Protein AF-A0A7J4TYN1-F1 (afdb_monomer_lite)

Radius of gyration: 40.75 Å; chains: 1; bounding box: 128×82×117 Å

Foldseek 3Di:
DQAELADCQAAPPRHDKDKDAAQDQFKDFQVQKWKAWPVGFTGHDDCQQKDPQVVDPDHRIDTNGWMTMGGNNNVPGPNHDQQKTKMFIAGNVRDTPAIETEHHHDYNWDWDFPPDPPRHTYTDTQPDDDHGDPRDDDDPPPPPALQKEWFKWQQQEWVLLGWTKTKMWGQDPAKDWQAQKKKWKDFPDDDDVGDTDIKGFHGDIAGHGAMEMETCCQPSADCVVHVHYDNNVVGIVHRDNRDLAAMKMFIAGNVGDTNAIAFAHNHDQVDPLADDGHADWFPPGRYQKMFGFDLSPPDRDGSNYNVRRQHAIFGRLDDQDAFDPWDWFAQLKFKFKDKPDACNLQQLLQQLLPFQAEKEWQFAAAQALSVLVSLLNCLVNVHAYEYEYEQDRPDDPVRSLNRLVSQVVSVVSPYFYKYQACQPRGGRRFPTSLFGKMAGPLFKIKFKQDGNDCQRHNAHPAAHATMIMMMIGGNVVSNVVVVVSVSQCDPVRRRMDTDDPVSHHDPPDDRDDHPPGNHHHPSVDHHLFDRGWIKGKDKPQHCHVVVLLVQLQPFDAEKEWQAQDAAQAARTGRDRGQSNVVSNLVSQVNVYQEEAEYKQVPDDPRQLVVLCCFPVVCCQVVVTNYGYFHFDADRRHPIHSYGWMAGPLFKIKGWNAHNHNSRRRRHTIIIMIIGGNSNSVVVVVVSVVRVPDFDCDGQGNPLQHGPVLCVVLVHDSRFQDDRPDPHGQQQDQQCPLQHGVVVCVVLVARSNDQQRQPLPRGLNRQCVLCVVLVHDSSQLRNDQCSNPPPHGSSVVVPDDPPDPDDDDDDDDDDDDDDDDDDDDDDDDDDDDPDQCPDPVSVVVVVVVVVVVVVVVVVVVVVVDDDDDDDDDFDADPVGDTPDDDDDDDPDPDPDPDPVDDDPVPDPDDDDPDDDDDDDPPVLPQPPADPVRVVVVVVVVDDSVNVVCCSPPPDD

Secondary structure (DSSP, 8-state):
--S-SS-TTPSTTTS-EEEEE--SSS-EE-TT-EEE-TT--EEE--TTTBTTGGG-SSTTEE-TT-EEEEE-TT-S-----TT--EEEEE-TTS-EEEEEEE----TT--EEE-S--SSSEEEEE-SS--TTSPPPSS-----SS--EEEEEEE-B-BTTB-S-EEEEEE-SSS-EE-TT-EEEEEES--TT--SPEEEEB-S-EE-TT-EEEEES-GGGS-TTS-S-EEEHHHHBSS-----SSSEEEEEE-TTS-EEEEEEETT--TTSTT-BSSPB--BSS-SBTEEEESTTSSS----SSBGGGTSSEEEETT---PPP-PPEEPPTT-EEEEEEESSSHHHHHHHHHHT-SSEEEEEES-B--HHHHHHHHHHHHHT-EEEEEEESS-SS-HHHHHHHHHHHHHHHHHT-EEEEE---TTS--S-S-B--EEEEETTTEEEEESS-BSTTTSPPTTS-EEEEEEEEEE-HHHHHHHHHHHHHHH-TTSTTEEE--TTSPPPTT--PPPP-------GGGS--SSPTT-EEEEEEETTTHHHHHHHHHHH-SSEEEEEES-B-SS-SSBS-SS-HHHHHHHHHHHTT-EEEEEEEGGG--HHHHHHHHIIIIIIIIIT--SEEEEEE---SSEEEE--EEEEETTTEEEEES--BSHHHHHTSBEEEEEEE-HHHHHHHHHHHHHHHT---SS--SS-SSS-HHHHHHHT--TT--B-TTSS-BGGG--SS-SS--HHHHHHHT--TT-SSSS-SSS-GGGHHHHHHHHT--HHHHTT-S-SS-SSS-HHHHHT----------------------------------S-TTSSHHHHHHHHHHHHHHHHHHHHHHHHTS----------B-TT--BS-S--S--S-----S-TTS--GGG---PPP-SS-------TT--SSS-HHHHHHHHHTT--HHHHHHHHHHT--

Sequence (955 aa):
MANPSGSEQGEYPDGEWVEIVNVGGGPVSLEGWYLEDQGGWIHYINESTWVGFSVLQESWVINSGEHIVVAENNVGTLRLNNGGEVLFLKDSGGTTVHRVTTENSESGVSKVNNGEHTGDDLFVDSEISTPGEDNAADPVNYSGGSELLFTRIMPVGVSGHEADWIEIQNVGDSAIDMSGWSISRNRSFTPPWTSPWVSTFRDISISSGERIILTSEPSSLPNWLSDRIVDGEVAMDTMPRLIDSGTALQLISPNGTIIDTLVYDGGNAEISEWNGPSVSVRGEGSAGLVLMRGDGCTDLPDTDSAADWEIRTFRVGASLFCAEGPITAETADGVWASIGPEGALGDLIGWIDGAETSLHIHIYEFLSPDVTHAILRAIQRGVDVTILLEEGILDSNSVGESQKGHANVLHDAGADVLWMVDPNGMSSPYTYIHSKIAIRDNSGAWISSGNMKDSSLPPAGDSGNREWSLFIESPTIAAKLSEWMSWDENTDQRYTKPHGSWALPPDGWILPSPTGTASGDPSLTDSDASLGFRALPIVCPDNCLAEIIGAINESEETLYISAQYLDVDWYWGFSDTNPLLDSIKSAAERGVSVRLLLNAFYADEETWDLVELVNAEWNESGGLDATARLMSTSDSITKLHNKGMIIDDETVLVGSINWGSSAMLRNREHGIMIMDSDFASIYASSFENDWNRVDERTDTDGDTLPDLWESINGLNRHRASVAGTALSEQSLDPDEDGLDNRKEFLLGGDPMDEDTDGDCIKDGDEWEFAASVLRPESAAIISEDVDQDGIPDGEEFGCTVEAIIQDDEEDEDDTVDPTPVEDDDDGFVNLREDPLSAPGAKILLGLTIIAGVFLALAGASMLRKPKTKAKTMLIDDEGYRFGDDPEGAILAGTRFDESVEDARERTTGRNDGKHGEIVLDGFGFEKMGRDEVQWRLDAGATIEELRNEAEEGGP

pLDDT: mean 82.89, std 19.23, range [26.22, 98.94]

Structure (mmCIF, N/CA/C/O backbone):
data_AF-A0A7J4TYN1-F1
#
_entry.id   AF-A0A7J4TYN1-F1
#
loop_
_atom_site.group_PDB
_atom_site.id
_atom_site.type_symbol
_atom_site.label_atom_id
_atom_site.label_alt_id
_atom_site.label_comp_id
_atom_site.label_asym_id
_atom_site.label_entity_id
_atom_site.label_seq_id
_atom_site.pdbx_PDB_ins_code
_atom_site.Cartn_x
_atom_site.Cartn_y
_atom_site.Cartn_z
_atom_site.occupancy
_atom_site.B_iso_or_equiv
_atom_site.auth_seq_id
_atom_site.auth_comp_id
_atom_site.auth_asym_id
_atom_site.auth_atom_id
_atom_site.pdbx_PDB_model_num
ATOM 1 N N . MET A 1 1 ? -34.346 -0.800 48.727 1.00 88.44 1 MET A N 1
ATOM 2 C CA . MET A 1 1 ? -34.236 0.439 47.935 1.00 88.44 1 MET A CA 1
ATOM 3 C C . MET A 1 1 ? -35.436 1.328 48.224 1.00 88.44 1 MET A C 1
ATOM 5 O O . MET A 1 1 ? -36.535 0.957 47.834 1.00 88.44 1 MET A O 1
ATOM 9 N N . ALA A 1 2 ? -35.243 2.440 48.942 1.00 88.00 2 ALA A N 1
ATOM 10 C CA . ALA A 1 2 ? -36.331 3.379 49.255 1.00 88.00 2 ALA A CA 1
ATOM 11 C C . ALA A 1 2 ? -36.452 4.523 48.237 1.00 88.00 2 ALA A C 1
ATOM 13 O O . ALA A 1 2 ? -37.551 4.976 47.979 1.00 88.00 2 ALA A O 1
ATOM 14 N N . ASN A 1 3 ? -35.339 4.943 47.627 1.00 85.88 3 ASN A N 1
ATOM 15 C CA . ASN A 1 3 ? -35.306 6.018 46.639 1.00 85.88 3 ASN A CA 1
ATOM 16 C C . ASN A 1 3 ? -34.715 5.475 45.324 1.00 85.88 3 ASN A C 1
ATOM 18 O O . ASN A 1 3 ? -33.519 5.641 45.094 1.00 85.88 3 ASN A O 1
ATOM 22 N N . PRO A 1 4 ? -35.470 4.716 44.510 1.00 81.19 4 PRO A N 1
ATOM 23 C CA . PRO A 1 4 ? -34.952 4.195 43.245 1.00 81.19 4 PRO A CA 1
ATOM 24 C C . PRO A 1 4 ? -34.672 5.340 42.257 1.00 81.19 4 PRO A C 1
ATOM 26 O O . PRO A 1 4 ? -35.312 6.386 42.321 1.00 81.19 4 PRO A O 1
ATOM 29 N N . SER A 1 5 ? -33.757 5.141 41.303 1.00 71.12 5 SER A N 1
ATOM 30 C CA . SER A 1 5 ? -33.504 6.131 40.236 1.00 71.12 5 SER A CA 1
ATOM 31 C C . SER A 1 5 ? -34.701 6.318 39.291 1.00 71.12 5 SER A C 1
ATOM 33 O O . SER A 1 5 ? -34.794 7.331 38.596 1.00 71.12 5 SER A O 1
ATOM 35 N N . GLY A 1 6 ? -35.612 5.341 39.256 1.00 72.31 6 GLY A N 1
ATOM 36 C CA . GLY A 1 6 ? -36.861 5.383 38.506 1.00 72.31 6 GLY A CA 1
ATOM 37 C C . GLY A 1 6 ? -38.024 6.008 39.284 1.00 72.31 6 GLY A C 1
ATOM 38 O O . GLY A 1 6 ? -37.873 6.934 40.078 1.00 72.31 6 GLY A O 1
ATOM 39 N N . SER A 1 7 ? -39.243 5.541 39.014 1.00 78.94 7 SER A N 1
ATOM 40 C CA . SER A 1 7 ? -40.430 6.007 39.739 1.00 78.94 7 SER A CA 1
ATOM 41 C C . SER A 1 7 ? -40.559 5.269 41.066 1.00 78.94 7 SER A C 1
ATOM 43 O O . SER A 1 7 ? -40.516 4.052 41.059 1.00 78.94 7 SER A O 1
ATOM 45 N N . GLU A 1 8 ? -40.874 5.953 42.172 1.00 78.44 8 GLU A N 1
ATOM 46 C CA . GLU A 1 8 ? -41.183 5.290 43.460 1.00 78.44 8 GLU A CA 1
ATOM 47 C C . GLU A 1 8 ? -42.239 4.168 43.315 1.00 78.44 8 GLU A C 1
ATOM 49 O O . GLU A 1 8 ? -42.157 3.143 43.983 1.00 78.44 8 GLU A O 1
ATOM 54 N N . GLN A 1 9 ? -43.186 4.309 42.374 1.00 84.38 9 GLN A N 1
ATOM 55 C CA . GLN A 1 9 ? -44.218 3.305 42.071 1.00 84.38 9 GLN A CA 1
ATOM 56 C C . GLN A 1 9 ? -43.900 2.404 40.864 1.00 84.38 9 GLN A C 1
ATOM 58 O O . GLN A 1 9 ? -44.795 1.717 40.390 1.00 84.38 9 GLN A O 1
ATOM 63 N N . GLY A 1 10 ? -42.674 2.404 40.340 1.00 81.81 10 GLY A N 1
ATOM 64 C CA . GLY A 1 10 ? -42.288 1.686 39.120 1.00 81.81 10 GLY A CA 1
ATOM 65 C C . GLY A 1 10 ? -42.306 0.155 39.225 1.00 81.81 10 GLY A C 1
ATOM 66 O O . GLY A 1 10 ? -42.519 -0.421 40.295 1.00 81.81 10 GLY A O 1
ATOM 67 N N . GLU A 1 11 ? -42.080 -0.518 38.091 1.00 85.12 11 GLU A N 1
ATOM 68 C CA . GLU A 1 11 ? -41.732 -1.947 38.097 1.00 85.12 11 GLU A CA 1
ATOM 69 C C . GLU A 1 11 ? -40.284 -2.129 38.532 1.00 85.12 11 GLU A C 1
ATOM 71 O O . GLU A 1 11 ? -39.450 -1.266 38.290 1.00 85.12 11 GLU A O 1
ATOM 76 N N . TYR A 1 12 ? -39.981 -3.240 39.194 1.00 83.38 12 TYR A N 1
ATOM 77 C CA . TYR A 1 12 ? -38.604 -3.598 39.508 1.00 83.38 12 TYR A CA 1
ATOM 78 C C . TYR A 1 12 ? -37.750 -3.698 38.222 1.00 83.38 12 TYR A C 1
ATOM 80 O O . TYR A 1 12 ? -38.211 -4.328 37.265 1.00 83.38 12 TYR A O 1
ATOM 88 N N . PRO A 1 13 ? -36.516 -3.148 38.194 1.00 76.00 13 PRO A N 1
ATOM 89 C CA . PRO A 1 13 ? -35.779 -2.537 39.312 1.00 76.00 13 PRO A CA 1
ATOM 90 C C . PRO A 1 13 ? -36.023 -1.031 39.523 1.00 76.00 13 PRO A C 1
ATOM 92 O O . PRO A 1 13 ? -35.531 -0.473 40.501 1.00 76.00 13 PRO A O 1
ATOM 95 N N . ASP A 1 14 ? -36.799 -0.384 38.652 1.00 77.12 14 ASP A N 1
ATOM 96 C CA . ASP A 1 14 ? -37.042 1.066 38.639 1.00 77.12 14 ASP A CA 1
ATOM 97 C C . ASP A 1 14 ? -37.923 1.570 39.798 1.00 77.12 14 ASP A C 1
ATOM 99 O O . ASP A 1 14 ? -37.966 2.774 40.055 1.00 77.12 14 ASP A O 1
ATOM 103 N N . GLY A 1 15 ? -38.657 0.666 40.457 1.00 85.19 15 GLY A N 1
ATOM 104 C CA . GLY A 1 15 ? -39.524 0.919 41.613 1.00 85.19 15 GLY A CA 1
ATOM 105 C C . GLY A 1 15 ? -38.877 0.683 42.978 1.00 85.19 15 GLY A C 1
ATOM 106 O O . GLY A 1 15 ? -37.788 0.125 43.091 1.00 85.19 15 GLY A O 1
ATOM 107 N N . GLU A 1 16 ? -39.569 1.076 44.051 1.00 92.62 16 GLU A N 1
ATOM 108 C CA . GLU A 1 16 ? -39.159 0.718 45.413 1.00 92.62 16 GLU A CA 1
ATOM 109 C C . GLU A 1 16 ? -39.175 -0.802 45.612 1.00 92.62 16 GLU A C 1
ATOM 111 O O . GLU A 1 16 ? -40.049 -1.510 45.104 1.00 92.62 16 GLU A O 1
ATOM 116 N N . TRP A 1 17 ? -38.226 -1.320 46.389 1.00 93.62 17 TRP A N 1
ATOM 117 C CA . TRP A 1 17 ? -38.172 -2.748 46.699 1.00 93.62 17 TRP A CA 1
ATOM 118 C C . TRP A 1 17 ? -37.465 -3.040 48.019 1.00 93.62 17 TRP A C 1
ATOM 120 O O . TRP A 1 17 ? -36.644 -2.261 48.511 1.00 93.62 17 TRP A O 1
ATOM 130 N N . VAL A 1 18 ? -37.775 -4.198 48.594 1.00 93.88 18 VAL A N 1
ATOM 131 C CA . VAL A 1 18 ? -37.180 -4.732 49.821 1.00 93.88 18 VAL A CA 1
ATOM 132 C C . VAL A 1 18 ? -36.774 -6.178 49.580 1.00 93.88 18 VAL A C 1
ATOM 134 O O . VAL A 1 18 ? -37.504 -6.936 48.945 1.00 93.88 18 VAL A O 1
ATOM 137 N N . GLU A 1 19 ? -35.623 -6.567 50.113 1.00 92.00 19 GLU A N 1
ATOM 138 C CA . GLU A 1 19 ? -35.174 -7.954 50.101 1.00 92.00 19 GLU A CA 1
ATOM 139 C C . GLU A 1 19 ? -35.489 -8.653 51.428 1.00 92.00 19 GLU A C 1
ATOM 141 O O . GLU A 1 19 ? -35.397 -8.055 52.504 1.00 92.00 19 GLU A O 1
ATOM 146 N N . ILE A 1 20 ? -35.857 -9.932 51.353 1.00 92.06 20 ILE A N 1
ATOM 147 C CA . ILE A 1 20 ? -36.070 -10.798 52.512 1.00 92.06 20 ILE A CA 1
ATOM 148 C C . ILE A 1 20 ? -35.220 -12.057 52.357 1.00 92.06 20 ILE A C 1
ATOM 150 O O . ILE A 1 20 ? -35.335 -12.767 51.362 1.00 92.06 20 ILE A O 1
ATOM 154 N N . VAL A 1 21 ? -34.446 -12.376 53.395 1.00 89.88 21 VAL A N 1
ATOM 155 C CA . VAL A 1 21 ? -33.657 -13.609 53.497 1.00 89.88 21 VAL A CA 1
ATOM 156 C C . VAL A 1 21 ? -34.183 -14.508 54.616 1.00 89.88 21 VAL A C 1
ATOM 158 O O . VAL A 1 21 ? -34.491 -14.054 55.725 1.00 89.88 21 VAL A O 1
ATOM 161 N N . ASN A 1 22 ? -34.270 -15.814 54.360 1.00 91.81 22 ASN A N 1
ATOM 162 C CA . ASN A 1 22 ? -34.617 -16.786 55.395 1.00 91.81 22 ASN A CA 1
ATOM 163 C C . ASN A 1 22 ? -33.375 -17.256 56.168 1.00 91.81 22 ASN A C 1
ATOM 165 O O . ASN A 1 22 ? -32.735 -18.248 55.826 1.00 91.81 22 ASN A O 1
ATOM 169 N N . VAL A 1 23 ? -33.097 -16.598 57.293 1.00 86.25 23 VAL A N 1
ATOM 170 C CA . VAL A 1 23 ? -31.992 -16.956 58.207 1.00 86.25 23 VAL A CA 1
ATOM 171 C C . VAL A 1 23 ? -32.294 -18.151 59.133 1.00 86.25 23 VAL A C 1
ATOM 173 O O . VAL A 1 23 ? -31.473 -18.530 59.971 1.00 86.25 23 VAL A O 1
ATOM 176 N N . GLY A 1 24 ? -33.490 -18.742 59.044 1.00 84.75 24 GLY A N 1
ATOM 177 C CA . GLY A 1 24 ? -33.895 -19.903 59.837 1.00 84.75 24 GLY A CA 1
ATOM 178 C C . GLY A 1 24 ? -33.331 -21.217 59.288 1.00 84.75 24 GLY A C 1
ATOM 179 O O . GLY A 1 24 ? -33.007 -21.327 58.116 1.00 84.75 24 GLY A O 1
ATOM 180 N N . GLY A 1 25 ? -33.252 -22.263 60.118 1.00 87.75 25 GLY A N 1
ATOM 181 C CA . GLY A 1 25 ? -32.679 -23.568 59.731 1.00 87.75 25 GLY A CA 1
ATOM 182 C C . GLY A 1 25 ? -33.575 -24.479 58.871 1.00 87.75 25 GLY A C 1
ATOM 183 O O . GLY A 1 25 ? -33.328 -25.683 58.818 1.00 87.75 25 GLY A O 1
ATOM 184 N N . GLY A 1 26 ? -34.646 -23.960 58.268 1.00 92.12 26 GLY A N 1
ATOM 185 C CA . GLY A 1 26 ? -35.590 -24.728 57.451 1.00 92.12 26 GLY A CA 1
ATOM 186 C C . GLY A 1 26 ? -36.512 -23.830 56.617 1.00 92.12 26 GLY A C 1
ATOM 187 O O . GLY A 1 26 ? -36.512 -22.616 56.827 1.00 92.12 26 GLY A O 1
ATOM 188 N N . PRO A 1 27 ? -37.286 -24.404 55.679 1.00 92.00 27 PRO A N 1
ATOM 189 C CA . PRO A 1 27 ? -38.148 -23.635 54.786 1.00 92.00 27 PRO A CA 1
ATOM 190 C C . PRO A 1 27 ? -39.273 -22.914 55.538 1.00 92.00 27 PRO A C 1
ATOM 192 O O . PRO A 1 27 ? -39.849 -23.456 56.487 1.00 92.00 27 PRO A O 1
ATOM 195 N N . VAL A 1 28 ? -39.598 -21.702 55.087 1.00 93.69 28 VAL A N 1
ATOM 196 C CA . VAL A 1 28 ? -40.662 -20.845 55.628 1.00 93.69 28 VAL A CA 1
ATOM 197 C C . VAL A 1 28 ? -41.645 -20.516 54.510 1.00 93.69 28 VAL A C 1
ATOM 199 O O . VAL A 1 28 ? -41.235 -20.198 53.402 1.00 93.69 28 VAL A O 1
ATOM 202 N N . SER A 1 29 ? -42.948 -20.593 54.793 1.00 93.50 29 SER A N 1
ATOM 203 C CA . SER A 1 29 ? -43.971 -20.073 53.880 1.00 93.50 29 SER A CA 1
ATOM 204 C C . SER A 1 29 ? -44.306 -18.631 54.247 1.00 93.50 29 SER A C 1
ATOM 206 O O . SER A 1 29 ? -44.674 -18.348 55.392 1.00 93.50 29 SER A O 1
ATOM 208 N N . LEU A 1 30 ? -44.201 -17.745 53.260 1.00 94.88 30 LEU A N 1
ATOM 209 C CA . LEU A 1 30 ? -44.562 -16.331 53.337 1.00 94.88 30 LEU A CA 1
ATOM 210 C C . LEU A 1 30 ? -46.020 -16.080 52.919 1.00 94.88 30 LEU A C 1
ATOM 212 O O . LEU A 1 30 ? -46.427 -14.937 52.721 1.00 94.88 30 LEU A O 1
ATOM 216 N N . GLU A 1 31 ? -46.840 -17.130 52.796 1.00 93.94 31 GLU A N 1
ATOM 217 C CA . GLU A 1 31 ? -48.250 -16.987 52.433 1.00 93.94 31 GLU A CA 1
ATOM 218 C C . GLU A 1 31 ? -48.988 -16.118 53.468 1.00 93.94 31 GLU A C 1
ATOM 220 O O . GLU A 1 31 ? -49.072 -16.443 54.658 1.00 93.94 31 GLU A O 1
ATOM 225 N N . GLY A 1 32 ? -49.521 -14.984 53.006 1.00 92.75 32 GLY A N 1
ATOM 226 C CA . GLY A 1 32 ? -50.222 -14.009 53.842 1.00 92.75 32 GLY A CA 1
ATOM 227 C C . GLY A 1 32 ? -49.319 -13.086 54.667 1.00 92.75 32 GLY A C 1
ATOM 228 O O . GLY A 1 32 ? -49.844 -12.346 55.497 1.00 92.75 32 GLY A O 1
ATOM 229 N N . TRP A 1 33 ? -47.999 -13.117 54.461 1.00 97.75 33 TRP A N 1
ATOM 230 C CA . TRP A 1 33 ? -47.069 -12.160 55.063 1.00 97.75 33 TRP A CA 1
ATOM 231 C C . TRP A 1 33 ? -47.119 -10.816 54.336 1.00 97.75 33 TRP A C 1
ATOM 233 O O . TRP A 1 33 ? -47.531 -10.717 53.175 1.00 97.75 33 TRP A O 1
ATOM 243 N N . TYR A 1 34 ? -46.714 -9.760 55.033 1.00 97.56 34 TYR A N 1
ATOM 244 C CA . TYR A 1 34 ? -46.748 -8.408 54.493 1.00 97.56 34 TYR A CA 1
ATOM 245 C C . TYR A 1 34 ? -45.728 -7.490 55.166 1.00 97.56 34 TYR A C 1
ATOM 247 O O . TYR A 1 34 ? -45.297 -7.725 56.299 1.00 97.56 34 TYR A O 1
ATOM 255 N N . LEU A 1 35 ? -45.377 -6.427 54.452 1.00 97.06 35 LEU A N 1
ATOM 256 C CA . LEU A 1 35 ? -44.612 -5.297 54.955 1.00 97.06 35 LEU A CA 1
ATOM 257 C C . LEU A 1 35 ? -45.583 -4.216 55.440 1.00 97.06 35 LEU A C 1
ATOM 259 O O . LEU A 1 35 ? -46.608 -3.964 54.804 1.00 97.06 35 LEU A O 1
ATOM 263 N N . GLU A 1 36 ? -45.281 -3.599 56.576 1.00 96.19 36 GLU A N 1
ATOM 264 C CA . GLU A 1 36 ? -46.028 -2.464 57.117 1.00 96.19 36 GLU A CA 1
ATOM 265 C C . GLU A 1 36 ? -45.065 -1.318 57.416 1.00 96.19 36 GLU A C 1
ATOM 267 O O . GLU A 1 36 ? -44.073 -1.526 58.116 1.00 96.19 36 GLU A O 1
ATOM 272 N N . ASP A 1 37 ? -45.343 -0.127 56.890 1.00 91.94 37 ASP A N 1
ATOM 273 C CA . ASP A 1 37 ? -44.546 1.074 57.162 1.00 91.94 37 ASP A CA 1
ATOM 274 C C . ASP A 1 37 ? -44.940 1.727 58.506 1.00 91.94 37 ASP A C 1
ATOM 276 O O . ASP A 1 37 ? -45.912 1.345 59.172 1.00 91.94 37 ASP A O 1
ATOM 280 N N . GLN A 1 38 ? -44.209 2.763 58.925 1.00 86.88 38 GLN A N 1
ATOM 281 C CA . GLN A 1 38 ? -44.538 3.508 60.148 1.00 86.88 38 GLN A CA 1
ATOM 282 C C . GLN A 1 38 ? -45.876 4.277 60.046 1.00 86.88 38 GLN A C 1
ATOM 284 O O . GLN A 1 38 ? -46.490 4.607 61.068 1.00 86.88 38 GLN A O 1
ATOM 289 N N . GLY A 1 39 ? -46.331 4.573 58.826 1.00 85.94 39 GLY A N 1
ATOM 290 C CA . GLY A 1 39 ? -47.611 5.212 58.520 1.00 85.94 39 GLY A CA 1
ATOM 291 C C . GLY A 1 39 ? -48.824 4.273 58.591 1.00 85.94 39 GLY A C 1
ATOM 292 O O . GLY A 1 39 ? -49.960 4.759 58.595 1.00 85.94 39 GLY A O 1
ATOM 293 N N . GLY A 1 40 ? -48.602 2.959 58.698 1.00 89.12 40 GLY A N 1
ATOM 294 C CA . GLY A 1 40 ? -49.624 1.914 58.689 1.00 89.12 40 GLY A CA 1
ATOM 295 C C . GLY A 1 40 ? -50.075 1.471 57.291 1.00 89.12 40 GLY A C 1
ATOM 296 O O . GLY A 1 40 ? -51.132 0.842 57.179 1.00 89.12 40 GLY A O 1
ATOM 297 N N . TRP A 1 41 ? -49.336 1.807 56.231 1.00 92.62 41 TRP A N 1
ATOM 298 C CA . TRP A 1 41 ? -49.535 1.237 54.898 1.00 92.62 41 TRP A CA 1
ATOM 299 C C . TRP A 1 41 ? -49.062 -0.208 54.871 1.00 92.62 41 TRP A C 1
ATOM 301 O O . TRP A 1 41 ? -48.058 -0.548 55.483 1.00 92.62 41 TRP A O 1
ATOM 311 N N . ILE A 1 42 ? -49.820 -1.059 54.180 1.00 95.88 42 ILE A N 1
ATOM 312 C CA . ILE A 1 42 ? -49.591 -2.502 54.136 1.00 95.88 42 ILE A CA 1
ATOM 313 C C . ILE A 1 42 ? -49.323 -2.915 52.692 1.00 95.88 42 ILE A C 1
ATOM 315 O O . ILE A 1 42 ? -50.201 -2.758 51.840 1.00 95.88 42 ILE A O 1
ATOM 319 N N . HIS A 1 43 ? -48.155 -3.507 52.458 1.00 96.88 43 HIS A N 1
ATOM 320 C CA . HIS A 1 43 ? -47.744 -4.087 51.187 1.00 96.88 43 HIS A CA 1
ATOM 321 C C . HIS A 1 43 ? -47.653 -5.613 51.320 1.00 96.88 43 HIS A C 1
ATOM 323 O O . HIS A 1 43 ? -46.784 -6.151 52.007 1.00 96.88 43 HIS A O 1
ATOM 329 N N . TYR A 1 44 ? -48.603 -6.330 50.716 1.00 96.50 44 TYR A N 1
ATOM 330 C CA . TYR A 1 44 ? -48.675 -7.790 50.821 1.00 96.50 44 TYR A CA 1
ATOM 331 C C . TYR A 1 44 ? -47.641 -8.468 49.931 1.00 96.50 44 TYR A C 1
ATOM 333 O O . TYR A 1 44 ? -47.528 -8.121 48.757 1.00 96.50 44 TYR A O 1
ATOM 341 N N . ILE A 1 45 ? -46.998 -9.513 50.451 1.00 96.06 45 ILE A N 1
ATOM 342 C CA . ILE A 1 45 ? -46.175 -10.421 49.650 1.00 96.06 45 ILE A CA 1
ATOM 343 C C . ILE A 1 45 ? -47.137 -11.343 48.891 1.00 96.06 45 ILE A C 1
ATOM 345 O O . ILE A 1 45 ? -47.791 -12.203 49.482 1.00 96.06 45 ILE A O 1
ATOM 349 N N . ASN A 1 46 ? -47.302 -11.098 47.591 1.00 93.44 46 ASN A N 1
ATOM 350 C CA . ASN A 1 46 ? -48.224 -11.817 46.714 1.00 93.44 46 ASN A CA 1
ATOM 351 C C . ASN A 1 46 ? -47.593 -12.065 45.322 1.00 93.44 46 ASN A C 1
ATOM 353 O O . ASN A 1 46 ? -46.458 -11.666 45.076 1.00 93.44 46 ASN A O 1
ATOM 357 N N . GLU A 1 47 ? -48.324 -12.701 44.399 1.00 93.12 47 GLU A N 1
ATOM 358 C CA . GLU A 1 47 ? -47.803 -13.085 43.073 1.00 93.12 47 GLU A CA 1
ATOM 359 C C . GLU A 1 47 ? -47.372 -11.887 42.207 1.00 93.12 47 GLU A C 1
ATOM 361 O O . GLU A 1 47 ? -46.594 -12.060 41.276 1.00 93.12 47 GLU A O 1
ATOM 366 N N . SER A 1 48 ? -47.892 -10.685 42.490 1.00 91.44 48 SER A N 1
ATOM 367 C CA . SER A 1 48 ? -47.584 -9.452 41.748 1.00 91.44 48 SER A CA 1
ATOM 368 C C . SER A 1 48 ? -46.457 -8.615 42.360 1.00 91.44 48 SER A C 1
ATOM 370 O O . SER A 1 48 ? -45.834 -7.828 41.654 1.00 91.44 48 SER A O 1
ATOM 372 N N . THR A 1 49 ? -46.170 -8.793 43.650 1.00 94.06 49 THR A N 1
ATOM 373 C CA . THR A 1 49 ? -45.137 -8.029 44.372 1.00 94.06 49 THR A CA 1
ATOM 374 C C . THR A 1 49 ? -43.847 -8.823 44.554 1.00 94.06 49 THR A C 1
ATOM 376 O O . THR A 1 49 ? -42.779 -8.241 44.695 1.00 94.06 49 THR A O 1
ATOM 379 N N . TRP A 1 50 ? -43.912 -10.155 44.513 1.00 94.62 50 TRP A N 1
ATOM 380 C CA . TRP A 1 50 ? -42.735 -11.020 44.553 1.00 94.62 50 TRP A CA 1
ATOM 381 C C . TRP A 1 50 ? -42.101 -11.125 43.158 1.00 94.62 50 TRP A C 1
ATOM 383 O O . TRP A 1 50 ? -42.646 -11.757 42.247 1.00 94.62 50 TRP A O 1
ATOM 393 N N . VAL A 1 51 ? -40.904 -10.557 43.001 1.00 90.69 51 VAL A N 1
ATOM 394 C CA . VAL A 1 51 ? -40.122 -10.620 41.757 1.00 90.69 51 VAL A CA 1
ATOM 395 C C . VAL A 1 51 ? -39.690 -12.064 41.477 1.00 90.69 51 VAL A C 1
ATOM 397 O O . VAL A 1 51 ? -39.020 -12.697 42.288 1.00 90.69 51 VAL A O 1
ATOM 400 N N . GLY A 1 52 ? -40.100 -12.613 40.331 1.00 88.31 52 GLY A N 1
ATOM 401 C CA . GLY A 1 52 ? -39.803 -14.005 39.971 1.00 88.31 52 GLY A CA 1
ATOM 402 C C . GLY A 1 52 ? -40.756 -15.048 40.572 1.00 88.31 52 GLY A C 1
ATOM 403 O O . GLY A 1 52 ? -40.448 -16.238 40.559 1.00 88.31 52 GLY A O 1
ATOM 404 N N . PHE A 1 53 ? -41.944 -14.659 41.052 1.00 89.56 53 PHE A N 1
ATOM 405 C CA . PHE A 1 53 ? -42.907 -15.608 41.632 1.00 89.56 53 PHE A CA 1
ATOM 406 C C . PHE A 1 53 ? -43.272 -16.788 40.706 1.00 89.56 53 PHE A C 1
ATOM 408 O O . PHE A 1 53 ? -43.475 -17.914 41.161 1.00 89.56 53 PHE A O 1
ATOM 415 N N . SER A 1 54 ? -43.343 -16.555 39.391 1.00 86.88 54 SER A N 1
ATOM 416 C CA . SER A 1 54 ? -43.768 -17.551 38.394 1.00 86.88 54 SER A CA 1
ATOM 417 C C . SER A 1 54 ? -42.810 -18.736 38.224 1.00 86.88 54 SER A C 1
ATOM 419 O O . SER A 1 54 ? -43.214 -19.754 37.657 1.00 86.88 54 SER A O 1
ATOM 421 N N . VAL A 1 55 ? -41.568 -18.625 38.707 1.00 83.62 55 VAL A N 1
ATOM 422 C CA . VAL A 1 55 ? -40.528 -19.660 38.573 1.00 83.62 55 VAL A CA 1
ATOM 423 C C . VAL A 1 55 ? -40.254 -20.426 39.874 1.00 83.62 55 VAL A C 1
ATOM 425 O O . VAL A 1 55 ? -39.389 -21.301 39.896 1.00 83.62 55 VAL A O 1
ATOM 428 N N . LEU A 1 56 ? -41.006 -20.154 40.947 1.00 81.88 56 LEU A N 1
ATOM 429 C CA . LEU A 1 56 ? -40.864 -20.856 42.226 1.00 81.88 56 LEU A CA 1
ATOM 430 C C . LEU A 1 56 ? -41.251 -22.340 42.110 1.00 81.88 56 LEU A C 1
ATOM 432 O O . LEU A 1 56 ? -42.286 -22.691 41.540 1.00 81.88 56 LEU A O 1
ATOM 436 N N . GLN A 1 57 ? -40.444 -23.222 42.711 1.00 81.25 57 GLN A N 1
ATOM 437 C CA . GLN A 1 57 ? -40.736 -24.663 42.763 1.00 81.25 57 GLN A CA 1
ATOM 438 C C . GLN A 1 57 ? -41.931 -24.985 43.673 1.00 81.25 57 GLN A C 1
ATOM 440 O O . GLN A 1 57 ? -42.725 -25.876 43.366 1.00 81.25 57 GLN A O 1
ATOM 445 N N . GLU A 1 58 ? -42.068 -24.247 44.775 1.00 87.81 58 GLU A N 1
ATOM 446 C CA . GLU A 1 58 ? -43.207 -24.293 45.686 1.00 87.81 58 GLU A CA 1
ATOM 447 C C . GLU A 1 58 ? -43.687 -22.861 45.943 1.00 87.81 58 GLU A C 1
ATOM 449 O O . GLU A 1 58 ? -42.914 -22.002 46.364 1.00 87.81 58 GLU A O 1
ATOM 454 N N . SER A 1 59 ? -44.966 -22.584 45.675 1.00 89.25 59 SER A N 1
ATOM 455 C CA . SER A 1 59 ? -45.529 -21.246 45.873 1.00 89.25 59 SER A CA 1
ATOM 456 C C . SER A 1 59 ? -45.364 -20.793 47.323 1.00 89.25 59 SER A C 1
ATOM 458 O O . SER A 1 59 ? -45.688 -21.544 48.244 1.00 89.25 59 SER A O 1
ATOM 460 N N . TRP A 1 60 ? -44.930 -19.543 47.507 1.00 91.62 60 TRP A N 1
ATOM 461 C CA . TRP A 1 60 ? -44.770 -18.876 48.807 1.00 91.62 60 TRP A CA 1
ATOM 462 C C . TRP A 1 60 ? -43.642 -19.395 49.701 1.00 91.62 60 TRP A C 1
ATOM 464 O O . TRP A 1 60 ? -43.465 -18.852 50.790 1.00 91.62 60 TRP A O 1
ATOM 474 N N . VAL A 1 61 ? -42.910 -20.437 49.305 1.00 92.88 61 VAL A N 1
ATOM 475 C CA . VAL A 1 61 ? -41.889 -21.061 50.155 1.00 92.88 61 VAL A CA 1
ATOM 476 C C . VAL A 1 61 ? -40.511 -20.486 49.846 1.00 92.88 61 VAL A C 1
ATOM 478 O O . VAL A 1 61 ? -40.117 -20.423 48.688 1.00 92.88 61 VAL A O 1
ATOM 481 N N . ILE A 1 62 ? -39.782 -20.114 50.900 1.00 92.12 62 ILE A N 1
ATOM 482 C CA . ILE A 1 62 ? -38.372 -19.708 50.866 1.00 92.12 62 ILE A CA 1
ATOM 483 C C . ILE A 1 62 ? -37.544 -20.688 51.714 1.00 92.12 62 ILE A C 1
ATOM 485 O O . ILE A 1 62 ? -37.833 -20.903 52.900 1.00 92.12 62 ILE A O 1
ATOM 489 N N . ASN A 1 63 ? -36.542 -21.344 51.126 1.00 92.12 63 ASN A N 1
ATOM 490 C CA . ASN A 1 63 ? -35.659 -22.274 51.838 1.00 92.12 63 ASN A CA 1
ATOM 491 C C . ASN A 1 63 ? -34.659 -21.531 52.733 1.00 92.12 63 ASN A C 1
ATOM 493 O O . ASN A 1 63 ? -34.506 -20.319 52.661 1.00 92.12 63 ASN A O 1
ATOM 497 N N . SER A 1 64 ? -33.993 -22.267 53.625 1.00 91.50 64 SER A N 1
ATOM 498 C CA . SER A 1 64 ? -32.938 -21.714 54.486 1.00 91.50 64 SER A CA 1
ATOM 499 C C . SER A 1 64 ? -31.807 -21.124 53.636 1.00 91.50 64 SER A C 1
ATOM 501 O O . SER A 1 64 ? -31.249 -21.843 52.809 1.00 91.50 64 SER A O 1
ATOM 503 N N . GLY A 1 65 ? -31.481 -19.849 53.855 1.00 85.19 65 GLY A N 1
ATOM 504 C CA . GLY A 1 65 ? -30.453 -19.108 53.120 1.00 85.19 65 GLY A CA 1
ATOM 505 C C . GLY A 1 65 ? -30.885 -18.549 51.761 1.00 85.19 65 GLY A C 1
ATOM 506 O O . GLY A 1 65 ? -30.062 -17.946 51.094 1.00 85.19 65 GLY A O 1
ATOM 507 N N . GLU A 1 66 ? -32.135 -18.738 51.328 1.00 89.06 66 GLU A N 1
ATOM 508 C CA . GLU A 1 66 ? -32.623 -18.109 50.092 1.00 89.06 66 GLU A CA 1
ATOM 509 C C . GLU A 1 66 ? -33.026 -16.647 50.330 1.00 89.06 66 GLU A C 1
ATOM 511 O O . GLU A 1 66 ? -33.502 -16.296 51.418 1.00 89.06 66 GLU A O 1
ATOM 516 N N . HIS A 1 67 ? -32.863 -15.834 49.282 1.00 89.94 67 HIS A N 1
ATOM 517 C CA . HIS A 1 67 ? -33.220 -14.418 49.208 1.00 89.94 67 HIS A CA 1
ATOM 518 C C . HIS A 1 67 ? -34.390 -14.230 48.245 1.00 89.94 67 HIS A C 1
ATOM 520 O O . HIS A 1 67 ? -34.523 -14.947 47.250 1.00 89.94 67 HIS A O 1
ATOM 526 N N . ILE A 1 68 ? -35.257 -13.264 48.538 1.00 92.31 68 ILE A N 1
ATOM 527 C CA . ILE A 1 68 ? -36.349 -12.866 47.651 1.00 92.31 68 ILE A CA 1
ATOM 528 C C . ILE A 1 68 ? -36.447 -11.351 47.584 1.00 92.31 68 ILE A C 1
ATOM 530 O O . ILE A 1 68 ? -36.233 -10.666 48.583 1.00 92.31 68 ILE A O 1
ATOM 534 N N . VAL A 1 69 ? -36.867 -10.838 46.431 1.00 93.69 69 VAL A N 1
ATOM 535 C CA . VAL A 1 69 ? -37.148 -9.414 46.244 1.00 93.69 69 VAL A CA 1
ATOM 536 C C . VAL A 1 69 ? -38.659 -9.192 46.209 1.00 93.69 69 VAL A C 1
ATOM 538 O O . VAL A 1 69 ? -39.384 -9.807 45.420 1.00 93.69 69 VAL A O 1
ATOM 541 N N . VAL A 1 70 ? -39.133 -8.299 47.077 1.00 95.56 70 VAL A N 1
ATOM 542 C CA . VAL A 1 70 ? -40.515 -7.815 47.133 1.00 95.56 70 VAL A CA 1
ATOM 543 C C . VAL A 1 70 ? -40.518 -6.361 46.673 1.00 95.56 70 VAL A C 1
ATOM 545 O O . VAL A 1 70 ? -39.951 -5.499 47.342 1.00 95.56 70 VAL A O 1
ATOM 548 N N . ALA A 1 71 ? -41.130 -6.095 45.525 1.00 94.12 71 ALA A N 1
ATOM 549 C CA . ALA A 1 71 ? -41.099 -4.804 44.853 1.00 94.12 71 ALA A CA 1
ATOM 550 C C . ALA A 1 71 ? -42.483 -4.161 44.747 1.00 94.12 71 ALA A C 1
ATOM 552 O O . ALA A 1 71 ? -43.512 -4.842 44.754 1.00 94.12 71 ALA A O 1
ATOM 553 N N . GLU A 1 72 ? -42.491 -2.838 44.595 1.00 93.25 72 GLU A N 1
ATOM 554 C CA . GLU A 1 72 ? -43.708 -2.043 44.498 1.00 93.25 72 GLU A CA 1
ATOM 555 C C . GLU A 1 72 ? -44.522 -2.370 43.241 1.00 93.25 72 GLU A C 1
ATOM 557 O O . GLU A 1 72 ? -45.745 -2.450 43.326 1.00 93.25 72 GLU A O 1
ATOM 562 N N . ASN A 1 73 ? -43.870 -2.614 42.096 1.00 90.88 73 ASN A N 1
ATOM 563 C CA . ASN A 1 73 ? -44.482 -3.121 40.858 1.00 90.88 73 ASN A CA 1
ATOM 564 C C . ASN A 1 73 ? -45.820 -2.453 40.487 1.00 90.88 73 ASN A C 1
ATOM 566 O O . ASN A 1 73 ? -46.799 -3.123 40.149 1.00 90.88 73 ASN A O 1
ATOM 570 N N . ASN A 1 74 ? -45.887 -1.121 40.570 1.00 89.75 74 ASN A N 1
ATOM 571 C CA . ASN A 1 74 ? -47.099 -0.328 40.323 1.00 89.75 74 ASN A CA 1
ATOM 572 C C . ASN A 1 74 ? -48.324 -0.685 41.196 1.00 89.75 74 ASN A C 1
ATOM 574 O O . ASN A 1 74 ? -49.458 -0.342 40.843 1.00 89.75 74 ASN A O 1
ATOM 578 N N . VAL A 1 75 ? -48.146 -1.351 42.341 1.00 90.44 75 VAL A N 1
ATOM 579 C CA . VAL A 1 75 ? -49.251 -1.729 43.240 1.00 90.44 75 VAL A CA 1
ATOM 580 C C . VAL A 1 75 ? -49.755 -0.530 44.059 1.00 90.44 75 VAL A C 1
ATOM 582 O O . VAL A 1 75 ? -50.942 -0.466 44.398 1.00 90.44 75 VAL A O 1
ATOM 585 N N . GLY A 1 76 ? -48.904 0.456 44.343 1.00 88.56 76 GLY A N 1
ATOM 586 C CA . GLY A 1 76 ? -49.252 1.706 45.033 1.00 88.56 76 GLY A CA 1
ATOM 587 C C . GLY A 1 76 ? -49.264 1.611 46.568 1.00 88.56 76 GLY A C 1
ATOM 588 O O . GLY A 1 76 ? -49.933 2.431 47.219 1.00 88.56 76 GLY A O 1
ATOM 589 N N . THR A 1 77 ? -48.620 0.591 47.150 1.00 92.19 77 THR A N 1
ATOM 590 C CA . THR A 1 77 ? -48.772 0.205 48.568 1.00 92.19 77 THR A CA 1
ATOM 591 C C . THR A 1 77 ? -47.471 0.061 49.354 1.00 92.19 77 THR A C 1
ATOM 593 O O . THR A 1 77 ? -47.530 0.208 50.575 1.00 92.19 77 THR A O 1
ATOM 596 N N . LEU A 1 78 ? -46.335 -0.187 48.703 1.00 92.31 78 LEU A N 1
ATOM 597 C CA . LEU A 1 78 ? -45.004 -0.005 49.276 1.00 92.31 78 LEU A CA 1
ATOM 598 C C . LEU A 1 78 ? -44.694 1.492 49.194 1.00 92.31 78 LEU A C 1
ATOM 600 O O . LEU A 1 78 ? -44.831 2.096 48.136 1.00 92.31 78 LEU A O 1
ATOM 604 N N . ARG A 1 79 ? -44.458 2.119 50.347 1.00 87.75 79 ARG A N 1
ATOM 605 C CA . ARG A 1 79 ? -44.310 3.576 50.458 1.00 87.75 79 ARG A CA 1
ATOM 606 C C . ARG A 1 79 ? -43.139 3.905 51.345 1.00 87.75 79 ARG A C 1
ATOM 608 O O . ARG A 1 79 ? -43.320 4.393 52.463 1.00 87.75 79 ARG A O 1
ATOM 615 N N . LEU A 1 80 ? -41.962 3.566 50.856 1.00 91.38 80 LEU A N 1
ATOM 616 C CA . LEU A 1 80 ? -40.757 3.784 51.606 1.00 91.38 80 LEU A CA 1
ATOM 617 C C . LEU A 1 80 ? -40.444 5.283 51.676 1.00 91.38 80 LEU A C 1
ATOM 619 O O . LEU A 1 80 ? -40.682 6.049 50.748 1.00 91.38 80 LEU A O 1
ATOM 623 N N . ASN A 1 81 ? -39.966 5.751 52.824 1.00 88.19 81 ASN A N 1
ATOM 624 C CA . ASN A 1 81 ? -39.694 7.171 53.026 1.00 88.19 81 ASN A CA 1
ATOM 625 C C . ASN A 1 81 ? -38.218 7.493 52.777 1.00 88.19 81 ASN A C 1
ATOM 627 O O . ASN A 1 81 ? -37.341 7.077 53.537 1.00 88.19 81 ASN A O 1
ATOM 631 N N . ASN A 1 82 ? -37.956 8.361 51.798 1.00 89.06 82 ASN A N 1
ATOM 632 C CA . ASN A 1 82 ? -36.607 8.839 51.475 1.00 89.06 82 ASN A CA 1
ATOM 633 C C . ASN A 1 82 ? -35.921 9.586 52.634 1.00 89.06 82 ASN A C 1
ATOM 635 O O . ASN A 1 82 ? -34.700 9.682 52.659 1.00 89.06 82 ASN A O 1
ATOM 639 N N . GLY A 1 83 ? -36.674 10.108 53.609 1.00 85.00 83 GLY A N 1
ATOM 640 C CA . GLY A 1 83 ? -36.142 10.736 54.827 1.00 85.00 83 GLY A CA 1
ATOM 641 C C . GLY A 1 83 ? -35.819 9.766 55.976 1.00 85.00 83 GLY A C 1
ATOM 642 O O .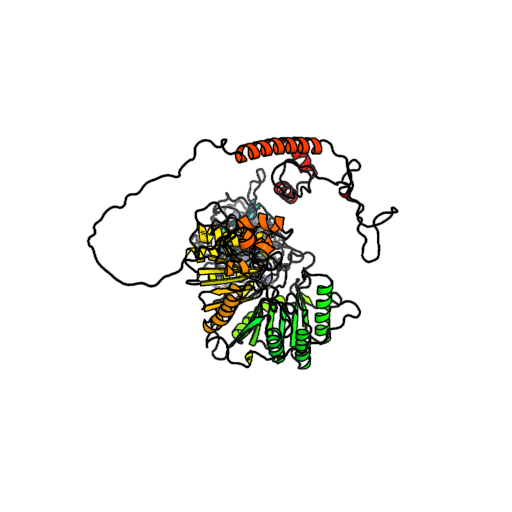 GLY A 1 83 ? -35.546 10.221 57.088 1.00 85.00 83 GLY A O 1
ATOM 643 N N . GLY A 1 84 ? -35.908 8.456 55.733 1.00 87.25 84 GLY A N 1
ATOM 644 C CA . GLY A 1 84 ? -35.775 7.405 56.740 1.00 87.25 84 GLY A CA 1
ATOM 645 C C . GLY A 1 84 ? -37.091 7.070 57.447 1.00 87.25 84 GLY A C 1
ATOM 646 O O . GLY A 1 84 ? -37.978 7.915 57.615 1.00 87.25 84 GLY A O 1
ATOM 647 N N . GLU A 1 85 ? -37.229 5.815 57.870 1.00 89.38 85 GLU A N 1
ATOM 648 C CA . GLU A 1 85 ? -38.432 5.301 58.530 1.00 89.38 85 GLU A CA 1
ATOM 649 C C . GLU A 1 85 ? -38.186 4.012 59.326 1.00 89.38 85 GLU A C 1
ATOM 651 O O . GLU A 1 85 ? -37.059 3.547 59.488 1.00 89.38 85 GLU A O 1
ATOM 656 N N . VAL A 1 86 ? -39.279 3.416 59.813 1.00 91.62 86 VAL A N 1
ATOM 657 C CA . VAL A 1 86 ? -39.296 2.065 60.370 1.00 91.62 86 VAL A CA 1
ATOM 658 C C . VAL A 1 86 ? -40.212 1.183 59.528 1.00 91.62 86 VAL A C 1
ATOM 660 O O . VAL A 1 86 ? -41.402 1.479 59.409 1.00 91.62 86 VAL A O 1
ATOM 663 N N . LEU A 1 87 ? -39.672 0.071 59.035 1.00 94.31 87 LEU A N 1
ATOM 664 C CA . LEU A 1 87 ? -40.392 -0.946 58.278 1.00 94.31 87 LEU A CA 1
ATOM 665 C C . LEU A 1 87 ? -40.550 -2.223 59.114 1.00 94.31 87 LEU A C 1
ATOM 667 O O . LEU A 1 87 ? -39.614 -2.684 59.775 1.00 94.31 87 LEU A O 1
ATOM 671 N N . PHE A 1 88 ? -41.744 -2.809 59.089 1.00 94.75 88 PHE A N 1
ATOM 672 C CA . PHE A 1 88 ? -42.078 -4.030 59.815 1.00 94.75 88 PHE A CA 1
ATOM 673 C C . PHE A 1 88 ? -42.396 -5.165 58.844 1.00 94.75 88 PHE A C 1
ATOM 675 O O . PHE A 1 88 ? -43.302 -5.038 58.027 1.00 94.75 88 PHE A O 1
ATOM 682 N N . LEU A 1 89 ? -41.741 -6.315 59.006 1.00 95.06 89 LEU A N 1
ATOM 683 C CA . LEU A 1 89 ? -42.158 -7.568 58.378 1.00 95.06 89 LEU A CA 1
ATOM 684 C C . LEU A 1 89 ? -43.106 -8.308 59.326 1.00 95.06 89 LEU A C 1
ATOM 686 O O . LEU A 1 89 ? -42.736 -8.602 60.470 1.00 95.06 89 LEU A O 1
ATOM 690 N N . LYS A 1 90 ? -44.326 -8.608 58.875 1.00 96.00 90 LYS A N 1
ATOM 691 C CA . LYS A 1 90 ? -45.357 -9.280 59.677 1.00 96.00 90 LYS A CA 1
ATOM 692 C C . LYS A 1 90 ? -45.795 -10.603 59.057 1.00 96.00 90 LYS A C 1
ATOM 694 O O . LYS A 1 90 ? -45.943 -10.716 57.842 1.00 96.00 90 LYS A O 1
ATOM 699 N N . ASP A 1 91 ? -46.022 -11.591 59.922 1.00 94.69 91 ASP A N 1
ATOM 700 C CA . ASP A 1 91 ? -46.584 -12.883 59.529 1.00 94.69 91 ASP A CA 1
ATOM 701 C C . ASP A 1 91 ? -48.093 -12.801 59.236 1.00 94.69 91 ASP A C 1
ATOM 703 O O . ASP A 1 91 ? -48.752 -11.786 59.478 1.00 94.69 91 ASP A O 1
ATOM 707 N N . SER A 1 92 ? -48.677 -13.907 58.767 1.00 92.94 92 SER A N 1
ATOM 708 C CA . SER A 1 92 ? -50.114 -14.001 58.461 1.00 92.94 92 SER A CA 1
ATOM 709 C C . SER A 1 92 ? -51.046 -13.841 59.673 1.00 92.94 92 SER A C 1
ATOM 711 O O . SER A 1 92 ? -52.252 -13.641 59.508 1.00 92.94 92 SER A O 1
ATOM 713 N N . GLY A 1 93 ? -50.515 -13.909 60.898 1.00 91.69 93 GLY A N 1
ATOM 714 C CA . GLY A 1 93 ? -51.232 -13.609 62.138 1.00 91.69 93 GLY A CA 1
ATOM 715 C C . GLY A 1 93 ? -51.138 -12.141 62.572 1.00 91.69 93 GLY A C 1
ATOM 716 O O . GLY A 1 93 ? -51.778 -11.768 63.559 1.00 91.69 93 GLY A O 1
ATOM 717 N N . GLY A 1 94 ? -50.362 -11.317 61.858 1.00 91.19 94 GLY A N 1
ATOM 718 C CA . GLY A 1 94 ? -50.075 -9.919 62.183 1.00 91.19 94 GLY A CA 1
ATOM 719 C C . GLY A 1 94 ? -48.979 -9.732 63.239 1.00 91.19 94 GLY A C 1
ATOM 720 O O . GLY A 1 94 ? -48.850 -8.638 63.799 1.00 91.19 94 GLY A O 1
ATOM 721 N N . THR A 1 95 ? -48.205 -10.776 63.549 1.00 94.38 95 THR A N 1
ATOM 722 C CA . THR A 1 95 ? -47.065 -10.699 64.475 1.00 94.38 95 THR A CA 1
ATOM 723 C C . THR A 1 95 ? -45.849 -10.146 63.740 1.00 94.38 95 THR A C 1
ATOM 725 O O . THR A 1 95 ? -45.494 -10.647 62.679 1.00 94.38 95 THR A O 1
ATOM 728 N N . THR A 1 96 ? -45.180 -9.136 64.302 1.00 93.50 96 THR A N 1
ATOM 729 C CA . THR A 1 96 ? -43.906 -8.637 63.760 1.00 93.50 96 THR A CA 1
ATOM 730 C C . THR A 1 96 ? -42.812 -9.686 63.920 1.00 93.50 96 THR A C 1
ATOM 732 O O . THR A 1 96 ? -42.490 -10.081 65.041 1.00 93.50 96 THR A O 1
ATOM 735 N N . VAL A 1 97 ? -42.245 -10.109 62.792 1.00 91.25 97 VAL A N 1
ATOM 736 C CA . VAL A 1 97 ? -41.155 -11.087 62.699 1.00 91.25 97 VAL A CA 1
ATOM 737 C C . VAL A 1 97 ? -39.803 -10.384 62.651 1.00 91.25 97 VAL A C 1
ATOM 739 O O . VAL A 1 97 ? -38.860 -10.827 63.301 1.00 91.25 97 VAL A O 1
ATOM 742 N N . HIS A 1 98 ? -39.722 -9.262 61.935 1.00 90.50 98 HIS A N 1
ATOM 743 C CA . HIS A 1 98 ? -38.522 -8.434 61.855 1.00 90.50 98 HIS A CA 1
ATOM 744 C C . HIS A 1 98 ? -38.896 -6.960 61.743 1.00 90.50 98 HIS A C 1
ATOM 746 O O . HIS A 1 98 ? -40.001 -6.606 61.319 1.00 90.50 98 HIS A O 1
ATOM 752 N N . ARG A 1 99 ? -37.982 -6.107 62.190 1.00 90.56 99 ARG A N 1
ATOM 753 C CA . ARG A 1 99 ? -38.122 -4.660 62.191 1.00 90.56 99 ARG A CA 1
ATOM 754 C C . ARG A 1 99 ? -36.799 -4.061 61.739 1.00 90.56 99 ARG A C 1
ATOM 756 O O . ARG A 1 99 ? -35.759 -4.398 62.303 1.00 90.56 99 ARG A O 1
ATOM 763 N N . VAL A 1 100 ? -36.887 -3.163 60.767 1.00 90.06 100 VAL A N 1
ATOM 764 C CA . VAL A 1 100 ? -35.755 -2.427 60.208 1.00 90.06 100 VAL A CA 1
ATOM 765 C C . VAL A 1 100 ? -36.002 -0.937 60.378 1.00 90.06 100 VAL A C 1
ATOM 767 O O . VAL A 1 100 ? -37.125 -0.467 60.194 1.00 90.06 100 VAL A O 1
ATOM 770 N N . THR A 1 101 ? -34.954 -0.200 60.731 1.00 89.56 101 THR A N 1
ATOM 771 C CA . THR A 1 101 ? -34.950 1.264 60.727 1.00 89.56 101 THR A CA 1
ATOM 772 C C . THR A 1 101 ? -33.972 1.746 59.655 1.00 89.56 101 THR A C 1
ATOM 774 O O . THR A 1 101 ? -32.830 1.294 59.629 1.00 89.56 101 THR A O 1
ATOM 777 N N . THR A 1 102 ? -34.406 2.651 58.776 1.00 88.62 102 THR A N 1
ATOM 778 C CA . THR A 1 102 ? -33.578 3.275 57.731 1.00 88.62 102 THR A CA 1
ATOM 779 C C . THR A 1 102 ? -33.354 4.756 58.031 1.00 88.62 102 THR A C 1
ATOM 781 O O . THR A 1 102 ? -34.192 5.419 58.646 1.00 88.62 102 THR A O 1
ATOM 784 N N . GLU A 1 103 ? -32.217 5.290 57.588 1.00 86.75 103 GLU A N 1
ATOM 785 C CA . GLU A 1 103 ? -31.952 6.735 57.568 1.00 86.75 103 GLU A CA 1
ATOM 786 C C . GLU A 1 103 ? -32.294 7.345 56.192 1.00 86.75 103 GLU A C 1
ATOM 788 O O . GLU A 1 103 ? -32.932 6.697 55.359 1.00 86.75 103 GLU A O 1
ATOM 793 N N . ASN A 1 104 ? -31.883 8.596 55.947 1.00 87.62 104 ASN A N 1
ATOM 794 C CA . ASN A 1 104 ? -32.063 9.264 54.653 1.00 87.62 104 ASN A CA 1
ATOM 795 C C . ASN A 1 104 ? -31.534 8.394 53.504 1.00 87.62 104 ASN A C 1
ATOM 797 O O . ASN A 1 104 ? -30.478 7.783 53.639 1.00 87.62 104 ASN A O 1
ATOM 801 N N . SER A 1 105 ? -32.260 8.344 52.390 1.00 83.56 105 SER A N 1
ATOM 802 C CA . SER A 1 105 ? -31.946 7.513 51.225 1.00 83.56 105 SER A CA 1
ATOM 803 C C . SER A 1 105 ? -31.564 8.375 50.026 1.00 83.56 105 SER A C 1
ATOM 805 O O . SER A 1 105 ? -32.315 9.273 49.632 1.00 83.56 105 SER A O 1
ATOM 807 N N . GLU A 1 106 ? -30.409 8.087 49.436 1.00 79.88 106 GLU A N 1
ATOM 808 C CA . GLU A 1 106 ? -29.962 8.691 48.180 1.00 79.88 106 GLU A CA 1
ATOM 809 C C . GLU A 1 106 ? -30.560 7.948 46.978 1.00 79.88 106 GLU A C 1
ATOM 811 O O . GLU A 1 106 ? -30.919 6.775 47.076 1.00 79.88 106 GLU A O 1
ATOM 816 N N . SER A 1 107 ? -30.726 8.656 45.857 1.00 80.38 107 SER A N 1
ATOM 817 C CA . SER A 1 107 ? -31.320 8.086 44.642 1.00 80.38 107 SER A CA 1
ATOM 818 C C . SER A 1 107 ? -30.443 6.955 44.106 1.00 80.38 107 SER A C 1
ATOM 820 O O . SER A 1 107 ? -29.254 7.163 43.897 1.00 80.38 107 SER A O 1
ATOM 822 N N . GLY A 1 108 ? -31.026 5.781 43.871 1.00 71.00 108 GLY A N 1
ATOM 823 C CA . GLY A 1 108 ? -30.332 4.602 43.345 1.00 71.00 108 GLY A CA 1
ATOM 824 C C . GLY A 1 108 ? -29.485 3.833 44.365 1.00 71.00 108 GLY A C 1
ATOM 825 O O . GLY A 1 108 ? -28.909 2.807 44.012 1.00 71.00 108 GLY A O 1
ATOM 826 N N . VAL A 1 109 ? -29.430 4.270 45.629 1.00 77.00 109 VAL A N 1
ATOM 827 C CA . VAL A 1 109 ? -28.608 3.636 46.672 1.00 77.00 109 VAL A CA 1
ATOM 828 C C . VAL A 1 109 ? -29.465 2.716 47.545 1.00 77.00 109 VAL A C 1
ATOM 830 O O . VAL A 1 109 ? -30.399 3.143 48.235 1.00 77.00 109 VAL A O 1
ATOM 833 N N . SER A 1 110 ? -29.162 1.414 47.512 1.00 85.00 110 SER A N 1
ATOM 834 C CA . SER A 1 110 ? -29.814 0.429 48.381 1.00 85.00 110 SER A CA 1
ATOM 835 C C . SER A 1 110 ? -29.270 0.509 49.810 1.00 85.00 110 SER A C 1
ATOM 837 O O . SER A 1 110 ? -28.264 1.159 50.076 1.00 85.00 110 SER A O 1
ATOM 839 N N . LYS A 1 111 ? -29.959 -0.125 50.765 1.00 87.12 111 LYS A N 1
ATOM 840 C CA . LYS A 1 111 ? -29.561 -0.118 52.177 1.00 87.12 111 LYS A CA 1
ATOM 841 C C . LYS A 1 111 ? -29.425 -1.534 52.713 1.00 87.12 111 LYS A C 1
ATOM 843 O O . LYS A 1 111 ? -30.280 -2.370 52.423 1.00 87.12 111 LYS A O 1
ATOM 848 N N . VAL A 1 112 ? -28.410 -1.763 53.541 1.00 86.38 112 VAL A N 1
ATOM 849 C CA . VAL A 1 112 ? -28.051 -3.071 54.110 1.00 86.38 112 VAL A CA 1
ATOM 850 C C . VAL A 1 112 ? -27.874 -2.997 55.624 1.00 86.38 112 VAL A C 1
ATOM 852 O O . VAL A 1 112 ? -27.679 -1.926 56.198 1.00 86.38 112 VAL A O 1
ATOM 855 N N . ASN A 1 113 ? -27.964 -4.146 56.296 1.00 80.69 113 ASN A N 1
ATOM 856 C CA . ASN A 1 113 ? -27.795 -4.244 57.746 1.00 80.69 113 ASN A CA 1
ATOM 857 C C . ASN A 1 113 ? -26.364 -3.852 58.160 1.00 80.69 113 ASN A C 1
ATOM 859 O O . ASN A 1 113 ? -25.398 -4.390 57.629 1.00 80.69 113 ASN A O 1
ATOM 863 N N . ASN A 1 114 ? -26.222 -2.977 59.158 1.00 70.44 114 ASN A N 1
ATOM 864 C CA . ASN A 1 114 ? -24.925 -2.514 59.665 1.00 70.44 114 ASN A CA 1
ATOM 865 C C . ASN A 1 114 ? -24.129 -3.546 60.506 1.00 70.44 114 ASN A C 1
ATOM 867 O O . ASN A 1 114 ? -23.126 -3.191 61.129 1.00 70.44 114 ASN A O 1
ATOM 871 N N . GLY A 1 115 ? -24.579 -4.802 60.572 1.00 61.62 115 GLY A N 1
ATOM 872 C CA . GLY A 1 115 ? -23.929 -5.898 61.295 1.00 61.62 115 GLY A CA 1
ATOM 873 C C . GLY A 1 115 ? -24.431 -6.119 62.728 1.00 61.62 115 GLY A C 1
ATOM 874 O O . GLY A 1 115 ? -23.948 -7.031 63.407 1.00 61.62 115 GLY A O 1
ATOM 875 N N . GLU A 1 116 ? -25.408 -5.341 63.208 1.00 58.75 116 GLU A N 1
ATOM 876 C CA . GLU A 1 116 ? -26.038 -5.540 64.518 1.00 58.75 116 GLU A CA 1
ATOM 877 C C . GLU A 1 116 ? -27.417 -6.217 64.395 1.00 58.75 116 GLU A C 1
ATOM 879 O O . GLU A 1 116 ? -28.436 -5.563 64.207 1.00 58.75 116 GLU A O 1
ATOM 884 N N . HIS A 1 117 ? -27.478 -7.542 64.584 1.00 59.22 117 HIS A N 1
ATOM 885 C CA . HIS A 1 117 ? -28.744 -8.291 64.642 1.00 59.22 117 HIS A CA 1
ATOM 886 C C . HIS A 1 117 ? -29.374 -8.225 66.041 1.00 59.22 117 HIS A C 1
ATOM 888 O O . HIS A 1 117 ? -29.182 -9.124 66.870 1.00 59.22 117 HIS A O 1
ATOM 894 N N . THR A 1 118 ? -30.112 -7.154 66.338 1.00 55.00 118 THR A N 1
ATOM 895 C CA . THR A 1 118 ? -30.684 -6.919 67.682 1.00 55.00 118 THR A CA 1
ATOM 896 C C . THR A 1 118 ? -32.215 -6.941 67.728 1.00 55.00 118 THR A C 1
ATOM 898 O O . THR A 1 118 ? -32.801 -6.792 68.805 1.00 55.00 118 THR A O 1
ATOM 901 N N . GLY A 1 119 ? -32.876 -7.225 66.599 1.00 58.22 119 GLY A N 1
ATOM 902 C CA . GLY A 1 119 ? -34.341 -7.260 66.484 1.00 58.22 119 GLY A CA 1
ATOM 903 C C . GLY A 1 119 ? -34.970 -5.891 66.186 1.00 58.22 119 GLY A C 1
ATOM 904 O O . GLY A 1 119 ? -36.189 -5.797 66.045 1.00 58.22 119 GLY A O 1
ATOM 905 N N . ASP A 1 120 ? -34.139 -4.855 66.085 1.00 69.50 120 ASP A N 1
ATOM 906 C CA . ASP A 1 120 ? -34.396 -3.548 65.480 1.00 69.50 120 ASP A CA 1
ATOM 907 C C . ASP A 1 120 ? -33.111 -3.167 64.748 1.00 69.50 120 ASP A C 1
ATOM 909 O O . ASP A 1 120 ? -32.221 -2.539 65.322 1.00 69.50 120 ASP A O 1
ATOM 913 N N . ASP A 1 121 ? -32.971 -3.677 63.531 1.00 81.12 121 ASP A N 1
ATOM 914 C CA . ASP A 1 121 ? -31.709 -3.587 62.811 1.00 81.12 121 ASP A CA 1
ATOM 915 C C . ASP A 1 121 ? -31.646 -2.237 62.083 1.00 81.12 121 ASP A C 1
ATOM 917 O O . ASP A 1 121 ? -32.596 -1.831 61.404 1.00 81.12 121 ASP A O 1
ATOM 921 N N . LEU A 1 122 ? -30.531 -1.525 62.251 1.00 82.25 122 LEU A N 1
ATOM 922 C CA . LEU A 1 122 ? -30.276 -0.273 61.546 1.00 82.25 122 LEU A CA 1
ATOM 923 C C . LEU A 1 122 ? -29.698 -0.594 60.169 1.00 82.25 122 LEU A C 1
ATOM 925 O O . LEU A 1 122 ? -28.660 -1.251 60.060 1.00 82.25 122 LEU A O 1
ATOM 929 N N . PHE A 1 123 ? -30.373 -0.115 59.131 1.00 88.25 123 PHE A N 1
ATOM 930 C CA . PHE A 1 123 ? -29.926 -0.255 57.755 1.00 88.25 123 PHE A CA 1
ATOM 931 C C . PHE A 1 123 ? -29.240 1.036 57.300 1.00 88.25 123 PHE A C 1
ATOM 933 O O . PHE A 1 123 ? -29.818 2.124 57.380 1.00 88.25 123 PHE A O 1
ATOM 940 N N . VAL A 1 124 ? -28.003 0.895 56.833 1.00 82.25 124 VAL A N 1
ATOM 941 C CA . VAL A 1 124 ? -27.143 1.972 56.320 1.00 82.25 124 VAL A CA 1
ATOM 942 C C . VAL A 1 124 ? -27.014 1.852 54.805 1.00 82.25 124 VAL A C 1
ATOM 944 O O . VAL A 1 124 ? -27.429 0.839 54.244 1.00 82.25 124 VAL A O 1
ATOM 947 N N . ASP A 1 125 ? -26.495 2.883 54.141 1.00 80.25 125 ASP A N 1
ATOM 948 C CA . ASP A 1 125 ? -26.259 2.833 52.695 1.00 80.25 125 ASP A CA 1
ATOM 949 C C . ASP A 1 125 ? -25.345 1.662 52.336 1.00 80.25 125 ASP A C 1
ATOM 951 O O . ASP A 1 125 ? -24.346 1.403 53.011 1.00 80.25 125 ASP A O 1
ATOM 955 N N . SER A 1 126 ? -25.741 0.929 51.301 1.00 73.06 126 SER A N 1
ATOM 956 C CA . SER A 1 126 ? -24.912 -0.102 50.702 1.00 73.06 126 SER A CA 1
ATOM 957 C C . SER A 1 126 ? -23.912 0.542 49.761 1.00 73.06 126 SER A C 1
ATOM 959 O O . SER A 1 126 ? -24.270 1.446 49.008 1.00 73.06 126 SER A O 1
ATOM 961 N N . GLU A 1 127 ? -22.686 0.033 49.745 1.00 64.31 127 GLU A N 1
ATOM 962 C CA . GLU A 1 127 ? -21.713 0.410 48.717 1.00 64.31 127 GLU A CA 1
ATOM 963 C C . GLU A 1 127 ? -22.042 -0.251 47.365 1.00 64.31 127 GLU A C 1
ATOM 965 O O . GLU A 1 127 ? -21.690 0.290 46.323 1.00 64.31 127 GLU A O 1
ATOM 970 N N . ILE A 1 128 ? -22.754 -1.391 47.373 1.00 63.03 128 ILE A N 1
ATOM 971 C CA . ILE A 1 128 ? -23.172 -2.144 46.176 1.00 63.03 128 ILE A CA 1
ATOM 972 C C . ILE A 1 128 ? -24.603 -2.670 46.363 1.00 63.03 128 ILE A C 1
ATOM 974 O O . ILE A 1 128 ? -24.931 -3.260 47.396 1.00 63.03 128 ILE A O 1
ATOM 978 N N . SER A 1 129 ? -25.469 -2.504 45.363 1.00 73.81 129 SER A N 1
ATOM 979 C CA . SER A 1 129 ? -26.805 -3.118 45.366 1.00 73.81 129 SER A CA 1
ATOM 980 C C . SER A 1 129 ? -26.720 -4.578 44.918 1.00 73.81 129 SER A C 1
ATOM 982 O O . SER A 1 129 ? -26.296 -4.853 43.808 1.00 73.81 129 SER A O 1
ATOM 984 N N . THR A 1 130 ? -27.142 -5.519 45.766 1.00 77.25 130 THR A N 1
ATOM 985 C CA . THR A 1 130 ? -27.057 -6.975 45.503 1.00 77.25 130 THR A CA 1
ATOM 986 C C . THR A 1 130 ? -28.430 -7.664 45.593 1.00 77.25 130 THR A C 1
ATOM 988 O O . THR A 1 130 ? -28.602 -8.608 46.356 1.00 77.25 130 THR A O 1
ATOM 991 N N . PRO A 1 131 ? -29.460 -7.190 44.862 1.00 82.12 131 PRO A N 1
ATOM 992 C CA . PRO A 1 131 ? -30.809 -7.728 45.000 1.00 82.12 131 PRO A CA 1
ATOM 993 C C . PRO A 1 131 ? -30.890 -9.206 44.588 1.00 82.12 131 PRO A C 1
ATOM 995 O O . PRO A 1 131 ? -30.573 -9.570 43.459 1.00 82.12 131 PRO A O 1
ATOM 998 N N . GLY A 1 132 ? -31.407 -10.040 45.485 1.00 76.25 132 GLY A N 1
ATOM 999 C CA . GLY A 1 132 ? -31.569 -11.479 45.295 1.00 76.25 132 GLY A CA 1
ATOM 1000 C C . GLY A 1 132 ? -30.347 -12.318 45.678 1.00 76.25 132 GLY A C 1
ATOM 1001 O O . GLY A 1 132 ? -30.422 -13.537 45.545 1.00 76.25 132 GLY A O 1
ATOM 1002 N N . GLU A 1 133 ? -29.271 -11.706 46.174 1.00 76.25 133 GLU A N 1
ATOM 1003 C CA . GLU A 1 133 ? -28.003 -12.365 46.516 1.00 76.25 133 GLU A CA 1
ATOM 1004 C C . GLU A 1 133 ? -27.520 -11.951 47.923 1.00 76.25 133 GLU A C 1
ATOM 1006 O O . GLU A 1 133 ? -28.076 -11.058 48.562 1.00 76.25 133 GLU A O 1
ATOM 1011 N N . ASP A 1 134 ? -26.475 -12.607 48.436 1.00 76.69 134 ASP A N 1
ATOM 1012 C CA . ASP A 1 134 ? -25.827 -12.184 49.683 1.00 76.69 134 ASP A CA 1
ATOM 1013 C C . ASP A 1 134 ? -25.205 -10.782 49.525 1.00 76.69 134 ASP A C 1
ATOM 1015 O O . ASP A 1 134 ? -24.498 -10.507 48.553 1.00 76.69 134 ASP A O 1
ATOM 1019 N N . ASN A 1 135 ? -25.392 -9.915 50.529 1.00 71.44 135 ASN A N 1
ATOM 1020 C CA . ASN A 1 135 ? -24.758 -8.594 50.550 1.00 71.44 135 ASN A CA 1
ATOM 1021 C C . ASN A 1 135 ? -23.231 -8.727 50.423 1.00 71.44 135 ASN A C 1
ATOM 1023 O O . ASN A 1 135 ? -22.597 -9.426 51.222 1.00 71.44 135 ASN A O 1
ATOM 1027 N N . ALA A 1 136 ? -22.640 -8.036 49.446 1.00 56.50 136 ALA A N 1
ATOM 1028 C CA . ALA A 1 136 ? -21.201 -8.072 49.209 1.00 56.50 136 ALA A CA 1
ATOM 1029 C C . ALA A 1 136 ? -20.417 -7.600 50.452 1.00 56.50 136 ALA A C 1
ATOM 1031 O O . ALA A 1 136 ? -20.716 -6.562 51.043 1.00 56.50 136 ALA A O 1
ATOM 1032 N N . ALA A 1 137 ? -19.405 -8.372 50.859 1.00 45.25 137 ALA A N 1
ATOM 1033 C CA . ALA A 1 137 ? -18.471 -7.986 51.912 1.00 45.25 137 ALA A CA 1
ATOM 1034 C C . ALA A 1 137 ? -17.302 -7.220 51.295 1.00 45.25 137 ALA A C 1
ATOM 1036 O O . ALA A 1 137 ? -16.523 -7.862 50.601 1.00 45.25 137 ALA A O 1
ATOM 1037 N N . ASP A 1 138 ? -17.195 -5.920 51.607 1.00 41.25 138 ASP A N 1
ATOM 1038 C CA . ASP A 1 138 ? -16.233 -4.930 51.087 1.00 41.25 138 ASP A CA 1
ATOM 1039 C C . ASP A 1 138 ? -16.101 -4.945 49.543 1.00 41.25 138 ASP A C 1
ATOM 1041 O O . ASP A 1 138 ? -15.799 -5.984 48.952 1.00 41.25 138 ASP A O 1
ATOM 1045 N N . PRO A 1 139 ? -16.258 -3.810 48.835 1.00 40.19 139 PRO A N 1
ATOM 1046 C CA . PRO A 1 139 ? -15.886 -3.763 47.430 1.00 40.19 139 PRO A CA 1
ATOM 1047 C C . PRO A 1 139 ? -14.451 -4.268 47.310 1.00 40.19 139 PRO A C 1
ATOM 1049 O O . PRO A 1 139 ? -13.580 -3.935 48.124 1.00 40.19 139 PRO A O 1
ATOM 1052 N N . VAL A 1 140 ? -14.219 -5.115 46.306 1.00 39.00 140 VAL A N 1
ATOM 1053 C CA . VAL A 1 140 ? -12.872 -5.447 45.850 1.00 39.00 140 VAL A CA 1
ATOM 1054 C C . VAL A 1 140 ? -12.102 -4.134 45.845 1.00 39.00 140 VAL A C 1
ATOM 1056 O O . VAL A 1 140 ? -12.519 -3.194 45.175 1.00 39.00 140 VAL A O 1
ATOM 1059 N N . ASN A 1 141 ? -11.069 -4.041 46.694 1.00 36.34 141 ASN A N 1
ATOM 1060 C CA . ASN A 1 141 ? -10.222 -2.860 46.803 1.00 36.34 141 ASN A CA 1
ATOM 1061 C C . ASN A 1 141 ? -9.816 -2.469 45.386 1.00 36.34 141 ASN A C 1
ATOM 1063 O O . ASN A 1 141 ? -8.952 -3.126 44.808 1.00 36.34 141 ASN A O 1
ATOM 1067 N N . TYR A 1 142 ? -10.449 -1.430 44.844 1.00 40.47 142 TYR A N 1
ATOM 1068 C CA . TYR A 1 142 ? -10.070 -0.878 43.561 1.00 40.47 142 TYR A CA 1
ATOM 1069 C C . TYR A 1 142 ? -8.650 -0.362 43.744 1.00 40.47 142 TYR A C 1
ATOM 1071 O O . TYR A 1 142 ? -8.415 0.629 44.442 1.00 40.47 142 TYR A O 1
ATOM 1079 N N . SER A 1 143 ? -7.676 -1.081 43.194 1.00 36.47 143 SER A N 1
ATOM 1080 C CA . SER A 1 143 ? -6.260 -0.766 43.330 1.00 36.47 143 SER A CA 1
ATOM 1081 C C . SER A 1 143 ? -5.846 0.386 42.420 1.00 36.47 143 SER A C 1
ATOM 1083 O O . SER A 1 143 ? -4.749 0.351 41.895 1.00 36.47 143 SER A O 1
ATOM 1085 N N . GLY A 1 144 ? -6.693 1.405 42.236 1.00 40.19 144 GLY A N 1
ATOM 1086 C CA . GLY A 1 144 ? -6.336 2.693 41.628 1.00 40.19 144 GLY A CA 1
ATOM 1087 C C . GLY A 1 144 ? -5.540 2.630 40.318 1.00 40.19 144 GLY A C 1
ATOM 1088 O O . GLY A 1 144 ? -4.751 3.538 40.078 1.00 40.19 144 GLY A O 1
ATOM 1089 N N . GLY A 1 145 ? -5.690 1.564 39.526 1.00 50.03 145 GLY A N 1
ATOM 1090 C CA . GLY A 1 145 ? -5.052 1.389 38.220 1.00 50.03 145 GLY A CA 1
ATOM 1091 C C . GLY A 1 145 ? -6.058 1.566 37.081 1.00 50.03 145 GLY A C 1
ATOM 1092 O O . GLY A 1 145 ? -7.261 1.394 37.297 1.00 50.03 145 GLY A O 1
ATOM 1093 N N . SER A 1 146 ? -5.564 1.912 35.890 1.00 61.19 146 SER A N 1
ATOM 1094 C CA . SER A 1 146 ? -6.310 2.062 34.630 1.00 61.19 146 SER A CA 1
ATOM 1095 C C . SER A 1 146 ? -6.693 0.702 34.031 1.00 61.19 146 SER A C 1
ATOM 1097 O O . SER A 1 146 ? -6.221 0.282 32.982 1.00 61.19 146 SER A O 1
ATOM 1099 N N . GLU A 1 147 ? -7.532 -0.055 34.740 1.00 82.81 147 GLU A N 1
ATOM 1100 C CA . GLU A 1 147 ? -7.972 -1.381 34.279 1.00 82.81 147 GLU A CA 1
ATOM 1101 C C . GLU A 1 147 ? -9.088 -1.308 33.222 1.00 82.81 147 GLU A C 1
ATOM 1103 O O . GLU A 1 147 ? -9.415 -2.323 32.612 1.00 82.81 147 GLU A O 1
ATOM 1108 N N . LEU A 1 148 ? -9.660 -0.123 32.980 1.00 90.69 148 LEU A N 1
ATOM 1109 C CA . LEU A 1 148 ? -10.680 0.125 31.961 1.00 90.69 148 LEU A CA 1
ATOM 1110 C C . LEU A 1 148 ? -10.266 1.280 31.064 1.00 90.69 148 LEU A C 1
ATOM 1112 O O . LEU A 1 148 ? -9.966 2.356 31.570 1.00 90.69 148 LEU A O 1
ATOM 1116 N N . LEU A 1 149 ? -10.339 1.063 29.754 1.00 93.44 149 LEU A N 1
ATOM 1117 C CA . LEU A 1 149 ? -9.995 2.057 28.742 1.00 93.44 149 LEU A CA 1
ATOM 1118 C C . LEU A 1 149 ? -11.136 2.218 27.739 1.00 93.44 149 LEU A C 1
ATOM 1120 O O . LEU A 1 149 ? -11.761 1.237 27.331 1.00 93.44 149 LEU A O 1
ATOM 1124 N N . PHE A 1 150 ? -11.370 3.445 27.290 1.00 94.69 150 PHE A N 1
ATOM 1125 C CA . PHE A 1 150 ? -11.976 3.715 25.998 1.00 94.69 150 PHE A CA 1
ATOM 1126 C C . PHE A 1 150 ? -11.013 3.248 24.911 1.00 94.69 150 PHE A C 1
ATOM 1128 O O . PHE A 1 150 ? -9.865 3.687 24.856 1.00 94.69 150 PHE A O 1
ATOM 1135 N N . THR A 1 151 ? -11.481 2.370 24.030 1.00 94.00 151 THR A N 1
ATOM 1136 C CA . THR A 1 151 ? -10.629 1.781 22.984 1.00 94.00 151 THR A CA 1
ATOM 1137 C C . THR A 1 151 ? -11.061 2.156 21.581 1.00 94.00 151 THR A C 1
ATOM 1139 O O . THR A 1 151 ? -10.220 2.239 20.691 1.00 94.00 151 THR A O 1
ATOM 1142 N N . ARG A 1 152 ? -12.355 2.406 21.354 1.00 94.25 152 ARG A N 1
ATOM 1143 C CA . ARG A 1 152 ? -12.881 2.835 20.052 1.00 94.25 152 ARG A CA 1
ATOM 1144 C C . ARG A 1 152 ? -14.083 3.753 20.204 1.00 94.25 152 ARG A C 1
ATOM 1146 O O . ARG A 1 152 ? -14.857 3.619 21.149 1.00 94.25 152 ARG A O 1
ATOM 1153 N N . ILE A 1 153 ? -14.276 4.652 19.247 1.00 93.56 153 ILE A N 1
ATOM 1154 C CA . ILE A 1 153 ? -15.450 5.527 19.203 1.00 93.56 153 ILE A CA 1
ATOM 1155 C C . ILE A 1 153 ? -15.855 5.832 17.761 1.00 93.56 153 ILE A C 1
ATOM 1157 O O . ILE A 1 153 ? -15.008 6.115 16.916 1.00 93.56 153 ILE A O 1
ATOM 1161 N N . MET A 1 154 ? -17.161 5.815 17.496 1.00 92.94 154 MET A N 1
ATOM 1162 C CA . MET A 1 154 ? -17.755 6.302 16.251 1.00 92.94 154 MET A CA 1
ATOM 1163 C C . MET A 1 154 ? -18.790 7.380 16.593 1.00 92.94 154 MET A C 1
ATOM 1165 O O . MET A 1 154 ? -19.922 7.048 16.955 1.00 92.94 154 MET A O 1
ATOM 1169 N N . PRO A 1 155 ? -18.421 8.670 16.522 1.00 90.06 155 PRO A N 1
ATOM 1170 C CA . PRO A 1 155 ? -19.306 9.754 16.938 1.00 90.06 155 PRO A CA 1
ATOM 1171 C C . PRO A 1 155 ? -20.413 10.053 15.922 1.00 90.06 155 PRO A C 1
ATOM 1173 O O . PRO A 1 155 ? -21.462 10.561 16.307 1.00 90.06 155 PRO A O 1
ATOM 1176 N N . VAL A 1 156 ? -20.203 9.731 14.640 1.00 88.38 156 VAL A N 1
ATOM 1177 C CA . VAL A 1 156 ? -21.163 10.010 13.564 1.00 88.38 156 VAL A CA 1
ATOM 1178 C C . VAL A 1 156 ? -21.456 8.736 12.787 1.00 88.38 156 VAL A C 1
ATOM 1180 O O . VAL A 1 156 ? -20.573 8.175 12.139 1.00 88.38 156 VAL A O 1
ATOM 1183 N N . GLY A 1 157 ? -22.710 8.289 12.831 1.00 85.31 157 GLY A N 1
ATOM 1184 C CA . GLY A 1 157 ? -23.166 7.140 12.060 1.00 85.31 157 GLY A CA 1
ATOM 1185 C C . GLY A 1 157 ? -23.315 7.410 10.563 1.00 85.31 157 GLY A C 1
ATOM 1186 O O . GLY A 1 157 ? -23.311 8.546 10.089 1.00 85.31 157 GLY A O 1
ATOM 1187 N N . VAL A 1 158 ? -23.475 6.332 9.801 1.00 84.44 158 VAL A N 1
ATOM 1188 C CA . VAL A 1 158 ? -23.722 6.341 8.348 1.00 84.44 158 VAL A CA 1
ATOM 1189 C C . VAL A 1 158 ? -24.925 5.470 8.021 1.00 84.44 158 VAL A C 1
ATOM 1191 O O . VAL A 1 158 ? -25.370 4.699 8.866 1.00 84.44 158 VAL A O 1
ATOM 1194 N N . SER A 1 159 ? -25.483 5.570 6.809 1.00 81.00 159 SER A N 1
ATOM 1195 C CA . SER A 1 159 ? -26.699 4.818 6.477 1.00 81.00 159 SER A CA 1
ATOM 1196 C C . SER A 1 159 ? -26.548 3.328 6.790 1.00 81.00 159 SER A C 1
ATOM 1198 O O . SER A 1 159 ? -25.662 2.648 6.289 1.00 81.00 159 SER A O 1
ATOM 1200 N N . GLY A 1 160 ? -27.436 2.812 7.638 1.00 77.38 160 GLY A N 1
ATOM 1201 C CA . GLY A 1 160 ? -27.441 1.442 8.148 1.00 77.38 160 GLY A CA 1
ATOM 1202 C C . GLY A 1 160 ? -26.326 1.020 9.112 1.00 77.38 160 GLY A C 1
ATOM 1203 O O . GLY A 1 160 ? -26.327 -0.143 9.504 1.00 77.38 160 GLY A O 1
ATOM 1204 N N . HIS A 1 161 ? -25.478 1.955 9.531 1.00 82.00 161 HIS A N 1
ATOM 1205 C CA . HIS A 1 161 ? -24.739 1.954 10.797 1.00 82.00 161 HIS A CA 1
ATOM 1206 C C . HIS A 1 161 ? -24.984 3.313 11.474 1.00 82.00 161 HIS A C 1
ATOM 1208 O O . HIS A 1 161 ? -24.070 4.117 11.638 1.00 82.00 161 HIS A O 1
ATOM 1214 N N . GLU A 1 162 ? -26.261 3.622 11.727 1.00 82.94 162 GLU A N 1
ATOM 1215 C CA . GLU A 1 162 ? -26.719 4.995 11.997 1.00 82.94 162 GLU A CA 1
ATOM 1216 C C . GLU A 1 162 ? -26.443 5.453 13.429 1.00 82.94 162 GLU A C 1
ATOM 1218 O O . GLU A 1 162 ? -26.281 6.651 13.658 1.00 82.94 162 GLU A O 1
ATOM 1223 N N . ALA A 1 163 ? -26.380 4.517 14.377 1.00 86.44 163 ALA A N 1
ATOM 1224 C CA . ALA A 1 163 ? -26.136 4.837 15.771 1.00 86.44 163 ALA A CA 1
ATOM 1225 C C . ALA A 1 163 ? -24.661 5.144 16.034 1.00 86.44 163 ALA A C 1
ATOM 1227 O O . ALA A 1 163 ? -23.761 4.451 15.552 1.00 86.44 163 ALA A O 1
ATOM 1228 N N . ASP A 1 164 ? -24.441 6.170 16.847 1.00 91.19 164 ASP A N 1
ATOM 1229 C CA . ASP A 1 164 ? -23.161 6.452 17.466 1.00 91.19 164 ASP A CA 1
ATOM 1230 C C . ASP A 1 164 ? -22.858 5.399 18.545 1.00 91.19 164 ASP A C 1
ATOM 1232 O O . ASP A 1 164 ? -23.752 4.747 19.107 1.00 91.19 164 ASP A O 1
ATOM 1236 N N . TRP A 1 165 ? -21.574 5.159 18.794 1.00 94.19 165 TRP A N 1
ATOM 1237 C CA . TRP A 1 165 ? -21.168 4.160 19.775 1.00 94.19 165 TRP A CA 1
ATOM 1238 C C . TRP A 1 165 ? -19.773 4.408 20.332 1.00 94.19 165 TRP A C 1
ATOM 1240 O O . TRP A 1 165 ? -18.927 5.046 19.702 1.00 94.19 165 TRP A O 1
ATOM 1250 N N . ILE A 1 166 ? -19.543 3.873 21.529 1.00 95.12 166 ILE A N 1
ATOM 1251 C CA . ILE A 1 166 ? -18.247 3.877 22.207 1.00 95.12 166 ILE A CA 1
ATOM 1252 C C . ILE A 1 166 ? -17.918 2.478 22.710 1.00 95.12 166 ILE A C 1
ATOM 1254 O O . ILE A 1 166 ? -18.805 1.751 23.155 1.00 95.12 166 ILE A O 1
ATOM 1258 N N . GLU A 1 167 ? -16.650 2.100 22.633 1.00 95.06 167 GLU A N 1
ATOM 1259 C CA . GLU A 1 167 ? -16.141 0.856 23.186 1.00 95.06 167 GLU A CA 1
ATOM 1260 C C . GLU A 1 167 ? -15.349 1.093 24.469 1.00 95.06 167 GLU A C 1
ATOM 1262 O O . GLU A 1 167 ? -14.517 2.000 24.535 1.00 95.06 167 GLU A O 1
ATOM 1267 N N . ILE A 1 168 ? -15.597 0.235 25.460 1.00 94.38 168 ILE A N 1
ATOM 1268 C CA . ILE A 1 168 ? -14.828 0.147 26.701 1.00 94.38 168 ILE A CA 1
ATOM 1269 C C . ILE A 1 168 ? -14.241 -1.259 26.809 1.00 94.38 168 ILE A C 1
ATOM 1271 O O . ILE A 1 168 ? -14.968 -2.245 26.657 1.00 94.38 168 ILE A O 1
ATOM 1275 N N . GLN A 1 169 ? -12.950 -1.356 27.113 1.00 93.31 169 GLN A N 1
ATOM 1276 C CA . GLN A 1 169 ? -12.251 -2.618 27.331 1.00 93.31 169 GLN A CA 1
ATOM 1277 C C . GLN A 1 169 ? -11.703 -2.713 28.749 1.00 93.31 169 GLN A C 1
ATOM 1279 O O . GLN A 1 169 ? -11.095 -1.770 29.250 1.00 93.31 169 GLN A O 1
ATOM 1284 N N . ASN A 1 170 ? -11.879 -3.881 29.368 1.00 92.50 170 ASN A N 1
ATOM 1285 C CA . ASN A 1 170 ? -11.198 -4.240 30.605 1.00 92.50 170 ASN A CA 1
ATOM 1286 C C . ASN A 1 170 ? -9.833 -4.865 30.283 1.00 92.50 170 ASN A C 1
ATOM 1288 O O . ASN A 1 170 ? -9.759 -5.998 29.804 1.00 92.50 170 ASN A O 1
ATOM 1292 N N . VAL A 1 171 ? -8.761 -4.123 30.549 1.00 90.38 171 VAL A N 1
ATOM 1293 C CA . VAL A 1 171 ? -7.363 -4.554 30.370 1.00 90.38 171 VAL A CA 1
ATOM 1294 C C . VAL A 1 171 ? -6.760 -5.154 31.646 1.00 90.38 171 VAL A C 1
ATOM 1296 O O . VAL A 1 171 ? -5.615 -5.601 31.638 1.00 90.38 171 VAL A O 1
ATOM 1299 N N . GLY A 1 172 ? -7.521 -5.181 32.743 1.00 87.25 172 GLY A N 1
ATOM 1300 C CA . GLY A 1 172 ? -7.131 -5.806 34.002 1.00 87.25 172 GLY A CA 1
ATOM 1301 C C . GLY A 1 172 ? -7.294 -7.329 34.015 1.00 87.25 172 GLY A C 1
ATOM 1302 O O . GLY A 1 172 ? -7.935 -7.938 33.157 1.00 87.25 172 GLY A O 1
ATOM 1303 N N . ASP A 1 173 ? -6.752 -7.960 35.059 1.00 87.56 173 ASP A N 1
ATOM 1304 C CA . ASP A 1 173 ? -6.742 -9.423 35.243 1.00 87.56 173 ASP A CA 1
ATOM 1305 C C . ASP A 1 173 ? -8.015 -9.973 35.922 1.00 87.56 173 ASP A C 1
ATOM 1307 O O . ASP A 1 173 ? -8.114 -11.167 36.230 1.00 87.56 173 ASP A O 1
ATOM 1311 N N . SER A 1 174 ? -8.994 -9.114 36.222 1.00 84.75 174 SER A N 1
ATOM 1312 C CA . SER A 1 174 ? -10.214 -9.499 36.936 1.00 84.75 174 SER A CA 1
ATOM 1313 C C . SER A 1 174 ? -11.461 -8.841 36.357 1.00 84.75 174 SER A C 1
ATOM 1315 O O . SER A 1 174 ? -11.375 -7.819 35.687 1.00 84.75 174 SER A O 1
ATOM 1317 N N . ALA A 1 175 ? -12.626 -9.457 36.568 1.00 84.00 175 ALA A N 1
ATOM 1318 C CA . ALA A 1 175 ? -13.891 -8.872 36.137 1.00 84.00 175 ALA A CA 1
ATOM 1319 C C . ALA A 1 175 ? -14.217 -7.622 36.967 1.00 84.00 175 ALA A C 1
ATOM 1321 O O . ALA A 1 175 ? -1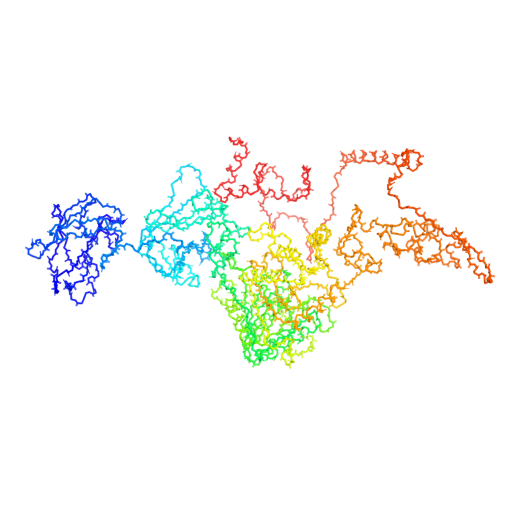4.082 -7.649 38.192 1.00 84.00 175 ALA A O 1
ATOM 1322 N N . ILE A 1 176 ? -14.687 -6.569 36.301 1.00 86.75 176 ILE A N 1
ATOM 1323 C CA . ILE A 1 176 ? -15.049 -5.295 36.922 1.00 86.75 176 ILE A CA 1
ATOM 1324 C C . ILE A 1 176 ? -16.561 -5.120 36.853 1.00 86.75 176 ILE A C 1
ATOM 1326 O O . ILE A 1 176 ? -17.160 -5.248 35.786 1.00 86.75 176 ILE A O 1
ATOM 1330 N N . ASP A 1 177 ? -17.169 -4.837 38.001 1.00 85.62 177 ASP A N 1
ATOM 1331 C CA . ASP A 1 177 ? -18.550 -4.376 38.099 1.00 85.62 177 ASP A CA 1
ATOM 1332 C C . ASP A 1 177 ? -18.581 -2.853 37.920 1.00 85.62 177 ASP A C 1
ATOM 1334 O O . ASP A 1 177 ? -17.929 -2.110 38.659 1.00 85.62 177 ASP A O 1
ATOM 1338 N N . MET A 1 178 ? -19.319 -2.405 36.909 1.00 85.75 178 MET A N 1
ATOM 1339 C CA . MET A 1 178 ? -19.460 -0.998 36.551 1.00 85.75 178 MET A CA 1
ATOM 1340 C C . MET A 1 178 ? -20.565 -0.304 37.350 1.00 85.75 178 MET A C 1
ATOM 1342 O O . MET A 1 178 ? -20.775 0.890 37.161 1.00 85.75 178 MET A O 1
ATOM 1346 N N . SER A 1 179 ? -21.273 -0.994 38.243 1.00 81.56 179 SER A N 1
ATOM 1347 C CA . SER A 1 179 ? -22.349 -0.394 39.038 1.00 81.56 179 SER A CA 1
ATOM 1348 C C . SER A 1 179 ? -21.873 0.855 39.787 1.00 81.56 179 SER A C 1
ATOM 1350 O O . SER A 1 179 ? -20.914 0.817 40.558 1.00 81.56 179 SER A O 1
ATOM 1352 N N . GLY A 1 180 ? -22.528 1.993 39.536 1.00 80.31 180 GLY A N 1
ATOM 1353 C CA . GLY A 1 180 ? -22.176 3.282 40.145 1.00 80.31 180 GLY A CA 1
ATOM 1354 C C . GLY A 1 180 ? -21.015 4.034 39.479 1.00 80.31 180 GLY A C 1
ATOM 1355 O O . GLY A 1 180 ? -20.716 5.160 39.878 1.00 80.31 180 GLY A O 1
ATOM 1356 N N . TRP A 1 181 ? -20.359 3.459 38.468 1.00 91.69 181 TRP A N 1
ATOM 1357 C CA . TRP A 1 181 ? -19.427 4.193 37.609 1.00 91.69 181 TRP A CA 1
ATOM 1358 C C . TRP A 1 181 ? -20.194 5.166 36.722 1.00 91.69 181 TRP A C 1
ATOM 1360 O O . TRP A 1 181 ? -21.383 4.987 36.489 1.00 91.69 181 TRP A O 1
ATOM 1370 N N . SER A 1 182 ? -19.538 6.179 36.167 1.00 92.56 182 SER A N 1
ATOM 1371 C CA . SER A 1 182 ? -20.198 7.145 35.290 1.00 92.56 182 SER A CA 1
ATOM 1372 C C . SER A 1 182 ? -19.343 7.562 34.103 1.00 92.56 182 SER A C 1
ATOM 1374 O O . SER A 1 182 ? -18.117 7.557 34.172 1.00 92.56 182 SER A O 1
ATOM 1376 N N . ILE A 1 183 ? -20.004 7.947 33.010 1.00 94.19 183 ILE A N 1
ATOM 1377 C CA . ILE A 1 183 ? -19.375 8.670 31.903 1.00 94.19 183 ILE A CA 1
ATOM 1378 C C . ILE A 1 183 ? -19.759 10.138 32.025 1.00 94.19 183 ILE A C 1
ATOM 1380 O O . ILE A 1 183 ? -20.943 10.485 32.043 1.00 94.19 183 ILE A O 1
ATOM 1384 N N . SER A 1 184 ? -18.749 11.001 32.068 1.00 91.50 184 SER A N 1
ATOM 1385 C CA . SER A 1 184 ? -18.895 12.446 31.945 1.00 91.50 184 SER A CA 1
ATOM 1386 C C . SER A 1 184 ? -18.576 12.873 30.519 1.00 91.50 184 SER A C 1
ATOM 1388 O O . SER A 1 184 ? -17.573 12.459 29.945 1.00 91.50 184 SER A O 1
ATOM 1390 N N . ARG A 1 185 ? -19.416 13.734 29.949 1.00 89.50 185 ARG A N 1
ATOM 1391 C CA . ARG A 1 185 ? -19.199 14.362 28.650 1.00 89.50 185 ARG A CA 1
ATOM 1392 C C . ARG A 1 185 ? -19.150 15.874 28.805 1.00 89.50 185 ARG A C 1
ATOM 1394 O O . ARG A 1 185 ? -20.144 16.509 29.180 1.00 89.50 185 ARG A O 1
ATOM 1401 N N . ASN A 1 186 ? -18.013 16.447 28.434 1.00 83.50 186 ASN A N 1
ATOM 1402 C CA . ASN A 1 186 ? -17.748 17.876 28.447 1.00 83.50 186 ASN A CA 1
ATOM 1403 C C . ASN A 1 186 ? -17.654 18.418 27.012 1.00 83.50 186 ASN A C 1
ATOM 1405 O O . ASN A 1 186 ? -17.156 17.745 26.112 1.00 83.50 186 ASN A O 1
ATOM 1409 N N . ARG A 1 187 ? -18.165 19.631 26.792 1.00 73.56 187 ARG A N 1
ATOM 1410 C CA . ARG A 1 187 ? -18.194 20.281 25.477 1.00 73.56 187 ARG A CA 1
ATOM 1411 C C . ARG A 1 187 ? -17.362 21.553 25.497 1.00 73.56 187 ARG A C 1
ATOM 1413 O O . ARG A 1 187 ? -17.386 22.296 26.477 1.00 73.56 187 ARG A O 1
ATOM 1420 N N . SER A 1 188 ? -16.721 21.848 24.374 1.00 62.00 188 SER A N 1
ATOM 1421 C CA . SER A 1 188 ? -15.964 23.083 24.166 1.00 62.00 188 SER A CA 1
ATOM 1422 C C . SER A 1 188 ? -16.904 24.282 23.900 1.00 62.00 188 SER A C 1
ATOM 1424 O O . SER A 1 188 ? -16.980 24.791 22.790 1.00 62.00 188 SER A O 1
ATOM 1426 N N . PHE A 1 189 ? -17.701 24.724 24.887 1.00 54.75 189 PHE A N 1
ATOM 1427 C CA . PHE A 1 189 ? -18.512 25.951 24.760 1.00 54.75 189 PHE A CA 1
ATOM 1428 C C . PHE A 1 189 ? -18.450 26.844 26.005 1.00 54.75 189 PHE A C 1
ATOM 1430 O O . PHE A 1 189 ? -18.565 26.393 27.145 1.00 54.75 189 PHE A O 1
ATOM 1437 N N . THR A 1 190 ? -18.323 28.152 25.771 1.00 49.22 190 THR A N 1
ATOM 1438 C CA . THR A 1 190 ? -18.398 29.212 26.785 1.00 49.22 190 THR A CA 1
ATOM 1439 C C . THR A 1 190 ? -19.775 29.225 27.487 1.00 49.22 190 THR A C 1
ATOM 1441 O O . THR A 1 190 ? -20.775 28.796 26.906 1.00 49.22 190 THR A O 1
ATOM 1444 N N . PRO A 1 191 ? -19.872 29.720 28.742 1.00 40.97 191 PRO A N 1
ATOM 1445 C CA . PRO A 1 191 ? -21.092 29.660 29.558 1.00 40.97 191 PRO A CA 1
ATOM 1446 C C . PRO A 1 191 ? -22.345 30.196 28.842 1.00 40.97 191 PRO A C 1
ATOM 1448 O O . PRO A 1 191 ? -22.237 31.192 28.126 1.00 40.97 191 PRO A O 1
ATOM 1451 N N . PRO A 1 192 ? -23.544 29.604 29.058 1.00 42.78 192 PRO A N 1
ATOM 1452 C CA . PRO A 1 192 ? -24.022 29.064 30.340 1.00 42.78 192 PRO A CA 1
ATOM 1453 C C . PRO A 1 192 ? -24.148 27.531 30.430 1.00 42.78 192 PRO A C 1
ATOM 1455 O O . PRO A 1 192 ? -24.658 27.028 31.428 1.00 42.78 192 PRO A O 1
ATOM 1458 N N . TRP A 1 193 ? -23.688 26.778 29.430 1.00 50.06 193 TRP A N 1
ATOM 1459 C CA . TRP A 1 193 ? -23.796 25.310 29.388 1.00 50.06 193 TRP A CA 1
ATOM 1460 C C . TRP A 1 193 ? -22.614 24.596 30.076 1.00 50.06 193 TRP A C 1
ATOM 1462 O O . TRP A 1 193 ? -22.153 23.562 29.614 1.00 50.06 193 TRP A O 1
ATOM 1472 N N . THR A 1 194 ? -22.112 25.156 31.182 1.00 54.75 194 THR A N 1
ATOM 1473 C CA . THR A 1 194 ? -20.854 24.767 31.860 1.00 54.75 194 THR A CA 1
ATOM 1474 C C . THR A 1 194 ? -20.922 23.510 32.730 1.00 54.75 194 THR A C 1
ATOM 1476 O O . THR A 1 194 ? -19.942 23.193 33.398 1.00 54.75 194 THR A O 1
ATOM 1479 N N . SER A 1 195 ? -22.068 22.835 32.818 1.00 63.25 195 SER A N 1
ATOM 1480 C CA . SER A 1 195 ? -22.170 21.613 33.620 1.00 63.25 195 SER A CA 1
ATOM 1481 C C . SER A 1 195 ? -21.949 20.398 32.724 1.00 63.25 195 SER A C 1
ATOM 1483 O O . SER A 1 195 ? -22.679 20.266 31.738 1.00 63.25 195 SER A O 1
ATOM 1485 N N . PRO A 1 196 ? -20.972 19.526 33.044 1.00 75.69 196 PRO A N 1
ATOM 1486 C CA . PRO A 1 196 ? -20.767 18.301 32.288 1.00 75.69 196 PRO A CA 1
ATOM 1487 C C . PRO A 1 196 ? -22.046 17.468 32.328 1.00 75.69 196 PRO A C 1
ATOM 1489 O O . PRO A 1 196 ? -22.748 17.421 33.341 1.00 75.69 196 PRO A O 1
ATOM 1492 N N . TRP A 1 197 ? -22.367 16.839 31.204 1.00 86.50 197 TRP A N 1
ATOM 1493 C CA . TRP A 1 197 ? -23.393 15.807 31.191 1.00 86.50 197 TRP A CA 1
ATOM 1494 C C . TRP A 1 197 ? -22.790 14.559 31.835 1.00 86.50 197 TRP A C 1
ATOM 1496 O O . TRP A 1 197 ? -21.661 14.217 31.505 1.00 86.50 197 TRP A O 1
ATOM 1506 N N . VAL A 1 198 ? -23.506 13.905 32.746 1.00 88.69 198 VAL A N 1
ATOM 1507 C CA . VAL A 1 198 ? -23.029 12.705 33.445 1.00 88.69 198 VAL A CA 1
ATOM 1508 C C . VAL A 1 198 ? -24.137 11.663 33.420 1.00 88.69 198 VAL A C 1
ATOM 1510 O O . VAL A 1 198 ? -25.295 12.006 33.664 1.00 88.69 198 VAL A O 1
ATOM 1513 N N . SER A 1 199 ? -23.785 10.413 33.139 1.00 90.88 199 SER A N 1
ATOM 1514 C CA . SER A 1 199 ? -24.687 9.270 33.276 1.00 90.88 199 SER A CA 1
ATOM 1515 C C . SER A 1 199 ? -23.992 8.120 33.981 1.00 90.88 199 SER A C 1
ATOM 1517 O O . SER A 1 199 ? -22.817 7.858 33.720 1.00 90.88 199 SER A O 1
ATOM 1519 N N . THR A 1 200 ? -24.725 7.459 34.874 1.00 90.38 200 THR A N 1
ATOM 1520 C CA . THR A 1 200 ? -24.219 6.389 35.730 1.00 90.38 200 THR A CA 1
ATOM 1521 C C . THR A 1 200 ? -24.583 5.032 35.145 1.00 90.38 200 THR A C 1
ATOM 1523 O O . THR A 1 200 ? -25.686 4.840 34.633 1.00 90.38 200 THR A O 1
ATOM 1526 N N . PHE A 1 201 ? -23.660 4.086 35.228 1.00 86.81 201 PHE A N 1
ATOM 1527 C CA . PHE A 1 201 ? -23.886 2.683 34.934 1.00 86.81 201 PHE A CA 1
ATOM 1528 C C . PHE A 1 201 ? -24.742 2.034 36.028 1.00 86.81 201 PHE A C 1
ATOM 1530 O O . PHE A 1 201 ? -24.568 2.291 37.224 1.00 86.81 201 PHE A O 1
ATOM 1537 N N . ARG A 1 202 ? -25.667 1.181 35.586 1.00 83.12 202 ARG A N 1
ATOM 1538 C CA . ARG A 1 202 ? -26.474 0.289 36.426 1.00 83.12 202 ARG A CA 1
ATOM 1539 C C . ARG A 1 202 ? -25.725 -1.043 36.575 1.00 83.12 202 ARG A C 1
ATOM 1541 O O . ARG A 1 202 ? -24.511 -1.045 36.720 1.00 83.12 202 ARG A O 1
ATOM 1548 N N . ASP A 1 203 ? -26.421 -2.167 36.458 1.00 78.56 203 ASP A N 1
ATOM 1549 C CA . ASP A 1 203 ? -25.844 -3.495 36.653 1.00 78.56 203 ASP A CA 1
ATOM 1550 C C . ASP A 1 203 ? -25.187 -4.016 35.362 1.00 78.56 203 ASP A C 1
ATOM 1552 O O . ASP A 1 203 ? -25.826 -4.668 34.529 1.00 78.56 203 ASP A O 1
ATOM 1556 N N . ILE A 1 204 ? -23.896 -3.735 35.174 1.00 83.12 204 ILE A N 1
ATOM 1557 C CA . ILE A 1 204 ? -23.103 -4.331 34.092 1.00 83.12 204 ILE A CA 1
ATOM 1558 C C . ILE A 1 204 ? -21.701 -4.692 34.566 1.00 83.12 204 ILE A C 1
ATOM 1560 O O . ILE A 1 204 ? -21.011 -3.888 35.180 1.00 83.12 204 ILE A O 1
ATOM 1564 N N . SER A 1 205 ? -21.254 -5.902 34.232 1.00 86.75 205 SER A N 1
ATOM 1565 C CA . SER A 1 205 ? -19.896 -6.361 34.515 1.00 86.75 205 SER A CA 1
ATOM 1566 C C . SER A 1 205 ? -19.118 -6.625 33.233 1.00 86.75 205 SER A C 1
ATOM 1568 O O . SER A 1 205 ? -19.669 -7.120 32.247 1.00 86.75 205 SER A O 1
ATOM 1570 N N . ILE A 1 206 ? -17.837 -6.274 33.229 1.00 89.00 206 ILE A N 1
ATOM 1571 C CA . ILE A 1 206 ? -16.917 -6.490 32.111 1.00 89.00 206 ILE A CA 1
ATOM 1572 C C . ILE A 1 206 ? -15.834 -7.449 32.594 1.00 89.00 206 ILE A C 1
ATOM 1574 O O . ILE A 1 206 ? -15.082 -7.147 33.522 1.00 89.00 206 ILE A O 1
ATOM 1578 N N . SER A 1 207 ? -15.778 -8.632 31.997 1.00 89.62 207 SER A N 1
ATOM 1579 C CA . SER A 1 207 ? -14.789 -9.661 32.316 1.00 89.62 207 SER A CA 1
ATOM 1580 C C . SER A 1 207 ? -13.380 -9.186 31.960 1.00 89.62 207 SER A C 1
ATOM 1582 O O . SER A 1 207 ? -13.209 -8.322 31.108 1.00 89.62 207 SER A O 1
ATOM 1584 N N . SER A 1 208 ? -12.356 -9.769 32.582 1.00 89.31 208 SER A N 1
ATOM 1585 C CA . SER A 1 208 ? -10.961 -9.522 32.190 1.00 89.31 208 SER A CA 1
ATOM 1586 C C . SER A 1 208 ? -10.756 -9.797 30.695 1.00 89.31 208 SER A C 1
ATOM 1588 O O . SER A 1 208 ? -11.178 -10.847 30.200 1.00 89.31 208 SER A O 1
ATOM 1590 N N . GLY A 1 209 ? -10.151 -8.845 29.981 1.00 87.00 209 GLY A N 1
ATOM 1591 C CA . GLY A 1 209 ? -9.925 -8.899 28.535 1.00 87.00 209 GLY A CA 1
ATOM 1592 C C . GLY A 1 209 ? -11.176 -8.679 27.675 1.00 87.00 209 GLY A C 1
ATOM 1593 O O . GLY A 1 209 ? -11.074 -8.679 26.450 1.00 87.00 209 GLY A O 1
ATOM 1594 N N . GLU A 1 210 ? -12.357 -8.511 28.277 1.00 90.12 210 GLU A N 1
ATOM 1595 C CA . GLU A 1 210 ? -13.600 -8.277 27.544 1.00 90.12 210 GLU A CA 1
ATOM 1596 C C . GLU A 1 210 ? -13.694 -6.818 27.085 1.00 90.12 210 GLU A C 1
ATOM 1598 O O . GLU A 1 210 ? -13.368 -5.883 27.820 1.00 90.12 210 GLU A O 1
ATOM 1603 N N . ARG A 1 211 ? -14.193 -6.639 25.861 1.00 90.94 211 ARG A N 1
ATOM 1604 C CA . ARG A 1 211 ? -14.540 -5.349 25.260 1.00 90.94 211 ARG A CA 1
ATOM 1605 C C . ARG A 1 211 ? -16.040 -5.280 25.033 1.00 90.94 211 ARG A C 1
ATOM 1607 O O . ARG A 1 211 ? -16.652 -6.270 24.630 1.00 90.94 211 ARG A O 1
ATOM 1614 N N . ILE A 1 212 ? -16.632 -4.122 25.293 1.00 93.06 212 ILE A N 1
ATOM 1615 C CA . ILE A 1 212 ? -18.071 -3.910 25.147 1.00 93.06 212 ILE A CA 1
ATOM 1616 C C . ILE A 1 212 ? -18.321 -2.666 24.316 1.00 93.06 212 ILE A C 1
ATOM 1618 O O . ILE A 1 212 ? -17.748 -1.616 24.590 1.00 93.06 212 ILE A O 1
ATOM 1622 N N . ILE A 1 213 ? -19.205 -2.768 23.329 1.00 95.12 213 ILE A N 1
ATOM 1623 C CA . ILE A 1 213 ? -19.698 -1.595 22.606 1.00 95.12 213 ILE A CA 1
ATOM 1624 C C . ILE A 1 213 ? -20.997 -1.138 23.259 1.00 95.12 213 ILE A C 1
ATOM 1626 O O . ILE A 1 213 ? -21.943 -1.915 23.373 1.00 95.12 213 ILE A O 1
ATOM 1630 N N . LEU A 1 214 ? -21.048 0.127 23.663 1.00 94.88 214 LEU A N 1
ATOM 1631 C CA . LEU A 1 214 ? -22.241 0.804 24.154 1.00 94.88 214 LEU A CA 1
ATOM 1632 C C . LEU A 1 214 ? -22.843 1.635 23.022 1.00 94.88 214 LEU A C 1
ATOM 1634 O O . LEU A 1 214 ? -22.156 2.452 22.406 1.00 94.88 214 LEU A O 1
ATOM 1638 N N . THR A 1 215 ? -24.131 1.437 22.759 1.00 94.44 215 THR A N 1
ATOM 1639 C CA . THR A 1 215 ? -24.890 2.202 21.763 1.00 94.44 215 THR A CA 1
ATOM 1640 C C . THR A 1 215 ? -26.368 2.258 22.140 1.00 94.44 215 THR A C 1
ATOM 1642 O O . THR A 1 215 ? -26.856 1.394 22.867 1.00 94.44 215 THR A O 1
ATOM 1645 N N . SER A 1 216 ? -27.095 3.256 21.641 1.00 92.06 216 SER A N 1
ATOM 1646 C CA . SER A 1 216 ? -28.551 3.349 21.819 1.00 92.06 216 SER A CA 1
ATOM 1647 C C . SER A 1 216 ? -29.329 2.369 20.928 1.00 92.06 216 SER A C 1
ATOM 1649 O O . SER A 1 216 ? -30.492 2.081 21.201 1.00 92.06 216 SER A O 1
ATOM 1651 N N . GLU A 1 217 ? -28.700 1.817 19.882 1.00 90.50 217 GLU A N 1
ATOM 1652 C CA . GLU A 1 217 ? -29.341 0.866 18.967 1.00 90.50 217 GLU A CA 1
ATOM 1653 C C . GLU A 1 217 ? -28.432 -0.338 18.652 1.00 90.50 217 GLU A C 1
ATOM 1655 O O . GLU A 1 217 ? -27.882 -0.440 17.556 1.00 90.50 217 GLU A O 1
ATOM 1660 N N . PRO A 1 218 ? -28.294 -1.329 19.555 1.00 90.12 218 PRO A N 1
ATOM 1661 C CA . PRO A 1 218 ? -27.394 -2.471 19.342 1.00 90.12 218 PRO A CA 1
ATOM 1662 C C . PRO A 1 218 ? -27.622 -3.226 18.031 1.00 90.12 218 PRO A C 1
ATOM 1664 O O . PRO A 1 218 ? -26.685 -3.737 17.427 1.00 90.12 218 PRO A O 1
ATOM 1667 N N . SER A 1 219 ? -28.869 -3.270 17.555 1.00 86.88 219 SER A N 1
ATOM 1668 C CA . SER A 1 219 ? -29.227 -3.938 16.303 1.00 86.88 219 SER A CA 1
ATOM 1669 C C . SER A 1 219 ? -28.743 -3.229 15.033 1.00 86.88 219 SER A C 1
ATOM 1671 O O . SER A 1 219 ? -28.828 -3.830 13.963 1.00 86.88 219 SER A O 1
ATOM 1673 N N . SER A 1 220 ? -28.289 -1.970 15.106 1.00 83.19 220 SER A N 1
ATOM 1674 C CA . SER A 1 220 ? -27.746 -1.249 13.943 1.00 83.19 220 SER A CA 1
ATOM 1675 C C . SER A 1 220 ? -26.274 -1.573 13.673 1.00 83.19 220 SER A C 1
ATOM 1677 O O . SER A 1 220 ? -25.743 -1.213 12.619 1.00 83.19 220 SER A O 1
ATOM 1679 N N . LEU A 1 221 ? -25.596 -2.218 14.624 1.00 84.38 221 LEU A N 1
ATOM 1680 C CA . LEU A 1 221 ? -24.178 -2.533 14.535 1.00 84.38 221 LEU A CA 1
ATOM 1681 C C . LEU A 1 221 ? -23.967 -4.006 14.170 1.00 84.38 221 LEU A C 1
ATOM 1683 O O . LEU A 1 221 ? -24.684 -4.882 14.657 1.00 84.38 221 LEU A O 1
ATOM 1687 N N . PRO A 1 222 ? -23.000 -4.311 13.294 1.00 79.50 222 PRO A N 1
ATOM 1688 C CA . PRO A 1 222 ? -22.704 -5.682 12.936 1.00 79.50 222 PRO A CA 1
ATOM 1689 C C . PRO A 1 222 ? -21.976 -6.406 14.075 1.00 79.50 222 PRO A C 1
ATOM 1691 O O . PRO A 1 222 ? -21.065 -5.867 14.698 1.00 79.50 222 PRO A O 1
ATOM 1694 N N . ASN A 1 223 ? -22.328 -7.676 14.285 1.00 78.88 223 ASN A N 1
ATOM 1695 C CA . ASN A 1 223 ? -21.783 -8.505 15.368 1.00 78.88 223 ASN A CA 1
ATOM 1696 C C . ASN A 1 223 ? -20.265 -8.743 15.286 1.00 78.88 223 ASN A C 1
ATOM 1698 O O . ASN A 1 223 ? -19.675 -9.179 16.263 1.00 78.88 223 ASN A O 1
ATOM 1702 N N . TRP A 1 224 ? -19.624 -8.504 14.136 1.00 80.81 224 TRP A N 1
ATOM 1703 C CA . TRP A 1 224 ? -18.169 -8.636 14.014 1.00 80.81 224 TRP A CA 1
ATOM 1704 C C . TRP A 1 224 ? -17.413 -7.472 14.670 1.00 80.81 224 TRP A C 1
ATOM 1706 O O . TRP A 1 224 ? -16.225 -7.612 14.942 1.00 80.81 224 TRP A O 1
ATOM 1716 N N . LEU A 1 225 ? -18.072 -6.332 14.935 1.00 81.19 225 LEU A N 1
ATOM 1717 C CA . LEU A 1 225 ? -17.415 -5.189 15.575 1.00 81.19 225 LEU A CA 1
ATOM 1718 C C . LEU A 1 225 ? -16.980 -5.518 17.000 1.00 81.19 225 LEU A C 1
ATOM 1720 O O . LEU A 1 225 ? -15.904 -5.093 17.409 1.00 81.19 225 LEU A O 1
ATOM 1724 N N . SER A 1 226 ? -17.801 -6.249 17.754 1.00 83.06 226 SER A N 1
ATOM 1725 C CA . SER A 1 226 ? -17.499 -6.672 19.118 1.00 83.06 226 SER A CA 1
ATOM 1726 C C . SER A 1 226 ? -18.350 -7.874 19.508 1.00 83.06 226 SER A C 1
ATOM 1728 O O . SER A 1 226 ? -19.510 -7.981 19.108 1.00 83.06 226 SER A O 1
ATOM 1730 N N . ASP A 1 227 ? -17.784 -8.742 20.345 1.00 79.25 227 ASP A N 1
ATOM 1731 C CA . ASP A 1 227 ? -18.460 -9.928 20.871 1.00 79.25 227 ASP A CA 1
ATOM 1732 C C . ASP A 1 227 ? -19.655 -9.570 21.770 1.00 79.25 227 ASP A C 1
ATOM 1734 O O . ASP A 1 227 ? -20.585 -10.370 21.917 1.00 79.25 227 ASP A O 1
ATOM 1738 N N . ARG A 1 228 ? -19.656 -8.362 22.361 1.00 91.25 228 ARG A N 1
ATOM 1739 C CA . ARG A 1 228 ? -20.742 -7.876 23.217 1.00 91.25 228 ARG A CA 1
ATOM 1740 C C . ARG A 1 228 ? -21.123 -6.433 22.892 1.00 91.25 228 ARG A C 1
ATOM 1742 O O . ARG A 1 228 ? -20.433 -5.484 23.256 1.00 91.25 228 ARG A O 1
ATOM 1749 N N . ILE A 1 229 ? -22.287 -6.279 22.265 1.00 93.25 229 ILE A N 1
ATOM 1750 C CA . ILE A 1 229 ? -22.921 -4.984 22.001 1.00 93.25 229 ILE A CA 1
ATOM 1751 C C . ILE A 1 229 ? -24.073 -4.806 22.989 1.00 93.25 229 ILE A C 1
ATOM 1753 O O . ILE A 1 229 ? -24.953 -5.661 23.104 1.00 93.25 229 ILE A O 1
ATOM 1757 N N . VAL A 1 230 ? -24.038 -3.709 23.731 1.00 92.69 230 VAL A N 1
ATOM 1758 C CA . VAL A 1 230 ? -24.895 -3.437 24.881 1.00 92.69 230 VAL A CA 1
ATOM 1759 C C . VAL A 1 230 ? -25.772 -2.228 24.582 1.00 92.69 230 VAL A C 1
ATOM 1761 O O . VAL A 1 230 ? -25.291 -1.202 24.103 1.00 92.69 230 VAL A O 1
ATOM 1764 N N . ASP A 1 231 ? -27.060 -2.353 24.905 1.00 93.19 231 ASP A N 1
ATOM 1765 C CA . ASP A 1 231 ? -28.000 -1.234 24.874 1.00 93.19 231 ASP A CA 1
ATOM 1766 C C . ASP A 1 231 ? -27.670 -0.256 26.008 1.00 93.19 231 ASP A C 1
ATOM 1768 O O . ASP A 1 231 ? -27.895 -0.542 27.190 1.00 93.19 231 ASP A O 1
ATOM 1772 N N . GLY A 1 232 ? -27.109 0.895 25.648 1.00 89.50 232 GLY A N 1
ATOM 1773 C CA . GLY A 1 232 ? -26.717 1.934 26.590 1.00 89.50 232 GLY A CA 1
ATOM 1774 C C . GLY A 1 232 ? -27.897 2.545 27.347 1.00 89.50 232 GLY A C 1
ATOM 1775 O O . GLY A 1 232 ? -27.718 2.975 28.484 1.00 89.50 232 GLY A O 1
ATOM 1776 N N . GLU A 1 233 ? -29.110 2.521 26.783 1.00 88.00 233 GLU A N 1
ATOM 1777 C CA . GLU A 1 233 ? -30.319 3.008 27.468 1.00 88.00 233 GLU A CA 1
ATOM 1778 C C . GLU A 1 233 ? -30.776 2.049 28.584 1.00 88.00 233 GLU A C 1
ATOM 1780 O O . GLU A 1 233 ? -31.491 2.430 29.520 1.00 88.00 233 GLU A O 1
ATOM 1785 N N . VAL A 1 234 ? -30.333 0.791 28.513 1.00 87.62 234 VAL A N 1
ATOM 1786 C CA . VAL A 1 234 ? -30.557 -0.219 29.552 1.00 87.62 234 VAL A CA 1
ATOM 1787 C C . VAL A 1 234 ? -29.411 -0.223 30.563 1.00 87.62 234 VAL A C 1
ATOM 1789 O O . VAL A 1 234 ? -29.668 -0.233 31.768 1.00 87.62 234 VAL A O 1
ATOM 1792 N N . ALA A 1 235 ? -28.163 -0.200 30.090 1.00 87.06 235 ALA A N 1
ATOM 1793 C CA . ALA A 1 235 ? -26.974 -0.332 30.933 1.00 87.06 235 ALA A CA 1
ATOM 1794 C C . ALA A 1 235 ? -26.634 0.928 31.747 1.00 87.06 235 ALA A C 1
ATOM 1796 O O . ALA A 1 235 ? -25.906 0.832 32.736 1.00 87.06 235 ALA A O 1
ATOM 1797 N N . MET A 1 236 ? -27.145 2.097 31.355 1.00 90.06 236 MET A N 1
ATOM 1798 C CA . MET A 1 236 ? -26.869 3.382 32.003 1.00 90.06 236 MET A CA 1
ATOM 1799 C C . MET A 1 236 ? -28.158 4.157 32.298 1.00 90.06 236 MET A C 1
ATOM 1801 O O . MET A 1 236 ? -29.233 3.803 31.815 1.00 90.06 236 MET A O 1
ATOM 1805 N N . ASP A 1 237 ? -28.065 5.248 33.067 1.00 89.19 237 ASP A N 1
ATOM 1806 C CA . ASP A 1 237 ? -29.193 6.171 33.265 1.00 89.19 237 ASP A CA 1
ATOM 1807 C C . ASP A 1 237 ? -29.723 6.714 31.928 1.00 89.19 237 ASP A C 1
ATOM 1809 O O . ASP A 1 237 ? -30.930 6.901 31.765 1.00 89.19 237 ASP A O 1
ATOM 1813 N N . THR A 1 238 ? -28.820 7.005 30.987 1.00 86.44 238 THR A N 1
ATOM 1814 C CA . THR A 1 238 ? -29.100 7.441 29.611 1.00 86.44 238 THR A CA 1
ATOM 1815 C C . THR A 1 238 ? -27.825 7.273 28.783 1.00 86.44 238 THR A C 1
ATOM 1817 O O . THR A 1 238 ? -26.753 7.659 29.248 1.00 86.44 238 THR A O 1
ATOM 1820 N N . MET A 1 239 ? -27.910 6.777 27.548 1.00 88.44 239 MET A N 1
ATOM 1821 C CA . MET A 1 239 ? -26.727 6.668 26.681 1.00 88.44 239 MET A CA 1
ATOM 1822 C C . MET A 1 239 ? -26.148 8.067 26.358 1.00 88.44 239 MET A C 1
ATOM 1824 O O . MET A 1 239 ? -26.905 8.980 25.997 1.00 88.44 239 MET A O 1
ATOM 1828 N N . PRO A 1 240 ? -24.819 8.295 26.454 1.00 84.50 240 PRO A N 1
ATOM 1829 C CA . PRO A 1 240 ? -24.225 9.535 25.972 1.00 84.50 240 PRO A CA 1
ATOM 1830 C C . PRO A 1 240 ? -24.450 9.685 24.472 1.00 84.50 240 PRO A C 1
ATOM 1832 O O . PRO A 1 240 ? -23.886 8.940 23.681 1.00 84.50 240 PRO A O 1
ATOM 1835 N N . ARG A 1 241 ? -25.187 10.726 24.074 1.00 82.00 241 ARG A N 1
ATOM 1836 C CA . ARG A 1 241 ? -25.159 11.187 22.683 1.00 82.00 241 ARG A CA 1
ATOM 1837 C C . ARG A 1 241 ? -23.775 11.753 22.376 1.00 82.00 241 ARG A C 1
ATOM 1839 O O . ARG A 1 241 ? -23.425 12.821 22.917 1.00 82.00 241 ARG A O 1
ATOM 1846 N N . LEU A 1 242 ? -23.033 11.072 21.516 1.00 86.31 242 LEU A N 1
ATOM 1847 C CA . LEU A 1 242 ? -21.758 11.524 20.986 1.00 86.31 242 LEU A CA 1
ATOM 1848 C C . LEU A 1 242 ? -22.011 12.722 20.066 1.00 86.31 242 LEU A C 1
ATOM 1850 O O . LEU A 1 242 ? -23.089 12.878 19.490 1.00 86.31 242 LEU A O 1
ATOM 1854 N N . ILE A 1 243 ? -21.083 13.673 20.070 1.00 80.19 243 ILE A N 1
ATOM 1855 C CA . ILE A 1 243 ? -21.202 14.870 19.235 1.00 80.19 243 ILE A CA 1
ATOM 1856 C C . ILE A 1 243 ? -20.123 14.778 18.193 1.00 80.19 243 ILE A C 1
ATOM 1858 O O . ILE A 1 243 ? -18.988 14.450 18.517 1.00 80.19 243 ILE A O 1
ATOM 1862 N N . ASP A 1 244 ? -20.520 15.117 16.978 1.00 77.44 244 ASP A N 1
ATOM 1863 C CA . ASP A 1 244 ? -19.731 15.015 15.766 1.00 77.44 244 ASP A CA 1
ATOM 1864 C C . ASP A 1 244 ? -18.347 15.661 15.920 1.00 77.44 244 ASP A C 1
ATOM 1866 O O . ASP A 1 244 ? -17.394 15.121 15.378 1.00 77.44 244 ASP A O 1
ATOM 1870 N N . SER A 1 245 ? -18.249 16.747 16.704 1.00 76.25 245 SER A N 1
ATOM 1871 C CA . SER A 1 245 ? -17.004 17.440 17.045 1.00 76.25 245 SER A CA 1
ATOM 1872 C C . SER A 1 245 ? -17.018 18.069 18.450 1.00 76.25 245 SER A C 1
ATOM 1874 O O . SER A 1 245 ? -18.071 18.297 19.061 1.00 76.25 245 SER A O 1
ATOM 1876 N N . GLY A 1 246 ? -15.838 18.378 18.990 1.00 75.69 246 GLY A N 1
ATOM 1877 C CA . GLY A 1 246 ? -15.675 19.260 20.149 1.00 75.69 246 GLY A CA 1
ATOM 1878 C C . GLY A 1 246 ? -15.942 18.620 21.513 1.00 75.69 246 GLY A C 1
ATOM 1879 O O . GLY A 1 246 ? -16.394 19.316 22.436 1.00 75.69 246 GLY A O 1
ATOM 1880 N N . THR A 1 247 ? -15.679 17.317 21.664 1.00 85.88 247 THR A N 1
ATOM 1881 C CA . THR A 1 247 ? -16.070 16.539 22.851 1.00 85.88 247 THR A CA 1
ATOM 1882 C C . THR A 1 247 ? -14.876 16.020 23.652 1.00 85.88 247 THR A C 1
ATOM 1884 O O . THR A 1 247 ? -13.893 15.540 23.097 1.00 85.88 247 THR A O 1
ATOM 1887 N N . ALA A 1 248 ? -15.003 16.080 24.980 1.00 90.00 248 ALA A N 1
ATOM 1888 C CA . ALA A 1 248 ? -14.186 15.324 25.924 1.00 90.00 248 ALA A CA 1
ATOM 1889 C C . ALA A 1 248 ? -15.073 14.334 26.700 1.00 90.00 248 ALA A C 1
ATOM 1891 O O . ALA A 1 248 ? -16.137 14.719 27.200 1.00 90.00 248 ALA A O 1
ATOM 1892 N N . LEU A 1 249 ? -14.644 13.079 26.797 1.00 93.06 249 LEU A N 1
ATOM 1893 C CA . LEU A 1 249 ? -15.281 12.003 27.552 1.00 93.06 249 LEU A CA 1
ATOM 1894 C C . LEU A 1 249 ? -14.365 11.566 28.689 1.00 93.06 249 LEU A C 1
ATOM 1896 O O . LEU A 1 249 ? -13.165 11.442 28.488 1.00 93.06 249 LEU A O 1
ATOM 1900 N N . GLN A 1 250 ? -14.935 11.325 29.865 1.00 93.12 250 GLN A N 1
ATOM 1901 C CA . GLN A 1 250 ? -14.210 10.796 31.019 1.00 93.12 250 GLN A CA 1
ATOM 1902 C C . GLN A 1 250 ? -14.975 9.626 31.617 1.00 93.12 250 GLN A C 1
ATOM 1904 O O . GLN A 1 250 ? -16.174 9.752 31.889 1.00 93.12 250 GLN A O 1
ATOM 1909 N N . LEU A 1 251 ? -14.277 8.521 31.856 1.00 93.81 251 LEU A N 1
ATOM 1910 C CA . LEU A 1 251 ? -14.774 7.403 32.643 1.00 93.81 251 LEU A CA 1
ATOM 1911 C C . LEU A 1 251 ? -14.437 7.652 34.113 1.00 93.81 251 LEU A C 1
ATOM 1913 O O . LEU A 1 251 ? -13.285 7.901 34.453 1.00 93.81 251 LEU A O 1
ATOM 1917 N N . ILE A 1 252 ? -15.434 7.618 34.991 1.00 91.56 252 ILE A N 1
ATOM 1918 C CA . ILE A 1 252 ? -15.291 8.010 36.395 1.00 91.56 252 ILE A CA 1
ATOM 1919 C C . ILE A 1 252 ? -15.805 6.881 37.283 1.00 91.56 252 ILE A C 1
ATOM 1921 O O . ILE A 1 252 ? -16.954 6.457 37.177 1.00 91.56 252 ILE A O 1
ATOM 1925 N N . SER A 1 253 ? -14.957 6.416 38.190 1.00 87.12 253 SER A N 1
ATOM 1926 C CA . SER A 1 253 ? -15.306 5.401 39.188 1.00 87.12 253 SER A CA 1
ATOM 1927 C C . SER A 1 253 ? -16.244 5.948 40.287 1.00 87.12 253 SER A C 1
ATOM 1929 O O . SER A 1 253 ? -16.323 7.167 40.477 1.00 87.12 253 SER A O 1
ATOM 1931 N N . PRO A 1 254 ? -16.914 5.089 41.085 1.00 82.00 254 PRO A N 1
ATOM 1932 C CA . PRO A 1 254 ? -17.894 5.520 42.093 1.00 82.00 254 PRO A CA 1
ATOM 1933 C C . PRO A 1 254 ? -17.326 6.452 43.177 1.00 82.00 254 PRO A C 1
ATOM 1935 O O . PRO A 1 254 ? -18.050 7.243 43.777 1.00 82.00 254 PRO A O 1
ATOM 1938 N N . ASN A 1 255 ? -16.014 6.391 43.431 1.00 80.56 255 ASN A N 1
ATOM 1939 C CA . ASN A 1 255 ? -15.334 7.261 44.395 1.00 80.56 255 ASN A CA 1
ATOM 1940 C C . ASN A 1 255 ? -14.922 8.633 43.809 1.00 80.56 255 ASN A C 1
ATOM 1942 O O . ASN A 1 255 ? -14.330 9.447 44.521 1.00 80.56 255 ASN A O 1
ATOM 1946 N N . GLY A 1 256 ? -15.227 8.885 42.531 1.00 81.62 256 GLY A N 1
ATOM 1947 C CA . GLY A 1 256 ? -14.921 10.123 41.817 1.00 81.62 256 GLY A CA 1
ATOM 1948 C C . GLY A 1 256 ? -13.549 10.162 41.134 1.00 81.62 256 GLY A C 1
ATOM 1949 O O . GLY A 1 256 ? -13.176 11.219 40.626 1.00 81.62 256 GLY A O 1
ATOM 1950 N N . THR A 1 257 ? -12.790 9.060 41.116 1.00 85.44 257 THR A N 1
ATOM 1951 C CA . THR A 1 257 ? -11.506 8.983 40.392 1.00 85.44 257 THR A CA 1
ATOM 1952 C C . THR A 1 257 ? -11.774 8.850 38.894 1.00 85.44 257 THR A C 1
ATOM 1954 O O . THR A 1 257 ? -12.546 7.972 38.501 1.00 85.44 257 THR A O 1
ATOM 1957 N N . ILE A 1 258 ? -11.149 9.711 38.085 1.00 89.88 258 ILE A N 1
ATOM 1958 C CA . ILE A 1 258 ? -11.135 9.605 36.620 1.00 89.88 258 ILE A CA 1
ATOM 1959 C C . ILE A 1 258 ? -10.209 8.447 36.253 1.00 89.88 258 ILE A C 1
ATOM 1961 O O . ILE A 1 258 ? -9.090 8.378 36.756 1.00 89.88 258 ILE A O 1
ATOM 1965 N N . ILE A 1 259 ? -10.720 7.521 35.453 1.00 91.38 259 ILE A N 1
ATOM 1966 C CA . ILE A 1 259 ? -10.048 6.274 35.088 1.00 91.38 259 ILE A CA 1
ATOM 1967 C C . ILE A 1 259 ? -9.460 6.346 33.686 1.00 91.38 259 ILE A C 1
ATOM 1969 O O . ILE A 1 259 ? -8.377 5.819 33.487 1.00 91.38 259 ILE A O 1
ATOM 1973 N N . ASP A 1 260 ? -10.162 6.996 32.758 1.00 93.38 260 ASP A N 1
ATOM 1974 C CA . ASP A 1 260 ? -9.683 7.229 31.398 1.00 93.38 260 ASP A CA 1
ATOM 1975 C C . ASP A 1 260 ? -10.338 8.492 30.825 1.00 93.38 260 ASP A C 1
ATOM 1977 O O . ASP A 1 260 ? -11.496 8.805 31.152 1.00 93.38 260 ASP A O 1
ATOM 1981 N N . THR A 1 261 ? -9.613 9.200 29.963 1.00 92.75 261 THR A N 1
ATOM 1982 C CA . THR A 1 261 ? -10.086 10.398 29.273 1.00 92.75 261 THR A CA 1
ATOM 1983 C C . THR A 1 261 ? -9.824 10.306 27.775 1.00 92.75 261 THR A C 1
ATOM 1985 O O . THR A 1 261 ? -8.741 9.963 27.324 1.00 92.75 261 THR A O 1
ATOM 1988 N N . LEU A 1 262 ? -10.814 10.709 26.979 1.00 93.75 262 LEU A N 1
ATOM 1989 C CA . LEU A 1 262 ? -10.680 10.872 25.535 1.00 93.75 262 LEU A CA 1
ATOM 1990 C C . LEU A 1 262 ? -11.151 12.265 25.124 1.00 93.75 262 LEU A C 1
ATOM 1992 O O . LEU A 1 262 ? -12.307 12.626 25.351 1.00 93.75 262 LEU A O 1
ATOM 1996 N N . VAL A 1 263 ? -10.288 13.026 24.453 1.00 92.75 263 VAL A N 1
ATOM 1997 C CA . VAL A 1 263 ? -10.642 14.314 23.845 1.00 92.75 263 VAL A CA 1
ATOM 1998 C C . VAL A 1 263 ? -10.464 14.232 22.335 1.00 92.75 263 VAL A C 1
ATOM 2000 O O . VAL A 1 263 ? -9.355 14.010 21.862 1.00 92.75 263 VAL A O 1
ATOM 2003 N N . TYR A 1 264 ? -11.532 14.456 21.567 1.00 90.50 264 TYR A N 1
ATOM 2004 C CA . TYR A 1 264 ? -11.494 14.364 20.104 1.00 90.50 264 TYR A CA 1
ATOM 2005 C C . TYR A 1 264 ? -12.105 15.583 19.408 1.00 90.50 264 TYR A C 1
ATOM 2007 O O . TYR A 1 264 ? -12.974 16.276 19.949 1.00 90.50 264 TYR A O 1
ATOM 2015 N N . ASP A 1 265 ? -11.606 15.824 18.197 1.00 83.50 265 ASP A N 1
ATOM 2016 C CA . ASP A 1 265 ? -12.117 16.755 17.192 1.00 83.50 265 ASP A CA 1
ATOM 2017 C C . ASP A 1 265 ? -12.369 18.178 17.727 1.00 83.50 265 ASP A C 1
ATOM 2019 O O . ASP A 1 265 ? -13.468 18.726 17.652 1.00 83.50 265 ASP A O 1
ATOM 2023 N N . GLY A 1 266 ? -11.354 18.774 18.367 1.00 80.88 266 GLY A N 1
ATOM 2024 C CA . GLY A 1 266 ? -11.424 20.130 18.929 1.00 80.88 266 GLY A CA 1
ATOM 2025 C C . GLY A 1 266 ? -12.087 20.220 20.309 1.00 80.88 266 GLY A C 1
ATOM 2026 O O . GLY A 1 266 ? -12.497 21.304 20.744 1.00 80.88 266 GLY A O 1
ATOM 2027 N N . GLY A 1 267 ? -12.236 19.087 21.004 1.00 83.81 267 GLY A N 1
ATOM 2028 C CA . GLY A 1 267 ? -12.716 19.031 22.384 1.00 83.81 267 GLY A CA 1
ATOM 2029 C C . GLY A 1 267 ? -11.861 19.837 23.366 1.00 83.81 267 GLY A C 1
ATOM 2030 O O . GLY A 1 267 ? -10.738 20.243 23.070 1.00 83.81 267 GLY A O 1
ATOM 2031 N N . ASN A 1 268 ? -12.406 20.095 24.559 1.00 84.19 268 ASN A N 1
ATOM 2032 C CA . ASN A 1 268 ? -11.687 20.844 25.590 1.00 84.19 268 ASN A CA 1
ATOM 2033 C C . ASN A 1 268 ? -10.490 20.038 26.124 1.00 84.19 268 ASN A C 1
ATOM 2035 O O . ASN A 1 268 ? -10.637 19.245 27.051 1.00 84.19 268 ASN A O 1
ATOM 2039 N N . ALA A 1 269 ? -9.317 20.301 25.557 1.00 84.56 269 ALA A N 1
ATOM 2040 C CA . ALA A 1 269 ? -8.045 19.695 25.928 1.00 84.56 269 ALA A CA 1
ATOM 2041 C C . ALA A 1 269 ? -7.489 20.172 27.287 1.00 84.56 269 ALA A C 1
ATOM 2043 O O . ALA A 1 269 ? -6.527 19.598 27.783 1.00 84.56 269 ALA A O 1
ATOM 2044 N N . GLU A 1 270 ? -8.081 21.195 27.922 1.00 83.75 270 GLU A N 1
ATOM 2045 C CA . GLU A 1 270 ? -7.698 21.640 29.276 1.00 83.75 270 GLU A CA 1
ATOM 2046 C C . GLU A 1 270 ? -8.385 20.824 30.394 1.00 83.75 270 GLU A C 1
ATOM 2048 O O . GLU A 1 270 ? -8.360 21.212 31.568 1.00 83.75 270 GLU A O 1
ATOM 2053 N N . ILE A 1 271 ? -9.061 19.724 30.047 1.00 85.56 271 ILE A N 1
ATOM 2054 C CA . ILE A 1 271 ? -9.720 18.842 31.012 1.00 85.56 271 ILE A CA 1
ATOM 2055 C C . ILE A 1 271 ? -8.691 18.051 31.840 1.00 85.56 271 ILE A C 1
ATOM 2057 O O . ILE A 1 271 ? -7.563 17.825 31.417 1.00 85.56 271 ILE A O 1
ATOM 2061 N N . SER A 1 272 ? -9.061 17.670 33.066 1.00 85.44 272 SER A N 1
ATOM 2062 C CA . SER A 1 272 ? -8.196 16.859 33.935 1.00 85.44 272 SER A CA 1
ATOM 2063 C C . SER A 1 272 ? -7.939 15.473 33.340 1.00 85.44 272 SER A C 1
ATOM 2065 O O . SER A 1 272 ? -8.837 14.928 32.707 1.00 85.44 272 SER A O 1
ATOM 2067 N N . GLU A 1 273 ? -6.755 14.914 33.603 1.00 87.19 273 GLU A N 1
ATOM 2068 C CA . GLU A 1 273 ? -6.307 13.617 33.065 1.00 87.19 273 GLU A CA 1
ATOM 2069 C C . GLU A 1 273 ? -6.322 13.559 31.524 1.00 87.19 273 GLU A C 1
ATOM 2071 O O . GLU A 1 273 ? -6.673 12.543 30.955 1.00 87.19 273 GLU A O 1
ATOM 2076 N N . TRP A 1 274 ? -5.977 14.660 30.840 1.00 91.69 274 TRP A N 1
ATOM 2077 C CA . TRP A 1 274 ? -5.640 14.672 29.410 1.00 91.69 274 TRP A CA 1
ATOM 2078 C C . TRP A 1 274 ? -4.396 15.530 29.168 1.00 91.69 274 TRP A C 1
ATOM 2080 O O . TRP A 1 274 ? -4.245 16.614 29.741 1.00 91.69 274 TRP A O 1
ATOM 2090 N N . ASN A 1 275 ? -3.499 15.054 28.310 1.00 91.88 275 ASN A N 1
ATOM 2091 C CA . ASN A 1 275 ? -2.203 15.645 28.024 1.00 91.88 275 ASN A CA 1
ATOM 2092 C C . ASN A 1 275 ? -2.093 16.001 26.537 1.00 91.88 275 ASN A C 1
ATOM 2094 O O . ASN A 1 275 ? -1.960 15.136 25.678 1.00 91.88 275 ASN A O 1
ATOM 2098 N N . GLY A 1 276 ? -2.049 17.298 26.231 1.00 90.12 276 GLY A N 1
ATOM 2099 C CA . GLY A 1 276 ? -1.821 17.782 24.867 1.00 90.12 276 GLY A CA 1
ATOM 2100 C C . GLY A 1 276 ? -3.112 18.062 24.090 1.00 90.12 276 GLY A C 1
ATOM 2101 O O . GLY A 1 276 ? -4.154 18.279 24.707 1.00 90.12 276 GLY A O 1
ATOM 2102 N N . PRO A 1 277 ? -3.047 18.174 22.752 1.00 90.44 277 PRO A N 1
ATOM 2103 C CA . PRO A 1 277 ? -4.201 18.523 21.925 1.00 90.44 277 PRO A CA 1
ATOM 2104 C C . PRO A 1 277 ? -5.261 17.412 21.911 1.00 90.44 277 PRO A C 1
ATOM 2106 O O . PRO A 1 277 ? -5.026 16.303 22.379 1.00 90.44 277 PRO A O 1
ATOM 2109 N N . SER A 1 278 ? -6.450 17.716 21.387 1.00 90.62 278 SER A N 1
ATOM 2110 C CA . SER A 1 278 ? -7.458 16.696 21.075 1.00 90.62 278 SER A CA 1
ATOM 2111 C C . SER A 1 278 ? -7.027 15.853 19.876 1.00 90.62 278 SER A C 1
ATOM 2113 O O . SER A 1 278 ? -6.422 16.408 18.960 1.00 90.62 278 SER A O 1
ATOM 2115 N N . VAL A 1 279 ? -7.460 14.592 19.819 1.00 90.81 279 VAL A N 1
ATOM 2116 C CA . VAL A 1 279 ? -7.318 13.726 18.637 1.00 90.81 279 VAL A CA 1
ATOM 2117 C C . VAL A 1 279 ? -7.900 14.418 17.406 1.00 90.81 279 VAL A C 1
ATOM 2119 O O . VAL A 1 279 ? -9.040 14.895 17.453 1.00 90.81 279 VAL A O 1
ATOM 2122 N N . SER A 1 280 ? -7.142 14.459 16.310 1.00 83.69 280 SER A N 1
ATOM 2123 C CA . SER A 1 280 ? -7.567 15.076 15.051 1.00 83.69 280 SER A CA 1
ATOM 2124 C C . SER A 1 280 ? -7.172 14.211 13.858 1.00 83.69 280 SER A C 1
ATOM 2126 O O . SER A 1 280 ? -6.013 13.848 13.708 1.00 83.69 280 SER A O 1
ATOM 2128 N N . VAL A 1 281 ? -8.129 13.917 12.972 1.00 80.19 281 VAL A N 1
ATOM 2129 C CA . VAL A 1 281 ? -7.887 13.126 11.754 1.00 80.19 281 VAL A CA 1
ATOM 2130 C C . VAL A 1 281 ? -8.082 14.008 10.531 1.00 80.19 281 VAL A C 1
ATOM 2132 O O . VAL A 1 281 ? -9.192 14.468 10.248 1.00 80.19 281 VAL A O 1
ATOM 2135 N N . ARG A 1 282 ? -6.999 14.269 9.798 1.00 75.81 282 ARG A N 1
ATOM 2136 C CA . ARG A 1 282 ? -7.019 15.189 8.660 1.00 75.81 282 ARG A CA 1
ATOM 2137 C C . ARG A 1 282 ? -7.718 14.560 7.453 1.00 75.81 282 ARG A C 1
ATOM 2139 O O . ARG A 1 282 ? -7.476 13.410 7.105 1.00 75.81 282 ARG A O 1
ATOM 2146 N N . GLY A 1 283 ? -8.581 15.334 6.790 1.00 68.75 283 GLY A N 1
ATOM 2147 C CA . GLY A 1 283 ? -9.112 15.009 5.457 1.00 68.75 283 GLY A CA 1
ATOM 2148 C C . GLY A 1 283 ? -10.130 13.861 5.377 1.00 68.75 283 GLY A C 1
ATOM 2149 O O . GLY A 1 283 ? -10.696 13.644 4.307 1.00 68.75 283 GLY A O 1
ATOM 2150 N N . GLU A 1 284 ? -10.396 13.147 6.473 1.00 67.19 284 GLU A N 1
ATOM 2151 C CA . GLU A 1 284 ? -11.328 12.012 6.495 1.00 67.19 284 GLU A CA 1
ATOM 2152 C C . GLU A 1 284 ? -12.797 12.461 6.599 1.00 67.19 284 GLU A C 1
ATOM 2154 O O . GLU A 1 284 ? -13.683 11.891 5.967 1.00 67.19 284 GLU A O 1
ATOM 2159 N N . GLY A 1 285 ? -13.105 13.513 7.355 1.00 72.44 285 GLY A N 1
ATOM 2160 C CA . GLY A 1 285 ? -14.497 13.825 7.697 1.00 72.44 285 GLY A CA 1
ATOM 2161 C C . GLY A 1 285 ? -15.115 12.777 8.638 1.00 72.44 285 GLY A C 1
ATOM 2162 O O . GLY A 1 285 ? -14.696 11.622 8.699 1.00 72.44 285 GLY A O 1
ATOM 2163 N N . SER A 1 286 ? -16.118 13.183 9.413 1.00 76.50 286 SER A N 1
ATOM 2164 C CA . SER A 1 286 ? -16.547 12.439 10.608 1.00 76.50 286 SER A CA 1
ATOM 2165 C C . SER A 1 286 ? -17.465 11.239 10.339 1.00 76.50 286 SER A C 1
ATOM 2167 O O . SER A 1 286 ? -17.502 10.303 11.134 1.00 76.50 286 SER A O 1
ATOM 2169 N N . ALA A 1 287 ? -18.206 11.229 9.228 1.00 84.38 287 ALA A N 1
ATOM 2170 C CA . ALA A 1 287 ? -19.248 10.233 8.976 1.00 84.38 287 ALA A CA 1
ATOM 2171 C C . ALA A 1 287 ? -18.688 8.805 8.831 1.00 84.38 287 ALA A C 1
ATOM 2173 O O . ALA A 1 287 ? -18.030 8.481 7.842 1.00 84.38 287 ALA A O 1
ATOM 2174 N N . GLY A 1 288 ? -18.995 7.934 9.796 1.00 86.50 288 GLY A N 1
ATOM 2175 C CA . GLY A 1 288 ? -18.585 6.528 9.818 1.00 86.50 288 GLY A CA 1
ATOM 2176 C C . GLY A 1 288 ? -17.109 6.311 10.148 1.00 86.50 288 GLY A C 1
ATOM 2177 O O . GLY A 1 288 ? -16.652 5.170 10.079 1.00 86.50 288 GLY A O 1
ATOM 2178 N N . LEU A 1 289 ? -16.374 7.377 10.483 1.00 89.50 289 LEU A N 1
ATOM 2179 C CA . LEU A 1 289 ? -14.993 7.301 10.940 1.00 89.50 289 LEU A CA 1
ATOM 2180 C C . LEU A 1 289 ? -14.966 6.763 12.372 1.00 89.50 289 LEU A C 1
ATOM 2182 O O . LEU A 1 289 ? -15.668 7.264 13.254 1.00 89.50 289 LEU A O 1
ATOM 2186 N N . VAL A 1 290 ? -14.144 5.745 12.592 1.00 91.50 290 VAL A N 1
ATOM 2187 C CA . VAL A 1 290 ? -13.901 5.144 13.896 1.00 91.50 290 VAL A CA 1
ATOM 2188 C C . VAL A 1 290 ? -12.503 5.538 14.350 1.00 91.50 290 VAL A C 1
ATOM 2190 O O . VAL A 1 290 ? -11.510 5.188 13.705 1.00 91.50 290 VAL A O 1
ATOM 2193 N N . LEU A 1 291 ? -12.436 6.261 15.467 1.00 92.50 291 LEU A N 1
ATOM 2194 C CA . LEU A 1 291 ? -11.179 6.503 16.170 1.00 92.50 291 LEU A CA 1
ATOM 2195 C C . LEU A 1 291 ? -10.868 5.278 17.024 1.00 92.50 291 LEU A C 1
ATOM 2197 O O . LEU A 1 291 ? -11.774 4.699 17.633 1.00 92.50 291 LEU A O 1
ATOM 2201 N N . MET A 1 292 ? -9.602 4.891 17.070 1.00 92.12 292 MET A N 1
ATOM 2202 C CA . MET A 1 292 ? -9.147 3.688 17.749 1.00 92.12 292 MET A CA 1
ATOM 2203 C C . MET A 1 292 ? -7.895 4.002 18.553 1.00 92.12 292 MET A C 1
ATOM 2205 O O . MET A 1 292 ? -6.974 4.631 18.044 1.00 92.12 292 MET A O 1
ATOM 2209 N N . ARG A 1 293 ? -7.884 3.556 19.808 1.00 92.44 293 ARG A N 1
ATOM 2210 C CA . ARG A 1 293 ? -6.698 3.560 20.651 1.00 92.44 293 ARG A CA 1
ATOM 2211 C C . ARG A 1 293 ? -5.766 2.451 20.183 1.00 92.44 293 ARG A C 1
ATOM 2213 O O . ARG A 1 293 ? -6.196 1.306 20.027 1.00 92.44 293 ARG A O 1
ATOM 2220 N N . GLY A 1 294 ? -4.499 2.788 20.011 1.00 89.75 294 GLY A N 1
ATOM 2221 C CA . GLY A 1 294 ? -3.472 1.846 19.626 1.00 89.75 294 GLY A CA 1
ATOM 2222 C C . GLY A 1 294 ? -3.648 1.304 18.210 1.00 89.75 294 GLY A C 1
ATOM 2223 O O . GLY A 1 294 ? -4.248 1.929 17.335 1.00 89.75 294 GLY A O 1
ATOM 2224 N N . ASP A 1 295 ? -3.142 0.095 18.001 1.00 83.94 295 ASP A N 1
ATOM 2225 C CA . ASP A 1 295 ? -3.265 -0.638 16.738 1.00 83.94 295 ASP A CA 1
ATOM 2226 C C . ASP A 1 295 ? -4.604 -1.393 16.595 1.00 83.94 295 ASP A C 1
ATOM 2228 O O . ASP A 1 295 ? -4.887 -1.973 15.542 1.00 83.94 295 ASP A O 1
ATOM 2232 N N . GLY A 1 296 ? -5.434 -1.384 17.648 1.00 79.81 296 GLY A N 1
ATOM 2233 C CA . GLY A 1 296 ? -6.683 -2.146 17.739 1.00 79.81 296 GLY A CA 1
ATOM 2234 C C . GLY A 1 296 ? -6.504 -3.630 18.050 1.00 79.81 296 GLY A C 1
ATOM 2235 O O . GLY A 1 296 ? -7.480 -4.384 17.981 1.00 79.81 296 GLY A O 1
ATOM 2236 N N . CYS A 1 297 ? -5.279 -4.046 18.371 1.00 80.06 297 CYS A N 1
ATOM 2237 C CA . CYS A 1 297 ? -4.869 -5.431 18.523 1.00 80.06 297 CYS A CA 1
ATOM 2238 C C . CYS A 1 297 ? -4.318 -5.685 19.927 1.00 80.06 297 CYS A C 1
ATOM 2240 O O . CYS A 1 297 ? -5.076 -6.060 20.824 1.00 80.06 297 CYS A O 1
ATOM 2242 N N . THR A 1 298 ? -3.010 -5.520 20.125 1.00 75.75 298 THR A N 1
ATOM 2243 C CA . THR A 1 298 ? -2.355 -5.778 21.419 1.00 75.75 298 THR A CA 1
ATOM 2244 C C . THR A 1 298 ? -1.810 -4.524 22.070 1.00 75.75 298 THR A C 1
ATOM 2246 O O . THR A 1 298 ? -1.596 -4.537 23.282 1.00 75.75 298 THR A O 1
ATOM 2249 N N . ASP A 1 299 ? -1.572 -3.471 21.290 1.00 81.88 299 ASP A N 1
ATOM 2250 C CA . ASP A 1 299 ? -1.059 -2.222 21.820 1.00 81.88 299 ASP A CA 1
ATOM 2251 C C . ASP A 1 299 ? -2.229 -1.310 22.188 1.00 81.88 299 ASP A C 1
ATOM 2253 O O . ASP A 1 299 ? -3.063 -0.974 21.352 1.00 81.88 299 ASP A O 1
ATOM 2257 N N . LEU A 1 300 ? -2.312 -0.945 23.464 1.00 87.62 300 LEU A N 1
ATOM 2258 C CA . LEU A 1 300 ? -3.319 -0.039 24.014 1.00 87.62 300 LEU A CA 1
ATOM 2259 C C . LEU A 1 300 ? -2.594 0.966 24.912 1.00 87.62 300 LEU A C 1
ATOM 2261 O O . LEU A 1 300 ? -2.667 0.856 26.141 1.00 87.62 300 LEU A O 1
ATOM 2265 N N . PRO A 1 301 ? -1.828 1.896 24.319 1.00 89.31 301 PRO A N 1
ATOM 2266 C CA . PRO A 1 301 ? -1.112 2.899 25.085 1.00 89.31 301 PRO A CA 1
ATOM 2267 C C . PRO A 1 301 ? -2.102 3.784 25.845 1.00 89.31 301 PRO A C 1
ATOM 2269 O O . PRO A 1 301 ? -3.208 4.076 25.383 1.00 89.31 301 PRO A O 1
ATOM 2272 N N . ASP A 1 302 ? -1.701 4.178 27.048 1.00 89.94 302 ASP A N 1
ATOM 2273 C CA . ASP A 1 302 ? -2.512 4.985 27.951 1.00 89.94 302 ASP A CA 1
ATOM 2274 C C . ASP A 1 302 ? -1.660 6.088 28.570 1.00 89.94 302 ASP A C 1
ATOM 2276 O O . ASP A 1 302 ? -1.182 6.013 29.703 1.00 89.94 302 ASP A O 1
ATOM 2280 N N . THR A 1 303 ? -1.360 7.080 27.738 1.00 90.31 303 THR A N 1
ATOM 2281 C CA . THR A 1 303 ? -0.661 8.308 28.122 1.00 90.31 303 THR A CA 1
ATOM 2282 C C . THR A 1 303 ? -1.629 9.473 28.343 1.00 90.31 303 THR A C 1
ATOM 2284 O O . THR A 1 303 ? -1.187 10.599 28.616 1.00 90.31 303 THR A O 1
ATOM 2287 N N . ASP A 1 304 ? -2.934 9.194 28.237 1.00 90.00 304 ASP A N 1
ATOM 2288 C CA . ASP A 1 304 ? -4.028 10.156 28.213 1.00 90.00 304 ASP A CA 1
ATOM 2289 C C . ASP A 1 304 ? -3.755 11.271 27.195 1.00 90.00 304 ASP A C 1
ATOM 2291 O O . ASP A 1 304 ? -3.848 12.460 27.508 1.00 90.00 304 ASP A O 1
ATOM 2295 N N . SER A 1 305 ? -3.318 10.913 25.987 1.00 92.75 305 SER A N 1
ATOM 2296 C CA . SER A 1 305 ? -2.975 11.893 24.955 1.00 92.75 305 SER A CA 1
ATOM 2297 C C . SER A 1 305 ? -3.493 11.500 23.579 1.00 92.75 305 SER A C 1
ATOM 2299 O O . SER A 1 305 ? -3.857 10.351 23.327 1.00 92.75 305 SER A O 1
ATOM 2301 N N . ALA A 1 306 ? -3.504 12.464 22.653 1.00 91.56 306 ALA A N 1
ATOM 2302 C CA . ALA A 1 306 ? -3.911 12.200 21.277 1.00 91.56 306 ALA A CA 1
ATOM 2303 C C . ALA A 1 306 ? -3.057 11.104 20.615 1.00 91.56 306 ALA A C 1
ATOM 2305 O O . ALA A 1 306 ? -3.591 10.305 19.853 1.00 91.56 306 ALA A O 1
ATOM 2306 N N . ALA A 1 307 ? -1.777 10.991 20.990 1.00 90.25 307 ALA A N 1
ATOM 2307 C CA . ALA A 1 307 ? -0.861 9.987 20.453 1.00 90.25 307 ALA A CA 1
ATOM 2308 C C . ALA A 1 307 ? -1.344 8.545 20.680 1.00 90.25 307 ALA A C 1
ATOM 2310 O O . ALA A 1 307 ? -1.054 7.676 19.863 1.00 90.25 307 ALA A O 1
ATOM 2311 N N . ASP A 1 308 ? -2.124 8.296 21.739 1.00 91.56 308 ASP A N 1
ATOM 2312 C CA . ASP A 1 308 ? -2.680 6.968 22.001 1.00 91.56 308 ASP A CA 1
ATOM 2313 C C . ASP A 1 308 ? -3.706 6.551 20.936 1.00 91.56 308 ASP A C 1
ATOM 2315 O O . ASP A 1 308 ? -3.978 5.367 20.781 1.00 91.56 308 ASP A O 1
ATOM 2319 N N . TRP A 1 309 ? -4.280 7.510 20.206 1.00 92.25 309 TRP A N 1
ATOM 2320 C CA . TRP A 1 309 ? -5.348 7.323 19.217 1.00 92.25 309 TRP A CA 1
ATOM 2321 C C . TRP A 1 309 ? -4.906 7.636 17.781 1.00 92.25 309 TRP A C 1
ATOM 2323 O O . TRP A 1 309 ? -5.623 7.346 16.823 1.00 92.25 309 TRP A O 1
ATOM 2333 N N . GLU A 1 310 ? -3.726 8.230 17.620 1.00 89.25 310 GLU A N 1
ATOM 2334 C CA . GLU A 1 310 ? -3.150 8.663 16.343 1.00 89.25 310 GLU A CA 1
ATOM 2335 C C . GLU A 1 310 ? -2.238 7.586 15.726 1.00 89.25 310 GLU A C 1
ATOM 2337 O O . GLU A 1 310 ? -1.205 7.878 15.127 1.00 89.25 310 GLU A O 1
ATOM 2342 N N . ILE A 1 311 ? -2.635 6.315 15.873 1.00 85.06 311 ILE A N 1
ATOM 2343 C CA . ILE A 1 311 ? -1.930 5.151 15.311 1.00 85.06 311 ILE A CA 1
ATOM 2344 C C . ILE A 1 311 ? -2.698 4.595 14.114 1.00 85.06 311 ILE A C 1
ATOM 2346 O O . ILE A 1 311 ? -2.146 4.445 13.023 1.00 85.06 311 ILE A O 1
ATOM 2350 N N . ARG A 1 312 ? -3.995 4.319 14.292 1.00 86.56 312 ARG A N 1
ATOM 2351 C CA . ARG A 1 312 ? -4.856 3.757 13.249 1.00 86.56 312 ARG A CA 1
ATOM 2352 C C . ARG A 1 312 ? -6.270 4.313 13.366 1.00 86.56 312 ARG A C 1
ATOM 2354 O O . ARG A 1 312 ? -6.850 4.362 14.442 1.00 86.56 312 ARG A O 1
ATOM 2361 N N . THR A 1 313 ? -6.856 4.680 12.233 1.00 88.81 313 THR A N 1
ATOM 2362 C CA . THR A 1 313 ? -8.301 4.918 12.102 1.00 88.81 313 THR A CA 1
ATOM 2363 C C . THR A 1 313 ? -8.854 4.070 10.972 1.00 88.81 313 THR A C 1
ATOM 2365 O O . THR A 1 313 ? -8.117 3.593 10.110 1.00 88.81 313 THR A O 1
ATOM 2368 N N . PHE A 1 314 ? -10.160 3.833 10.994 1.00 88.94 314 PHE A N 1
ATOM 2369 C CA . PHE A 1 314 ? -10.834 3.083 9.941 1.00 88.94 314 PHE A CA 1
ATOM 2370 C C . PHE A 1 314 ? -12.281 3.540 9.809 1.00 88.94 314 PHE A C 1
ATOM 2372 O O . PHE A 1 314 ? -12.822 4.224 10.676 1.00 88.94 314 PHE A O 1
ATOM 2379 N N . ARG A 1 315 ? -12.930 3.143 8.718 1.00 88.31 315 ARG A N 1
ATOM 2380 C CA . ARG A 1 315 ? -14.362 3.367 8.526 1.00 88.31 315 ARG A CA 1
ATOM 2381 C C . ARG A 1 315 ? -15.154 2.121 8.864 1.00 88.31 315 ARG A C 1
ATOM 2383 O O . ARG A 1 315 ? -14.740 1.008 8.544 1.00 88.31 315 ARG A O 1
ATOM 2390 N N . VAL A 1 316 ? -16.314 2.303 9.490 1.00 87.06 316 VAL A N 1
ATOM 2391 C CA . VAL A 1 316 ? -17.212 1.190 9.823 1.00 87.06 316 VAL A CA 1
ATOM 2392 C C . VAL A 1 316 ? -17.521 0.354 8.574 1.00 87.06 316 VAL A C 1
ATOM 2394 O O . VAL A 1 316 ? -17.923 0.885 7.543 1.00 87.06 316 VAL A O 1
ATOM 2397 N N . GLY A 1 317 ? -17.306 -0.960 8.660 1.00 85.06 317 GLY A N 1
ATOM 2398 C CA . GLY A 1 317 ? -17.321 -1.874 7.509 1.00 85.06 317 GLY A CA 1
ATOM 2399 C C . GLY A 1 317 ? -15.936 -2.390 7.107 1.00 85.06 317 GLY A C 1
ATOM 2400 O O . GLY A 1 317 ? -15.855 -3.442 6.476 1.00 85.06 317 GLY A O 1
ATOM 2401 N N . ALA A 1 318 ? -14.860 -1.699 7.494 1.00 89.50 318 ALA A N 1
ATOM 2402 C CA . ALA A 1 318 ? -13.501 -2.163 7.240 1.00 89.50 318 ALA A CA 1
ATOM 2403 C C . ALA A 1 318 ? -13.121 -3.316 8.183 1.00 89.50 318 ALA A C 1
ATOM 2405 O O . ALA A 1 318 ? -13.621 -3.417 9.306 1.00 89.50 318 ALA A O 1
ATOM 2406 N N . SER A 1 319 ? -12.223 -4.178 7.714 1.00 91.19 319 SER A N 1
ATOM 2407 C CA . SER A 1 319 ? -11.537 -5.187 8.514 1.00 91.19 319 SER A CA 1
ATOM 2408 C C . SER A 1 319 ? -10.682 -4.564 9.616 1.00 91.19 319 SER A C 1
ATOM 2410 O O . SER A 1 319 ? -10.282 -3.400 9.557 1.00 91.19 319 SER A O 1
ATOM 2412 N N . LEU A 1 320 ? -10.384 -5.396 10.613 1.00 87.00 320 LEU A N 1
ATOM 2413 C CA . LEU A 1 320 ? -9.478 -5.110 11.723 1.00 87.00 320 LEU A CA 1
ATOM 2414 C C . LEU A 1 320 ? -8.445 -6.229 11.841 1.00 87.00 320 LEU A C 1
ATOM 2416 O O . LEU A 1 320 ? -8.284 -6.835 12.898 1.00 87.00 320 LEU A O 1
ATOM 2420 N N . PHE A 1 321 ? -7.804 -6.568 10.724 1.00 89.75 321 PHE A N 1
ATOM 2421 C CA . PHE A 1 321 ? -6.734 -7.551 10.741 1.00 89.75 321 PHE A CA 1
ATOM 2422 C C . PHE A 1 321 ? -5.539 -6.985 11.505 1.00 89.75 321 PHE A C 1
ATOM 2424 O O . PHE A 1 321 ? -5.205 -5.803 11.388 1.00 89.75 321 PHE A O 1
ATOM 2431 N N . CYS A 1 322 ? -4.931 -7.839 12.318 1.00 82.81 322 CYS A N 1
ATOM 2432 C CA . CYS A 1 322 ? -3.781 -7.490 13.131 1.00 82.81 322 CYS A CA 1
ATOM 2433 C C . CYS A 1 322 ? -2.488 -7.886 12.432 1.00 82.81 322 CYS A C 1
ATOM 2435 O O . CYS A 1 322 ? -2.448 -8.878 11.700 1.00 82.81 322 CYS A O 1
ATOM 2437 N N . ALA A 1 323 ? -1.439 -7.116 12.710 1.00 74.88 323 ALA A N 1
ATOM 2438 C CA . ALA A 1 323 ? -0.061 -7.504 12.465 1.00 74.88 323 ALA A CA 1
ATOM 2439 C C . ALA A 1 323 ? 0.219 -8.886 13.080 1.00 74.88 323 ALA A C 1
ATOM 2441 O O . ALA A 1 323 ? -0.121 -9.153 14.236 1.00 74.88 323 ALA A O 1
ATOM 2442 N N . GLU A 1 324 ? 0.827 -9.774 12.300 1.00 77.62 324 GLU A N 1
ATOM 2443 C CA . GLU A 1 324 ? 1.264 -11.094 12.748 1.00 77.62 324 GLU A CA 1
ATOM 2444 C C . GLU A 1 324 ? 2.754 -11.237 12.453 1.00 77.62 324 GLU A C 1
ATOM 2446 O O . GLU A 1 324 ? 3.256 -10.720 11.462 1.00 77.62 324 GLU A O 1
ATOM 2451 N N . GLY A 1 325 ? 3.479 -11.967 13.303 1.00 85.94 325 GLY A N 1
ATOM 2452 C CA . GLY A 1 325 ? 4.887 -12.247 13.034 1.00 85.94 325 GLY A CA 1
ATOM 2453 C C . GLY A 1 325 ? 5.075 -13.052 11.732 1.00 85.94 325 GLY A C 1
ATOM 2454 O O . GLY A 1 325 ? 4.174 -13.794 11.334 1.00 85.94 325 GLY A O 1
ATOM 2455 N N . PRO A 1 326 ? 6.259 -12.991 11.094 1.00 95.19 326 PRO A N 1
ATOM 2456 C CA . PRO A 1 326 ? 6.486 -13.668 9.818 1.00 95.19 326 PRO A CA 1
ATOM 2457 C C . PRO A 1 326 ? 6.270 -15.185 9.893 1.00 95.19 326 PRO A C 1
ATOM 2459 O O . PRO A 1 326 ? 6.795 -15.865 10.785 1.00 95.19 326 PRO A O 1
ATOM 2462 N N . ILE A 1 327 ? 5.562 -15.722 8.904 1.00 96.19 327 ILE A N 1
ATOM 2463 C CA . ILE A 1 327 ? 5.294 -17.147 8.712 1.00 96.19 327 ILE A CA 1
ATOM 2464 C C . ILE A 1 327 ? 6.571 -17.816 8.201 1.00 96.19 327 ILE A C 1
ATOM 2466 O O . ILE A 1 327 ? 7.159 -17.380 7.218 1.00 96.19 327 ILE A O 1
ATOM 2470 N N . THR A 1 328 ? 7.015 -18.888 8.859 1.00 96.56 328 THR A N 1
ATOM 2471 C CA . THR A 1 328 ? 8.139 -19.703 8.365 1.00 96.56 328 THR A CA 1
ATOM 2472 C C . THR A 1 328 ? 7.611 -20.773 7.418 1.00 96.56 328 THR A C 1
ATOM 2474 O O . THR A 1 328 ? 6.769 -21.575 7.824 1.00 96.56 328 THR A O 1
ATOM 2477 N N . ALA A 1 329 ? 8.107 -20.785 6.183 1.00 92.50 329 ALA A N 1
ATOM 2478 C CA . ALA A 1 329 ? 7.696 -21.724 5.149 1.00 92.50 329 ALA A CA 1
ATOM 2479 C C . ALA A 1 329 ? 8.120 -23.167 5.479 1.00 92.50 329 ALA A C 1
ATOM 2481 O O . ALA A 1 329 ? 9.160 -23.415 6.102 1.00 92.50 329 ALA A O 1
ATOM 2482 N N . GLU A 1 330 ? 7.315 -24.145 5.062 1.00 92.44 330 GLU A N 1
ATOM 2483 C CA . GLU A 1 330 ? 7.677 -25.557 5.180 1.00 92.44 330 GLU A CA 1
ATOM 2484 C C . GLU A 1 330 ? 8.706 -25.965 4.113 1.00 92.44 330 GLU A C 1
ATOM 2486 O O . GLU A 1 330 ? 8.901 -25.296 3.106 1.00 92.44 330 GLU A O 1
ATOM 2491 N N . THR A 1 331 ? 9.373 -27.114 4.275 1.00 84.00 331 THR A N 1
ATOM 2492 C CA . THR A 1 331 ? 10.405 -27.546 3.305 1.00 84.00 331 THR A CA 1
ATOM 2493 C C . THR A 1 331 ? 9.857 -27.921 1.927 1.00 84.00 331 THR A C 1
ATOM 2495 O O . THR A 1 331 ? 10.647 -28.183 1.025 1.00 84.00 331 THR A O 1
ATOM 2498 N N . ALA A 1 332 ? 8.540 -28.080 1.794 1.00 85.94 332 ALA A N 1
ATOM 2499 C CA . ALA A 1 332 ? 7.875 -28.343 0.519 1.00 85.94 332 ALA A CA 1
ATOM 2500 C C . ALA A 1 332 ? 7.373 -27.061 -0.160 1.00 85.94 332 ALA A C 1
ATOM 2502 O O . ALA A 1 332 ? 6.963 -27.134 -1.316 1.00 85.94 332 ALA A O 1
ATOM 2503 N N . ASP A 1 333 ? 7.399 -25.937 0.554 1.00 94.69 333 ASP A N 1
ATOM 2504 C CA . ASP A 1 333 ? 6.941 -24.656 0.044 1.00 94.69 333 ASP A CA 1
ATOM 2505 C C . ASP A 1 333 ? 8.005 -24.043 -0.875 1.00 94.69 333 ASP A C 1
ATOM 2507 O O . ASP A 1 333 ? 9.199 -24.340 -0.762 1.00 94.69 333 ASP A O 1
ATOM 2511 N N . GLY A 1 334 ? 7.570 -23.171 -1.779 1.00 97.44 334 GLY A N 1
ATOM 2512 C CA . GLY A 1 334 ? 8.450 -22.474 -2.712 1.00 97.44 334 GLY A CA 1
ATOM 2513 C C . GLY A 1 334 ? 7.933 -21.091 -3.073 1.00 97.44 334 GLY A C 1
ATOM 2514 O O . GLY A 1 334 ? 6.748 -20.793 -2.905 1.00 97.44 334 GLY A O 1
ATOM 2515 N N . VAL A 1 335 ? 8.833 -20.250 -3.571 1.00 98.38 335 VAL A N 1
ATOM 2516 C CA . VAL A 1 335 ? 8.511 -18.924 -4.102 1.00 98.38 335 VAL A CA 1
ATOM 2517 C C . VAL A 1 335 ? 9.347 -18.654 -5.352 1.00 98.38 335 VAL A C 1
ATOM 2519 O O . VAL A 1 335 ? 10.507 -19.059 -5.425 1.00 98.38 335 VAL A O 1
ATOM 2522 N N . TRP A 1 336 ? 8.738 -18.000 -6.339 1.00 98.56 336 TRP A N 1
ATOM 2523 C CA . TRP A 1 336 ? 9.322 -17.714 -7.648 1.00 98.56 336 TRP A CA 1
ATOM 2524 C C . TRP A 1 336 ? 9.130 -16.250 -8.009 1.00 98.56 336 TRP A C 1
ATOM 2526 O O . TRP A 1 336 ? 8.018 -15.720 -7.912 1.00 98.56 336 TRP A O 1
ATOM 2536 N N . ALA A 1 337 ? 10.208 -15.603 -8.435 1.00 98.31 337 ALA A N 1
ATOM 2537 C CA . ALA A 1 337 ? 10.184 -14.214 -8.856 1.00 98.31 337 ALA A CA 1
ATOM 2538 C C . ALA A 1 337 ? 9.649 -14.103 -10.289 1.00 98.31 337 ALA A C 1
ATOM 2540 O O . ALA A 1 337 ? 9.932 -14.938 -11.146 1.00 98.31 337 ALA A O 1
ATOM 2541 N N . SER A 1 338 ? 8.895 -13.044 -10.578 1.00 97.81 338 SER A N 1
ATOM 2542 C CA . SER A 1 338 ? 8.466 -12.722 -11.939 1.00 97.81 338 SER A CA 1
ATOM 2543 C C . SER A 1 338 ? 8.501 -11.213 -12.145 1.00 97.81 338 SER A C 1
ATOM 2545 O O . SER A 1 338 ? 7.814 -10.450 -11.467 1.00 97.81 338 SER A O 1
ATOM 2547 N N . ILE A 1 339 ? 9.356 -10.760 -13.057 1.00 97.12 339 ILE A N 1
ATOM 2548 C CA . ILE A 1 339 ? 9.632 -9.340 -13.276 1.00 97.12 339 ILE A CA 1
ATOM 2549 C C . ILE A 1 339 ? 9.160 -8.974 -14.683 1.00 97.12 339 ILE A C 1
ATOM 2551 O O . ILE A 1 339 ? 9.691 -9.469 -15.672 1.00 97.12 339 ILE A O 1
ATOM 2555 N N . GLY A 1 340 ? 8.162 -8.094 -14.767 1.00 94.69 340 GLY A N 1
ATOM 2556 C CA . GLY A 1 340 ? 7.676 -7.550 -16.033 1.00 94.69 340 GLY A CA 1
ATOM 2557 C C . GLY A 1 340 ? 8.621 -6.478 -16.590 1.00 94.69 340 GLY A C 1
ATOM 2558 O O . GLY A 1 340 ? 9.371 -5.864 -15.818 1.00 94.69 340 GLY A O 1
ATOM 2559 N N . PRO A 1 341 ? 8.593 -6.211 -17.905 1.00 94.00 341 PRO A N 1
ATOM 2560 C CA . PRO A 1 341 ? 7.609 -6.700 -18.880 1.00 94.00 341 PRO A CA 1
ATOM 2561 C C . PRO A 1 341 ? 7.927 -8.072 -19.502 1.00 94.00 341 PRO A C 1
ATOM 2563 O O . PRO A 1 341 ? 7.053 -8.692 -20.109 1.00 94.00 341 PRO A O 1
ATOM 2566 N N . GLU A 1 342 ? 9.153 -8.576 -19.377 1.00 90.94 342 GLU A N 1
ATOM 2567 C CA . GLU A 1 342 ? 9.559 -9.808 -20.051 1.00 90.94 342 GLU A CA 1
ATOM 2568 C C . GLU A 1 342 ? 9.062 -11.079 -19.331 1.00 90.94 342 GLU A C 1
ATOM 2570 O O . GLU A 1 342 ? 9.484 -11.400 -18.229 1.00 90.94 342 GLU A O 1
ATOM 2575 N N . GLY A 1 343 ? 8.202 -11.870 -19.984 1.00 91.19 343 GLY A N 1
ATOM 2576 C CA . GLY A 1 343 ? 7.827 -13.222 -19.527 1.00 91.19 343 GLY A CA 1
ATOM 2577 C C . GLY A 1 343 ? 6.669 -13.294 -18.524 1.00 91.19 343 GLY A C 1
ATOM 2578 O O . GLY A 1 343 ? 5.945 -14.289 -18.531 1.00 91.19 343 GLY A O 1
ATOM 2579 N N . ALA A 1 344 ? 6.397 -12.217 -17.781 1.00 95.69 344 ALA A N 1
ATOM 2580 C CA . ALA A 1 344 ? 5.391 -12.183 -16.711 1.00 95.69 344 ALA A CA 1
ATOM 2581 C C . ALA A 1 344 ? 3.975 -12.636 -17.135 1.00 95.69 344 ALA A C 1
ATOM 2583 O O . ALA A 1 344 ? 3.298 -13.354 -16.396 1.00 95.69 344 ALA A O 1
ATOM 2584 N N . LEU A 1 345 ? 3.520 -12.282 -18.348 1.00 97.75 345 LEU A N 1
ATOM 2585 C CA . LEU A 1 345 ? 2.229 -12.758 -18.869 1.00 97.75 345 LEU A CA 1
ATOM 2586 C C . LEU A 1 345 ? 2.209 -14.288 -19.033 1.00 97.75 345 LEU A C 1
ATOM 2588 O O . LEU A 1 345 ? 1.216 -14.941 -18.712 1.00 97.75 345 LEU A O 1
ATOM 2592 N N . GLY A 1 346 ? 3.297 -14.862 -19.550 1.00 97.56 346 GLY A N 1
ATOM 2593 C CA . GLY A 1 346 ? 3.432 -16.302 -19.761 1.00 97.56 346 GLY A CA 1
ATOM 2594 C C . GLY A 1 346 ? 3.444 -17.083 -18.449 1.00 97.56 346 GLY A C 1
ATOM 2595 O O . GLY A 1 346 ? 2.782 -18.123 -18.367 1.00 97.56 346 GLY A O 1
ATOM 2596 N N . ASP A 1 347 ? 4.131 -16.549 -17.436 1.00 98.00 347 ASP A N 1
ATOM 2597 C CA . ASP A 1 347 ? 4.187 -17.119 -16.087 1.00 98.00 347 ASP A CA 1
ATOM 2598 C C . ASP A 1 347 ? 2.786 -17.178 -15.465 1.00 98.00 347 ASP A C 1
ATOM 2600 O O . ASP A 1 347 ? 2.325 -18.243 -15.046 1.00 98.00 347 ASP A O 1
ATOM 2604 N N . LEU A 1 348 ? 2.051 -16.056 -15.495 1.00 98.56 348 LEU A N 1
ATOM 2605 C CA . LEU A 1 348 ? 0.705 -15.979 -14.922 1.00 98.56 348 LEU A CA 1
ATOM 2606 C C . LEU A 1 348 ? -0.283 -16.905 -15.642 1.00 98.56 348 LEU A C 1
ATOM 2608 O O . LEU A 1 348 ? -1.060 -17.606 -14.994 1.00 98.56 348 LEU A O 1
ATOM 2612 N N . ILE A 1 349 ? -0.253 -16.949 -16.980 1.00 98.56 349 ILE A N 1
ATOM 2613 C CA . ILE A 1 349 ? -1.104 -17.871 -17.748 1.00 98.56 349 ILE A CA 1
ATOM 2614 C C . ILE A 1 349 ? -0.790 -19.321 -17.376 1.00 98.56 349 ILE A C 1
ATOM 2616 O O . ILE A 1 349 ? -1.715 -20.113 -17.201 1.00 98.56 349 ILE A O 1
ATOM 2620 N N . GLY A 1 350 ? 0.496 -19.672 -17.278 1.00 98.19 350 GLY A N 1
ATOM 2621 C CA . GLY A 1 350 ? 0.937 -21.021 -16.932 1.00 98.19 350 GLY A CA 1
ATOM 2622 C C . GLY A 1 350 ? 0.446 -21.432 -15.549 1.00 98.19 350 GLY A C 1
ATOM 2623 O O . GLY A 1 350 ? -0.140 -22.504 -15.399 1.00 98.19 350 GLY A O 1
ATOM 2624 N N . TRP A 1 351 ? 0.598 -20.539 -14.574 1.00 98.62 351 TRP A N 1
ATOM 2625 C CA . TRP A 1 351 ? 0.145 -20.747 -13.205 1.00 98.62 351 TRP A CA 1
ATOM 2626 C C . TRP A 1 351 ? -1.387 -20.891 -13.097 1.00 98.62 351 TRP A C 1
ATOM 2628 O O . TRP A 1 351 ? -1.871 -21.834 -12.467 1.00 98.62 351 TRP A O 1
ATOM 2638 N N . ILE A 1 352 ? -2.171 -20.050 -13.790 1.00 98.69 352 ILE A N 1
ATOM 2639 C CA . ILE A 1 352 ? -3.644 -20.180 -13.874 1.00 98.69 352 ILE A CA 1
ATOM 2640 C C . ILE A 1 352 ? -4.055 -21.491 -14.568 1.00 98.69 352 ILE A C 1
ATOM 2642 O O . ILE A 1 352 ? -5.022 -22.151 -14.175 1.00 98.69 352 ILE A O 1
ATOM 2646 N N . ASP A 1 353 ? -3.337 -21.901 -15.616 1.00 98.25 353 ASP A N 1
ATOM 2647 C CA . ASP A 1 353 ? -3.603 -23.164 -16.308 1.00 98.25 353 ASP A CA 1
ATOM 2648 C C . ASP A 1 353 ? -3.332 -24.396 -15.428 1.00 98.25 353 ASP A C 1
ATOM 2650 O O . ASP A 1 353 ? -3.925 -25.449 -15.680 1.00 98.25 353 ASP A O 1
ATOM 2654 N N . GLY A 1 354 ? -2.507 -24.252 -14.388 1.00 97.50 354 GLY A N 1
ATOM 2655 C CA . GLY A 1 354 ? -2.260 -25.271 -13.370 1.00 97.50 354 GLY A CA 1
ATOM 2656 C C . GLY A 1 354 ? -3.376 -25.445 -12.332 1.00 97.50 354 GLY A C 1
ATOM 2657 O O . GLY A 1 354 ? -3.375 -26.463 -11.652 1.00 97.50 354 GLY A O 1
ATOM 2658 N N . ALA A 1 355 ? -4.342 -24.520 -12.227 1.00 98.31 355 ALA A N 1
ATOM 2659 C CA . ALA A 1 355 ? -5.417 -24.604 -11.229 1.00 98.31 355 ALA A CA 1
ATOM 2660 C C . ALA A 1 355 ? -6.315 -25.841 -11.426 1.00 98.31 355 ALA A C 1
ATOM 2662 O O . ALA A 1 355 ? -6.768 -26.112 -12.554 1.00 98.31 355 ALA A O 1
ATOM 2663 N N . GLU A 1 356 ? -6.607 -26.544 -10.326 1.00 98.31 356 GLU A N 1
ATOM 2664 C CA . GLU A 1 356 ? -7.363 -27.806 -10.308 1.00 98.31 356 GLU A CA 1
ATOM 2665 C C . GLU A 1 356 ? -8.733 -27.723 -9.613 1.00 98.31 356 GLU A C 1
ATOM 2667 O O . GLU A 1 356 ? -9.649 -28.459 -9.987 1.00 98.31 356 GLU A O 1
ATOM 2672 N N . THR A 1 357 ? -8.888 -26.854 -8.614 1.00 98.56 357 THR A N 1
ATOM 2673 C CA . THR A 1 357 ? -10.041 -26.801 -7.700 1.00 98.56 357 THR A CA 1
ATOM 2674 C C . THR A 1 357 ? -10.641 -25.409 -7.561 1.00 98.56 357 THR A C 1
ATOM 2676 O O . THR A 1 357 ? -11.842 -25.272 -7.778 1.00 98.56 357 THR A O 1
ATOM 2679 N N . SER A 1 358 ? -9.844 -24.383 -7.250 1.00 98.69 358 SER A N 1
ATOM 2680 C CA . SER A 1 358 ? -10.338 -23.015 -7.083 1.00 98.69 358 SER A CA 1
ATOM 2681 C C . SER A 1 358 ? -9.352 -21.949 -7.555 1.00 98.69 358 SER A C 1
ATOM 2683 O O . SER A 1 358 ? -8.136 -22.154 -7.576 1.00 98.69 358 SER A O 1
ATOM 2685 N N . LEU A 1 359 ? -9.890 -20.791 -7.936 1.00 98.88 359 LEU A N 1
ATOM 2686 C CA . LEU A 1 359 ? -9.127 -19.599 -8.286 1.00 98.88 359 LEU A CA 1
ATOM 2687 C C . LEU A 1 359 ? -9.864 -18.347 -7.794 1.00 98.88 359 LEU A C 1
ATOM 2689 O O . LEU A 1 359 ? -10.937 -18.025 -8.298 1.00 98.88 359 LEU A O 1
ATOM 2693 N N . HIS A 1 360 ? -9.273 -17.635 -6.838 1.00 98.88 360 HIS A N 1
ATOM 2694 C CA . HIS A 1 360 ? -9.778 -16.357 -6.329 1.00 98.88 360 HIS A CA 1
ATOM 2695 C C . HIS A 1 360 ? -8.889 -15.230 -6.844 1.00 98.88 360 HIS A C 1
ATOM 2697 O O . HIS A 1 360 ? -7.670 -15.375 -6.815 1.00 98.88 360 HIS A O 1
ATOM 2703 N N . ILE A 1 361 ? -9.459 -14.129 -7.334 1.00 98.88 361 ILE A N 1
ATOM 2704 C CA . ILE A 1 361 ? -8.700 -13.028 -7.948 1.00 98.88 361 ILE A CA 1
ATOM 2705 C C . ILE A 1 361 ? -9.248 -11.689 -7.473 1.00 98.88 361 ILE A C 1
ATOM 2707 O O . ILE A 1 361 ? -10.429 -11.411 -7.659 1.00 98.88 361 ILE A O 1
ATOM 2711 N N . HIS A 1 362 ? -8.394 -10.834 -6.917 1.00 98.75 362 HIS A N 1
ATOM 2712 C CA . HIS A 1 362 ? -8.715 -9.440 -6.604 1.00 98.75 362 HIS A CA 1
ATOM 2713 C C . HIS A 1 362 ? -7.838 -8.538 -7.459 1.00 98.75 362 HIS A C 1
ATOM 2715 O O . HIS A 1 362 ? -6.606 -8.630 -7.405 1.00 98.75 362 HIS A O 1
ATOM 2721 N N . ILE A 1 363 ? -8.466 -7.695 -8.279 1.00 98.50 363 ILE A N 1
ATOM 2722 C CA . ILE A 1 363 ? -7.738 -6.883 -9.251 1.00 98.50 363 ILE A CA 1
ATOM 2723 C C . ILE A 1 363 ? -8.428 -5.539 -9.515 1.00 98.50 363 ILE A C 1
ATOM 2725 O O . ILE A 1 363 ? -9.631 -5.481 -9.763 1.00 98.50 363 ILE A O 1
ATOM 2729 N N . TYR A 1 364 ? -7.645 -4.457 -9.491 1.00 97.69 364 TYR A N 1
ATOM 2730 C CA . TYR A 1 364 ? -8.128 -3.103 -9.794 1.00 97.69 364 TYR A CA 1
ATOM 2731 C C . TYR A 1 364 ? -8.556 -2.955 -11.261 1.00 97.69 364 TYR A C 1
ATOM 2733 O O . TYR A 1 364 ? -9.688 -2.582 -11.546 1.00 97.69 364 TYR A O 1
ATOM 2741 N N . GLU A 1 365 ? -7.662 -3.292 -12.200 1.00 97.88 365 GLU A N 1
ATOM 2742 C CA . GLU A 1 365 ? -7.965 -3.300 -13.636 1.00 97.88 365 GLU A CA 1
ATOM 2743 C C . GLU A 1 365 ? -7.778 -4.694 -14.250 1.00 97.88 365 GLU A C 1
ATOM 2745 O O . GLU A 1 365 ? -6.685 -5.274 -14.213 1.00 97.88 365 GLU A O 1
ATOM 2750 N N . PHE A 1 366 ? -8.837 -5.192 -14.889 1.00 98.25 366 PHE A N 1
ATOM 2751 C CA . PHE A 1 366 ? -8.914 -6.484 -15.564 1.00 98.25 366 PHE A CA 1
ATOM 2752 C C . PHE A 1 366 ? -9.297 -6.321 -17.039 1.00 98.25 366 PHE A C 1
ATOM 2754 O O . PHE A 1 366 ? -10.469 -6.192 -17.402 1.00 98.25 366 PHE A O 1
ATOM 2761 N N . LEU A 1 367 ? -8.281 -6.312 -17.902 1.00 97.50 367 LEU A N 1
ATOM 2762 C CA . LEU A 1 367 ? -8.412 -5.974 -19.324 1.00 97.50 367 LEU A CA 1
ATOM 2763 C C . LEU A 1 367 ? -7.666 -6.943 -20.250 1.00 97.50 367 LEU A C 1
ATOM 2765 O O . LEU A 1 367 ? -7.796 -6.836 -21.465 1.00 97.50 367 LEU A O 1
ATOM 2769 N N . SER A 1 368 ? -6.879 -7.880 -19.711 1.00 97.69 368 SER A N 1
ATOM 2770 C CA . SER A 1 368 ? -6.078 -8.810 -20.511 1.00 97.69 368 SER A CA 1
ATOM 2771 C C . SER A 1 368 ? -6.950 -9.900 -21.155 1.00 97.69 368 SER A C 1
ATOM 2773 O O . SER A 1 368 ? -7.551 -10.728 -20.449 1.00 97.69 368 SER A O 1
ATOM 2775 N N . PRO A 1 369 ? -7.002 -9.981 -22.501 1.00 97.50 369 PRO A N 1
ATOM 2776 C CA . PRO A 1 369 ? -7.691 -11.067 -23.188 1.00 97.50 369 PRO A CA 1
ATOM 2777 C C . PRO A 1 369 ? -7.046 -12.420 -22.896 1.00 97.50 369 PRO A C 1
ATOM 2779 O O . PRO A 1 369 ? -7.758 -13.388 -22.637 1.00 97.50 369 PRO A O 1
ATOM 2782 N N . ASP A 1 370 ? -5.714 -12.500 -22.895 1.00 98.00 370 ASP A N 1
ATOM 2783 C CA . ASP A 1 370 ? -4.983 -13.745 -22.654 1.00 98.00 370 ASP A CA 1
ATOM 2784 C C . ASP A 1 370 ? -5.277 -14.333 -21.266 1.00 98.00 370 ASP A C 1
ATOM 2786 O O . ASP A 1 370 ? -5.594 -15.525 -21.166 1.00 98.00 370 ASP A O 1
ATOM 2790 N N . VAL A 1 371 ? -5.282 -13.499 -20.219 1.00 98.62 371 VAL A N 1
ATOM 2791 C CA . VAL A 1 371 ? -5.653 -13.929 -18.860 1.00 98.62 371 VAL A CA 1
ATOM 2792 C C . VAL A 1 371 ? -7.128 -14.338 -18.799 1.00 98.62 371 VAL A C 1
ATOM 2794 O O . VAL A 1 371 ? -7.452 -15.390 -18.250 1.00 98.62 371 VAL A O 1
ATOM 2797 N N . THR A 1 372 ? -8.030 -13.592 -19.447 1.00 98.75 372 THR A N 1
ATOM 2798 C CA . THR A 1 372 ? -9.458 -13.966 -19.518 1.00 98.75 372 THR A CA 1
ATOM 2799 C C . THR A 1 372 ? -9.650 -15.339 -20.162 1.00 98.75 372 THR A C 1
ATOM 2801 O O . THR A 1 372 ? -10.393 -16.177 -19.651 1.00 98.75 372 THR A O 1
ATOM 2804 N N . HIS A 1 373 ? -8.944 -15.621 -21.262 1.00 98.69 373 HIS A N 1
ATOM 2805 C CA . HIS A 1 373 ? -8.976 -16.936 -21.906 1.00 98.69 373 HIS A CA 1
ATOM 2806 C C . HIS A 1 373 ? -8.353 -18.033 -21.035 1.00 98.69 373 HIS A C 1
ATOM 2808 O O . HIS A 1 373 ? -8.791 -19.180 -21.134 1.00 98.69 373 HIS A O 1
ATOM 2814 N N . ALA A 1 374 ? -7.355 -17.730 -20.200 1.00 98.69 374 ALA A N 1
ATOM 2815 C CA . ALA A 1 374 ? -6.797 -18.683 -19.234 1.00 98.69 374 ALA A CA 1
ATOM 2816 C C . ALA A 1 374 ? -7.820 -19.063 -18.155 1.00 98.69 374 ALA A C 1
ATOM 2818 O O . ALA A 1 374 ? -8.063 -20.248 -17.922 1.00 98.69 374 ALA A O 1
ATOM 2819 N N . ILE A 1 375 ? -8.519 -18.075 -17.595 1.00 98.88 375 ILE A N 1
ATOM 2820 C CA . ILE A 1 375 ? -9.586 -18.303 -16.613 1.00 98.88 375 ILE A CA 1
ATOM 2821 C C . ILE A 1 375 ? -10.750 -19.084 -17.244 1.00 98.88 375 ILE A C 1
ATOM 2823 O O . ILE A 1 375 ? -11.235 -20.051 -16.660 1.00 98.88 375 ILE A O 1
ATOM 2827 N N . LEU A 1 376 ? -11.151 -18.767 -18.482 1.00 98.88 376 LEU A N 1
ATOM 2828 C CA . LEU A 1 376 ? -12.161 -19.551 -19.207 1.00 98.88 376 LEU A CA 1
ATOM 2829 C C . LEU A 1 376 ? -11.759 -21.025 -19.367 1.00 98.88 376 LEU A C 1
ATOM 2831 O O . LEU A 1 376 ? -12.620 -21.905 -19.297 1.00 98.88 376 LEU A O 1
ATOM 2835 N N . ARG A 1 377 ? -10.467 -21.320 -19.578 1.00 98.56 377 ARG A N 1
ATOM 2836 C CA . ARG A 1 377 ? -9.974 -22.707 -19.596 1.00 98.56 377 ARG A CA 1
ATOM 2837 C C . ARG A 1 377 ? -10.075 -23.352 -18.216 1.00 98.56 377 ARG A C 1
ATOM 2839 O O . ARG A 1 377 ? -10.477 -24.510 -18.158 1.00 98.56 377 ARG A O 1
ATOM 2846 N N . ALA A 1 378 ? -9.771 -22.634 -17.135 1.00 98.75 378 ALA A N 1
ATOM 2847 C CA . ALA A 1 378 ? -9.935 -23.131 -15.766 1.00 98.75 378 ALA A CA 1
ATOM 2848 C C . ALA A 1 378 ? -11.398 -23.499 -15.463 1.00 98.75 378 ALA A C 1
ATOM 2850 O O . ALA A 1 378 ? -11.681 -24.637 -15.084 1.00 98.75 378 ALA A O 1
ATOM 2851 N N . ILE A 1 379 ? -12.342 -22.611 -15.782 1.00 98.81 379 ILE A N 1
ATOM 2852 C CA . ILE A 1 379 ? -13.784 -22.867 -15.627 1.00 98.81 379 ILE A CA 1
ATOM 2853 C C . ILE A 1 379 ? -14.215 -24.099 -16.441 1.00 98.81 379 ILE A C 1
ATOM 2855 O O . ILE A 1 379 ? -14.930 -24.969 -15.950 1.00 98.81 379 ILE A O 1
ATOM 2859 N N . GLN A 1 380 ? -13.730 -24.242 -17.681 1.00 98.56 380 GLN A N 1
ATOM 2860 C CA . GLN A 1 380 ? -14.019 -25.421 -18.512 1.00 98.56 380 GLN A CA 1
ATOM 2861 C C . GLN A 1 380 ? -13.467 -26.732 -17.930 1.00 98.56 380 GLN A C 1
ATOM 2863 O O . GLN A 1 380 ? -14.029 -27.797 -18.204 1.00 98.56 380 GLN A O 1
ATOM 2868 N N . ARG A 1 381 ? -12.377 -26.674 -17.152 1.00 98.31 381 ARG A N 1
ATOM 2869 C CA . ARG A 1 381 ? -11.833 -27.822 -16.406 1.00 98.31 381 ARG A CA 1
ATOM 2870 C C . ARG A 1 381 ? -12.630 -28.128 -15.131 1.00 98.31 381 ARG A C 1
ATOM 2872 O O . ARG A 1 381 ? -12.479 -29.227 -14.605 1.00 98.31 381 ARG A O 1
ATOM 2879 N N . GLY A 1 382 ? -13.515 -27.226 -14.702 1.00 98.50 382 GLY A N 1
ATOM 2880 C CA . GLY A 1 382 ? -14.337 -27.360 -13.498 1.00 98.50 382 GLY A CA 1
ATOM 2881 C C . GLY A 1 382 ? -13.730 -26.721 -12.248 1.00 98.50 382 GLY A C 1
ATOM 2882 O O . GLY A 1 382 ? -14.094 -27.138 -11.157 1.00 98.50 382 GLY A O 1
ATOM 2883 N N . VAL A 1 383 ? -12.806 -25.768 -12.413 1.00 98.88 383 VAL A N 1
ATOM 2884 C CA . VAL A 1 383 ? -12.272 -24.936 -11.323 1.00 98.88 383 VAL A CA 1
ATOM 2885 C C . VAL A 1 383 ? -13.337 -23.922 -10.901 1.00 98.88 383 VAL A C 1
ATOM 2887 O O . VAL A 1 383 ? -13.910 -23.255 -11.768 1.00 98.88 383 VAL A O 1
ATOM 2890 N N . ASP A 1 384 ? -13.574 -23.788 -9.597 1.00 98.81 384 ASP A N 1
ATOM 2891 C CA . ASP A 1 384 ? -14.454 -22.764 -9.030 1.00 98.81 384 ASP A CA 1
ATOM 2892 C C . ASP A 1 384 ? -13.727 -21.408 -9.044 1.00 98.81 384 ASP A C 1
ATOM 2894 O O . ASP A 1 384 ? -12.647 -21.271 -8.469 1.00 98.81 384 ASP A O 1
ATOM 2898 N N . VAL A 1 385 ? -14.278 -20.410 -9.740 1.00 98.94 385 VAL A N 1
ATOM 2899 C CA . VAL A 1 385 ? -13.609 -19.114 -9.939 1.00 98.94 385 VAL A CA 1
ATOM 2900 C C . VAL A 1 385 ? -14.398 -17.987 -9.291 1.00 98.94 385 VAL A C 1
ATOM 2902 O O . VAL A 1 385 ? -15.540 -17.751 -9.686 1.00 98.94 385 VAL A O 1
ATOM 2905 N N . THR A 1 386 ? -13.741 -17.235 -8.409 1.00 98.88 386 THR A N 1
ATOM 2906 C CA . THR A 1 386 ? -14.237 -15.974 -7.843 1.00 98.88 386 THR A CA 1
ATOM 2907 C C . THR A 1 386 ? -13.337 -14.827 -8.285 1.00 98.88 386 THR A C 1
ATOM 2909 O O . THR A 1 386 ? -12.112 -14.925 -8.213 1.00 98.88 386 THR A O 1
ATOM 2912 N N . ILE A 1 387 ? -13.922 -13.724 -8.746 1.00 98.81 387 ILE A N 1
ATOM 2913 C CA . ILE A 1 387 ? -13.169 -12.520 -9.114 1.00 98.81 387 ILE A CA 1
ATOM 2914 C C . ILE A 1 387 ? -13.835 -11.273 -8.538 1.00 98.81 387 ILE A C 1
ATOM 2916 O O . ILE A 1 387 ? -15.013 -11.039 -8.787 1.00 98.81 387 ILE A O 1
ATOM 2920 N N . LEU A 1 388 ? -13.079 -10.473 -7.789 1.00 98.75 388 LEU A N 1
ATOM 2921 C CA . LEU A 1 388 ? -13.495 -9.187 -7.235 1.00 98.75 388 LEU A CA 1
ATOM 2922 C C . LEU A 1 388 ? -12.793 -8.051 -7.990 1.00 98.75 388 LEU A C 1
ATOM 2924 O O . LEU A 1 388 ? -11.562 -7.997 -8.047 1.00 98.75 388 LEU A O 1
ATOM 2928 N N . LEU A 1 389 ? -13.595 -7.169 -8.586 1.00 98.50 389 LEU A N 1
ATOM 2929 C CA . LEU A 1 389 ? -13.155 -6.067 -9.446 1.00 98.50 389 LEU A CA 1
ATOM 2930 C C . LEU A 1 389 ? -13.498 -4.704 -8.842 1.00 98.50 389 LEU A C 1
ATOM 2932 O O . LEU A 1 389 ? -14.506 -4.569 -8.151 1.00 98.50 389 LEU A O 1
ATOM 2936 N N . GLU A 1 390 ? -12.714 -3.680 -9.170 1.00 96.62 390 GLU A N 1
ATOM 2937 C CA . GLU A 1 390 ? -13.078 -2.286 -8.894 1.00 96.62 390 GLU A CA 1
ATOM 2938 C C . GLU A 1 390 ? -14.131 -1.790 -9.897 1.00 96.62 390 GLU A C 1
ATOM 2940 O O . GLU A 1 390 ? -13.968 -1.934 -11.110 1.00 96.62 390 GLU A O 1
ATOM 2945 N N . GLU A 1 391 ? -15.214 -1.184 -9.415 1.00 93.44 391 GLU A N 1
ATOM 2946 C CA . GLU A 1 391 ? -16.228 -0.573 -10.281 1.00 93.44 391 GLU A CA 1
ATOM 2947 C C . GLU A 1 391 ? -15.795 0.806 -10.790 1.00 93.44 391 GLU A C 1
ATOM 2949 O O . GLU A 1 391 ? -15.933 1.096 -11.981 1.00 93.44 391 GLU A O 1
ATOM 2954 N N . GLY A 1 392 ? -15.225 1.622 -9.904 1.00 87.44 392 GLY A N 1
ATOM 2955 C CA . GLY A 1 392 ? -14.844 3.012 -10.122 1.00 87.44 392 GLY A CA 1
ATOM 2956 C C . GLY A 1 392 ? -13.393 3.197 -10.558 1.00 87.44 392 GLY A C 1
ATOM 2957 O O . GLY A 1 392 ? -12.692 4.046 -10.005 1.00 87.44 392 GLY A O 1
ATOM 2958 N N . ILE A 1 393 ? -12.920 2.426 -11.544 1.00 91.31 393 ILE A N 1
ATOM 2959 C CA . ILE A 1 393 ? -11.559 2.609 -12.072 1.00 91.31 393 ILE A CA 1
ATOM 2960 C C . ILE A 1 393 ? -11.373 4.030 -12.629 1.00 91.31 393 ILE A C 1
ATOM 2962 O O . ILE A 1 393 ? -12.217 4.553 -13.361 1.00 91.31 393 ILE A O 1
ATOM 2966 N N . LEU A 1 394 ? -10.244 4.658 -12.301 1.00 88.50 394 LEU A N 1
ATOM 2967 C CA . LEU A 1 394 ? -9.918 6.025 -12.709 1.00 88.50 394 LEU A CA 1
ATOM 2968 C C . LEU A 1 394 ? -9.310 6.047 -14.117 1.00 88.50 394 LEU A C 1
ATOM 2970 O O . LEU A 1 394 ? -8.146 6.390 -14.312 1.00 88.50 394 LEU A O 1
ATOM 2974 N N . ASP A 1 395 ? -10.117 5.681 -15.109 1.00 90.94 395 ASP A N 1
ATOM 2975 C CA . ASP A 1 395 ? -9.741 5.688 -16.524 1.00 90.94 395 ASP A CA 1
ATOM 2976 C C . ASP A 1 395 ? -10.922 6.178 -17.391 1.00 90.94 395 ASP A C 1
ATOM 2978 O O . ASP A 1 395 ? -12.007 6.528 -16.922 1.00 90.94 395 ASP A O 1
ATOM 2982 N N . SER A 1 396 ? -10.710 6.241 -18.698 1.00 91.00 396 SER A N 1
ATOM 2983 C CA . SER A 1 396 ? -11.727 6.504 -19.700 1.00 91.00 396 SER A CA 1
ATOM 2984 C C . SER A 1 396 ? -12.907 5.533 -19.602 1.00 91.00 396 SER A C 1
ATOM 2986 O O . SER A 1 396 ? -12.764 4.336 -19.348 1.00 91.00 396 SER A O 1
ATOM 2988 N N . ASN A 1 397 ? -14.099 6.032 -19.938 1.00 90.19 397 ASN A N 1
ATOM 2989 C CA . ASN A 1 397 ? -15.319 5.225 -19.962 1.00 90.19 397 ASN A CA 1
ATOM 2990 C C . ASN A 1 397 ? -15.174 3.952 -20.822 1.00 90.19 397 ASN A C 1
ATOM 2992 O O . ASN A 1 397 ? -15.717 2.909 -20.483 1.00 90.19 397 ASN A O 1
ATOM 2996 N N . SER A 1 398 ? -14.417 4.008 -21.924 1.00 92.56 398 SER A N 1
ATOM 2997 C CA . SER A 1 398 ? -14.144 2.834 -22.764 1.00 92.56 398 SER A CA 1
ATOM 2998 C C . SER A 1 398 ? -13.409 1.713 -22.033 1.00 92.56 398 SER A C 1
ATOM 3000 O O . SER A 1 398 ? -13.665 0.545 -22.321 1.00 92.56 398 SER A O 1
ATOM 3002 N N . VAL A 1 399 ? -12.512 2.051 -21.106 1.00 93.69 399 VAL A N 1
ATOM 3003 C CA . VAL A 1 399 ? -11.768 1.066 -20.316 1.00 93.69 399 VAL A CA 1
ATOM 3004 C C . VAL A 1 399 ? -12.699 0.400 -19.304 1.00 93.69 399 VAL A C 1
ATOM 3006 O O . VAL A 1 399 ? -12.752 -0.829 -19.262 1.00 93.69 399 VAL A O 1
ATOM 3009 N N . GLY A 1 400 ? -13.531 1.179 -18.603 1.00 94.50 400 GLY A N 1
ATOM 3010 C CA . GLY A 1 400 ? -14.561 0.639 -17.703 1.00 94.50 400 GLY A CA 1
ATOM 3011 C C . GLY A 1 400 ? -15.550 -0.289 -18.415 1.00 94.50 400 GLY A C 1
ATOM 3012 O O . GLY A 1 400 ? -15.843 -1.388 -17.944 1.00 94.50 400 GLY A O 1
ATOM 3013 N N . GLU A 1 401 ? -16.008 0.094 -19.608 1.00 95.19 401 GLU A N 1
ATOM 3014 C CA . GLU A 1 401 ? -16.882 -0.751 -20.428 1.00 95.19 401 GLU A CA 1
ATOM 3015 C C . GLU A 1 401 ? -16.183 -2.022 -20.940 1.00 95.19 401 GLU A C 1
ATOM 3017 O O . GLU A 1 401 ? -16.817 -3.074 -21.056 1.00 95.19 401 GLU A O 1
ATOM 3022 N N . SER A 1 402 ? -14.875 -1.961 -21.208 1.00 96.44 402 SER A N 1
ATOM 3023 C CA . SER A 1 402 ? -14.094 -3.148 -21.557 1.00 96.44 402 SER A CA 1
ATOM 3024 C C . SER A 1 402 ? -13.983 -4.107 -20.372 1.00 96.44 402 SER A C 1
ATOM 3026 O O . SER A 1 402 ? -14.271 -5.292 -20.536 1.00 96.44 402 SER A O 1
ATOM 3028 N N . GLN A 1 403 ? -13.662 -3.610 -19.172 1.00 97.69 403 GLN A N 1
ATOM 3029 C CA . GLN A 1 403 ? -13.609 -4.420 -17.950 1.00 97.69 403 GLN A CA 1
ATOM 3030 C C . GLN A 1 403 ? -14.941 -5.135 -17.684 1.00 97.69 403 GLN A C 1
ATOM 3032 O O . GLN A 1 403 ? -14.956 -6.346 -17.458 1.00 97.69 403 GLN A O 1
ATOM 3037 N N . LYS A 1 404 ? -16.074 -4.429 -17.814 1.00 98.00 404 LYS A N 1
ATOM 3038 C CA . LYS A 1 404 ? -17.416 -5.039 -17.747 1.00 98.00 404 LYS A CA 1
ATOM 3039 C C . LYS A 1 404 ? -17.611 -6.140 -18.789 1.00 98.00 404 LYS A C 1
ATOM 3041 O O . LYS A 1 404 ? -18.267 -7.138 -18.507 1.00 98.00 404 LYS A O 1
ATOM 3046 N N . GLY A 1 405 ? -17.029 -5.994 -19.977 1.00 98.25 405 GLY A N 1
ATOM 3047 C CA . GLY A 1 405 ? -17.050 -7.012 -21.025 1.00 98.25 405 GLY A CA 1
ATOM 3048 C C . GLY A 1 405 ? -16.315 -8.288 -20.635 1.00 98.25 405 GLY A C 1
ATOM 3049 O O . GLY A 1 405 ? -16.883 -9.381 -20.725 1.00 98.25 405 GLY A O 1
ATOM 3050 N N . HIS A 1 406 ? -15.077 -8.151 -20.158 1.00 98.56 406 HIS A N 1
ATOM 3051 C CA . HIS A 1 406 ? -14.286 -9.271 -19.649 1.00 98.56 406 HIS A CA 1
ATOM 3052 C C . HIS A 1 406 ? -15.003 -9.972 -18.486 1.00 98.56 406 HIS A C 1
ATOM 3054 O O . HIS A 1 406 ? -15.187 -11.191 -18.514 1.00 98.56 406 HIS A O 1
ATOM 3060 N N . ALA A 1 407 ? -15.492 -9.189 -17.524 1.00 98.56 407 ALA A N 1
ATOM 3061 C CA . ALA A 1 407 ? -16.257 -9.659 -16.378 1.00 98.56 407 ALA A CA 1
ATOM 3062 C C . ALA A 1 407 ? -17.530 -10.417 -16.794 1.00 98.56 407 ALA A C 1
ATOM 3064 O O . ALA A 1 407 ? -17.760 -11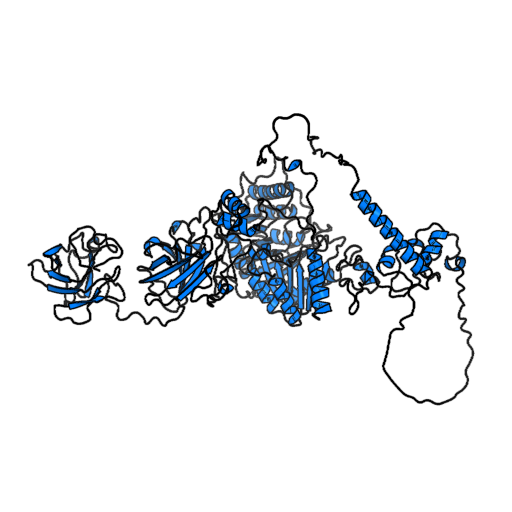.534 -16.336 1.00 98.56 407 ALA A O 1
ATOM 3065 N N . ASN A 1 408 ? -18.323 -9.868 -17.720 1.00 98.56 408 ASN A N 1
ATOM 3066 C CA . ASN A 1 408 ? -19.554 -10.506 -18.186 1.00 98.56 408 ASN A CA 1
ATOM 3067 C C . ASN A 1 408 ? -19.280 -11.847 -18.878 1.00 98.56 408 ASN A C 1
ATOM 3069 O O . ASN A 1 408 ? -20.034 -12.796 -18.695 1.00 98.56 408 ASN A O 1
ATOM 3073 N N . VAL A 1 409 ? -18.198 -11.962 -19.654 1.00 98.44 409 VAL A N 1
ATOM 3074 C CA . VAL A 1 409 ? -17.842 -13.239 -20.295 1.00 98.44 409 VAL A CA 1
ATOM 3075 C C . VAL A 1 409 ? -17.459 -14.308 -19.271 1.00 98.44 409 VAL A C 1
ATOM 3077 O O . VAL A 1 409 ? -17.838 -15.467 -19.445 1.00 98.44 409 VAL A O 1
ATOM 3080 N N . LEU A 1 410 ? -16.747 -13.941 -18.203 1.00 98.81 410 LEU A N 1
ATOM 3081 C CA . LEU A 1 410 ? -16.444 -14.867 -17.108 1.00 98.81 410 LEU A CA 1
ATOM 3082 C C . LEU A 1 410 ? -17.708 -15.243 -16.324 1.00 98.81 410 LEU A C 1
ATOM 3084 O O . LEU A 1 410 ? -17.923 -16.424 -16.049 1.00 98.81 410 LEU A O 1
ATOM 3088 N N . HIS A 1 411 ? -18.578 -14.272 -16.044 1.00 98.62 411 HIS A N 1
ATOM 3089 C CA . HIS A 1 411 ? -19.867 -14.505 -15.395 1.00 98.62 411 HIS A CA 1
ATOM 3090 C C . HIS A 1 411 ? -20.747 -15.475 -16.199 1.00 98.62 411 HIS A C 1
ATOM 3092 O O . HIS A 1 411 ? -21.224 -16.474 -15.663 1.00 98.62 411 HIS A O 1
ATOM 3098 N N . ASP A 1 412 ? -20.895 -15.247 -17.508 1.00 98.25 412 ASP A N 1
ATOM 3099 C CA . ASP A 1 412 ? -21.661 -16.116 -18.411 1.00 98.25 412 ASP A CA 1
ATOM 3100 C C . ASP A 1 412 ? -21.060 -17.530 -18.522 1.00 98.25 412 ASP A C 1
ATOM 3102 O O . ASP A 1 412 ? -21.774 -18.496 -18.814 1.00 98.25 412 ASP A O 1
ATOM 3106 N N . ALA A 1 413 ? -19.749 -17.667 -18.295 1.00 98.56 413 ALA A N 1
ATOM 3107 C CA . ALA A 1 413 ? -19.065 -18.954 -18.244 1.00 98.56 413 ALA A CA 1
ATOM 3108 C C . ALA A 1 413 ? -19.250 -19.689 -16.904 1.00 98.56 413 ALA A C 1
ATOM 3110 O O . ALA A 1 413 ? -19.053 -20.905 -16.871 1.00 98.56 413 ALA A O 1
ATOM 3111 N N . GLY A 1 414 ? -19.673 -18.992 -15.845 1.00 98.38 414 GLY A N 1
ATOM 3112 C CA . GLY A 1 414 ? -19.962 -19.558 -14.526 1.00 98.38 414 GLY A CA 1
ATOM 3113 C C . GLY A 1 414 ? -19.046 -19.094 -13.391 1.00 98.38 414 GLY A C 1
ATOM 3114 O O . GLY A 1 414 ? -19.074 -19.731 -12.344 1.00 98.38 414 GLY A O 1
ATOM 3115 N N . ALA A 1 415 ? -18.244 -18.041 -13.577 1.00 98.75 415 ALA A N 1
ATOM 3116 C CA . ALA A 1 415 ? -17.481 -17.437 -12.483 1.00 98.75 415 ALA A CA 1
ATOM 3117 C C . ALA A 1 415 ? -18.372 -16.587 -11.558 1.00 98.75 415 ALA A C 1
ATOM 3119 O O . ALA A 1 415 ? -19.278 -15.879 -12.020 1.00 98.75 415 ALA A O 1
ATOM 3120 N N . ASP A 1 416 ? -18.039 -16.583 -10.271 1.00 98.62 416 ASP A N 1
ATOM 3121 C CA . ASP A 1 416 ? -18.589 -15.668 -9.277 1.00 98.62 416 ASP A CA 1
ATOM 3122 C C . ASP A 1 416 ? -17.873 -14.316 -9.388 1.00 98.62 416 ASP A C 1
ATOM 3124 O O . ASP A 1 416 ? -16.817 -14.068 -8.809 1.00 98.62 416 ASP A O 1
ATOM 3128 N N . VAL A 1 417 ? -18.444 -13.434 -10.208 1.00 98.81 417 VAL A N 1
ATOM 3129 C CA . VAL A 1 417 ? -17.926 -12.081 -10.436 1.00 98.81 417 VAL A CA 1
ATOM 3130 C C . VAL A 1 417 ? -18.551 -11.113 -9.434 1.00 98.81 417 VAL A C 1
ATOM 3132 O O . VAL A 1 417 ? -19.774 -10.948 -9.389 1.00 98.81 417 VAL A O 1
ATOM 3135 N N . LEU A 1 418 ? -17.702 -10.434 -8.676 1.00 98.62 418 LEU A N 1
ATOM 3136 C CA . LEU A 1 418 ? -18.025 -9.464 -7.641 1.00 98.62 418 LEU A CA 1
ATOM 3137 C C . LEU A 1 418 ? -17.406 -8.101 -7.978 1.00 98.62 418 LEU A C 1
ATOM 3139 O O . LEU A 1 418 ? -16.410 -8.008 -8.695 1.00 98.62 418 LEU A O 1
ATOM 3143 N N . TRP A 1 419 ? -18.000 -7.042 -7.439 1.00 97.69 419 TRP A N 1
ATOM 3144 C CA . TRP A 1 419 ? -17.557 -5.662 -7.611 1.00 97.69 419 TRP A CA 1
ATOM 3145 C C . TRP A 1 419 ? -17.442 -4.984 -6.256 1.00 97.69 419 TRP A C 1
ATOM 3147 O O . TRP A 1 419 ? -18.423 -4.984 -5.506 1.00 97.69 419 TRP A O 1
ATOM 3157 N N . MET A 1 420 ? -16.293 -4.371 -5.976 1.00 95.00 420 MET A N 1
ATOM 3158 C CA . MET A 1 420 ? -16.226 -3.327 -4.964 1.00 95.00 420 MET A CA 1
ATOM 3159 C C . MET A 1 420 ? -16.899 -2.079 -5.540 1.00 95.00 420 MET A C 1
ATOM 3161 O O . MET A 1 420 ? -16.625 -1.683 -6.670 1.00 95.00 420 MET A O 1
ATOM 3165 N N . VAL A 1 421 ? -17.842 -1.513 -4.797 1.00 92.00 421 VAL A N 1
ATOM 3166 C CA . VAL A 1 421 ? -18.654 -0.366 -5.206 1.00 92.00 421 VAL A CA 1
ATOM 3167 C C . VAL A 1 421 ? -18.721 0.642 -4.075 1.00 92.00 421 VAL A C 1
ATOM 3169 O O . VAL A 1 421 ? -18.736 0.255 -2.907 1.00 92.00 421 VAL A O 1
ATOM 3172 N N . ASP A 1 422 ? -18.900 1.916 -4.414 1.00 84.50 422 ASP A N 1
ATOM 3173 C CA . ASP A 1 422 ? -19.238 2.928 -3.417 1.00 84.50 422 ASP A CA 1
ATOM 3174 C C . ASP A 1 422 ? -20.690 2.714 -2.916 1.00 84.50 422 ASP A C 1
ATOM 3176 O O . ASP A 1 422 ? -21.654 2.761 -3.702 1.00 84.50 422 ASP A O 1
ATOM 3180 N N . PRO A 1 423 ? -20.905 2.392 -1.626 1.00 75.38 423 PRO A N 1
ATOM 3181 C CA . PRO A 1 423 ? -22.239 2.175 -1.093 1.00 75.38 423 PRO A CA 1
ATOM 3182 C C . PRO A 1 423 ? -23.020 3.494 -0.977 1.00 75.38 423 PRO A C 1
ATOM 3184 O O . PRO A 1 423 ? -22.729 4.350 -0.150 1.00 75.38 423 PRO A O 1
ATOM 3187 N N . ASN A 1 424 ? -24.111 3.625 -1.741 1.00 65.75 424 ASN A N 1
ATOM 3188 C CA . ASN A 1 424 ? -25.028 4.772 -1.655 1.00 65.75 424 ASN A CA 1
ATOM 3189 C C . ASN A 1 424 ? -25.402 5.140 -0.202 1.00 65.75 424 ASN A C 1
ATOM 3191 O O . ASN A 1 424 ? -26.058 4.359 0.488 1.00 65.75 424 ASN A O 1
ATOM 3195 N N . GLY A 1 425 ? -25.086 6.370 0.215 1.00 57.84 425 GLY A N 1
ATOM 3196 C CA . GLY A 1 425 ? -25.472 6.911 1.526 1.00 57.84 425 GLY A CA 1
ATOM 3197 C C . GLY A 1 425 ? -24.596 6.453 2.698 1.00 57.84 425 GLY A C 1
ATOM 3198 O O . GLY A 1 425 ? -24.901 6.782 3.845 1.00 57.84 425 GLY A O 1
ATOM 3199 N N . MET A 1 426 ? -23.518 5.721 2.424 1.00 63.81 426 MET A N 1
ATOM 3200 C CA . MET A 1 426 ? -22.452 5.426 3.372 1.00 63.81 426 MET A CA 1
ATOM 3201 C C . MET A 1 426 ? -21.138 5.996 2.857 1.00 63.81 426 MET A C 1
ATOM 3203 O O . MET A 1 426 ? -20.951 6.143 1.657 1.00 63.81 426 MET A O 1
ATOM 3207 N N . SER A 1 427 ? -20.215 6.291 3.767 1.00 71.31 427 SER A N 1
ATOM 3208 C CA . SER A 1 427 ? -18.819 6.409 3.368 1.00 71.31 427 SER A CA 1
ATOM 3209 C C . SER A 1 427 ? -18.262 4.997 3.176 1.00 71.31 427 SER A C 1
ATOM 3211 O O . SER A 1 427 ? -18.396 4.170 4.082 1.00 71.31 427 SER A O 1
ATOM 3213 N N . SER A 1 428 ? -17.716 4.701 1.995 1.00 82.25 428 SER A N 1
ATOM 3214 C CA . SER A 1 428 ? -17.119 3.395 1.707 1.00 82.25 428 SER A CA 1
ATOM 3215 C C . SER A 1 428 ? -15.976 3.079 2.684 1.00 82.25 428 SER A C 1
ATOM 3217 O O . SER A 1 428 ? -15.146 3.958 2.931 1.00 82.25 428 SER A O 1
ATOM 3219 N N . PRO A 1 429 ? -15.881 1.845 3.219 1.00 88.38 429 PRO A N 1
ATOM 3220 C CA . PRO A 1 429 ? -14.757 1.434 4.060 1.00 88.38 429 PRO A CA 1
ATOM 3221 C C . PRO A 1 429 ? -13.393 1.547 3.383 1.00 88.38 429 PRO A C 1
ATOM 3223 O O . PRO A 1 429 ? -12.403 1.849 4.045 1.00 88.38 429 PRO A O 1
ATOM 3226 N N . TYR A 1 430 ? -13.372 1.340 2.067 1.00 91.62 430 TYR A N 1
ATOM 3227 C CA . TYR A 1 430 ? -12.204 1.486 1.209 1.00 91.62 430 TYR A CA 1
ATOM 3228 C C . TYR A 1 430 ? -12.549 2.406 0.044 1.00 91.62 430 TYR A C 1
ATOM 3230 O O . TYR A 1 430 ? -13.654 2.343 -0.495 1.00 91.62 430 TYR A O 1
ATOM 3238 N N . THR A 1 431 ? -11.606 3.249 -0.366 1.00 89.38 431 THR A N 1
ATOM 3239 C CA . THR A 1 431 ? -11.786 4.115 -1.539 1.00 89.38 431 THR A CA 1
ATOM 3240 C C . THR A 1 431 ? -11.771 3.289 -2.821 1.00 89.38 431 THR A C 1
ATOM 3242 O O . THR A 1 431 ? -12.605 3.524 -3.686 1.00 89.38 431 THR A O 1
ATOM 3245 N N . TYR A 1 432 ? -10.866 2.307 -2.909 1.00 91.56 432 TYR A N 1
ATOM 3246 C CA . TYR A 1 432 ? -10.761 1.377 -4.034 1.00 91.56 432 TYR A CA 1
ATOM 3247 C C . TYR A 1 432 ? -10.310 -0.010 -3.572 1.00 91.56 432 TYR A C 1
ATOM 3249 O O . TYR A 1 432 ? -9.536 -0.121 -2.611 1.00 91.56 432 TYR A O 1
ATOM 3257 N N . ILE A 1 433 ? -10.667 -1.047 -4.337 1.00 93.94 433 ILE A N 1
ATOM 3258 C CA . ILE A 1 433 ? -9.911 -2.302 -4.357 1.00 93.94 433 ILE A CA 1
ATOM 3259 C C . ILE A 1 433 ? -8.719 -2.157 -5.292 1.00 93.94 433 ILE A C 1
ATOM 3261 O O . ILE A 1 433 ? -8.772 -2.442 -6.485 1.00 93.94 433 ILE A O 1
ATOM 3265 N N . HIS A 1 434 ? -7.598 -1.717 -4.736 1.00 96.50 434 HIS A N 1
ATOM 3266 C CA . HIS A 1 434 ? -6.368 -1.536 -5.498 1.00 96.50 434 HIS A CA 1
ATOM 3267 C C . HIS A 1 434 ? -5.430 -2.761 -5.426 1.00 96.50 434 HIS A C 1
ATOM 3269 O O . HIS A 1 434 ? -4.309 -2.755 -5.929 1.00 96.50 434 HIS A O 1
ATOM 3275 N N . SER A 1 435 ? -5.933 -3.875 -4.902 1.00 96.75 435 SER A N 1
ATOM 3276 C CA . SER A 1 435 ? -5.222 -5.149 -4.809 1.00 96.75 435 SER A CA 1
ATOM 3277 C C . SER A 1 435 ? -4.929 -5.763 -6.177 1.00 96.75 435 SER A C 1
ATOM 3279 O O . SER A 1 435 ? -5.674 -5.550 -7.133 1.00 96.75 435 SER A O 1
ATOM 3281 N N . LYS A 1 436 ? -3.828 -6.517 -6.260 1.00 98.31 436 LYS A N 1
ATOM 3282 C CA . LYS A 1 436 ? -3.396 -7.299 -7.431 1.00 98.31 436 LYS A CA 1
ATOM 3283 C C . LYS A 1 436 ? -2.880 -8.648 -6.933 1.00 98.31 436 LYS A C 1
ATOM 3285 O O . LYS A 1 436 ? -1.677 -8.862 -6.781 1.00 98.31 436 LYS A O 1
ATOM 3290 N N . ILE A 1 437 ? -3.826 -9.512 -6.581 1.00 98.81 437 ILE A N 1
ATOM 3291 C CA . ILE A 1 437 ? -3.567 -10.796 -5.929 1.00 98.81 437 ILE A CA 1
ATOM 3292 C C . ILE A 1 437 ? -4.479 -11.882 -6.498 1.00 98.81 437 ILE A C 1
ATOM 3294 O O . ILE A 1 437 ? -5.632 -11.626 -6.850 1.00 98.81 437 ILE A O 1
ATOM 3298 N N . ALA A 1 438 ? -3.967 -13.107 -6.584 1.00 98.81 438 ALA A N 1
ATOM 3299 C CA . ALA A 1 438 ? -4.764 -14.287 -6.876 1.00 98.81 438 ALA A CA 1
ATOM 3300 C C . ALA A 1 438 ? -4.352 -15.472 -5.997 1.00 98.81 438 ALA A C 1
ATOM 3302 O O . ALA A 1 438 ? -3.172 -15.638 -5.704 1.00 98.81 438 ALA A O 1
ATOM 3303 N N . ILE A 1 439 ? -5.309 -16.321 -5.620 1.00 98.81 439 ILE A N 1
ATOM 3304 C CA . ILE A 1 439 ? -5.090 -17.556 -4.857 1.00 98.81 439 ILE A CA 1
ATOM 3305 C C . ILE A 1 439 ? -5.552 -18.748 -5.688 1.00 98.81 439 ILE A C 1
ATOM 3307 O O . ILE A 1 439 ? -6.686 -18.768 -6.167 1.00 98.81 439 ILE A O 1
ATOM 3311 N N . ARG A 1 440 ? -4.682 -19.750 -5.837 1.00 98.38 440 ARG A N 1
ATOM 3312 C CA . ARG A 1 440 ? -4.929 -21.004 -6.565 1.00 98.38 440 ARG A CA 1
ATOM 3313 C C . ARG A 1 440 ? -5.022 -22.157 -5.579 1.00 98.38 440 ARG A C 1
ATOM 3315 O O . ARG A 1 440 ? -4.103 -22.363 -4.791 1.00 98.38 440 ARG A O 1
ATOM 3322 N N . ASP A 1 441 ? -6.113 -22.915 -5.631 1.00 98.12 441 ASP A N 1
ATOM 3323 C CA . ASP A 1 441 ? -6.288 -24.186 -4.908 1.00 98.12 441 ASP A CA 1
ATOM 3324 C C . ASP A 1 441 ? -6.056 -24.113 -3.385 1.00 98.12 441 ASP A C 1
ATOM 3326 O O . ASP A 1 441 ? -5.770 -25.118 -2.733 1.00 98.12 441 ASP A O 1
ATOM 3330 N N . ASN A 1 442 ? -6.181 -22.911 -2.803 1.00 95.12 442 ASN A N 1
ATOM 3331 C CA . ASN A 1 442 ? -5.864 -22.610 -1.403 1.00 95.12 442 ASN A CA 1
ATOM 3332 C C . ASN A 1 442 ? -4.428 -23.009 -0.981 1.00 95.12 442 ASN A C 1
ATOM 3334 O O . ASN A 1 442 ? -4.164 -23.260 0.197 1.00 95.12 442 ASN A O 1
ATOM 3338 N N . SER A 1 443 ? -3.503 -23.096 -1.940 1.00 96.62 443 SER A N 1
ATOM 3339 C CA . SER A 1 443 ? -2.088 -23.408 -1.706 1.00 96.62 443 SER A CA 1
ATOM 3340 C C . SER A 1 443 ? -1.130 -22.498 -2.457 1.00 96.62 443 SER A C 1
ATOM 3342 O O . SER A 1 443 ? -0.020 -22.285 -1.981 1.00 96.62 443 SER A O 1
ATOM 3344 N N . GLY A 1 444 ? -1.556 -21.953 -3.592 1.00 98.06 444 GLY A N 1
ATOM 3345 C CA . GLY A 1 444 ? -0.774 -21.028 -4.391 1.00 98.06 444 GLY A CA 1
ATOM 3346 C C . GLY A 1 444 ? -1.233 -19.584 -4.205 1.00 98.06 444 GLY A C 1
ATOM 3347 O O . GLY A 1 444 ? -2.434 -19.336 -4.096 1.00 98.06 444 GLY A O 1
ATOM 3348 N N . ALA A 1 445 ? -0.309 -18.628 -4.263 1.00 98.62 445 ALA A N 1
ATOM 3349 C CA . ALA A 1 445 ? -0.601 -17.200 -4.336 1.00 98.62 445 ALA A CA 1
ATOM 3350 C C . ALA A 1 445 ? 0.215 -16.512 -5.439 1.00 98.62 445 ALA A C 1
ATOM 3352 O O . ALA A 1 445 ? 1.401 -16.786 -5.594 1.00 98.62 445 ALA A O 1
ATOM 3353 N N . TRP A 1 446 ? -0.405 -15.587 -6.167 1.00 98.81 446 TRP A N 1
ATOM 3354 C CA . TRP A 1 446 ? 0.253 -14.622 -7.049 1.00 98.81 446 TRP A CA 1
ATOM 3355 C C . TRP A 1 446 ? 0.017 -13.221 -6.497 1.00 98.81 446 TRP A C 1
ATOM 3357 O O . TRP A 1 446 ? -1.127 -12.874 -6.213 1.00 98.81 446 TRP A O 1
ATOM 3367 N N . ILE A 1 447 ? 1.073 -12.423 -6.346 1.00 98.81 447 ILE A N 1
ATOM 3368 C CA . ILE A 1 447 ? 1.010 -11.034 -5.862 1.00 98.81 447 ILE A CA 1
ATOM 3369 C C . ILE A 1 447 ? 1.821 -10.164 -6.819 1.00 98.81 447 ILE A C 1
ATOM 3371 O O . ILE A 1 447 ? 2.899 -10.574 -7.251 1.00 98.81 447 ILE A O 1
ATOM 3375 N N . SER A 1 448 ? 1.313 -8.976 -7.157 1.00 98.62 448 SER A N 1
ATOM 3376 C CA . SER A 1 448 ? 1.933 -8.102 -8.157 1.00 98.62 448 SER A CA 1
ATOM 3377 C C . SER A 1 448 ? 1.798 -6.611 -7.851 1.00 98.62 448 SER A C 1
ATOM 3379 O O . SER A 1 448 ? 0.848 -6.165 -7.212 1.00 98.62 448 SER A O 1
ATOM 3381 N N . SER A 1 449 ? 2.728 -5.818 -8.384 1.00 98.25 449 SER A N 1
ATOM 3382 C CA . SER A 1 449 ? 2.603 -4.362 -8.502 1.00 98.25 449 SER A CA 1
ATOM 3383 C C . SER A 1 449 ? 1.758 -3.921 -9.708 1.00 98.25 449 SER A C 1
ATOM 3385 O O . SER A 1 449 ? 1.354 -2.753 -9.803 1.00 98.25 449 SER A O 1
ATOM 3387 N N . GLY A 1 450 ? 1.496 -4.854 -10.628 1.00 96.81 450 GLY A N 1
ATOM 3388 C CA . GLY A 1 450 ? 0.865 -4.662 -11.926 1.00 96.81 450 GLY A CA 1
ATOM 3389 C C . GLY A 1 450 ? -0.583 -5.115 -12.032 1.00 96.81 450 GLY A C 1
ATOM 3390 O O . GLY A 1 450 ? -1.024 -6.036 -11.351 1.00 96.81 450 GLY A O 1
ATOM 3391 N N . ASN A 1 451 ? -1.334 -4.468 -12.924 1.00 97.56 451 ASN A N 1
ATOM 3392 C CA . ASN A 1 451 ? -2.715 -4.846 -13.229 1.00 97.56 451 ASN A CA 1
ATOM 3393 C C . ASN A 1 451 ? -2.774 -6.013 -14.231 1.00 97.56 451 ASN A C 1
ATOM 3395 O O . ASN A 1 451 ? -1.809 -6.300 -14.937 1.00 97.56 451 ASN A O 1
ATOM 3399 N N . MET A 1 452 ? -3.939 -6.646 -14.390 1.00 97.94 452 MET A N 1
ATOM 3400 C CA . MET A 1 452 ? -4.142 -7.656 -15.434 1.00 97.94 452 MET A CA 1
ATOM 3401 C C . MET A 1 452 ? -4.511 -6.986 -16.767 1.00 97.94 452 MET A C 1
ATOM 3403 O O . MET A 1 452 ? -5.631 -7.129 -17.261 1.00 97.94 452 MET A O 1
ATOM 3407 N N . LYS A 1 453 ? -3.568 -6.231 -17.346 1.00 95.94 453 LYS A N 1
ATOM 3408 C CA . LYS A 1 453 ? -3.715 -5.493 -18.615 1.00 95.94 453 LYS A CA 1
ATOM 3409 C C . LYS A 1 453 ? -2.413 -5.465 -19.416 1.00 95.94 453 LYS A C 1
ATOM 3411 O O . LYS A 1 453 ? -1.347 -5.631 -18.836 1.00 95.94 453 LYS A O 1
ATOM 3416 N N . ASP A 1 454 ? -2.487 -5.180 -20.713 1.00 94.50 454 ASP A N 1
ATOM 3417 C CA . ASP A 1 454 ? -1.337 -5.278 -21.629 1.00 94.50 454 ASP A CA 1
ATOM 3418 C C . ASP A 1 454 ? -0.146 -4.388 -21.241 1.00 94.50 454 ASP A C 1
ATOM 3420 O O . ASP A 1 454 ? 0.993 -4.779 -21.444 1.00 94.50 454 ASP A O 1
ATOM 3424 N N . SER A 1 455 ? -0.359 -3.215 -20.632 1.00 94.81 455 SER A N 1
ATOM 3425 C CA . SER A 1 455 ? 0.778 -2.390 -20.186 1.00 94.81 455 SER A CA 1
ATOM 3426 C C . SER A 1 455 ? 1.569 -3.021 -19.037 1.00 94.81 455 SER A C 1
ATOM 3428 O O . SER A 1 455 ? 2.700 -2.628 -18.806 1.00 94.81 455 SER A O 1
ATOM 3430 N N . SER A 1 456 ? 0.956 -3.921 -18.272 1.00 96.69 456 SER A N 1
ATOM 3431 C CA . SER A 1 456 ? 1.534 -4.572 -17.089 1.00 96.69 456 SER A CA 1
ATOM 3432 C C . SER A 1 456 ? 1.994 -5.999 -17.410 1.00 96.69 456 SER A C 1
ATOM 3434 O O . SER A 1 456 ? 3.074 -6.439 -17.030 1.00 96.69 456 SER A O 1
ATOM 3436 N N . LEU A 1 457 ? 1.193 -6.700 -18.211 1.00 96.75 457 LEU A N 1
ATOM 3437 C CA . LEU A 1 457 ? 1.439 -8.050 -18.698 1.00 96.75 457 LEU A CA 1
ATOM 3438 C C . LEU A 1 457 ? 1.454 -8.041 -20.234 1.00 96.75 457 LEU A C 1
ATOM 3440 O O . LEU A 1 457 ? 0.524 -8.574 -20.852 1.00 96.75 457 LEU A O 1
ATOM 3444 N N . PRO A 1 458 ? 2.454 -7.404 -20.871 1.00 96.25 458 PRO A N 1
ATOM 3445 C CA . PRO A 1 458 ? 2.499 -7.326 -22.321 1.00 96.25 458 PRO A CA 1
ATOM 3446 C C . PRO A 1 458 ? 2.728 -8.712 -22.941 1.00 96.25 458 PRO A C 1
ATOM 3448 O O . PRO A 1 458 ? 3.417 -9.563 -22.363 1.00 96.25 458 PRO A O 1
ATOM 3451 N N . PRO A 1 459 ? 2.184 -8.960 -24.143 1.00 92.75 459 PRO A N 1
ATOM 3452 C CA . PRO A 1 459 ? 2.575 -10.099 -24.960 1.00 92.75 459 PRO A CA 1
ATOM 3453 C C . PRO A 1 459 ? 4.087 -10.138 -25.201 1.00 92.75 459 PRO A C 1
ATOM 3455 O O . PRO A 1 459 ? 4.771 -9.116 -25.229 1.00 92.75 459 PRO A O 1
ATOM 3458 N N . ALA A 1 460 ? 4.626 -11.338 -25.421 1.00 86.69 460 ALA A N 1
ATOM 3459 C CA . ALA A 1 460 ? 6.063 -11.508 -25.613 1.00 86.69 460 ALA A CA 1
ATOM 3460 C C . ALA A 1 460 ? 6.597 -10.674 -26.797 1.00 86.69 460 ALA A C 1
ATOM 3462 O O . ALA A 1 460 ? 6.229 -10.910 -27.949 1.00 86.69 460 ALA A O 1
ATOM 3463 N N . GLY A 1 461 ? 7.530 -9.763 -26.504 1.00 86.00 461 GLY A N 1
ATOM 3464 C CA . GLY A 1 461 ? 8.163 -8.872 -27.481 1.00 86.00 461 GLY A CA 1
ATOM 3465 C C . GLY A 1 461 ? 7.530 -7.482 -27.586 1.00 86.00 461 GLY A C 1
ATOM 3466 O O . GLY A 1 461 ? 8.112 -6.635 -28.261 1.00 86.00 461 GLY A O 1
ATOM 3467 N N . ASP A 1 462 ? 6.401 -7.244 -26.917 1.00 93.81 462 ASP A N 1
ATOM 3468 C CA . ASP A 1 462 ? 5.811 -5.913 -26.780 1.00 93.81 462 ASP A CA 1
ATOM 3469 C C . ASP A 1 462 ? 6.412 -5.179 -25.569 1.00 93.81 462 ASP A C 1
ATOM 3471 O O . ASP A 1 462 ? 6.904 -5.795 -24.621 1.00 93.81 462 ASP A O 1
ATOM 3475 N N . SER A 1 463 ? 6.382 -3.846 -25.606 1.00 95.25 463 SER A N 1
ATOM 3476 C CA . SER A 1 463 ? 6.836 -3.008 -24.496 1.00 95.25 463 SER A CA 1
ATOM 3477 C C . SER A 1 463 ? 5.796 -2.953 -23.377 1.00 95.25 463 SER A C 1
ATOM 3479 O O . SER A 1 463 ? 4.599 -2.862 -23.660 1.00 95.25 463 SER A O 1
ATOM 3481 N N . GLY A 1 464 ? 6.236 -2.881 -22.124 1.00 96.81 464 GLY A N 1
ATOM 3482 C CA . GLY A 1 464 ? 5.342 -2.672 -20.983 1.00 96.81 464 GLY A CA 1
ATOM 3483 C C . GLY A 1 464 ? 6.013 -1.959 -19.820 1.00 96.81 464 GLY A C 1
ATOM 3484 O O . GLY A 1 464 ? 7.100 -1.404 -19.939 1.00 96.81 464 GLY A O 1
ATOM 3485 N N . ASN A 1 465 ? 5.342 -1.939 -18.682 1.00 97.56 465 ASN A N 1
ATOM 3486 C CA . ASN A 1 465 ? 5.838 -1.322 -17.467 1.00 97.56 465 ASN A CA 1
ATOM 3487 C C . ASN A 1 465 ? 6.887 -2.220 -16.797 1.00 97.56 465 ASN A C 1
ATOM 3489 O O . ASN A 1 465 ? 6.784 -3.447 -16.835 1.00 97.56 465 ASN A O 1
ATOM 3493 N N . ARG A 1 466 ? 7.841 -1.605 -16.091 1.00 97.69 466 ARG A N 1
ATOM 3494 C CA . ARG A 1 466 ? 8.624 -2.318 -15.080 1.00 97.69 466 ARG A CA 1
ATOM 3495 C C . ARG A 1 466 ? 7.746 -2.568 -13.859 1.00 97.69 466 ARG A C 1
ATOM 3497 O O . ARG A 1 466 ? 7.305 -1.615 -13.211 1.00 97.69 466 ARG A O 1
ATOM 3504 N N . GLU A 1 467 ? 7.528 -3.839 -13.544 1.00 97.31 467 GLU A N 1
ATOM 3505 C CA . GLU A 1 467 ? 6.670 -4.299 -12.450 1.00 97.31 467 GLU A CA 1
ATOM 3506 C C . GLU A 1 467 ? 7.255 -5.544 -11.791 1.00 97.31 467 GLU A C 1
ATOM 3508 O O . GLU A 1 467 ? 7.897 -6.364 -12.454 1.00 97.31 467 GLU A O 1
ATOM 3513 N N . TRP A 1 468 ? 7.020 -5.696 -10.490 1.00 98.44 468 TRP A N 1
ATOM 3514 C CA . TRP A 1 468 ? 7.422 -6.879 -9.739 1.00 98.44 468 TRP A CA 1
ATOM 3515 C C . TRP A 1 468 ? 6.201 -7.707 -9.379 1.00 98.44 468 TRP A C 1
ATOM 3517 O O . TRP A 1 468 ? 5.187 -7.195 -8.906 1.00 98.44 468 TRP A O 1
ATOM 3527 N N . SER A 1 469 ? 6.315 -9.007 -9.608 1.00 98.56 469 SER A N 1
ATOM 3528 C CA . SER A 1 469 ? 5.352 -10.015 -9.194 1.00 98.56 469 SER A CA 1
ATOM 3529 C C . SER A 1 469 ? 6.087 -11.203 -8.593 1.00 98.56 469 SER A C 1
ATOM 3531 O O . SER A 1 469 ? 7.289 -11.373 -8.804 1.00 98.56 469 SER A O 1
ATOM 3533 N N . LEU A 1 470 ? 5.364 -12.045 -7.870 1.00 98.69 470 LEU A N 1
ATOM 3534 C CA . LEU A 1 470 ? 5.868 -13.329 -7.402 1.00 98.69 470 LEU A CA 1
ATOM 3535 C C . LEU A 1 470 ? 4.761 -14.374 -7.372 1.00 98.69 470 LEU A C 1
ATOM 3537 O O . LEU A 1 470 ? 3.573 -14.042 -7.353 1.00 98.69 470 LEU A O 1
ATOM 3541 N N . PHE A 1 471 ? 5.179 -15.633 -7.339 1.00 98.75 471 PHE A N 1
ATOM 3542 C CA . PHE A 1 471 ? 4.326 -16.790 -7.111 1.00 98.75 471 PHE A CA 1
ATOM 3543 C C . PHE A 1 471 ? 4.804 -17.511 -5.857 1.00 98.75 471 PHE A C 1
ATOM 3545 O O . PHE A 1 471 ? 6.002 -17.703 -5.694 1.00 98.75 471 PHE A O 1
ATOM 3552 N N . ILE A 1 472 ? 3.892 -17.926 -4.986 1.00 98.25 472 ILE A N 1
ATOM 3553 C CA . ILE A 1 472 ? 4.182 -18.705 -3.777 1.00 98.25 472 ILE A CA 1
ATOM 3554 C C . ILE A 1 472 ? 3.363 -19.978 -3.845 1.00 98.25 472 ILE A C 1
ATOM 3556 O O . ILE A 1 472 ? 2.173 -19.912 -4.118 1.00 98.25 472 ILE A O 1
ATOM 3560 N N . GLU A 1 473 ? 3.970 -21.113 -3.530 1.00 97.94 473 GLU A N 1
ATOM 3561 C CA . GLU A 1 473 ? 3.261 -22.350 -3.216 1.00 97.94 473 GLU A CA 1
ATOM 3562 C C . GLU A 1 473 ? 3.513 -22.666 -1.744 1.00 97.94 473 GLU A C 1
ATOM 3564 O O . GLU A 1 473 ? 4.578 -23.149 -1.370 1.00 97.94 473 GLU A O 1
ATOM 3569 N N . SER A 1 474 ? 2.541 -22.326 -0.901 1.00 97.44 474 SER A N 1
ATOM 3570 C CA . SER A 1 474 ? 2.526 -22.597 0.534 1.00 97.44 474 SER A CA 1
ATOM 3571 C C . SER A 1 474 ? 1.079 -22.575 1.037 1.00 97.44 474 SER A C 1
ATOM 3573 O O . SER A 1 474 ? 0.465 -21.504 1.089 1.00 97.44 474 SER A O 1
ATOM 3575 N N . PRO A 1 475 ? 0.516 -23.719 1.470 1.00 96.94 475 PRO A N 1
ATOM 3576 C CA . PRO A 1 475 ? -0.830 -23.775 2.041 1.00 96.94 475 PRO A CA 1
ATOM 3577 C C . PRO A 1 475 ? -1.037 -22.834 3.229 1.00 96.94 475 PRO A C 1
ATOM 3579 O O . PRO A 1 475 ? -2.123 -22.288 3.397 1.00 96.94 475 PRO A O 1
ATOM 3582 N N . THR A 1 476 ? -0.006 -22.626 4.048 1.00 96.44 476 THR A N 1
ATOM 3583 C CA . THR A 1 476 ? -0.093 -21.770 5.239 1.00 96.44 476 THR A CA 1
ATOM 3584 C C . THR A 1 476 ? -0.204 -20.296 4.856 1.00 96.44 476 THR A C 1
ATOM 3586 O O . THR A 1 476 ? -1.071 -19.593 5.372 1.00 96.44 476 THR A O 1
ATOM 3589 N N . ILE A 1 477 ? 0.635 -19.832 3.925 1.00 96.94 477 ILE A N 1
ATOM 3590 C CA . ILE A 1 477 ? 0.608 -18.439 3.457 1.00 96.94 477 ILE A CA 1
ATOM 3591 C C . ILE A 1 477 ? -0.667 -18.182 2.641 1.00 96.94 477 ILE A C 1
ATOM 3593 O O . ILE A 1 477 ? -1.358 -17.191 2.875 1.00 96.94 477 ILE A O 1
ATOM 3597 N N . ALA A 1 478 ? -1.025 -19.098 1.735 1.00 97.56 478 ALA A N 1
ATOM 3598 C CA . ALA A 1 478 ? -2.235 -18.984 0.924 1.00 97.56 478 ALA A CA 1
ATOM 3599 C C . ALA A 1 478 ? -3.508 -18.962 1.783 1.00 97.56 478 ALA A C 1
ATOM 3601 O O . ALA A 1 478 ? -4.408 -18.178 1.501 1.00 97.56 478 ALA A O 1
ATOM 3602 N N . ALA A 1 479 ? -3.571 -19.750 2.863 1.00 96.38 479 ALA A N 1
ATOM 3603 C CA . ALA A 1 479 ? -4.700 -19.718 3.791 1.00 96.38 479 ALA A CA 1
ATOM 3604 C C . ALA A 1 479 ? -4.852 -18.354 4.483 1.00 96.38 479 ALA A C 1
ATOM 3606 O O . ALA A 1 479 ? -5.978 -17.889 4.647 1.00 96.38 479 ALA A O 1
ATOM 3607 N N . LYS A 1 480 ? -3.742 -17.695 4.850 1.00 95.94 480 LYS A N 1
ATOM 3608 C CA . LYS A 1 480 ? -3.785 -16.359 5.462 1.00 95.94 480 LYS A CA 1
ATOM 3609 C C . LYS A 1 480 ? -4.307 -15.302 4.489 1.00 95.94 480 LYS A C 1
ATOM 3611 O O . LYS A 1 480 ? -5.187 -14.521 4.830 1.00 95.94 480 LYS A O 1
ATOM 3616 N N . LEU A 1 481 ? -3.803 -15.310 3.258 1.00 97.19 481 LEU A N 1
ATOM 3617 C CA . LEU A 1 481 ? -4.260 -14.392 2.213 1.00 97.19 481 LEU A CA 1
ATOM 3618 C C . LEU A 1 481 ? -5.719 -14.674 1.816 1.00 97.19 481 LEU A C 1
ATOM 3620 O O . LEU A 1 481 ? -6.498 -13.748 1.616 1.00 97.19 481 LEU A O 1
ATOM 3624 N N . SER A 1 482 ? -6.117 -15.949 1.764 1.00 97.00 482 SER A N 1
ATOM 3625 C CA . SER A 1 482 ? -7.496 -16.352 1.482 1.00 97.00 482 SER A CA 1
ATOM 3626 C C . SER A 1 482 ? -8.470 -15.926 2.585 1.00 97.00 482 SER A C 1
ATOM 3628 O O . SER A 1 482 ? -9.583 -15.514 2.264 1.00 97.00 482 SER A O 1
ATOM 3630 N N . GLU A 1 483 ? -8.062 -15.957 3.861 1.00 95.62 483 GLU A N 1
ATOM 3631 C CA . GLU A 1 483 ? -8.848 -15.405 4.975 1.00 95.62 483 GLU A CA 1
ATOM 3632 C C . GLU A 1 483 ? -9.203 -13.936 4.708 1.00 95.62 483 GLU A C 1
ATOM 3634 O O . GLU A 1 483 ? -10.379 -13.569 4.749 1.00 95.62 483 GLU A O 1
ATOM 3639 N N . TRP A 1 484 ? -8.211 -13.116 4.357 1.00 95.88 484 TRP A N 1
ATOM 3640 C CA . TRP A 1 484 ? -8.418 -11.700 4.051 1.00 95.88 484 TRP A CA 1
ATOM 3641 C C . TRP A 1 484 ? -9.267 -11.491 2.803 1.00 95.88 484 TRP A C 1
ATOM 3643 O O . TRP A 1 484 ? -10.239 -10.742 2.846 1.00 95.88 484 TRP A O 1
ATOM 3653 N N . MET A 1 485 ? -8.982 -12.214 1.720 1.00 97.44 485 MET A N 1
ATOM 3654 C CA . MET A 1 485 ? -9.770 -12.098 0.494 1.00 97.44 485 MET A CA 1
ATOM 3655 C C . MET A 1 485 ? -11.237 -12.490 0.712 1.00 97.44 485 MET A C 1
ATOM 3657 O O . MET A 1 485 ? -12.135 -11.846 0.173 1.00 97.44 485 MET A O 1
ATOM 3661 N N . SER A 1 486 ? -11.502 -13.494 1.554 1.00 96.56 486 SER A N 1
ATOM 3662 C CA . SER A 1 486 ? -12.866 -13.937 1.864 1.00 96.56 486 SER A CA 1
ATOM 3663 C C . SER A 1 486 ? -13.698 -12.878 2.599 1.00 96.56 486 SER A C 1
ATOM 3665 O O . SER A 1 486 ? -14.925 -12.869 2.480 1.00 96.56 486 SER A O 1
ATOM 3667 N N . TRP A 1 487 ? -13.047 -11.965 3.329 1.00 94.50 487 TRP A N 1
ATOM 3668 C CA . TRP A 1 487 ? -13.711 -10.825 3.957 1.00 94.50 487 TRP A CA 1
ATOM 3669 C C . TRP A 1 487 ? -14.264 -9.859 2.913 1.00 94.50 487 TRP A C 1
ATOM 3671 O O . TRP A 1 487 ? -15.432 -9.475 3.003 1.00 94.50 487 TRP A O 1
ATOM 3681 N N . ASP A 1 488 ? -13.451 -9.512 1.913 1.00 95.62 488 ASP A N 1
ATOM 3682 C CA . ASP A 1 488 ? -13.842 -8.574 0.858 1.00 95.62 488 ASP A CA 1
ATOM 3683 C C . ASP A 1 488 ? -14.815 -9.231 -0.153 1.00 95.62 488 ASP A C 1
ATOM 3685 O O . ASP A 1 488 ? -15.674 -8.557 -0.724 1.00 95.62 488 ASP A O 1
ATOM 3689 N N . GLU A 1 489 ? -14.751 -10.557 -0.338 1.00 96.81 489 GLU A N 1
ATOM 3690 C CA . GLU A 1 489 ? -15.682 -11.337 -1.178 1.00 96.81 489 GLU A CA 1
ATOM 3691 C C . GLU A 1 489 ? -17.077 -11.519 -0.551 1.00 96.81 489 GLU A C 1
ATOM 3693 O O . GLU A 1 489 ? -18.034 -11.891 -1.238 1.00 96.81 489 GLU A O 1
ATOM 3698 N N . ASN A 1 490 ? -17.230 -11.259 0.749 1.00 93.56 490 ASN A N 1
ATOM 3699 C CA . ASN A 1 490 ? -18.499 -11.445 1.438 1.00 93.56 490 ASN A CA 1
ATOM 3700 C C . ASN A 1 490 ? -19.542 -10.405 0.987 1.00 93.56 490 ASN A C 1
ATOM 3702 O O . ASN A 1 490 ? -19.473 -9.233 1.341 1.00 93.56 490 ASN A O 1
ATOM 3706 N N . THR A 1 491 ? -20.586 -10.847 0.281 1.00 92.31 491 THR A N 1
ATOM 3707 C CA . THR A 1 491 ? -21.667 -9.973 -0.211 1.00 92.31 491 THR A CA 1
ATOM 3708 C C . THR A 1 491 ? -22.597 -9.419 0.873 1.00 92.31 491 THR A C 1
ATOM 3710 O O . THR A 1 491 ? -23.466 -8.603 0.567 1.00 92.31 491 THR A O 1
ATOM 3713 N N . ASP A 1 492 ? -22.459 -9.860 2.128 1.00 86.75 492 ASP A N 1
ATOM 3714 C CA . ASP A 1 492 ? -23.102 -9.188 3.264 1.00 86.75 492 ASP A CA 1
ATOM 3715 C C . ASP A 1 492 ? -22.427 -7.835 3.565 1.00 86.75 492 ASP A C 1
ATOM 3717 O O . ASP A 1 492 ? -23.041 -6.959 4.184 1.00 86.75 492 ASP A O 1
ATOM 3721 N N . GLN A 1 493 ? -21.192 -7.630 3.086 1.00 84.56 493 GLN A N 1
ATOM 3722 C CA . GLN A 1 493 ? -20.543 -6.326 3.076 1.00 84.56 493 GLN A CA 1
ATOM 3723 C C . GLN A 1 493 ? -21.233 -5.404 2.072 1.00 84.56 493 GLN A C 1
ATOM 3725 O O . GLN A 1 493 ? -21.481 -5.748 0.919 1.00 84.56 493 GLN A O 1
ATOM 3730 N N . ARG A 1 494 ? -21.527 -4.174 2.496 1.00 82.62 494 ARG A N 1
ATOM 3731 C CA . ARG A 1 494 ? -22.311 -3.227 1.684 1.00 82.62 494 ARG A CA 1
ATOM 3732 C C . ARG A 1 494 ? -21.554 -2.651 0.489 1.00 82.62 494 ARG A C 1
ATOM 3734 O O . ARG A 1 494 ? -22.196 -2.165 -0.444 1.00 82.62 494 ARG A O 1
ATOM 3741 N N . TYR A 1 495 ? -20.227 -2.704 0.538 1.00 89.44 495 TYR A N 1
ATOM 3742 C CA . TYR A 1 495 ? -19.333 -2.264 -0.529 1.00 89.44 495 TYR A CA 1
ATOM 3743 C C . TYR A 1 495 ? -19.027 -3.373 -1.543 1.00 89.44 495 TYR A C 1
ATOM 3745 O O . TYR A 1 495 ? -18.369 -3.085 -2.531 1.00 89.44 495 TYR A O 1
ATOM 3753 N N . THR A 1 496 ? -19.531 -4.600 -1.367 1.00 93.19 496 THR A N 1
ATOM 3754 C CA . THR A 1 496 ? -19.332 -5.698 -2.327 1.00 93.19 496 THR A CA 1
ATOM 3755 C C . THR A 1 496 ? -20.660 -6.089 -2.963 1.00 93.19 496 THR A C 1
ATOM 3757 O O . THR A 1 496 ? -21.631 -6.411 -2.279 1.00 93.19 496 THR A O 1
ATOM 3760 N N . LYS A 1 497 ? -20.735 -6.074 -4.298 1.00 95.12 497 LYS A N 1
ATOM 3761 C CA . LYS A 1 497 ? -21.944 -6.451 -5.044 1.00 95.12 497 LYS A CA 1
ATOM 3762 C C . LYS A 1 497 ? -21.668 -7.517 -6.097 1.00 95.12 497 LYS A C 1
ATOM 3764 O O . LYS A 1 497 ? -20.720 -7.381 -6.864 1.00 95.12 497 LYS A O 1
ATOM 3769 N N . PRO A 1 498 ? -22.543 -8.527 -6.227 1.00 97.38 498 PRO A N 1
ATOM 3770 C CA . PRO A 1 498 ? -22.445 -9.468 -7.328 1.00 97.38 498 PRO A CA 1
ATOM 3771 C C . PRO A 1 498 ? -22.722 -8.776 -8.667 1.00 97.38 498 PRO A C 1
ATOM 3773 O O . PRO A 1 498 ? -23.562 -7.868 -8.777 1.00 97.38 498 PRO A O 1
ATOM 3776 N N . HIS A 1 499 ? -22.027 -9.243 -9.699 1.00 97.56 499 HIS A N 1
ATOM 3777 C CA . HIS A 1 499 ? -22.258 -8.835 -11.076 1.00 97.56 499 HIS A CA 1
ATOM 3778 C C . HIS A 1 499 ? -23.708 -9.123 -11.493 1.00 97.56 499 HIS A C 1
ATOM 3780 O O . HIS A 1 499 ? -24.339 -10.088 -11.060 1.00 97.56 499 HIS A O 1
ATOM 3786 N N . GLY A 1 500 ? -24.265 -8.259 -12.337 1.00 95.44 500 GLY A N 1
ATOM 3787 C CA . GLY A 1 500 ? -25.642 -8.386 -12.793 1.00 95.44 500 GLY A CA 1
ATOM 3788 C C . GLY A 1 500 ? -25.991 -7.347 -13.845 1.00 95.44 500 GLY A C 1
ATOM 3789 O O . GLY A 1 500 ? -25.119 -6.690 -14.405 1.00 95.44 500 GLY A O 1
ATOM 3790 N N . SER A 1 501 ? -27.289 -7.140 -14.084 1.00 94.56 501 SER A N 1
ATOM 3791 C CA . SER A 1 501 ? -27.784 -6.286 -15.180 1.00 94.56 501 SER A CA 1
ATOM 3792 C C . SER A 1 501 ? -27.326 -4.821 -15.137 1.00 94.56 501 SER A C 1
ATOM 3794 O O . SER A 1 501 ? -27.546 -4.093 -16.097 1.00 94.56 501 SER A O 1
ATOM 3796 N N . TRP A 1 502 ? -26.767 -4.370 -14.014 1.00 93.44 502 TRP A N 1
ATOM 3797 C CA . TRP A 1 502 ? -26.256 -3.016 -13.812 1.00 93.44 502 TRP A CA 1
ATOM 3798 C C . TRP A 1 502 ? -24.796 -2.845 -14.271 1.00 93.44 502 TRP A C 1
ATOM 3800 O O . TRP A 1 502 ? -24.383 -1.720 -14.528 1.00 93.44 502 TRP A O 1
ATOM 3810 N N . ALA A 1 503 ? -24.048 -3.943 -14.415 1.00 95.00 503 ALA A N 1
ATOM 3811 C CA . ALA A 1 503 ? -22.628 -3.966 -14.768 1.00 95.00 503 ALA A CA 1
ATOM 3812 C C . ALA A 1 503 ? -22.374 -4.647 -16.128 1.00 95.00 503 ALA A C 1
ATOM 3814 O O . ALA A 1 503 ? -21.310 -5.214 -16.350 1.00 95.00 503 ALA A O 1
ATOM 3815 N N . LEU A 1 504 ? -23.354 -4.624 -17.038 1.00 95.69 504 LEU A N 1
ATOM 3816 C CA . LEU A 1 504 ? -23.217 -5.221 -18.370 1.00 95.69 504 LEU A CA 1
ATOM 3817 C C . LEU A 1 504 ? -22.347 -4.350 -19.292 1.00 95.69 504 LEU A C 1
ATOM 3819 O O . LEU A 1 504 ? -22.401 -3.125 -19.178 1.00 95.69 504 LEU A O 1
ATOM 3823 N N . PRO A 1 505 ? -21.604 -4.958 -20.234 1.00 94.69 505 PRO A N 1
ATOM 3824 C CA . PRO A 1 505 ? -20.892 -4.218 -21.268 1.00 94.69 505 PRO A CA 1
ATOM 3825 C C . PRO A 1 505 ? -21.844 -3.576 -22.290 1.00 94.69 505 PRO A C 1
ATOM 3827 O O . PRO A 1 505 ? -23.031 -3.923 -22.347 1.00 94.69 505 PRO A O 1
ATOM 3830 N N . PRO A 1 506 ? -21.324 -2.718 -23.188 1.00 93.12 506 PRO A N 1
ATOM 3831 C CA . PRO A 1 506 ? -22.099 -2.155 -24.283 1.00 93.12 506 PRO A CA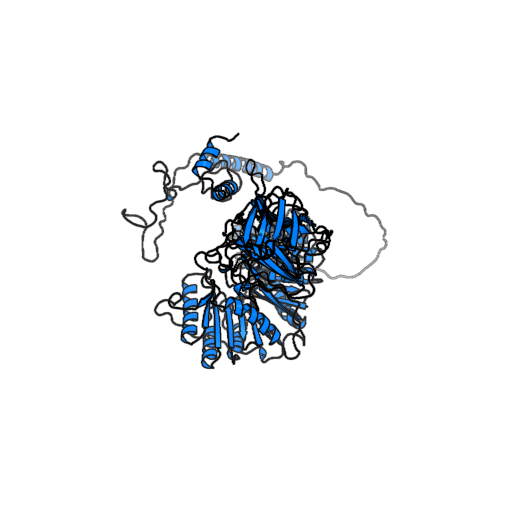 1
ATOM 3832 C C . PRO A 1 506 ? -22.609 -3.235 -25.244 1.00 93.12 506 PRO A C 1
ATOM 3834 O O . PRO A 1 506 ? -21.946 -4.249 -25.492 1.00 93.12 506 PRO A O 1
ATOM 3837 N N . ASP A 1 507 ? -23.762 -2.972 -25.865 1.00 93.69 507 ASP A N 1
ATOM 3838 C CA . ASP A 1 507 ? -24.358 -3.863 -26.861 1.00 93.69 507 ASP A CA 1
ATOM 3839 C C . ASP A 1 507 ? -23.359 -4.212 -27.979 1.00 93.69 507 ASP A C 1
ATOM 3841 O O . ASP A 1 507 ? -22.859 -3.347 -28.701 1.00 93.69 507 ASP A O 1
ATOM 3845 N N . GLY A 1 508 ? -23.120 -5.511 -28.168 1.00 93.44 508 GLY A N 1
ATOM 3846 C CA . GLY A 1 508 ? -22.249 -6.019 -29.228 1.00 93.44 508 GLY A CA 1
ATOM 3847 C C . GLY A 1 508 ? -20.756 -6.014 -28.901 1.00 93.44 508 GLY A C 1
ATOM 3848 O O . GLY A 1 508 ? -19.966 -6.268 -29.811 1.00 93.44 508 GLY A O 1
ATOM 3849 N N . TRP A 1 509 ? -20.362 -5.765 -27.648 1.00 97.06 509 TRP A N 1
ATOM 3850 C CA . TRP A 1 509 ? -18.993 -6.011 -27.194 1.00 97.06 509 TRP A CA 1
ATOM 3851 C C . TRP A 1 509 ? -18.603 -7.489 -27.383 1.00 97.06 509 TRP A C 1
ATOM 3853 O O . TRP A 1 509 ? -19.426 -8.394 -27.218 1.00 97.06 509 TRP A O 1
ATOM 3863 N N . ILE A 1 510 ? -17.349 -7.741 -27.768 1.00 96.50 510 ILE A N 1
ATOM 3864 C CA . ILE A 1 510 ? -16.814 -9.085 -28.025 1.00 96.50 510 ILE A CA 1
ATOM 3865 C C . ILE A 1 510 ? -15.430 -9.186 -27.388 1.00 96.50 510 ILE A C 1
ATOM 3867 O O . ILE A 1 510 ? -14.587 -8.324 -27.628 1.00 96.50 510 ILE A O 1
ATOM 3871 N N . LEU A 1 511 ? -15.185 -10.278 -26.657 1.00 97.81 511 LEU A N 1
ATOM 3872 C CA . LEU A 1 511 ? -13.874 -10.584 -26.086 1.00 97.81 511 LEU A CA 1
ATOM 3873 C C . LEU A 1 511 ? -12.807 -10.685 -27.194 1.00 97.81 511 LEU A C 1
ATOM 3875 O O . LEU A 1 511 ? -12.980 -11.487 -28.124 1.00 97.81 511 LEU A O 1
ATOM 3879 N N . PRO A 1 512 ? -11.696 -9.930 -27.106 1.00 96.62 512 PRO A N 1
ATOM 3880 C CA . PRO A 1 512 ? -10.597 -10.057 -28.054 1.00 96.62 512 PRO A CA 1
ATOM 3881 C C . PRO A 1 512 ? -9.975 -11.464 -28.073 1.00 96.62 512 PRO A C 1
ATOM 3883 O O . PRO A 1 512 ? -10.103 -12.263 -27.142 1.00 96.62 512 PRO A O 1
ATOM 3886 N N . SER A 1 513 ? -9.308 -11.793 -29.180 1.00 95.69 513 SER A N 1
ATOM 3887 C CA . SER A 1 513 ? -8.574 -13.061 -29.297 1.00 95.69 513 SER A CA 1
ATOM 3888 C C . SER A 1 513 ? -7.273 -13.007 -28.490 1.00 95.69 513 SER A C 1
ATOM 3890 O O . SER A 1 513 ? -6.664 -11.940 -28.446 1.00 95.69 513 SER A O 1
ATOM 3892 N N . PRO A 1 514 ? -6.829 -14.132 -27.901 1.00 94.62 514 PRO A N 1
ATOM 3893 C CA . PRO A 1 514 ? -5.557 -14.180 -27.192 1.00 94.62 514 PRO A CA 1
ATOM 3894 C C . PRO A 1 514 ? -4.396 -14.004 -28.176 1.00 94.62 514 PRO A C 1
ATOM 3896 O O . PRO A 1 514 ? -4.490 -14.400 -29.345 1.00 94.62 514 PRO A O 1
ATOM 3899 N N . THR A 1 515 ? -3.294 -13.443 -27.695 1.00 92.19 515 THR A N 1
ATOM 3900 C CA . THR A 1 515 ? -2.093 -13.159 -28.493 1.00 92.19 515 THR A CA 1
ATOM 3901 C C . THR A 1 515 ? -1.280 -14.410 -28.822 1.00 92.19 515 THR A C 1
ATOM 3903 O O . THR A 1 515 ? -0.509 -14.420 -29.782 1.00 92.19 515 THR A O 1
ATOM 3906 N N . GLY A 1 516 ? -1.503 -15.505 -28.087 1.00 88.06 516 GLY A N 1
ATOM 3907 C CA . GLY A 1 516 ? -0.768 -16.759 -28.268 1.00 88.06 516 GLY A CA 1
ATOM 3908 C C . GLY A 1 516 ? 0.589 -16.762 -27.565 1.00 88.06 516 GLY A C 1
ATOM 3909 O O . GLY A 1 516 ? 1.485 -17.499 -27.981 1.00 88.06 516 GLY A O 1
ATOM 3910 N N . THR A 1 517 ? 0.728 -15.943 -26.519 1.00 91.31 517 THR A N 1
ATOM 3911 C CA . THR A 1 517 ? 1.899 -15.902 -25.639 1.00 91.31 517 THR A CA 1
ATOM 3912 C C . THR A 1 517 ? 2.217 -17.300 -25.102 1.00 91.31 517 THR A C 1
ATOM 3914 O O . THR A 1 517 ? 1.326 -18.043 -24.684 1.00 91.31 517 THR A O 1
ATOM 3917 N N . ALA A 1 518 ? 3.494 -17.686 -25.163 1.00 89.31 518 ALA A N 1
ATOM 3918 C CA . ALA A 1 518 ? 3.945 -18.961 -24.620 1.00 89.31 518 ALA A CA 1
ATOM 3919 C C . ALA A 1 518 ? 3.846 -18.924 -23.092 1.00 89.31 518 ALA A C 1
ATOM 3921 O O . ALA A 1 518 ? 4.359 -17.996 -22.475 1.00 89.31 518 ALA A O 1
ATOM 3922 N N . SER A 1 519 ? 3.205 -19.930 -22.500 1.00 92.69 519 SER A N 1
ATOM 3923 C CA . SER A 1 519 ? 3.034 -20.035 -21.054 1.00 92.69 519 SER A CA 1
ATOM 3924 C C . SER A 1 519 ? 3.860 -21.170 -20.455 1.00 92.69 519 SER A C 1
ATOM 3926 O O . SER A 1 519 ? 4.088 -22.204 -21.093 1.00 92.69 519 SER A O 1
ATOM 3928 N N . GLY A 1 520 ? 4.296 -20.971 -19.214 1.00 93.06 520 GLY A N 1
ATOM 3929 C CA . GLY A 1 520 ? 4.968 -21.967 -18.389 1.00 93.06 520 GLY A CA 1
ATOM 3930 C C . GLY A 1 520 ? 4.648 -21.684 -16.929 1.00 93.06 520 GLY A C 1
ATOM 3931 O O . GLY A 1 520 ? 4.704 -20.538 -16.517 1.00 93.06 520 GLY A O 1
ATOM 3932 N N . ASP A 1 521 ? 4.246 -22.704 -16.174 1.00 96.38 521 ASP A N 1
ATOM 3933 C CA . ASP A 1 521 ? 3.982 -22.535 -14.745 1.00 96.38 521 ASP A CA 1
ATOM 3934 C C . ASP A 1 521 ? 5.326 -22.475 -13.993 1.00 96.38 521 ASP A C 1
ATOM 3936 O O . ASP A 1 521 ? 6.050 -23.481 -14.008 1.00 96.38 521 ASP A O 1
ATOM 3940 N N . PRO A 1 522 ? 5.678 -21.335 -13.363 1.00 95.88 522 PRO A N 1
ATOM 3941 C CA . PRO A 1 522 ? 6.946 -21.186 -12.654 1.00 95.88 522 PRO A CA 1
ATOM 3942 C C . PRO A 1 522 ? 7.056 -22.158 -11.474 1.00 95.88 522 PRO A C 1
ATOM 3944 O O . PRO A 1 522 ? 8.138 -22.665 -11.202 1.00 95.88 522 PRO A O 1
ATOM 3947 N N . SER A 1 523 ? 5.936 -22.549 -10.853 1.00 93.62 523 SER A N 1
ATOM 3948 C CA . SER A 1 523 ? 5.938 -23.485 -9.718 1.00 93.62 523 SER A CA 1
ATOM 3949 C C . SER A 1 523 ? 6.396 -24.910 -10.069 1.00 93.62 523 SER A C 1
ATOM 3951 O O . SER A 1 523 ? 6.577 -25.755 -9.192 1.00 93.62 523 SER A O 1
ATOM 3953 N N . LEU A 1 524 ? 6.600 -25.202 -11.359 1.00 94.56 524 LEU A N 1
ATOM 3954 C CA . LEU A 1 524 ? 7.142 -26.476 -11.833 1.00 94.56 524 LEU A CA 1
ATOM 3955 C C . LEU A 1 524 ? 8.678 -26.501 -11.899 1.00 94.56 524 LEU A C 1
ATOM 3957 O O . LEU A 1 524 ? 9.246 -27.544 -12.248 1.00 94.56 524 LEU A O 1
ATOM 3961 N N . THR A 1 525 ? 9.351 -25.386 -11.605 1.00 94.00 525 THR A N 1
ATOM 3962 C CA . THR A 1 525 ? 10.810 -25.317 -11.464 1.00 94.00 525 THR A CA 1
ATOM 3963 C C . THR A 1 525 ? 11.231 -25.340 -9.997 1.00 94.00 525 THR A C 1
ATOM 3965 O O . THR A 1 525 ? 10.398 -25.336 -9.094 1.00 94.00 525 THR A O 1
ATOM 3968 N N . ASP A 1 526 ? 12.540 -25.399 -9.744 1.00 94.38 526 ASP A N 1
ATOM 3969 C CA . ASP A 1 526 ? 13.057 -25.235 -8.384 1.00 94.38 526 ASP A CA 1
ATOM 3970 C C . ASP A 1 526 ? 12.689 -23.833 -7.859 1.00 94.38 526 ASP A C 1
ATOM 3972 O O . ASP A 1 526 ? 12.603 -22.893 -8.648 1.00 94.38 526 ASP A O 1
ATOM 3976 N N . SER A 1 527 ? 12.418 -23.726 -6.555 1.00 96.19 527 SER A N 1
ATOM 3977 C CA . SER A 1 527 ? 12.148 -22.454 -5.864 1.00 96.19 527 SER A CA 1
ATOM 3978 C C . SER A 1 527 ? 13.350 -21.518 -5.964 1.00 96.19 527 SER A C 1
ATOM 3980 O O . SER A 1 527 ? 14.491 -21.978 -5.874 1.00 96.19 527 SER A O 1
ATOM 3982 N N . ASP A 1 528 ? 13.081 -20.220 -6.088 1.00 96.94 528 ASP A N 1
ATOM 3983 C CA . ASP A 1 528 ? 14.107 -19.175 -6.103 1.00 96.94 528 ASP A CA 1
ATOM 3984 C C . ASP A 1 528 ? 14.613 -18.839 -4.690 1.00 96.94 528 ASP A C 1
ATOM 3986 O O . ASP A 1 528 ? 15.761 -18.432 -4.535 1.00 96.94 528 ASP A O 1
ATOM 3990 N N . ALA A 1 529 ? 13.783 -19.040 -3.658 1.00 94.88 529 ALA A N 1
ATOM 3991 C CA . ALA A 1 529 ? 14.195 -18.881 -2.261 1.00 94.88 529 ALA A CA 1
ATOM 3992 C C . ALA A 1 529 ? 14.761 -20.164 -1.644 1.00 94.88 529 ALA A C 1
ATOM 3994 O O . ALA A 1 529 ? 14.444 -21.286 -2.069 1.00 94.88 529 ALA A O 1
ATOM 3995 N N . SER A 1 530 ? 15.527 -19.995 -0.565 1.00 92.81 530 SER A N 1
ATOM 3996 C CA . SER A 1 530 ? 16.059 -21.097 0.231 1.00 92.81 530 SER A CA 1
ATOM 3997 C C . SER A 1 530 ? 14.978 -21.850 1.029 1.00 92.81 530 SER A C 1
ATOM 3999 O O . SER A 1 530 ? 13.863 -21.381 1.273 1.00 92.81 530 SER A O 1
ATOM 4001 N N . LEU A 1 531 ? 15.304 -23.078 1.454 1.00 90.94 531 LEU A N 1
ATOM 4002 C CA . LEU A 1 531 ? 14.395 -23.900 2.258 1.00 90.94 531 LEU A CA 1
ATOM 4003 C C . LEU A 1 531 ? 14.121 -23.248 3.619 1.00 90.94 531 LEU A C 1
ATOM 4005 O O . LEU A 1 531 ? 15.040 -23.079 4.420 1.00 90.94 531 LEU A O 1
ATOM 4009 N N . GLY A 1 532 ? 12.842 -23.024 3.925 1.00 90.81 532 GLY A N 1
ATOM 4010 C CA . GLY A 1 532 ? 12.423 -22.429 5.193 1.00 90.81 532 GLY A CA 1
ATOM 4011 C C . GLY A 1 532 ? 12.508 -20.904 5.224 1.00 90.81 532 GLY A C 1
ATOM 4012 O O . GLY A 1 532 ? 12.654 -20.344 6.313 1.00 90.81 532 GLY A O 1
ATOM 4013 N N . PHE A 1 533 ? 12.418 -20.249 4.059 1.00 96.62 533 PHE A N 1
ATOM 4014 C CA . PHE A 1 533 ? 12.240 -18.800 3.962 1.00 96.62 533 PHE A CA 1
ATOM 4015 C C . PHE A 1 533 ? 11.093 -18.316 4.859 1.00 96.62 533 PHE A C 1
ATOM 4017 O O . PHE A 1 533 ? 10.165 -19.062 5.193 1.00 96.62 533 PHE A O 1
ATOM 4024 N N . ARG A 1 534 ? 11.151 -17.050 5.270 1.00 97.75 534 ARG A N 1
ATOM 4025 C CA . ARG A 1 534 ? 10.075 -16.432 6.053 1.00 97.75 534 ARG A CA 1
ATOM 4026 C C . ARG A 1 534 ? 9.308 -15.454 5.180 1.00 97.75 534 ARG A C 1
ATOM 4028 O O . ARG A 1 534 ? 9.895 -14.778 4.342 1.00 97.75 534 ARG A O 1
ATOM 4035 N N . ALA A 1 535 ? 8.002 -15.387 5.385 1.00 97.69 535 ALA A N 1
ATOM 4036 C CA . ALA A 1 535 ? 7.115 -14.510 4.647 1.00 97.69 535 ALA A CA 1
ATOM 4037 C C . ALA A 1 535 ? 6.198 -13.748 5.602 1.00 97.69 535 ALA A C 1
ATOM 4039 O O . ALA A 1 535 ? 5.626 -14.336 6.520 1.00 97.69 535 ALA A O 1
ATOM 4040 N N . LEU A 1 536 ? 6.034 -12.452 5.372 1.00 97.75 536 LEU A N 1
ATOM 4041 C CA . LEU A 1 536 ? 5.142 -11.589 6.135 1.00 97.75 536 LEU A CA 1
ATOM 4042 C C . LEU A 1 536 ? 4.069 -11.022 5.195 1.00 97.75 536 LEU A C 1
ATOM 4044 O O . LEU A 1 536 ? 4.372 -10.123 4.408 1.00 97.75 536 LEU A O 1
ATOM 4048 N N . PRO A 1 537 ? 2.842 -11.575 5.215 1.00 97.25 537 PRO A N 1
ATOM 4049 C CA . PRO A 1 537 ? 1.715 -11.036 4.460 1.00 97.25 537 PRO A CA 1
ATOM 4050 C C . PRO A 1 537 ? 1.355 -9.610 4.897 1.00 97.25 537 PRO A C 1
ATOM 4052 O O . PRO A 1 537 ? 1.328 -9.299 6.089 1.00 97.25 537 PRO A O 1
ATOM 4055 N N . ILE A 1 538 ? 1.035 -8.755 3.928 1.00 96.69 538 ILE A N 1
ATOM 4056 C CA . ILE A 1 538 ? 0.726 -7.337 4.123 1.00 96.69 538 ILE A CA 1
ATOM 4057 C C . ILE A 1 538 ? -0.628 -7.005 3.494 1.00 96.69 538 ILE A C 1
ATOM 4059 O O . ILE A 1 538 ? -0.892 -7.379 2.350 1.00 96.69 538 ILE A O 1
ATOM 4063 N N . VAL A 1 539 ? -1.466 -6.257 4.212 1.00 96.50 539 VAL A N 1
ATOM 4064 C CA . VAL A 1 539 ? -2.748 -5.745 3.723 1.00 96.50 539 VAL A CA 1
ATOM 4065 C C . VAL A 1 539 ? -2.994 -4.320 4.236 1.00 96.50 539 VAL A C 1
ATOM 4067 O O . VAL A 1 539 ? -2.859 -4.037 5.429 1.00 96.50 539 VAL A O 1
ATOM 4070 N N . CYS A 1 540 ? -3.326 -3.396 3.330 1.00 95.00 540 CYS A N 1
ATOM 4071 C CA . CYS A 1 540 ? -3.697 -2.022 3.696 1.00 95.00 540 CYS A CA 1
ATOM 4072 C C . CYS A 1 540 ? -5.213 -1.870 3.798 1.00 95.00 540 CYS A C 1
ATOM 4074 O O . CYS A 1 540 ? -5.926 -2.502 3.007 1.00 95.00 540 CYS A O 1
ATOM 4076 N N . PRO A 1 541 ? -5.712 -1.028 4.720 1.00 92.12 541 PRO A N 1
ATOM 4077 C CA . PRO A 1 541 ? -4.967 -0.181 5.660 1.00 92.12 541 PRO A CA 1
ATOM 4078 C C . PRO A 1 541 ? -4.649 -0.866 7.000 1.00 92.12 541 PRO A C 1
ATOM 4080 O O . PRO A 1 541 ? -4.391 -0.195 7.994 1.00 92.12 541 PRO A O 1
ATOM 4083 N N . ASP A 1 542 ? -4.731 -2.196 7.066 1.00 92.50 542 ASP A N 1
ATOM 4084 C CA . ASP A 1 542 ? -4.726 -2.904 8.339 1.00 92.50 542 ASP A CA 1
ATOM 4085 C C . ASP A 1 542 ? -3.362 -2.969 9.027 1.00 92.50 542 ASP A C 1
ATOM 4087 O O . ASP A 1 542 ? -3.217 -2.442 10.128 1.00 92.50 542 ASP A O 1
ATOM 4091 N N . ASN A 1 543 ? -2.377 -3.622 8.406 1.00 92.12 543 ASN A N 1
ATOM 4092 C CA . ASN A 1 543 ? -1.036 -3.770 8.983 1.00 92.12 543 ASN A CA 1
ATOM 4093 C C . ASN A 1 543 ? 0.053 -3.075 8.157 1.00 92.12 543 ASN A C 1
ATOM 4095 O O . ASN A 1 543 ? 1.147 -2.847 8.662 1.00 92.12 543 ASN A O 1
ATOM 4099 N N . CYS A 1 544 ? -0.224 -2.711 6.904 1.00 93.25 544 CYS A N 1
ATOM 4100 C CA . CYS A 1 544 ? 0.837 -2.368 5.963 1.00 93.25 544 CYS A CA 1
ATOM 4101 C C . CYS A 1 544 ? 1.735 -1.203 6.385 1.00 93.25 544 CYS A C 1
ATOM 4103 O O . CYS A 1 544 ? 2.951 -1.325 6.276 1.00 93.25 544 CYS A O 1
ATOM 4105 N N . LEU A 1 545 ? 1.172 -0.108 6.902 1.00 91.50 545 LEU A N 1
ATOM 4106 C CA . LEU A 1 545 ? 1.970 1.051 7.293 1.00 91.50 545 LEU A CA 1
ATOM 4107 C C . LEU A 1 545 ? 2.923 0.706 8.443 1.00 91.50 545 LEU A C 1
ATOM 4109 O O . LEU A 1 545 ? 4.112 1.008 8.368 1.00 91.50 545 LEU A O 1
ATOM 4113 N N . ALA A 1 546 ? 2.407 0.034 9.474 1.00 89.75 546 ALA A N 1
ATOM 4114 C CA . ALA A 1 546 ? 3.185 -0.361 10.641 1.00 89.75 546 ALA A CA 1
ATOM 4115 C C . ALA A 1 546 ? 4.299 -1.351 10.273 1.00 89.75 546 ALA A C 1
ATOM 4117 O O . ALA A 1 546 ? 5.439 -1.167 10.686 1.00 89.75 546 ALA A O 1
ATOM 4118 N N . GLU A 1 547 ? 3.994 -2.359 9.455 1.00 93.50 547 GLU A N 1
ATOM 4119 C CA . GLU A 1 547 ? 4.959 -3.394 9.066 1.00 93.50 547 GLU A CA 1
ATOM 4120 C C . GLU A 1 547 ? 6.041 -2.863 8.116 1.00 93.50 547 GLU A C 1
ATOM 4122 O O . GLU A 1 547 ? 7.209 -3.223 8.249 1.00 93.50 547 GLU A O 1
ATOM 4127 N N . ILE A 1 548 ? 5.688 -1.976 7.176 1.00 96.31 548 ILE A N 1
ATOM 4128 C CA . ILE A 1 548 ? 6.664 -1.359 6.265 1.00 96.31 548 ILE A CA 1
ATOM 4129 C C . ILE A 1 548 ? 7.599 -0.428 7.046 1.00 96.31 548 ILE A C 1
ATOM 4131 O O . ILE A 1 548 ? 8.815 -0.523 6.890 1.00 96.31 548 ILE A O 1
ATOM 4135 N N . ILE A 1 549 ? 7.060 0.428 7.923 1.00 95.00 549 ILE A N 1
ATOM 4136 C CA . ILE A 1 549 ? 7.877 1.287 8.797 1.00 95.00 549 ILE A CA 1
ATOM 4137 C C . ILE A 1 549 ? 8.738 0.437 9.738 1.00 95.00 549 ILE A C 1
ATOM 4139 O O . ILE A 1 549 ? 9.909 0.750 9.943 1.00 95.00 549 ILE A O 1
ATOM 4143 N N . GLY A 1 550 ? 8.183 -0.642 10.296 1.00 94.88 550 GLY A N 1
ATOM 4144 C CA . GLY A 1 550 ? 8.910 -1.598 11.129 1.00 94.88 550 GLY A CA 1
ATOM 4145 C C . GLY A 1 550 ? 10.122 -2.171 10.400 1.00 94.88 550 GLY A C 1
ATOM 4146 O O . GLY A 1 550 ? 11.239 -2.063 10.900 1.00 94.88 550 GLY A O 1
ATOM 4147 N N . ALA A 1 551 ? 9.925 -2.665 9.177 1.00 96.94 551 ALA A N 1
ATOM 4148 C CA . ALA A 1 551 ? 11.000 -3.204 8.350 1.00 96.94 551 ALA A CA 1
ATOM 4149 C C . ALA A 1 551 ? 12.067 -2.146 7.995 1.00 96.94 551 ALA A C 1
ATOM 4151 O O . ALA A 1 551 ? 13.260 -2.417 8.109 1.00 96.94 551 ALA A O 1
ATOM 4152 N N . ILE A 1 552 ? 11.669 -0.916 7.642 1.00 98.38 552 ILE A N 1
ATOM 4153 C CA . ILE A 1 552 ? 12.608 0.196 7.385 1.00 98.38 552 ILE A CA 1
ATOM 4154 C C . ILE A 1 552 ? 13.393 0.572 8.651 1.00 98.38 552 ILE A C 1
ATOM 4156 O O . ILE A 1 552 ? 14.569 0.928 8.595 1.00 98.38 552 ILE A O 1
ATOM 4160 N N . ASN A 1 553 ? 12.767 0.512 9.824 1.00 97.62 553 ASN A N 1
ATOM 4161 C CA . ASN A 1 553 ? 13.442 0.801 11.087 1.00 97.62 553 ASN A CA 1
ATOM 4162 C C . ASN A 1 553 ? 14.434 -0.296 11.499 1.00 97.62 553 ASN A C 1
ATOM 4164 O O . ASN A 1 553 ? 15.381 0.000 12.229 1.00 97.62 553 ASN A O 1
ATOM 4168 N N . GLU A 1 554 ? 14.239 -1.523 11.019 1.00 96.50 554 GLU A N 1
ATOM 4169 C CA . GLU A 1 554 ? 15.127 -2.662 11.256 1.00 96.50 554 GLU A CA 1
ATOM 4170 C C . GLU A 1 554 ? 16.309 -2.743 10.275 1.00 96.50 554 GLU A C 1
ATOM 4172 O O . GLU A 1 554 ? 17.266 -3.445 10.584 1.00 96.50 554 GLU A O 1
ATOM 4177 N N . SER A 1 555 ? 16.299 -2.007 9.154 1.00 97.50 555 SER A N 1
ATOM 4178 C CA . SER A 1 555 ? 17.390 -2.043 8.163 1.00 97.50 555 SER A CA 1
ATOM 4179 C C . SER A 1 555 ? 18.738 -1.593 8.743 1.00 97.50 555 SER A C 1
ATOM 4181 O O . SER A 1 555 ? 18.799 -0.561 9.436 1.00 97.50 555 SER A O 1
ATOM 4183 N N . GLU A 1 556 ? 19.815 -2.293 8.381 1.00 98.19 556 GLU A N 1
ATOM 4184 C CA . GLU A 1 556 ? 21.169 -2.063 8.905 1.00 98.19 556 GLU A CA 1
ATOM 4185 C C . GLU A 1 556 ? 22.190 -1.580 7.856 1.00 98.19 556 GLU A C 1
ATOM 4187 O O . GLU A 1 556 ? 23.078 -0.798 8.203 1.00 98.19 556 GLU A O 1
ATOM 4192 N N . GLU A 1 557 ? 22.082 -2.004 6.594 1.00 98.44 557 GLU A N 1
ATOM 4193 C CA . GLU A 1 557 ? 23.095 -1.785 5.551 1.00 98.44 557 GLU A CA 1
ATOM 4194 C C . GLU A 1 557 ? 22.549 -1.039 4.327 1.00 98.44 557 GLU A C 1
ATOM 4196 O O . GLU A 1 557 ? 23.099 0.002 3.948 1.00 98.44 557 GLU A O 1
ATOM 4201 N N . THR A 1 558 ? 21.482 -1.540 3.701 1.00 98.81 558 THR A N 1
ATOM 4202 C CA . THR A 1 558 ? 20.947 -0.998 2.443 1.00 98.81 558 THR A CA 1
ATOM 4203 C C . THR A 1 558 ? 19.423 -0.934 2.439 1.00 98.81 558 THR A C 1
ATOM 4205 O O . THR A 1 558 ? 18.726 -1.797 2.969 1.00 98.81 558 THR A O 1
AT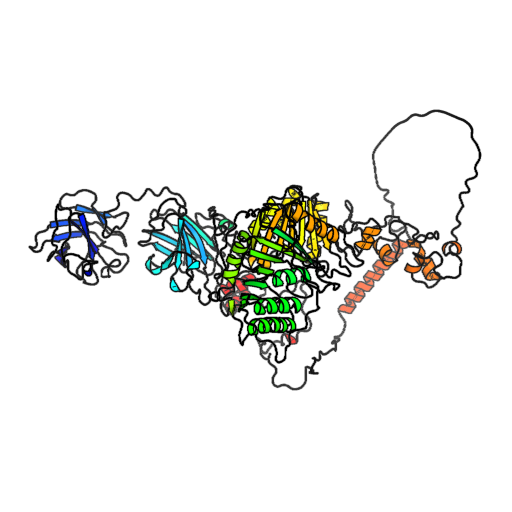OM 4208 N N . LEU A 1 559 ? 18.888 0.106 1.800 1.00 98.88 559 LEU A N 1
ATOM 4209 C CA . LEU A 1 559 ? 17.457 0.278 1.582 1.00 98.88 559 LEU A CA 1
ATOM 4210 C C . LEU A 1 559 ? 17.216 0.760 0.152 1.00 98.88 559 LEU A C 1
ATOM 4212 O O . LEU A 1 559 ? 17.486 1.916 -0.181 1.00 98.88 559 LEU A O 1
ATOM 4216 N N . TYR A 1 560 ? 16.697 -0.123 -0.699 1.00 98.88 560 TYR A N 1
ATOM 4217 C CA . TYR A 1 560 ? 16.362 0.191 -2.088 1.00 98.88 560 TYR A CA 1
ATOM 4218 C C . TYR A 1 560 ? 14.853 0.247 -2.258 1.00 98.88 560 TYR A C 1
ATOM 4220 O O . TYR A 1 560 ? 14.150 -0.712 -1.954 1.00 98.88 560 TYR A O 1
ATOM 4228 N N . ILE A 1 561 ? 14.343 1.359 -2.771 1.00 98.75 561 ILE A N 1
ATOM 4229 C CA . ILE A 1 561 ? 12.912 1.584 -2.967 1.00 98.75 561 ILE A CA 1
ATOM 4230 C C . ILE A 1 561 ? 12.665 1.832 -4.445 1.00 98.75 561 ILE A C 1
ATOM 4232 O O . ILE A 1 561 ? 13.308 2.674 -5.065 1.00 98.75 561 ILE A O 1
ATOM 4236 N N . SER A 1 562 ? 11.726 1.086 -5.016 1.00 98.38 562 SER A N 1
ATOM 4237 C CA . SER A 1 562 ? 11.329 1.174 -6.417 1.00 98.38 562 SER A CA 1
ATOM 4238 C C . SER A 1 562 ? 9.837 1.469 -6.473 1.00 98.38 562 SER A C 1
ATOM 4240 O O . SER A 1 562 ? 9.005 0.572 -6.305 1.00 98.38 562 SER A O 1
ATOM 4242 N N . ALA A 1 563 ? 9.503 2.741 -6.673 1.00 97.12 563 ALA A N 1
ATOM 4243 C CA . ALA A 1 563 ? 8.151 3.247 -6.496 1.00 97.12 563 ALA A CA 1
ATOM 4244 C C . ALA A 1 563 ? 7.665 4.011 -7.729 1.00 97.12 563 ALA A C 1
ATOM 4246 O O . ALA A 1 563 ? 8.395 4.775 -8.356 1.00 97.12 563 ALA A O 1
ATOM 4247 N N . GLN A 1 564 ? 6.390 3.828 -8.066 1.00 94.88 564 GLN A N 1
ATOM 4248 C CA . GLN A 1 564 ? 5.724 4.632 -9.085 1.00 94.88 564 GLN A CA 1
ATOM 4249 C C . GLN A 1 564 ? 5.692 6.116 -8.693 1.00 94.88 564 GLN A C 1
ATOM 4251 O O . GLN A 1 564 ? 5.860 6.965 -9.561 1.00 94.88 564 GLN A O 1
ATOM 4256 N N . TYR A 1 565 ? 5.442 6.400 -7.419 1.00 92.81 565 TYR A N 1
ATOM 4257 C CA . TYR A 1 565 ? 5.532 7.715 -6.792 1.00 92.81 565 TYR A CA 1
ATOM 4258 C C . TYR A 1 565 ? 5.662 7.528 -5.274 1.00 92.81 565 TYR A C 1
ATOM 4260 O O . TYR A 1 565 ? 5.328 6.455 -4.753 1.00 92.81 565 TYR A O 1
ATOM 4268 N N . LEU A 1 566 ? 6.134 8.567 -4.590 1.00 94.06 566 LEU A N 1
ATOM 4269 C CA . LEU A 1 566 ? 6.208 8.667 -3.136 1.00 94.06 566 LEU A CA 1
ATOM 4270 C C . LEU A 1 566 ? 5.778 10.091 -2.767 1.00 94.06 566 LEU A C 1
ATOM 4272 O O . LEU A 1 566 ? 6.446 11.035 -3.175 1.00 94.06 566 LEU A O 1
ATOM 4276 N N . ASP A 1 567 ? 4.672 10.232 -2.035 1.00 90.50 567 ASP A N 1
ATOM 4277 C CA . ASP A 1 567 ? 4.134 11.554 -1.664 1.00 90.50 567 ASP A CA 1
ATOM 4278 C C . ASP A 1 567 ? 5.067 12.219 -0.646 1.00 90.50 567 ASP A C 1
ATOM 4280 O O . ASP A 1 567 ? 5.387 11.600 0.371 1.00 90.50 567 ASP A O 1
ATOM 4284 N N . VAL A 1 568 ? 5.467 13.474 -0.840 1.00 87.88 568 VAL A N 1
ATOM 4285 C CA . VAL A 1 568 ? 6.238 14.191 0.198 1.00 87.88 568 VAL A CA 1
ATOM 4286 C C . VAL A 1 568 ? 5.311 14.608 1.340 1.00 87.88 568 VAL A C 1
ATOM 4288 O O . VAL A 1 568 ? 5.607 14.364 2.513 1.00 87.88 568 VAL A O 1
ATOM 4291 N N . ASP A 1 569 ? 4.142 15.141 0.981 1.00 84.31 569 ASP A N 1
ATOM 4292 C CA . ASP A 1 569 ? 3.148 15.652 1.916 1.00 84.31 569 ASP A CA 1
ATOM 4293 C C . ASP A 1 569 ? 1.916 14.745 1.962 1.00 84.31 569 ASP A C 1
ATOM 4295 O O . ASP A 1 569 ? 1.185 14.563 0.987 1.00 84.31 569 ASP A O 1
ATOM 4299 N N . TRP A 1 570 ? 1.629 14.192 3.138 1.00 87.00 570 TRP A N 1
ATOM 4300 C CA . TRP A 1 570 ? 0.438 13.371 3.327 1.00 87.00 570 TRP A CA 1
ATOM 4301 C C . TRP A 1 570 ? -0.803 14.227 3.578 1.00 87.00 570 TRP A C 1
ATOM 4303 O O . TRP A 1 570 ? -0.880 15.010 4.524 1.00 87.00 570 TRP A O 1
ATOM 4313 N N . TYR A 1 571 ? -1.824 14.047 2.736 1.00 83.31 571 TYR A N 1
ATOM 4314 C CA . TYR A 1 571 ? -3.110 14.718 2.927 1.00 83.31 571 TYR A CA 1
ATOM 4315 C C . TYR A 1 571 ? -3.985 14.026 3.984 1.00 83.31 571 TYR A C 1
ATOM 4317 O O . TYR A 1 571 ? -4.656 14.710 4.761 1.00 83.31 571 TYR A O 1
ATOM 4325 N N . TRP A 1 572 ? -3.996 12.687 3.998 1.00 84.25 572 TRP A N 1
ATOM 4326 C CA . TRP A 1 572 ? -4.741 11.868 4.963 1.00 84.25 572 TRP A CA 1
ATOM 4327 C C . TRP A 1 572 ? -3.816 11.324 6.052 1.00 84.25 572 TRP A C 1
ATOM 4329 O O . TRP A 1 572 ? -2.663 10.995 5.778 1.00 84.25 572 TRP A O 1
ATOM 4339 N N . GLY A 1 573 ? -4.350 11.173 7.265 1.00 83.88 573 GLY A N 1
ATOM 4340 C CA . GLY A 1 573 ? -3.624 10.662 8.429 1.00 83.88 573 GLY A CA 1
ATOM 4341 C C . GLY A 1 573 ? -3.542 11.676 9.570 1.00 83.88 573 GLY A C 1
ATOM 4342 O O . GLY A 1 573 ? -4.335 12.620 9.637 1.00 83.88 573 GLY A O 1
ATOM 4343 N N . PHE A 1 574 ? -2.601 11.437 10.485 1.00 80.44 574 PHE A N 1
ATOM 4344 C CA . PHE A 1 574 ? -2.437 12.211 11.723 1.00 80.44 574 PHE A CA 1
ATOM 4345 C C . PHE A 1 574 ? -1.234 13.160 11.707 1.00 80.44 574 PHE A C 1
ATOM 4347 O O . PHE A 1 574 ? -1.237 14.159 12.419 1.00 80.44 574 PHE A O 1
ATOM 4354 N N . SER A 1 575 ? -0.203 12.849 10.917 1.00 73.44 575 SER A N 1
ATOM 4355 C CA . SER A 1 575 ? 1.031 13.634 10.884 1.00 73.44 575 SER A CA 1
ATOM 4356 C C . SER A 1 575 ? 0.942 14.784 9.881 1.00 73.44 575 SER A C 1
ATOM 4358 O O . SER A 1 575 ? 0.316 14.662 8.828 1.00 73.44 575 SER A O 1
ATOM 4360 N N . ASP A 1 576 ? 1.619 15.888 10.202 1.00 73.44 576 ASP A N 1
ATOM 4361 C CA . ASP A 1 576 ? 1.898 16.973 9.255 1.00 73.44 576 ASP A CA 1
ATOM 4362 C C . ASP A 1 576 ? 2.983 16.581 8.230 1.00 73.44 576 ASP A C 1
ATOM 4364 O O . ASP A 1 576 ? 3.169 17.287 7.243 1.00 73.44 576 ASP A O 1
ATOM 4368 N N . THR A 1 577 ? 3.690 15.470 8.464 1.00 81.88 577 THR A N 1
ATOM 4369 C CA . THR A 1 577 ? 4.750 14.908 7.611 1.00 81.88 577 THR A CA 1
ATOM 4370 C C . THR A 1 577 ? 4.379 13.516 7.099 1.00 81.88 577 THR A C 1
ATOM 4372 O O . THR A 1 577 ? 3.524 12.838 7.671 1.00 81.88 577 THR A O 1
ATOM 4375 N N . ASN A 1 578 ? 5.045 13.045 6.042 1.00 89.81 578 ASN A N 1
ATOM 4376 C CA . ASN A 1 578 ? 4.938 11.651 5.614 1.00 89.81 578 ASN A CA 1
ATOM 4377 C C . ASN A 1 578 ? 5.738 10.718 6.562 1.00 89.81 578 ASN A C 1
ATOM 4379 O O . ASN A 1 578 ? 6.972 10.728 6.516 1.00 89.81 578 ASN A O 1
ATOM 4383 N N . PRO A 1 579 ? 5.081 9.835 7.345 1.00 91.06 579 PRO A N 1
ATOM 4384 C CA . PRO A 1 579 ? 5.766 8.938 8.278 1.00 91.06 579 PRO A CA 1
ATOM 4385 C C . PRO A 1 579 ? 6.650 7.883 7.589 1.00 91.06 579 PRO A C 1
ATOM 4387 O O . PRO A 1 579 ? 7.634 7.433 8.177 1.00 91.06 579 PRO A O 1
ATOM 4390 N N . LEU A 1 580 ? 6.349 7.491 6.342 1.00 93.50 580 LEU A N 1
ATOM 4391 C CA . LEU A 1 580 ? 7.249 6.635 5.562 1.00 93.50 580 LEU A CA 1
ATOM 4392 C C . LEU A 1 580 ? 8.528 7.391 5.218 1.00 93.50 580 LEU A C 1
ATOM 4394 O O . LEU A 1 580 ? 9.614 6.870 5.456 1.00 93.50 580 LEU A O 1
ATOM 4398 N N . LEU A 1 581 ? 8.414 8.620 4.711 1.00 94.94 581 LEU A N 1
ATOM 4399 C CA . LEU A 1 581 ? 9.576 9.439 4.360 1.00 94.94 581 LEU A CA 1
ATOM 4400 C C . LEU A 1 581 ? 10.451 9.727 5.588 1.00 94.94 581 LEU A C 1
ATOM 4402 O O . LEU A 1 581 ? 11.673 9.597 5.509 1.00 94.94 581 LEU A O 1
ATOM 4406 N N . ASP A 1 582 ? 9.831 10.003 6.738 1.00 94.94 582 ASP A N 1
ATOM 4407 C CA . ASP A 1 582 ? 10.527 10.163 8.018 1.00 94.94 582 ASP A CA 1
ATOM 4408 C C . ASP A 1 582 ? 11.291 8.892 8.427 1.00 94.94 582 ASP A C 1
ATOM 4410 O O . ASP A 1 582 ? 12.433 8.971 8.892 1.00 94.94 582 ASP A O 1
ATOM 4414 N N . SER A 1 583 ? 10.704 7.705 8.222 1.00 97.00 583 SER A N 1
ATOM 4415 C CA . SER A 1 583 ? 11.372 6.427 8.511 1.00 97.00 583 SER A CA 1
ATOM 4416 C C . SER A 1 583 ? 12.559 6.155 7.575 1.00 97.00 583 SER A C 1
ATOM 4418 O O . SER A 1 583 ? 13.617 5.725 8.038 1.00 97.00 583 SER A O 1
ATOM 4420 N N . ILE A 1 584 ? 12.435 6.491 6.285 1.00 98.38 584 ILE A N 1
ATOM 4421 C CA . ILE A 1 584 ? 13.516 6.374 5.291 1.00 98.38 584 ILE A CA 1
ATOM 4422 C C . ILE A 1 584 ? 14.666 7.314 5.657 1.00 98.38 584 ILE A C 1
ATOM 4424 O O . ILE A 1 584 ? 15.826 6.898 5.690 1.00 98.38 584 ILE A O 1
ATOM 4428 N N . LYS A 1 585 ? 14.354 8.574 5.988 1.00 97.81 585 LYS A N 1
ATOM 4429 C CA . LYS A 1 585 ? 15.351 9.542 6.457 1.00 97.81 585 LYS A CA 1
ATOM 4430 C C . LYS A 1 585 ? 16.053 9.038 7.713 1.00 97.81 585 LYS A C 1
ATOM 4432 O O . LYS A 1 585 ? 17.277 9.074 7.794 1.00 97.81 585 LYS A O 1
ATOM 4437 N N . SER A 1 586 ? 15.283 8.511 8.664 1.00 98.19 586 SER A N 1
ATOM 4438 C CA . SER A 1 586 ? 15.818 7.936 9.898 1.00 98.19 586 SER A CA 1
ATOM 4439 C C . SER A 1 586 ? 16.759 6.762 9.617 1.00 98.19 586 SER A C 1
ATOM 4441 O O . SER A 1 586 ? 17.753 6.608 10.321 1.00 98.19 586 SER A O 1
ATOM 4443 N N . ALA A 1 587 ? 16.493 5.936 8.600 1.00 98.62 587 ALA A N 1
ATOM 4444 C CA . ALA A 1 587 ? 17.416 4.884 8.173 1.00 98.62 587 ALA A CA 1
ATOM 4445 C C . ALA A 1 587 ? 18.739 5.468 7.650 1.00 98.62 587 ALA A C 1
ATOM 4447 O O . ALA A 1 587 ? 19.810 5.064 8.108 1.00 98.62 587 ALA A O 1
ATOM 4448 N N . ALA A 1 588 ? 18.678 6.485 6.788 1.00 98.62 588 ALA A N 1
ATOM 4449 C CA . ALA A 1 588 ? 19.870 7.175 6.294 1.00 98.62 588 ALA A CA 1
ATOM 4450 C C . ALA A 1 588 ? 20.686 7.827 7.432 1.00 98.62 588 ALA A C 1
ATOM 4452 O O . ALA A 1 588 ? 21.911 7.713 7.471 1.00 98.62 588 ALA A O 1
ATOM 4453 N N . GLU A 1 589 ? 20.024 8.437 8.422 1.00 98.50 589 GLU A N 1
ATOM 4454 C CA . GLU A 1 589 ? 20.667 9.003 9.621 1.00 98.50 589 GLU A CA 1
ATOM 4455 C C . GLU A 1 589 ? 21.344 7.940 10.504 1.00 98.50 589 GLU A C 1
ATOM 4457 O O . GLU A 1 589 ? 22.333 8.235 11.185 1.00 98.50 589 GLU A O 1
ATOM 4462 N N . ARG A 1 590 ? 20.855 6.691 10.479 1.00 97.88 590 ARG A N 1
ATOM 4463 C CA . ARG A 1 590 ? 21.517 5.541 11.122 1.00 97.88 590 ARG A CA 1
ATOM 4464 C C . ARG A 1 590 ? 22.726 5.023 10.333 1.00 97.88 590 ARG A C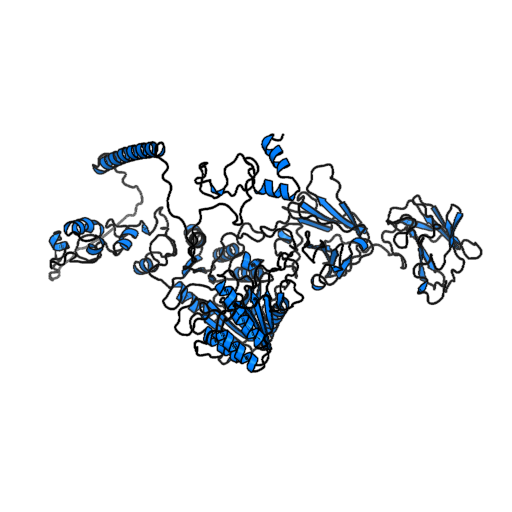 1
ATOM 4466 O O . ARG A 1 590 ? 23.485 4.224 10.880 1.00 97.88 590 ARG A O 1
ATOM 4473 N N . GLY A 1 591 ? 22.944 5.508 9.109 1.00 98.12 591 GLY A N 1
ATOM 4474 C CA . GLY A 1 591 ? 24.052 5.121 8.233 1.00 98.12 591 GLY A CA 1
ATOM 4475 C C . GLY A 1 591 ? 23.707 4.049 7.197 1.00 98.12 591 GLY A C 1
ATOM 4476 O O . GLY A 1 591 ? 24.627 3.497 6.598 1.00 98.12 591 GLY A O 1
ATOM 4477 N N . VAL A 1 592 ? 22.420 3.756 6.993 1.00 98.81 592 VAL A N 1
ATOM 4478 C CA . VAL A 1 592 ? 21.937 2.858 5.931 1.00 98.81 592 VAL A CA 1
ATOM 4479 C C . VAL A 1 592 ? 22.090 3.553 4.576 1.00 98.81 592 VAL A C 1
ATOM 4481 O O . VAL A 1 592 ? 21.751 4.729 4.450 1.00 98.81 592 VAL A O 1
ATOM 4484 N N . SER A 1 593 ? 22.566 2.832 3.557 1.00 98.75 593 SER A N 1
ATOM 4485 C CA . SER A 1 593 ? 22.662 3.344 2.184 1.00 98.75 593 SER A CA 1
ATOM 4486 C C . SER A 1 593 ? 21.289 3.310 1.508 1.00 98.75 593 SER A C 1
ATOM 4488 O O . SER A 1 593 ? 20.762 2.234 1.208 1.00 98.75 593 SER A O 1
ATOM 4490 N N . VAL A 1 594 ? 20.690 4.479 1.278 1.00 98.88 594 VAL A N 1
ATOM 4491 C CA . VAL A 1 594 ? 19.325 4.619 0.751 1.00 98.88 594 VAL A CA 1
ATOM 4492 C C . VAL A 1 594 ? 19.339 4.953 -0.740 1.00 98.88 594 VAL A C 1
ATOM 4494 O O . VAL A 1 594 ? 19.957 5.926 -1.171 1.00 98.88 594 VAL A O 1
ATOM 4497 N N . ARG A 1 595 ? 18.587 4.192 -1.543 1.00 98.81 595 ARG A N 1
ATOM 4498 C CA . ARG A 1 595 ? 18.368 4.474 -2.971 1.00 98.81 595 ARG A CA 1
ATOM 4499 C C . ARG A 1 595 ? 16.887 4.489 -3.311 1.00 98.81 595 ARG A C 1
ATOM 4501 O O . ARG A 1 595 ? 16.211 3.474 -3.159 1.00 98.81 595 ARG A O 1
ATOM 4508 N N . LEU A 1 596 ? 16.399 5.615 -3.823 1.00 98.62 596 LEU A N 1
ATOM 4509 C CA . LEU A 1 596 ? 15.023 5.780 -4.286 1.00 98.62 596 LEU A CA 1
ATOM 4510 C C . LEU A 1 596 ? 14.996 5.836 -5.812 1.00 98.62 596 LEU A C 1
ATOM 4512 O O . LEU A 1 596 ? 15.574 6.734 -6.419 1.00 98.62 596 LEU A O 1
ATOM 4516 N N . LEU A 1 597 ? 14.321 4.885 -6.442 1.00 98.44 597 LEU A N 1
ATOM 4517 C CA . LEU A 1 597 ? 14.093 4.868 -7.880 1.00 98.44 597 LEU A CA 1
ATOM 4518 C C . LEU A 1 597 ? 12.621 5.186 -8.157 1.00 98.44 597 LEU A C 1
ATOM 4520 O O . LEU A 1 597 ? 11.731 4.435 -7.748 1.00 98.44 597 LEU A O 1
ATOM 4524 N N . LEU A 1 598 ? 12.388 6.300 -8.849 1.00 97.75 598 LEU A N 1
ATOM 4525 C CA . LEU A 1 598 ? 11.076 6.892 -9.104 1.00 97.75 598 LEU A CA 1
ATOM 4526 C C . LEU A 1 598 ? 10.728 6.859 -10.595 1.00 97.75 598 LEU A C 1
ATOM 4528 O O . LEU A 1 598 ? 11.567 6.604 -11.460 1.00 97.75 598 LEU A O 1
ATOM 4532 N N . ASN A 1 599 ? 9.462 7.092 -10.921 1.00 95.81 599 ASN A N 1
ATOM 4533 C CA . ASN A 1 599 ? 8.983 7.034 -12.294 1.00 95.81 599 ASN A CA 1
ATOM 4534 C C . ASN A 1 599 ? 9.245 8.336 -13.068 1.00 95.81 599 ASN A C 1
ATOM 4536 O O . ASN A 1 599 ? 8.568 9.333 -12.841 1.00 95.81 599 ASN A O 1
ATOM 4540 N N . ALA A 1 600 ? 10.125 8.291 -14.073 1.00 91.88 600 ALA A N 1
ATOM 4541 C CA . ALA A 1 600 ? 10.392 9.438 -14.947 1.00 91.88 600 ALA A CA 1
ATOM 4542 C C . ALA A 1 600 ? 9.193 9.851 -15.824 1.00 91.88 600 ALA A C 1
ATOM 4544 O O . ALA A 1 600 ? 9.062 11.009 -16.208 1.00 91.88 600 ALA A O 1
ATOM 4545 N N . PHE A 1 601 ? 8.305 8.915 -16.181 1.00 87.75 601 PHE A N 1
ATOM 4546 C CA . PHE A 1 601 ? 7.263 9.153 -17.191 1.00 87.75 601 PHE A CA 1
ATOM 4547 C C . PHE A 1 601 ? 6.178 10.132 -16.722 1.00 87.75 601 PHE A C 1
ATOM 4549 O O . PHE A 1 601 ? 5.576 10.828 -17.540 1.00 87.75 601 PHE A O 1
ATOM 4556 N N . TYR A 1 602 ? 5.903 10.153 -15.417 1.00 83.81 602 TYR A N 1
ATOM 4557 C CA . TYR A 1 602 ? 4.947 11.071 -14.792 1.00 83.81 602 TYR A CA 1
ATOM 4558 C C . TYR A 1 602 ? 5.632 12.070 -13.863 1.00 83.81 602 TYR A C 1
ATOM 4560 O O . TYR A 1 602 ? 4.944 12.658 -13.038 1.00 83.81 602 TYR A O 1
ATOM 4568 N N . ALA A 1 603 ? 6.951 12.240 -13.991 1.00 87.25 603 ALA A N 1
ATOM 4569 C CA . ALA A 1 603 ? 7.675 13.192 -13.172 1.00 87.25 603 ALA A CA 1
ATOM 4570 C C . ALA A 1 603 ? 7.091 14.598 -13.362 1.00 87.25 603 ALA A C 1
ATOM 4572 O O . ALA A 1 603 ? 6.888 15.079 -14.484 1.00 87.25 603 ALA A O 1
ATOM 4573 N N . ASP A 1 604 ? 6.780 15.209 -12.236 1.00 88.69 604 ASP A N 1
ATOM 4574 C CA . ASP A 1 604 ? 6.236 16.543 -12.083 1.00 88.69 604 ASP A CA 1
ATOM 4575 C C . ASP A 1 604 ? 7.005 17.288 -10.984 1.00 88.69 604 ASP A C 1
ATOM 4577 O O . ASP A 1 604 ? 8.034 16.814 -10.502 1.00 88.69 604 ASP A O 1
ATOM 4581 N N . GLU A 1 605 ? 6.526 18.477 -10.617 1.00 89.62 605 GLU A N 1
ATOM 4582 C CA . GLU A 1 605 ? 7.161 19.327 -9.602 1.00 89.62 605 GLU A CA 1
ATOM 4583 C C . GLU A 1 605 ? 7.343 18.585 -8.270 1.00 89.62 605 GLU A C 1
ATOM 4585 O O . GLU A 1 605 ? 8.448 18.572 -7.749 1.00 89.62 605 GLU A O 1
ATOM 4590 N N . GLU A 1 606 ? 6.330 17.854 -7.790 1.00 89.06 606 GLU A N 1
ATOM 4591 C CA . GLU A 1 606 ? 6.435 17.081 -6.541 1.00 89.06 606 GLU A CA 1
ATOM 4592 C C . GLU A 1 606 ? 7.486 15.964 -6.641 1.00 89.06 606 GLU A C 1
ATOM 4594 O O . GLU A 1 606 ? 8.248 15.717 -5.703 1.00 89.06 606 GLU A O 1
ATOM 4599 N N . THR A 1 607 ? 7.568 15.303 -7.798 1.00 91.88 607 THR A N 1
ATOM 4600 C CA . THR A 1 607 ? 8.587 14.276 -8.034 1.00 91.88 607 THR A CA 1
ATOM 4601 C C . THR A 1 607 ? 10.001 14.865 -7.980 1.00 91.88 607 THR A C 1
ATOM 4603 O O . THR A 1 607 ? 10.881 14.274 -7.352 1.00 91.88 607 THR A O 1
ATOM 4606 N N . TRP A 1 608 ? 10.235 16.014 -8.622 1.00 91.38 608 TRP A N 1
ATOM 4607 C CA . TRP A 1 608 ? 11.543 16.678 -8.596 1.00 91.38 608 TRP A CA 1
ATOM 4608 C C . TRP A 1 608 ? 11.866 17.283 -7.228 1.00 91.38 608 TRP A C 1
ATOM 4610 O O . TRP A 1 608 ? 13.011 17.175 -6.799 1.00 91.38 608 TRP A O 1
ATOM 4620 N N . ASP A 1 609 ? 10.877 17.804 -6.500 1.00 91.94 609 ASP A N 1
ATOM 4621 C CA . ASP A 1 609 ? 11.050 18.283 -5.125 1.00 91.94 609 ASP A CA 1
ATOM 4622 C C . ASP A 1 609 ? 11.533 17.151 -4.203 1.00 91.94 609 ASP A C 1
ATOM 4624 O O . ASP A 1 609 ? 12.423 17.352 -3.376 1.00 91.94 609 ASP A O 1
ATOM 4628 N N . LEU A 1 610 ? 11.012 15.928 -4.371 1.00 94.19 610 LEU A N 1
ATOM 4629 C CA . LEU A 1 610 ? 11.514 14.755 -3.650 1.00 94.19 610 LEU A CA 1
ATOM 4630 C C . LEU A 1 610 ? 12.957 14.407 -4.047 1.00 94.19 610 LEU A C 1
ATOM 4632 O O . LEU A 1 610 ? 13.763 14.042 -3.186 1.00 94.19 610 LEU A O 1
ATOM 4636 N N . VAL A 1 611 ? 13.301 14.500 -5.334 1.00 95.62 611 VAL A N 1
ATOM 4637 C CA . VAL A 1 611 ? 14.677 14.260 -5.791 1.00 95.62 611 VAL A CA 1
ATOM 4638 C C . VAL A 1 611 ? 15.634 15.295 -5.195 1.00 95.62 611 VAL A C 1
ATOM 4640 O O . VAL A 1 611 ? 16.675 14.915 -4.654 1.00 95.62 611 VAL A O 1
ATOM 4643 N N . GLU A 1 612 ? 15.271 16.578 -5.220 1.00 92.75 612 GLU A N 1
ATOM 4644 C CA . GLU A 1 612 ? 16.047 17.670 -4.628 1.00 92.75 612 GLU A CA 1
ATOM 4645 C C . GLU A 1 612 ? 16.198 17.488 -3.111 1.00 92.75 612 GLU A C 1
ATOM 4647 O O . GLU A 1 612 ? 17.313 17.554 -2.586 1.00 92.75 612 GLU A O 1
ATOM 4652 N N . LEU A 1 613 ? 15.108 17.168 -2.407 1.00 94.62 613 LEU A N 1
ATOM 4653 C CA . LEU A 1 613 ? 15.108 16.878 -0.971 1.00 94.62 613 LEU A CA 1
ATOM 4654 C C . LEU A 1 613 ? 16.135 15.793 -0.618 1.00 94.62 613 LEU A C 1
ATOM 4656 O O . LEU A 1 613 ? 16.939 15.949 0.303 1.00 94.62 613 LEU A O 1
ATOM 4660 N N . VAL A 1 614 ? 16.152 14.689 -1.360 1.00 96.75 614 VAL A N 1
ATOM 4661 C CA . VAL A 1 614 ? 17.063 13.577 -1.070 1.00 96.75 614 VAL A CA 1
ATOM 4662 C C . VAL A 1 614 ? 18.501 13.906 -1.480 1.00 96.75 614 VAL A C 1
ATOM 4664 O O . VAL A 1 614 ? 19.439 13.663 -0.718 1.00 96.75 614 VAL A O 1
ATOM 4667 N N . ASN A 1 615 ? 18.712 14.473 -2.665 1.00 95.88 615 ASN A N 1
ATOM 4668 C CA . ASN A 1 615 ? 20.058 14.619 -3.215 1.00 95.88 615 ASN A CA 1
ATOM 4669 C C . ASN A 1 615 ? 20.779 15.878 -2.710 1.00 95.88 615 ASN A C 1
ATOM 4671 O O . ASN A 1 615 ? 21.961 15.810 -2.365 1.00 95.88 615 ASN A O 1
ATOM 4675 N N . ALA A 1 616 ? 20.087 17.014 -2.621 1.00 91.38 616 ALA A N 1
ATOM 4676 C CA . ALA A 1 616 ? 20.676 18.280 -2.188 1.00 91.38 616 ALA A CA 1
ATOM 4677 C C . ALA A 1 616 ? 20.583 18.473 -0.664 1.00 91.38 616 ALA A C 1
ATOM 4679 O O . ALA A 1 616 ? 21.562 18.865 -0.015 1.00 91.38 616 ALA A O 1
ATOM 4680 N N . GLU A 1 617 ? 19.429 18.180 -0.053 1.00 92.81 617 GLU A N 1
ATOM 4681 C CA . GLU A 1 617 ? 19.271 18.385 1.392 1.00 92.81 617 GLU A CA 1
ATOM 4682 C C . GLU A 1 617 ? 19.864 17.225 2.200 1.00 92.81 617 GLU A C 1
ATOM 4684 O O . GLU A 1 617 ? 20.718 17.456 3.059 1.00 92.81 617 GLU A O 1
ATOM 4689 N N . TRP A 1 618 ? 19.453 15.980 1.944 1.00 96.44 618 TRP A N 1
ATOM 4690 C CA . TRP A 1 618 ? 19.899 14.849 2.766 1.00 96.44 618 TRP A CA 1
ATOM 4691 C C . TRP A 1 618 ? 21.347 14.467 2.470 1.00 96.44 618 TRP A C 1
ATOM 4693 O O . TRP A 1 618 ? 22.153 14.366 3.398 1.00 96.44 618 TRP A O 1
ATOM 4703 N N . ASN A 1 619 ? 21.694 14.278 1.197 1.00 95.19 619 ASN A N 1
ATOM 4704 C CA . ASN A 1 619 ? 23.029 13.827 0.821 1.00 95.19 619 ASN A CA 1
ATOM 4705 C C . ASN A 1 619 ? 24.064 14.950 0.865 1.00 95.19 619 ASN A C 1
ATOM 4707 O O . ASN A 1 619 ? 24.981 14.901 1.682 1.00 95.19 619 ASN A O 1
ATOM 4711 N N . GLU A 1 620 ? 23.914 15.991 0.048 1.00 89.12 620 GLU A N 1
ATOM 4712 C CA . GLU A 1 620 ? 24.938 17.034 -0.047 1.00 89.12 620 GLU A CA 1
ATOM 4713 C C . GLU A 1 620 ? 25.069 17.853 1.247 1.00 89.12 620 GLU A C 1
ATOM 4715 O O . GLU A 1 620 ? 26.157 17.950 1.824 1.00 89.12 620 GLU A O 1
ATOM 4720 N N . SER A 1 621 ? 23.967 18.440 1.717 1.00 90.12 621 SER A N 1
ATOM 4721 C CA . SER A 1 621 ? 23.988 19.324 2.888 1.00 90.12 621 SER A CA 1
ATOM 4722 C C . SER A 1 621 ? 24.023 18.550 4.210 1.00 90.12 621 SER A C 1
ATOM 4724 O O . SER A 1 621 ? 24.689 18.974 5.161 1.00 90.12 621 SER A O 1
ATOM 4726 N N . GLY A 1 622 ? 23.303 17.428 4.282 1.00 93.62 622 GLY A N 1
ATOM 4727 C CA . GLY A 1 622 ? 23.185 16.579 5.468 1.00 93.62 622 GLY A CA 1
ATOM 4728 C C . GLY A 1 622 ? 24.300 15.543 5.626 1.00 93.62 622 GLY A C 1
ATOM 4729 O O . GLY A 1 622 ? 24.539 15.082 6.744 1.00 93.62 622 GLY A O 1
ATOM 4730 N N . GLY A 1 623 ? 25.013 15.201 4.549 1.00 95.38 623 GLY A N 1
ATOM 4731 C CA . GLY A 1 623 ? 26.063 14.181 4.549 1.00 95.38 623 GLY A CA 1
ATOM 4732 C C . GLY A 1 623 ? 25.544 12.745 4.683 1.00 95.38 623 GLY A C 1
ATOM 4733 O O . GLY A 1 623 ? 26.302 11.877 5.122 1.00 95.38 623 GLY A O 1
ATOM 4734 N N . LEU A 1 624 ? 24.267 12.503 4.372 1.00 97.88 624 LEU A N 1
ATOM 4735 C CA . LEU A 1 624 ? 23.645 11.179 4.426 1.00 97.88 624 LEU A CA 1
ATOM 4736 C C . LEU A 1 624 ? 23.933 10.383 3.142 1.00 97.88 624 LEU A C 1
ATOM 4738 O O . LEU A 1 624 ? 23.966 10.947 2.052 1.00 97.88 624 LEU A O 1
ATOM 4742 N N . ASP A 1 625 ? 24.094 9.062 3.241 1.00 97.94 625 ASP A N 1
ATOM 4743 C CA . ASP A 1 625 ? 24.209 8.197 2.056 1.00 97.94 625 ASP A CA 1
ATOM 4744 C C . ASP A 1 625 ? 22.815 7.884 1.495 1.00 97.94 625 ASP A C 1
ATOM 4746 O O . ASP A 1 625 ? 22.267 6.802 1.694 1.00 97.94 625 ASP A O 1
ATOM 4750 N N . ALA A 1 626 ? 22.202 8.882 0.860 1.00 98.25 626 ALA A N 1
ATOM 4751 C CA . ALA A 1 626 ? 20.883 8.778 0.248 1.00 98.25 626 ALA A CA 1
ATOM 4752 C C . ALA A 1 626 ? 20.917 9.300 -1.192 1.00 98.25 626 ALA A C 1
ATOM 4754 O O . ALA A 1 626 ? 21.567 10.298 -1.488 1.00 98.25 626 ALA A O 1
ATOM 4755 N N . THR A 1 627 ? 20.253 8.635 -2.133 1.00 98.25 627 THR A N 1
ATOM 4756 C CA . THR A 1 627 ? 20.152 9.130 -3.515 1.00 98.25 627 THR A CA 1
ATOM 4757 C C . THR A 1 627 ? 18.799 8.785 -4.113 1.00 98.25 627 THR A C 1
ATOM 4759 O O . THR A 1 627 ? 18.357 7.642 -4.019 1.00 98.25 627 THR A O 1
ATOM 4762 N N . ALA A 1 628 ? 18.168 9.748 -4.774 1.00 98.06 628 ALA A N 1
ATOM 4763 C CA . ALA A 1 628 ? 16.970 9.560 -5.577 1.00 98.06 628 ALA A CA 1
ATOM 4764 C C . ALA A 1 628 ? 17.285 9.707 -7.074 1.00 98.06 628 ALA A C 1
ATOM 4766 O O . ALA A 1 628 ? 18.102 10.546 -7.459 1.00 98.06 628 ALA A O 1
ATOM 4767 N N . ARG A 1 629 ? 16.654 8.877 -7.913 1.00 96.88 629 ARG A N 1
ATOM 4768 C CA . ARG A 1 629 ? 16.774 8.906 -9.378 1.00 96.88 629 ARG A CA 1
ATOM 4769 C C . ARG A 1 629 ? 15.445 8.685 -10.075 1.00 96.88 629 ARG A C 1
ATOM 4771 O O . ARG A 1 629 ? 14.611 7.912 -9.598 1.00 96.88 629 ARG A O 1
ATOM 4778 N N . LEU A 1 630 ? 15.300 9.281 -11.255 1.00 97.31 630 LEU A N 1
ATOM 4779 C CA . LEU A 1 630 ? 14.215 8.967 -12.173 1.00 97.31 630 LEU A CA 1
ATOM 4780 C C . LEU A 1 630 ? 14.631 7.792 -13.068 1.00 97.31 630 LEU A C 1
ATOM 4782 O O . LEU A 1 630 ? 15.687 7.801 -13.694 1.00 97.31 630 LEU A O 1
ATOM 4786 N N . MET A 1 631 ? 13.809 6.745 -13.136 1.00 97.19 631 MET A N 1
ATOM 4787 C CA . MET A 1 631 ? 14.094 5.598 -13.995 1.00 97.19 631 MET A CA 1
ATOM 4788 C C . MET A 1 631 ? 13.810 5.944 -15.456 1.00 97.19 631 MET A C 1
ATOM 4790 O O . MET A 1 631 ? 12.648 6.110 -15.839 1.00 97.19 631 MET A O 1
ATOM 4794 N N . SER A 1 632 ? 14.856 5.954 -16.279 1.00 95.19 632 SER A N 1
ATOM 4795 C CA . SER A 1 632 ? 14.739 6.118 -17.728 1.00 95.19 632 SER A CA 1
ATOM 4796 C C . SER A 1 632 ? 13.904 5.029 -18.407 1.00 95.19 632 SER A C 1
ATOM 4798 O O . SER A 1 632 ? 13.689 3.930 -17.886 1.00 95.19 632 SER A O 1
ATOM 4800 N N . THR A 1 633 ? 13.448 5.327 -19.617 1.00 94.06 633 THR A N 1
ATOM 4801 C CA . THR A 1 633 ? 12.679 4.406 -20.460 1.00 94.06 633 THR A CA 1
ATOM 4802 C C . THR A 1 633 ? 13.589 3.531 -21.331 1.00 94.06 633 THR A C 1
ATOM 4804 O O . THR A 1 633 ? 14.809 3.698 -21.370 1.00 94.06 633 THR A O 1
ATOM 4807 N N . SER A 1 634 ? 13.018 2.540 -22.018 1.00 92.06 634 SER A N 1
ATOM 4808 C CA . SER A 1 634 ? 13.699 1.770 -23.063 1.00 92.06 634 SER A CA 1
ATOM 4809 C C . SER A 1 634 ? 12.709 1.270 -24.119 1.00 92.06 634 SER A C 1
ATOM 4811 O O . SER A 1 634 ? 11.494 1.371 -23.948 1.00 92.06 634 SER A O 1
ATOM 4813 N N . ASP A 1 635 ? 13.220 0.660 -25.191 1.00 91.69 635 ASP A N 1
ATOM 4814 C CA . ASP A 1 635 ? 12.382 0.032 -26.220 1.00 91.69 635 ASP A CA 1
ATOM 4815 C C . ASP A 1 635 ? 11.452 -1.064 -25.661 1.00 91.69 635 ASP A C 1
ATOM 4817 O O . ASP A 1 635 ? 10.378 -1.288 -26.218 1.00 91.69 635 ASP A O 1
ATOM 4821 N N . SER A 1 636 ? 11.842 -1.753 -24.577 1.00 92.31 636 SER A N 1
ATOM 4822 C CA . SER A 1 636 ? 11.004 -2.774 -23.926 1.00 92.31 636 SER A CA 1
ATOM 4823 C C . SER A 1 636 ? 10.276 -2.267 -22.679 1.00 92.31 636 SER A C 1
ATOM 4825 O O . SER A 1 636 ? 9.232 -2.817 -22.336 1.00 92.31 636 SER A O 1
ATOM 4827 N N . ILE A 1 637 ? 10.760 -1.202 -22.030 1.00 95.75 637 ILE A N 1
ATOM 4828 C CA . ILE A 1 637 ? 10.222 -0.685 -20.765 1.00 95.75 637 ILE A CA 1
ATOM 4829 C C . ILE A 1 637 ? 9.690 0.734 -20.955 1.00 95.75 637 ILE A C 1
ATOM 4831 O O . ILE A 1 637 ? 10.442 1.691 -21.111 1.00 95.75 637 ILE A O 1
ATOM 4835 N N . THR A 1 638 ? 8.372 0.885 -20.876 1.00 95.25 638 THR A N 1
ATOM 4836 C CA . THR A 1 638 ? 7.688 2.168 -21.071 1.00 95.25 638 THR A CA 1
ATOM 4837 C C . THR A 1 638 ? 7.825 3.110 -19.875 1.00 95.25 638 THR A C 1
ATOM 4839 O O . THR A 1 638 ? 7.953 4.315 -20.069 1.00 95.25 638 THR A O 1
ATOM 4842 N N . LYS A 1 639 ? 7.743 2.591 -18.645 1.00 95.19 639 LYS A N 1
ATOM 4843 C CA . LYS A 1 639 ? 7.818 3.376 -17.399 1.00 95.19 639 LYS A CA 1
ATOM 4844 C C . LYS A 1 639 ? 8.041 2.486 -16.180 1.00 95.19 639 LYS A C 1
ATOM 4846 O O . LYS A 1 639 ? 7.789 1.278 -16.241 1.00 95.19 639 LYS A O 1
ATOM 4851 N N . LEU A 1 640 ? 8.426 3.093 -15.058 1.00 97.69 640 LEU A N 1
ATOM 4852 C CA . LEU A 1 640 ? 8.425 2.429 -13.756 1.00 97.69 640 LEU A CA 1
ATOM 4853 C C . LEU A 1 640 ? 7.003 2.403 -13.187 1.00 97.69 640 LEU A C 1
ATOM 4855 O O . LEU A 1 640 ? 6.379 3.445 -13.008 1.00 97.69 640 LEU A O 1
ATOM 4859 N N . HIS A 1 641 ? 6.477 1.217 -12.891 1.00 97.12 641 HIS A N 1
ATOM 4860 C CA . HIS A 1 641 ? 5.163 1.051 -12.258 1.00 97.12 641 HIS A CA 1
ATOM 4861 C C . HIS A 1 641 ? 5.234 0.074 -11.076 1.00 97.12 641 HIS A C 1
ATOM 4863 O O . HIS A 1 641 ? 4.278 -0.642 -10.763 1.00 97.12 641 HIS A O 1
ATOM 4869 N N . ASN A 1 642 ? 6.384 0.043 -10.411 1.00 97.69 642 ASN A N 1
ATOM 4870 C CA . ASN A 1 642 ? 6.636 -0.830 -9.279 1.00 97.69 642 ASN A CA 1
ATOM 4871 C C . ASN A 1 642 ? 6.234 -0.185 -7.942 1.00 97.69 642 ASN A C 1
ATOM 4873 O O . ASN A 1 642 ? 6.013 1.024 -7.862 1.00 97.69 642 ASN A O 1
ATOM 4877 N N . LYS A 1 643 ? 6.076 -1.028 -6.923 1.00 97.38 643 LYS A N 1
ATOM 4878 C CA . LYS A 1 643 ? 5.751 -0.684 -5.534 1.00 97.38 643 LYS A CA 1
ATOM 4879 C C . LYS A 1 643 ? 6.531 -1.624 -4.616 1.00 97.38 643 LYS A C 1
ATOM 4881 O O . LYS A 1 643 ? 5.959 -2.432 -3.886 1.00 97.38 643 LYS A O 1
ATOM 4886 N N . GLY A 1 644 ? 7.847 -1.602 -4.773 1.00 98.00 644 GLY A N 1
ATOM 4887 C CA . GLY A 1 644 ? 8.746 -2.573 -4.170 1.00 98.00 644 GLY A CA 1
ATOM 4888 C C . GLY A 1 644 ? 9.793 -1.927 -3.280 1.00 98.00 644 GLY A C 1
ATOM 4889 O O . GLY A 1 644 ? 10.148 -0.760 -3.449 1.00 98.00 644 GLY A O 1
ATOM 4890 N N . MET A 1 645 ? 10.305 -2.722 -2.351 1.00 98.62 645 MET A N 1
ATOM 4891 C CA . MET A 1 645 ? 11.395 -2.346 -1.457 1.00 98.62 645 MET A CA 1
ATOM 4892 C C . MET A 1 645 ? 12.304 -3.550 -1.237 1.00 98.62 645 MET A C 1
ATOM 4894 O O . MET A 1 645 ? 11.811 -4.672 -1.157 1.00 98.62 645 MET A O 1
ATOM 4898 N N . ILE A 1 646 ? 13.609 -3.320 -1.146 1.00 98.88 646 ILE A N 1
ATOM 4899 C CA . ILE A 1 646 ? 14.620 -4.315 -0.790 1.00 98.88 646 ILE A CA 1
ATOM 4900 C C . ILE A 1 646 ? 15.389 -3.774 0.414 1.00 98.88 646 ILE A C 1
ATOM 4902 O O . ILE A 1 646 ? 15.806 -2.616 0.401 1.00 98.88 646 ILE A O 1
ATOM 4906 N N . ILE A 1 647 ? 15.554 -4.601 1.442 1.00 98.81 647 ILE A N 1
ATOM 4907 C CA . ILE A 1 647 ? 16.286 -4.276 2.668 1.00 98.81 647 ILE A CA 1
ATOM 4908 C C . ILE A 1 647 ? 17.453 -5.246 2.806 1.00 98.81 647 ILE A C 1
ATOM 4910 O O . ILE A 1 647 ? 17.244 -6.461 2.747 1.00 98.81 647 ILE A O 1
ATOM 4914 N N . ASP A 1 648 ? 18.650 -4.692 2.992 1.00 98.44 648 ASP A N 1
ATOM 4915 C CA . ASP A 1 648 ? 19.894 -5.395 3.325 1.00 98.44 648 ASP A CA 1
ATOM 4916 C C . ASP A 1 648 ? 20.244 -6.555 2.372 1.00 98.44 648 ASP A C 1
ATOM 4918 O O . ASP A 1 648 ? 20.892 -7.517 2.765 1.00 98.44 648 ASP A O 1
ATOM 4922 N N . ASP A 1 649 ? 19.774 -6.501 1.117 1.00 96.81 649 ASP A N 1
ATOM 4923 C CA . ASP A 1 649 ? 19.829 -7.608 0.142 1.00 96.81 649 ASP A CA 1
ATOM 4924 C C . ASP A 1 649 ? 19.257 -8.949 0.673 1.00 96.81 649 ASP A C 1
ATOM 4926 O O . ASP A 1 649 ? 19.558 -10.026 0.153 1.00 96.81 649 ASP A O 1
ATOM 4930 N N . GLU A 1 650 ? 18.402 -8.893 1.699 1.00 98.06 650 GLU A N 1
ATOM 4931 C CA . GLU A 1 650 ? 17.849 -10.051 2.411 1.00 98.06 650 GLU A CA 1
ATOM 4932 C C . GLU A 1 650 ? 16.321 -10.101 2.380 1.00 98.06 650 GLU A C 1
ATOM 4934 O O . GLU A 1 650 ? 15.742 -11.186 2.344 1.00 98.06 650 GLU A O 1
ATOM 4939 N N . THR A 1 651 ? 15.649 -8.950 2.404 1.00 98.62 651 THR A N 1
ATOM 4940 C CA . THR A 1 651 ? 14.183 -8.885 2.423 1.00 98.62 651 THR A CA 1
ATOM 4941 C C . THR A 1 651 ? 13.666 -8.120 1.220 1.00 98.62 651 THR A C 1
ATOM 4943 O O . THR A 1 651 ? 14.156 -7.034 0.931 1.00 98.62 651 THR A O 1
ATOM 4946 N N . VAL A 1 652 ? 12.645 -8.647 0.542 1.00 98.75 652 VAL A N 1
ATOM 4947 C CA . VAL A 1 652 ? 11.964 -7.959 -0.564 1.00 98.75 652 VAL A CA 1
ATOM 4948 C C . VAL A 1 652 ? 10.465 -7.841 -0.310 1.00 98.75 652 VAL A C 1
ATOM 4950 O O . VAL A 1 652 ? 9.795 -8.831 -0.021 1.00 98.75 652 VAL A O 1
ATOM 4953 N N . LEU A 1 653 ? 9.933 -6.627 -0.445 1.00 98.75 653 LEU A N 1
ATOM 4954 C CA . LEU A 1 653 ? 8.506 -6.327 -0.496 1.00 98.75 653 LEU A CA 1
ATOM 4955 C C . LEU A 1 653 ? 8.036 -6.317 -1.953 1.00 98.75 653 LEU A C 1
ATOM 4957 O O . LEU A 1 653 ? 8.560 -5.562 -2.776 1.00 98.75 653 LEU A O 1
ATOM 4961 N N . VAL A 1 654 ? 6.995 -7.096 -2.244 1.00 98.75 654 VAL A N 1
ATOM 4962 C CA . VAL A 1 654 ? 6.262 -7.065 -3.517 1.00 98.75 654 VAL A CA 1
ATOM 4963 C C . VAL A 1 654 ? 4.776 -6.895 -3.222 1.00 98.75 654 VAL A C 1
ATOM 4965 O O . VAL A 1 654 ? 4.223 -7.597 -2.376 1.00 98.75 654 VAL A O 1
ATOM 4968 N N . GLY A 1 655 ? 4.107 -5.972 -3.913 1.00 98.12 655 GLY A N 1
ATOM 4969 C CA . GLY A 1 655 ? 2.683 -5.729 -3.706 1.00 98.12 655 GLY A CA 1
ATOM 4970 C C . GLY A 1 655 ? 2.125 -4.587 -4.540 1.00 98.12 655 GLY A C 1
ATOM 4971 O O . GLY A 1 655 ? 2.811 -4.015 -5.384 1.00 98.12 655 GLY A O 1
ATOM 4972 N N . SER A 1 656 ? 0.866 -4.247 -4.280 1.00 98.25 656 SER A N 1
ATOM 4973 C CA . SER A 1 656 ? 0.108 -3.232 -5.018 1.00 98.25 656 SER A CA 1
ATOM 4974 C C . SER A 1 656 ? 0.227 -1.808 -4.457 1.00 98.25 656 SER A C 1
ATOM 4976 O O . SER A 1 656 ? -0.287 -0.864 -5.061 1.00 98.25 656 SER A O 1
ATOM 4978 N N . ILE A 1 657 ? 0.911 -1.660 -3.321 1.00 98.06 657 ILE A N 1
ATOM 4979 C CA . ILE A 1 657 ? 0.804 -0.524 -2.402 1.00 98.06 657 ILE A CA 1
ATOM 4980 C C . ILE A 1 657 ? 1.638 0.668 -2.883 1.00 98.06 657 ILE A C 1
ATOM 4982 O O . ILE A 1 657 ? 2.859 0.679 -2.738 1.00 98.06 657 ILE A O 1
ATOM 4986 N N . ASN A 1 658 ? 1.000 1.701 -3.434 1.00 95.56 658 ASN A N 1
ATOM 4987 C CA . ASN A 1 658 ? 1.708 2.953 -3.722 1.00 95.56 658 ASN A CA 1
ATOM 4988 C C . ASN A 1 658 ? 2.180 3.639 -2.430 1.00 95.56 658 ASN A C 1
ATOM 4990 O O . ASN A 1 658 ? 1.566 3.486 -1.376 1.00 95.56 658 ASN A O 1
ATOM 4994 N N . TRP A 1 659 ? 3.245 4.437 -2.509 1.00 94.50 659 TRP A N 1
ATOM 4995 C CA . TRP A 1 659 ? 3.872 5.060 -1.336 1.00 94.50 659 TRP A CA 1
ATOM 4996 C C . TRP A 1 659 ? 3.275 6.440 -1.045 1.00 94.50 659 TRP A C 1
ATOM 4998 O O . TRP A 1 659 ? 3.979 7.432 -0.874 1.00 94.50 659 TRP A O 1
ATOM 5008 N N . GLY A 1 660 ? 1.944 6.480 -0.995 1.00 91.31 660 GLY A N 1
ATOM 5009 C CA . GLY A 1 660 ? 1.161 7.677 -0.721 1.00 91.31 660 GLY A CA 1
ATOM 5010 C C . GLY A 1 660 ? 0.041 7.429 0.281 1.00 91.31 660 GLY A C 1
ATOM 5011 O O . GLY A 1 660 ? -0.395 6.290 0.494 1.00 91.31 660 GLY A O 1
ATOM 5012 N N . SER A 1 661 ? -0.455 8.510 0.879 1.00 90.69 661 SER A N 1
ATOM 5013 C CA . SER A 1 661 ? -1.397 8.451 2.011 1.00 90.69 661 SER A CA 1
ATOM 5014 C C . SER A 1 661 ? -2.700 7.706 1.682 1.00 90.69 661 SER A C 1
ATOM 5016 O O . SER A 1 661 ? -3.177 6.907 2.486 1.00 90.69 661 SER A O 1
ATOM 5018 N N . SER A 1 662 ? -3.259 7.875 0.475 1.00 90.00 662 SER A N 1
ATOM 5019 C CA . SER A 1 662 ? -4.484 7.157 0.077 1.00 90.00 662 SER A CA 1
ATOM 5020 C C . SER A 1 662 ? -4.287 5.642 0.002 1.00 90.00 662 SER A C 1
ATOM 5022 O O . SER A 1 662 ? -5.169 4.894 0.418 1.00 90.00 662 SER A O 1
ATOM 5024 N N . ALA A 1 663 ? -3.160 5.178 -0.543 1.00 93.75 663 ALA A N 1
ATOM 5025 C CA . ALA A 1 663 ? -2.905 3.748 -0.711 1.00 93.75 663 ALA A CA 1
ATOM 5026 C C . ALA A 1 663 ? -2.708 3.057 0.642 1.00 93.75 663 ALA A C 1
ATOM 5028 O O . ALA A 1 663 ? -3.292 2.005 0.887 1.00 93.75 663 ALA A O 1
ATOM 5029 N N . MET A 1 664 ? -1.962 3.702 1.541 1.00 92.19 664 MET A N 1
ATOM 5030 C CA . MET A 1 664 ? -1.673 3.170 2.872 1.00 92.19 664 MET A CA 1
ATOM 5031 C C . MET A 1 664 ? -2.889 3.190 3.803 1.00 92.19 664 MET A C 1
ATOM 5033 O O . MET A 1 664 ? -3.062 2.264 4.587 1.00 92.19 664 MET A O 1
ATOM 5037 N N . LEU A 1 665 ? -3.727 4.232 3.734 1.00 90.25 665 LEU A N 1
ATOM 5038 C CA . LEU A 1 665 ? -4.757 4.484 4.751 1.00 90.25 665 LEU A CA 1
ATOM 5039 C C . LEU A 1 665 ? -6.190 4.219 4.280 1.00 90.25 665 LEU A C 1
ATOM 5041 O O . LEU A 1 665 ? -7.086 4.072 5.109 1.00 90.25 665 LEU A O 1
ATOM 5045 N N . ARG A 1 666 ? -6.439 4.181 2.965 1.00 90.50 666 ARG A N 1
ATOM 5046 C CA . ARG A 1 666 ? -7.810 4.219 2.429 1.00 90.50 666 ARG A CA 1
ATOM 5047 C C . ARG A 1 666 ? -8.096 3.188 1.346 1.00 90.50 666 ARG A C 1
ATOM 5049 O O . ARG A 1 666 ? -9.268 2.922 1.092 1.00 90.50 666 ARG A O 1
ATOM 5056 N N . ASN A 1 667 ? -7.089 2.620 0.695 1.00 94.00 667 ASN A N 1
ATOM 5057 C CA . ASN A 1 667 ? -7.288 1.592 -0.324 1.00 94.00 667 ASN A CA 1
ATOM 5058 C C . ASN A 1 667 ? -7.178 0.195 0.284 1.00 94.00 667 ASN A C 1
ATOM 5060 O O . ASN A 1 667 ? -6.422 -0.028 1.229 1.00 94.00 667 ASN A O 1
ATOM 5064 N N . ARG A 1 668 ? -7.876 -0.768 -0.325 1.00 96.56 668 ARG A N 1
ATOM 5065 C CA . ARG A 1 668 ? -7.601 -2.184 -0.101 1.00 96.56 668 ARG A CA 1
ATOM 5066 C C . ARG A 1 668 ? -6.431 -2.615 -0.982 1.00 96.56 668 ARG A C 1
ATOM 5068 O O . ARG A 1 668 ? -6.595 -2.801 -2.191 1.00 96.56 668 ARG A O 1
ATOM 5075 N N . GLU A 1 669 ? -5.268 -2.797 -0.372 1.00 97.94 669 GLU A N 1
ATOM 5076 C CA . GLU A 1 669 ? -4.022 -3.212 -1.032 1.00 97.94 669 GLU A CA 1
ATOM 5077 C C . GLU A 1 669 ? -3.523 -4.543 -0.467 1.00 97.94 669 GLU A C 1
ATOM 5079 O O . GLU A 1 669 ? -3.763 -4.830 0.705 1.00 97.94 669 GLU A O 1
ATOM 5084 N N . HIS A 1 670 ? -2.769 -5.304 -1.262 1.00 98.06 670 HIS A N 1
ATOM 5085 C CA . HIS A 1 670 ? -2.094 -6.523 -0.813 1.00 98.06 670 HIS A CA 1
ATOM 5086 C C . HIS A 1 670 ? -0.605 -6.478 -1.158 1.00 98.06 670 HIS A C 1
ATOM 5088 O O . HIS A 1 670 ? -0.203 -6.001 -2.223 1.00 98.06 670 HIS A O 1
ATOM 5094 N N . GLY A 1 671 ? 0.210 -7.028 -0.268 1.00 98.06 671 GLY A N 1
ATOM 5095 C CA . GLY A 1 671 ? 1.633 -7.230 -0.478 1.00 98.06 671 GLY A CA 1
ATOM 5096 C C . GLY A 1 671 ? 2.161 -8.386 0.357 1.00 98.06 671 GLY A C 1
ATOM 5097 O O . GLY A 1 671 ? 1.439 -9.008 1.137 1.00 98.06 671 GLY A O 1
ATOM 5098 N N . ILE A 1 672 ? 3.440 -8.681 0.189 1.00 98.44 672 ILE A N 1
ATOM 5099 C CA . ILE A 1 672 ? 4.146 -9.658 1.007 1.00 98.44 672 ILE A CA 1
ATOM 5100 C C . ILE A 1 672 ? 5.624 -9.295 1.068 1.00 98.44 672 ILE A C 1
ATOM 5102 O O . ILE A 1 672 ? 6.211 -8.896 0.059 1.00 98.44 672 ILE A O 1
ATOM 5106 N N . MET A 1 673 ? 6.220 -9.436 2.249 1.00 98.62 673 MET A N 1
ATOM 5107 C CA . MET A 1 673 ? 7.670 -9.391 2.412 1.00 98.62 673 MET A CA 1
ATOM 5108 C C . MET A 1 673 ? 8.223 -10.810 2.466 1.00 98.62 673 MET A C 1
ATOM 5110 O O . MET A 1 673 ? 7.767 -11.612 3.281 1.00 98.62 673 MET A O 1
ATOM 5114 N N . ILE A 1 674 ? 9.199 -11.118 1.616 1.00 98.56 674 ILE A N 1
ATOM 5115 C CA . ILE A 1 674 ? 9.941 -12.381 1.631 1.00 98.56 674 ILE A CA 1
ATOM 5116 C C . ILE A 1 674 ? 11.329 -12.113 2.201 1.00 98.56 674 ILE A C 1
ATOM 5118 O O . ILE A 1 674 ? 12.053 -11.275 1.674 1.00 98.56 674 ILE A O 1
ATOM 5122 N N . MET A 1 675 ? 11.671 -12.820 3.276 1.00 98.38 675 MET A N 1
ATOM 5123 C CA . MET A 1 675 ? 12.946 -12.728 3.989 1.00 98.38 675 MET A CA 1
ATOM 5124 C C . MET A 1 675 ? 13.812 -13.917 3.572 1.00 98.38 675 MET A C 1
ATOM 5126 O O . MET A 1 675 ? 13.722 -15.004 4.158 1.00 98.38 675 MET A O 1
ATOM 5130 N N . ASP A 1 676 ? 14.579 -13.717 2.507 1.00 98.44 676 ASP A N 1
ATOM 5131 C CA . ASP A 1 676 ? 15.494 -14.681 1.911 1.00 98.44 676 ASP A CA 1
ATOM 5132 C C . ASP A 1 676 ? 16.462 -13.968 0.951 1.00 98.44 676 ASP A C 1
ATOM 5134 O O . ASP A 1 676 ? 16.032 -13.324 -0.006 1.00 98.44 676 ASP A O 1
ATOM 5138 N N . SER A 1 677 ? 17.770 -14.098 1.184 1.00 98.00 677 SER A N 1
ATOM 5139 C CA . SER A 1 677 ? 18.789 -13.380 0.408 1.00 98.00 677 SER A CA 1
ATOM 5140 C C . SER A 1 677 ? 18.949 -13.876 -1.026 1.00 98.00 677 SER A C 1
ATOM 5142 O O . SER A 1 677 ? 19.179 -13.070 -1.929 1.00 98.00 677 SER A O 1
ATOM 5144 N N . ASP A 1 678 ? 18.792 -15.181 -1.271 1.00 97.50 678 ASP A N 1
ATOM 5145 C CA . ASP A 1 678 ? 18.849 -15.728 -2.629 1.00 97.50 678 ASP A CA 1
ATOM 5146 C C . ASP A 1 678 ? 17.696 -15.139 -3.462 1.00 97.50 678 ASP A C 1
ATOM 5148 O O . ASP A 1 678 ? 17.918 -14.642 -4.570 1.00 97.50 678 ASP A O 1
ATOM 5152 N N . PHE A 1 679 ? 16.494 -15.075 -2.883 1.00 98.44 679 PHE A N 1
ATOM 5153 C CA . PHE A 1 679 ? 15.326 -14.461 -3.509 1.00 98.44 679 PHE A CA 1
ATOM 5154 C C . PHE A 1 679 ? 15.464 -12.942 -3.695 1.00 98.44 679 PHE A C 1
ATOM 5156 O O . PHE A 1 679 ? 15.223 -12.425 -4.791 1.00 98.44 679 PHE A O 1
ATOM 5163 N N . ALA A 1 680 ? 15.888 -12.213 -2.657 1.00 98.69 680 ALA A N 1
ATOM 5164 C CA . ALA A 1 680 ? 16.075 -10.763 -2.715 1.00 98.69 680 ALA A CA 1
ATOM 5165 C C . ALA A 1 680 ? 17.103 -10.357 -3.789 1.00 98.69 680 ALA A C 1
ATOM 5167 O O . ALA A 1 680 ? 16.893 -9.373 -4.503 1.00 98.69 680 ALA A O 1
ATOM 5168 N N . SER A 1 681 ? 18.152 -11.165 -3.995 1.00 98.31 681 SER A N 1
ATOM 5169 C CA . SER A 1 681 ? 19.197 -10.906 -4.997 1.00 98.31 681 SER A CA 1
ATOM 5170 C C . SER A 1 681 ? 18.680 -10.818 -6.443 1.00 98.31 681 SER A C 1
ATOM 5172 O O . SER A 1 681 ? 19.267 -10.115 -7.275 1.00 98.31 681 SER A O 1
ATOM 5174 N N . ILE A 1 682 ? 17.562 -11.486 -6.757 1.00 98.50 682 ILE A N 1
ATOM 5175 C CA . ILE A 1 682 ? 16.935 -11.450 -8.087 1.00 98.50 682 ILE A CA 1
ATOM 5176 C C . ILE A 1 682 ? 16.356 -10.057 -8.352 1.00 98.50 682 ILE A C 1
ATOM 5178 O O . ILE A 1 682 ? 16.623 -9.451 -9.396 1.00 98.50 682 ILE A O 1
ATOM 5182 N N . TYR A 1 683 ? 15.611 -9.520 -7.385 1.00 98.69 683 TYR A N 1
ATOM 5183 C CA . TYR A 1 683 ? 15.045 -8.176 -7.480 1.00 98.69 683 TYR A CA 1
ATOM 5184 C C . TYR A 1 683 ? 16.117 -7.098 -7.357 1.00 98.69 683 TYR A C 1
ATOM 5186 O O . TYR A 1 683 ? 16.052 -6.125 -8.103 1.00 98.69 683 TYR A O 1
ATOM 5194 N N . ALA A 1 684 ? 17.140 -7.294 -6.518 1.00 98.69 684 ALA A N 1
ATOM 5195 C CA . ALA A 1 684 ? 18.288 -6.388 -6.434 1.00 98.69 684 ALA A CA 1
ATOM 5196 C C . ALA A 1 684 ? 19.020 -6.291 -7.781 1.00 98.69 684 ALA A C 1
ATOM 5198 O O . ALA A 1 684 ? 19.321 -5.199 -8.257 1.00 98.69 684 ALA A O 1
ATOM 5199 N N . SER A 1 685 ? 19.204 -7.418 -8.475 1.00 98.38 685 SER A N 1
ATOM 5200 C CA . SER A 1 685 ? 19.785 -7.430 -9.823 1.00 98.38 685 SER A CA 1
ATOM 5201 C C . SER A 1 685 ? 18.923 -6.667 -10.837 1.00 98.38 685 SER A C 1
ATOM 5203 O O . SER A 1 685 ? 19.454 -5.955 -11.692 1.00 98.38 685 SER A O 1
ATOM 5205 N N . SER A 1 686 ? 17.592 -6.788 -10.763 1.00 97.62 686 SER A N 1
ATOM 5206 C CA . SER A 1 686 ? 16.688 -5.980 -11.595 1.00 97.62 686 SER A CA 1
ATOM 5207 C C . SER A 1 686 ? 16.776 -4.498 -11.250 1.00 97.62 686 SER A C 1
ATOM 5209 O O . SER A 1 686 ? 16.864 -3.677 -12.161 1.00 97.62 686 SER A O 1
ATOM 5211 N N . PHE A 1 687 ? 16.770 -4.167 -9.958 1.00 98.69 687 PHE A N 1
ATOM 5212 C CA . PHE A 1 687 ? 16.878 -2.803 -9.462 1.00 98.69 687 PHE A CA 1
ATOM 5213 C C . PHE A 1 687 ? 18.159 -2.147 -9.968 1.00 98.69 687 PHE A C 1
ATOM 5215 O O . PHE A 1 687 ? 18.090 -1.066 -10.531 1.00 98.69 687 PHE A O 1
ATOM 5222 N N . GLU A 1 688 ? 19.308 -2.818 -9.876 1.00 98.44 688 GLU A N 1
ATOM 5223 C CA . GLU A 1 688 ? 20.584 -2.285 -10.366 1.00 98.44 688 GLU A CA 1
ATOM 5224 C C . GLU A 1 688 ? 20.589 -2.042 -11.880 1.00 98.44 688 GLU A C 1
ATOM 5226 O O . GLU A 1 688 ? 21.138 -1.044 -12.353 1.00 98.44 688 GLU A O 1
ATOM 5231 N N . ASN A 1 689 ? 19.949 -2.909 -12.668 1.00 97.12 689 ASN A N 1
ATOM 5232 C CA . ASN A 1 689 ? 19.812 -2.674 -14.108 1.00 97.12 689 ASN A CA 1
ATOM 5233 C C . ASN A 1 689 ? 18.973 -1.425 -14.408 1.00 97.12 689 ASN A C 1
ATOM 5235 O O . ASN A 1 689 ? 19.274 -0.695 -15.351 1.00 97.12 689 ASN A O 1
ATOM 5239 N N . ASP A 1 690 ? 17.922 -1.188 -13.626 1.00 97.69 690 ASP A N 1
ATOM 5240 C CA . ASP A 1 690 ? 17.053 -0.027 -13.788 1.00 97.69 690 ASP A CA 1
ATOM 5241 C C . ASP A 1 690 ? 17.686 1.252 -13.206 1.00 97.69 690 ASP A C 1
ATOM 5243 O O . ASP A 1 690 ? 17.577 2.315 -13.809 1.00 97.69 690 ASP A O 1
ATOM 5247 N N . TRP A 1 691 ? 18.439 1.141 -12.110 1.00 97.81 691 TRP A N 1
ATOM 5248 C CA . TRP A 1 691 ? 19.195 2.216 -11.458 1.00 97.81 691 TRP A CA 1
ATOM 5249 C C . TRP A 1 691 ? 20.290 2.801 -12.353 1.00 97.81 691 TRP A C 1
ATOM 5251 O O . TRP A 1 691 ? 20.573 4.002 -12.326 1.00 97.81 691 TRP A O 1
ATOM 5261 N N . ASN A 1 692 ? 20.929 1.946 -13.153 1.00 96.31 692 ASN A N 1
ATOM 5262 C CA . ASN A 1 692 ? 21.990 2.330 -14.084 1.00 96.31 692 ASN A CA 1
ATOM 5263 C C . ASN A 1 692 ? 21.468 2.654 -15.492 1.00 96.31 692 ASN A C 1
ATOM 5265 O O . ASN A 1 692 ? 22.257 2.980 -16.377 1.00 96.31 692 ASN A O 1
ATOM 5269 N N . ARG A 1 693 ? 20.152 2.571 -15.715 1.00 94.81 693 ARG A N 1
ATOM 5270 C CA . ARG A 1 693 ? 19.540 2.923 -16.996 1.00 94.81 693 ARG A CA 1
ATOM 5271 C C . ARG A 1 693 ? 19.623 4.432 -17.227 1.00 94.81 693 ARG A C 1
ATOM 5273 O O . ARG A 1 693 ? 19.525 5.214 -16.283 1.00 94.81 693 ARG A O 1
ATOM 5280 N N . VAL A 1 694 ? 19.802 4.799 -18.491 1.00 95.12 694 VAL A N 1
ATOM 5281 C CA . VAL A 1 694 ? 19.827 6.172 -19.001 1.00 95.12 694 VAL A CA 1
ATOM 5282 C C . VAL A 1 694 ? 19.156 6.205 -20.374 1.00 95.12 694 VAL A C 1
ATOM 5284 O O . VAL A 1 694 ? 19.188 5.207 -21.103 1.00 95.12 694 VAL A O 1
ATOM 5287 N N . ASP A 1 695 ? 18.559 7.338 -20.729 1.00 94.50 695 ASP A N 1
ATOM 5288 C CA . ASP A 1 695 ? 18.066 7.638 -22.073 1.00 94.50 695 ASP A CA 1
ATOM 5289 C C . ASP A 1 695 ? 18.341 9.111 -22.432 1.00 94.50 695 ASP A C 1
ATOM 5291 O O . ASP A 1 695 ? 18.828 9.883 -21.614 1.00 94.50 695 ASP A O 1
ATOM 5295 N N . GLU A 1 696 ? 18.061 9.509 -23.674 1.00 94.00 696 GLU A N 1
ATOM 5296 C CA . GLU A 1 696 ? 18.351 10.862 -24.182 1.00 94.00 696 GLU A CA 1
ATOM 5297 C C . GLU A 1 696 ? 17.442 11.965 -23.597 1.00 94.00 696 GLU A C 1
ATOM 5299 O O . GLU A 1 696 ? 17.512 13.112 -24.041 1.00 94.00 696 GLU A O 1
ATOM 5304 N N . ARG A 1 697 ? 16.508 11.634 -22.694 1.00 93.31 697 ARG A N 1
ATOM 5305 C CA . ARG A 1 697 ? 15.406 12.532 -22.307 1.00 93.31 697 ARG A CA 1
ATOM 5306 C C . ARG A 1 697 ? 15.203 12.687 -20.810 1.00 93.31 697 ARG A C 1
ATOM 5308 O O . ARG A 1 697 ? 14.617 13.686 -20.408 1.00 93.31 697 ARG A O 1
ATOM 5315 N N . THR A 1 698 ? 15.567 11.679 -20.035 1.00 95.62 698 THR A N 1
ATOM 5316 C CA . THR A 1 698 ? 15.452 11.693 -18.581 1.00 95.62 698 THR A CA 1
ATOM 5317 C C . THR A 1 698 ? 16.467 12.683 -18.036 1.00 95.62 698 THR A C 1
ATOM 5319 O O . THR A 1 698 ? 17.622 12.648 -18.444 1.00 95.62 698 THR A O 1
ATOM 5322 N N . ASP A 1 699 ? 15.994 13.553 -17.158 1.00 94.62 699 ASP A N 1
ATOM 5323 C CA . ASP A 1 699 ? 16.755 14.581 -16.456 1.00 94.62 699 ASP A CA 1
ATOM 5324 C C . ASP A 1 699 ? 16.303 14.482 -14.994 1.00 94.62 699 ASP A C 1
ATOM 5326 O O . ASP A 1 699 ? 15.181 14.869 -14.636 1.00 94.62 699 ASP A O 1
ATOM 5330 N N . THR A 1 700 ? 17.104 13.775 -14.200 1.00 95.75 700 THR A N 1
ATOM 5331 C CA . THR A 1 700 ? 16.770 13.393 -12.830 1.00 95.75 700 THR A CA 1
ATOM 5332 C C . THR A 1 700 ? 16.737 14.606 -11.908 1.00 95.75 700 THR A C 1
ATOM 5334 O O . THR A 1 700 ? 15.833 14.691 -11.079 1.00 95.75 700 THR A O 1
ATOM 5337 N N . ASP A 1 701 ? 17.697 15.520 -12.022 1.00 92.06 701 ASP A N 1
ATOM 5338 C CA . ASP A 1 701 ? 17.843 16.671 -11.124 1.00 92.06 701 ASP A CA 1
ATOM 5339 C C . ASP A 1 701 ? 17.263 17.979 -11.682 1.00 92.06 701 ASP A C 1
ATOM 5341 O O . ASP A 1 701 ? 17.263 19.000 -10.989 1.00 92.06 701 ASP A O 1
ATOM 5345 N N . GLY A 1 702 ? 16.694 17.936 -12.887 1.00 90.75 702 GLY A N 1
ATOM 5346 C CA . GLY A 1 702 ? 15.927 19.023 -13.483 1.00 90.75 702 GLY A CA 1
ATOM 5347 C C . GLY A 1 702 ? 16.792 20.189 -13.952 1.00 90.75 702 GLY A C 1
ATOM 5348 O O . GLY A 1 702 ? 16.286 21.308 -14.113 1.00 90.75 702 GLY A O 1
ATOM 5349 N N . ASP A 1 703 ? 18.092 19.972 -14.149 1.00 91.31 703 ASP A N 1
ATOM 5350 C CA . ASP A 1 703 ? 19.046 21.030 -14.459 1.00 91.31 703 ASP A CA 1
ATOM 5351 C C . ASP A 1 703 ? 19.088 21.396 -15.960 1.00 91.31 703 ASP A C 1
ATOM 5353 O O . ASP A 1 703 ? 19.691 22.407 -16.350 1.00 91.31 703 ASP A O 1
ATOM 5357 N N . THR A 1 704 ? 18.317 20.672 -16.779 1.00 92.62 704 THR A N 1
ATOM 5358 C CA . THR A 1 704 ? 18.190 20.740 -18.242 1.00 92.62 704 THR A CA 1
ATOM 5359 C C . THR A 1 704 ? 19.267 20.014 -19.045 1.00 92.62 704 THR A C 1
ATOM 5361 O O . THR A 1 704 ? 19.270 20.138 -20.278 1.00 92.62 704 THR A O 1
ATOM 5364 N N . LEU A 1 705 ? 20.129 19.241 -18.389 1.00 94.94 705 LEU A N 1
ATOM 5365 C CA . LEU A 1 705 ? 21.034 18.278 -19.001 1.00 94.94 705 LEU A CA 1
ATOM 5366 C C . LEU A 1 705 ? 20.444 16.861 -18.863 1.00 94.94 705 LEU A C 1
ATOM 5368 O O . LEU A 1 705 ? 19.989 16.482 -17.793 1.00 94.94 705 LEU A O 1
ATOM 5372 N N . PRO A 1 706 ? 20.383 16.055 -19.938 1.00 95.94 706 PRO A N 1
ATOM 5373 C CA . PRO A 1 706 ? 19.918 14.676 -19.807 1.00 95.94 706 PRO A CA 1
ATOM 5374 C C . PRO A 1 706 ? 20.942 13.768 -19.111 1.00 95.94 706 PRO A C 1
ATOM 5376 O O . PRO A 1 706 ? 22.117 13.769 -19.493 1.00 95.94 706 PRO A O 1
ATOM 5379 N N . ASP A 1 707 ? 20.458 12.852 -18.265 1.00 96.19 707 ASP A N 1
ATOM 5380 C CA . ASP A 1 707 ? 21.255 11.886 -17.493 1.00 96.19 707 ASP A CA 1
ATOM 5381 C C . ASP A 1 707 ? 22.280 11.117 -18.348 1.00 96.19 707 ASP A C 1
ATOM 5383 O O . ASP A 1 707 ? 23.378 10.776 -17.894 1.00 96.19 707 ASP A O 1
ATOM 5387 N N . LEU A 1 708 ? 21.906 10.770 -19.588 1.00 96.19 708 LEU A N 1
ATOM 5388 C CA . LEU A 1 708 ? 22.789 10.070 -20.524 1.00 96.19 708 LEU A CA 1
ATOM 5389 C C . LEU A 1 708 ? 23.985 10.934 -20.926 1.00 96.19 708 LEU A C 1
ATOM 5391 O O . LEU A 1 708 ? 25.104 10.426 -20.973 1.00 96.19 708 LEU A O 1
ATOM 5395 N N . TRP A 1 709 ? 23.743 12.203 -21.255 1.00 96.00 709 TRP A N 1
ATOM 5396 C CA . TRP A 1 709 ? 24.785 13.119 -21.711 1.00 96.00 709 TRP A CA 1
ATOM 5397 C C . TRP A 1 709 ? 25.759 13.413 -20.571 1.00 96.00 709 TRP A C 1
ATOM 5399 O O . TRP A 1 709 ? 26.967 13.255 -20.732 1.00 96.00 709 TRP A O 1
ATOM 5409 N N . GLU A 1 710 ? 25.231 13.693 -19.382 1.00 95.88 710 GLU A N 1
ATOM 5410 C CA . GLU A 1 710 ? 26.041 13.895 -18.184 1.00 95.88 710 GLU A CA 1
ATOM 5411 C C . GLU A 1 710 ? 26.886 12.666 -17.846 1.00 95.88 710 GLU A C 1
ATOM 5413 O O . GLU A 1 710 ? 28.086 12.769 -17.591 1.00 95.88 710 GLU A O 1
ATOM 5418 N N . SER A 1 711 ? 26.287 11.470 -17.914 1.00 94.50 711 SER A N 1
ATOM 5419 C CA . SER A 1 711 ? 27.005 10.225 -17.648 1.00 94.50 711 SER A CA 1
ATOM 5420 C C . SER A 1 711 ? 28.133 9.956 -18.649 1.00 94.50 711 SER A C 1
ATOM 5422 O O . SER A 1 711 ? 29.094 9.278 -18.277 1.00 94.50 711 SER A O 1
ATOM 5424 N N . ILE A 1 712 ? 28.015 10.407 -19.902 1.00 94.31 712 ILE A N 1
ATOM 5425 C CA . ILE A 1 712 ? 29.069 10.263 -20.918 1.00 94.31 712 ILE A CA 1
ATOM 5426 C C . ILE A 1 712 ? 30.215 11.241 -20.636 1.00 94.31 712 ILE A C 1
ATOM 5428 O O . ILE A 1 712 ? 31.374 10.836 -20.717 1.00 94.31 712 ILE A O 1
ATOM 5432 N N . ASN A 1 713 ? 29.888 12.468 -20.229 1.00 93.56 713 ASN A N 1
ATOM 5433 C CA . ASN A 1 713 ? 30.852 13.554 -20.022 1.00 93.56 713 ASN A CA 1
ATOM 5434 C C . ASN A 1 713 ? 31.393 13.652 -18.583 1.00 93.56 713 ASN A C 1
ATOM 5436 O O . ASN A 1 713 ? 32.148 14.560 -18.251 1.00 93.56 713 ASN A O 1
ATOM 5440 N N . GLY A 1 714 ? 31.036 12.706 -17.708 1.00 90.81 714 GLY A N 1
ATOM 5441 C CA . GLY A 1 714 ? 31.539 12.654 -16.331 1.00 90.81 714 GLY A CA 1
ATOM 5442 C C . GLY A 1 714 ? 30.918 13.683 -15.378 1.00 90.81 714 GLY A C 1
ATOM 5443 O O . GLY A 1 714 ? 31.499 13.942 -14.322 1.00 90.81 714 GLY A O 1
ATOM 5444 N N . LEU A 1 715 ? 29.754 14.228 -15.736 1.00 92.44 715 LEU A N 1
ATOM 5445 C CA . LEU A 1 715 ? 28.937 15.134 -14.924 1.00 92.44 715 LEU A CA 1
ATOM 5446 C C . LEU A 1 715 ? 27.987 14.357 -13.989 1.00 92.44 715 LEU A C 1
ATOM 5448 O O . LEU A 1 715 ? 27.963 13.116 -13.979 1.00 92.44 715 LEU A O 1
ATOM 5452 N N . ASN A 1 716 ? 27.244 15.065 -13.140 1.00 91.44 716 ASN A N 1
ATOM 5453 C CA . ASN A 1 716 ? 26.450 14.490 -12.067 1.00 91.44 716 ASN A CA 1
ATOM 5454 C C . ASN A 1 716 ? 24.941 14.499 -12.343 1.00 91.44 716 ASN A C 1
ATOM 5456 O O . ASN A 1 716 ? 24.214 15.297 -11.778 1.00 91.44 716 ASN A O 1
ATOM 5460 N N . ARG A 1 717 ? 24.466 13.417 -12.966 1.00 93.38 717 ARG A N 1
ATOM 5461 C CA . ARG A 1 717 ? 23.043 13.165 -13.271 1.00 93.38 717 ARG A CA 1
ATOM 5462 C C . ARG A 1 717 ? 22.027 13.074 -12.121 1.00 93.38 717 ARG A C 1
ATOM 5464 O O . ARG A 1 717 ? 21.013 12.395 -12.236 1.00 93.38 717 ARG A O 1
ATOM 5471 N N . HIS A 1 718 ? 22.371 13.484 -10.914 1.00 91.06 718 HIS A N 1
ATOM 5472 C CA . HIS A 1 718 ? 21.445 13.471 -9.781 1.00 91.06 718 HIS A CA 1
ATOM 5473 C C . HIS A 1 718 ? 21.649 14.681 -8.871 1.00 91.06 718 HIS A C 1
ATOM 5475 O O . HIS A 1 718 ? 21.070 14.716 -7.783 1.00 91.06 718 HIS A O 1
ATOM 5481 N N . ARG A 1 719 ? 22.473 15.654 -9.276 1.00 85.44 719 ARG A N 1
ATOM 5482 C CA . ARG A 1 719 ? 22.734 16.884 -8.536 1.00 85.44 719 ARG A CA 1
ATOM 5483 C C . ARG A 1 719 ? 23.027 18.038 -9.492 1.00 85.44 719 ARG A C 1
ATOM 5485 O O . ARG A 1 719 ? 24.169 18.255 -9.882 1.00 85.44 719 ARG A O 1
ATOM 5492 N N . ALA A 1 720 ? 22.033 18.907 -9.625 1.00 87.12 720 ALA A N 1
ATOM 5493 C CA . ALA A 1 720 ? 22.180 20.196 -10.283 1.00 87.12 720 ALA A CA 1
ATOM 5494 C C . ALA A 1 720 ? 23.151 21.141 -9.544 1.00 87.12 720 ALA A C 1
ATOM 5496 O O . ALA A 1 720 ? 23.681 22.085 -10.130 1.00 87.12 720 ALA A O 1
ATOM 5497 N N . SER A 1 721 ? 23.345 20.972 -8.231 1.00 85.38 721 SER A N 1
ATOM 5498 C CA . SER A 1 721 ? 24.177 21.840 -7.389 1.00 85.38 721 SER A CA 1
ATOM 5499 C C . SER A 1 721 ? 25.639 21.401 -7.347 1.00 85.38 721 SER A C 1
ATOM 5501 O O . SER A 1 721 ? 25.976 20.227 -7.189 1.00 85.38 721 SER A O 1
ATOM 5503 N N . VAL A 1 722 ? 26.541 22.386 -7.397 1.00 83.50 722 VAL A N 1
ATOM 5504 C CA . VAL A 1 722 ? 27.984 22.146 -7.287 1.00 83.50 722 VAL A CA 1
ATOM 5505 C C . VAL A 1 722 ? 28.454 22.493 -5.880 1.00 83.50 722 VAL A C 1
ATOM 5507 O O . VAL A 1 722 ? 28.526 23.670 -5.498 1.00 83.50 722 VAL A O 1
ATOM 5510 N N . ALA A 1 723 ? 28.835 21.456 -5.135 1.00 74.25 723 ALA A N 1
ATOM 5511 C CA . ALA A 1 723 ? 29.225 21.554 -3.735 1.00 74.25 723 ALA A CA 1
ATOM 5512 C C . ALA A 1 723 ? 30.263 22.652 -3.462 1.00 74.25 723 ALA A C 1
ATOM 5514 O O . ALA A 1 723 ? 31.348 22.700 -4.043 1.00 74.25 723 ALA A O 1
ATOM 5515 N N . GLY A 1 724 ? 29.929 23.534 -2.516 1.00 72.88 724 GLY A N 1
ATOM 5516 C CA . GLY A 1 724 ? 30.785 24.648 -2.104 1.00 72.88 724 GLY A CA 1
ATOM 5517 C C . GLY A 1 724 ? 30.713 25.886 -3.004 1.00 72.88 724 GLY A C 1
ATOM 5518 O O . GLY A 1 724 ? 31.442 26.850 -2.753 1.00 72.88 724 GLY A O 1
ATOM 5519 N N . THR A 1 725 ? 29.832 25.902 -4.007 1.00 78.12 725 THR A N 1
ATOM 5520 C CA . THR A 1 725 ? 29.606 27.054 -4.888 1.00 78.12 725 THR A CA 1
ATOM 5521 C C . THR A 1 725 ? 28.143 27.514 -4.851 1.00 78.12 725 THR A C 1
ATOM 5523 O O . THR A 1 725 ? 27.283 26.861 -4.272 1.00 78.12 725 THR A O 1
ATOM 5526 N N . ALA A 1 726 ? 27.864 28.682 -5.436 1.00 77.94 726 ALA A N 1
ATOM 5527 C CA . ALA A 1 726 ? 26.497 29.143 -5.705 1.00 77.94 726 ALA A CA 1
ATOM 5528 C C . ALA A 1 726 ? 26.093 28.906 -7.172 1.00 77.94 726 ALA A C 1
ATOM 5530 O O . ALA A 1 726 ? 25.139 29.519 -7.650 1.00 77.94 726 ALA A O 1
ATOM 5531 N N . LEU A 1 727 ? 26.890 28.117 -7.896 1.00 82.19 727 LEU A N 1
ATOM 5532 C CA . LEU A 1 727 ? 26.676 27.780 -9.292 1.00 82.19 727 LEU A CA 1
ATOM 5533 C C . LEU A 1 727 ? 26.028 26.403 -9.377 1.00 82.19 727 LEU A C 1
ATOM 5535 O O . LEU A 1 727 ? 26.200 25.556 -8.498 1.00 82.19 727 LEU A O 1
ATOM 5539 N N . SER A 1 728 ? 25.284 26.219 -10.450 1.00 88.25 728 SER A N 1
ATOM 5540 C CA . SER A 1 728 ? 24.681 24.956 -10.826 1.00 88.25 728 SER A CA 1
ATOM 5541 C C . SER A 1 728 ? 25.504 24.310 -11.950 1.00 88.25 728 SER A C 1
ATOM 5543 O O . SER A 1 728 ? 26.229 25.022 -12.656 1.00 88.25 728 SER A O 1
ATOM 5545 N N . GLU A 1 729 ? 25.457 22.986 -12.073 1.00 90.81 729 GLU A N 1
ATOM 5546 C CA . GLU A 1 729 ? 26.357 22.206 -12.929 1.00 90.81 729 GLU A CA 1
ATOM 5547 C C . GLU A 1 729 ? 26.235 22.605 -14.402 1.00 90.81 729 GLU A C 1
ATOM 5549 O O . GLU A 1 729 ? 27.248 22.913 -15.029 1.00 90.81 729 GLU A O 1
ATOM 5554 N N . GLN A 1 730 ? 25.021 22.774 -14.929 1.00 93.62 730 GLN A N 1
ATOM 5555 C CA . GLN A 1 730 ? 24.792 23.310 -16.275 1.00 93.62 730 GLN A CA 1
ATOM 5556 C C . GLN A 1 730 ? 25.347 24.728 -16.534 1.00 93.62 730 GLN A C 1
ATOM 5558 O O . GLN A 1 730 ? 25.421 25.150 -17.687 1.00 93.62 730 GLN A O 1
ATOM 5563 N N . SER A 1 731 ? 25.701 25.495 -15.494 1.00 94.19 731 SER A N 1
ATOM 5564 C CA . SER A 1 731 ? 26.290 26.843 -15.619 1.00 94.19 731 SER A CA 1
ATOM 5565 C C . SER A 1 731 ? 27.816 26.868 -15.470 1.00 94.19 731 SER A C 1
ATOM 5567 O O . SER A 1 731 ? 28.397 27.958 -15.443 1.00 94.19 731 SER A O 1
ATOM 5569 N N . LEU A 1 732 ? 28.458 25.710 -15.301 1.00 93.12 732 LEU A N 1
ATOM 5570 C CA . LEU A 1 732 ? 29.913 25.601 -15.261 1.00 93.12 732 LEU A CA 1
ATOM 5571 C C . LEU A 1 732 ? 30.508 25.562 -16.670 1.00 93.12 732 LEU A C 1
ATOM 5573 O O . LEU A 1 732 ? 29.856 25.102 -17.597 1.00 93.12 732 LEU A O 1
ATOM 5577 N N . ASP A 1 733 ? 31.747 26.033 -16.770 1.00 93.62 733 ASP A N 1
ATOM 5578 C CA . ASP A 1 733 ? 32.622 26.043 -17.952 1.00 93.62 733 ASP A CA 1
ATOM 5579 C C . ASP A 1 733 ? 33.948 25.396 -17.487 1.00 93.62 733 ASP A C 1
ATOM 5581 O O . ASP A 1 733 ? 34.788 26.086 -16.891 1.00 93.62 733 ASP A O 1
ATOM 5585 N N . PRO A 1 734 ? 34.044 24.049 -17.504 1.00 92.44 734 PRO A N 1
ATOM 5586 C CA . PRO A 1 734 ? 35.156 23.313 -16.896 1.00 92.44 734 PRO A CA 1
ATOM 5587 C C . PRO A 1 734 ? 36.494 23.428 -17.640 1.00 92.44 734 PRO A C 1
ATOM 5589 O O . PRO A 1 734 ? 37.542 23.325 -16.992 1.00 92.44 734 PRO A O 1
ATOM 5592 N N . ASP A 1 735 ? 36.472 23.618 -18.957 1.00 93.94 735 ASP A N 1
ATOM 5593 C CA . ASP A 1 735 ? 37.649 23.734 -19.831 1.00 93.94 735 ASP A CA 1
ATOM 5594 C C . ASP A 1 735 ? 38.063 25.193 -20.124 1.00 93.94 735 ASP A C 1
ATOM 5596 O O . ASP A 1 735 ? 39.153 25.436 -20.650 1.00 93.94 735 ASP A O 1
ATOM 5600 N N . GLU A 1 736 ? 37.278 26.169 -19.659 1.00 95.06 736 GLU A N 1
ATOM 5601 C CA . GLU A 1 736 ? 37.529 27.609 -19.760 1.00 95.06 736 GLU A CA 1
ATOM 5602 C C . GLU A 1 736 ? 37.581 28.120 -21.214 1.00 95.06 736 GLU A C 1
ATOM 5604 O O . GLU A 1 736 ? 38.358 29.031 -21.555 1.00 95.06 736 GLU A O 1
ATOM 5609 N N . ASP A 1 737 ? 36.757 27.545 -22.086 1.00 92.88 737 ASP A N 1
ATOM 5610 C CA . ASP A 1 737 ? 36.664 27.904 -23.499 1.00 92.88 737 ASP A CA 1
ATOM 5611 C C . ASP A 1 737 ? 35.635 29.035 -23.771 1.00 92.88 737 ASP A C 1
ATOM 5613 O O . ASP A 1 737 ? 35.738 29.763 -24.765 1.00 92.88 737 ASP A O 1
ATOM 5617 N N . GLY A 1 738 ? 34.734 29.292 -22.813 1.00 92.75 738 GLY A N 1
ATOM 5618 C CA . GLY A 1 738 ? 33.698 30.324 -22.863 1.00 92.75 738 GLY A CA 1
ATOM 5619 C C . GLY A 1 738 ? 32.269 29.807 -23.074 1.00 92.75 738 GLY A C 1
ATOM 5620 O O . GLY A 1 738 ? 31.322 30.622 -23.068 1.00 92.75 738 GLY A O 1
ATOM 5621 N N . LEU A 1 739 ? 32.086 28.499 -23.233 1.00 94.81 739 LEU A N 1
ATOM 5622 C CA . LEU A 1 739 ? 30.803 27.814 -23.256 1.00 94.81 739 LEU A CA 1
ATOM 5623 C C . LEU A 1 739 ? 30.536 27.152 -21.902 1.00 94.81 739 LEU A C 1
ATOM 5625 O O . LEU A 1 739 ? 31.412 26.674 -21.203 1.00 94.81 739 LEU A O 1
ATOM 5629 N N . ASP A 1 740 ? 29.279 27.230 -21.469 1.00 94.94 740 ASP A N 1
ATOM 5630 C CA . ASP A 1 740 ? 28.853 26.509 -20.271 1.00 94.94 740 ASP A CA 1
ATOM 5631 C C . ASP A 1 740 ? 28.337 25.128 -20.688 1.00 94.94 740 ASP A C 1
ATOM 5633 O O . ASP A 1 740 ? 27.872 24.969 -21.818 1.00 94.94 740 ASP A O 1
ATOM 5637 N N . ASN A 1 741 ? 28.331 24.160 -19.772 1.00 95.38 741 ASN A N 1
ATOM 5638 C CA . ASN A 1 741 ? 27.847 22.792 -19.999 1.00 95.38 741 ASN A CA 1
ATOM 5639 C C . ASN A 1 741 ? 26.488 22.748 -20.725 1.00 95.38 741 ASN A C 1
ATOM 5641 O O . ASN A 1 741 ? 26.216 21.874 -21.549 1.00 95.38 741 ASN A O 1
ATOM 5645 N N . ARG A 1 742 ? 25.604 23.714 -20.448 1.00 95.19 742 ARG A N 1
ATOM 5646 C CA . ARG A 1 742 ? 24.311 23.809 -21.127 1.00 95.19 742 ARG A CA 1
ATOM 5647 C C . ARG A 1 742 ? 24.433 24.198 -22.598 1.00 95.19 742 ARG A C 1
ATOM 5649 O O . ARG A 1 742 ? 23.656 23.707 -23.419 1.00 95.19 742 ARG A O 1
ATOM 5656 N N . LYS A 1 743 ? 25.310 25.139 -22.942 1.00 95.44 743 LYS A N 1
ATOM 5657 C CA . LYS A 1 743 ? 25.591 25.489 -24.340 1.00 95.44 743 LYS A CA 1
ATOM 5658 C C . LYS A 1 743 ? 26.306 24.356 -25.053 1.00 95.44 743 LYS A C 1
ATOM 5660 O O . LYS A 1 743 ? 25.869 24.044 -26.154 1.00 95.44 743 LYS A O 1
ATOM 5665 N N . GLU A 1 744 ? 27.270 23.720 -24.399 1.00 95.69 744 GLU A N 1
ATOM 5666 C CA . GLU A 1 744 ? 27.961 22.523 -24.887 1.00 95.69 744 GLU A CA 1
ATOM 5667 C C . GLU A 1 744 ? 26.957 21.461 -25.331 1.00 95.69 744 GLU A C 1
ATOM 5669 O O . GLU A 1 744 ? 26.892 21.087 -26.503 1.00 95.69 744 GLU A O 1
ATOM 5674 N N . PHE A 1 745 ? 26.023 21.099 -24.447 1.00 95.19 745 PHE A N 1
ATOM 5675 C CA . PHE A 1 745 ? 24.942 20.175 -24.781 1.00 95.19 745 PHE A CA 1
ATOM 5676 C C . PHE A 1 745 ? 24.075 20.643 -25.967 1.00 95.19 745 PHE A C 1
ATOM 5678 O O . PHE A 1 745 ? 23.718 19.852 -26.844 1.00 95.19 745 PHE A O 1
ATOM 5685 N N . LEU A 1 746 ? 23.705 21.928 -26.011 1.00 94.25 746 LEU A N 1
ATOM 5686 C CA . LEU A 1 746 ? 22.853 22.474 -27.076 1.00 94.25 746 LEU A CA 1
ATOM 5687 C C . LEU A 1 746 ? 23.551 22.560 -28.436 1.00 94.25 746 LEU A C 1
ATOM 5689 O O . LEU A 1 746 ? 22.863 22.581 -29.465 1.00 94.25 746 LEU A O 1
ATOM 5693 N N . LEU A 1 747 ? 24.876 22.668 -28.438 1.00 93.94 747 LEU A N 1
ATOM 5694 C CA . LEU A 1 747 ? 25.697 22.828 -29.628 1.00 93.94 747 LEU A CA 1
ATOM 5695 C C . LEU A 1 747 ? 26.353 21.515 -30.077 1.00 93.94 747 LEU A C 1
ATOM 5697 O O . LEU A 1 747 ? 26.670 21.393 -31.256 1.00 93.94 747 LEU A O 1
ATOM 5701 N N . GLY A 1 748 ? 26.416 20.511 -29.201 1.00 91.31 748 GLY A N 1
ATOM 5702 C CA . GLY A 1 748 ? 26.975 19.191 -29.481 1.00 91.31 748 GLY A CA 1
ATOM 5703 C C . GLY A 1 748 ? 28.461 19.045 -29.145 1.00 91.31 748 GLY A C 1
ATOM 5704 O O . GLY A 1 748 ? 29.055 18.096 -29.654 1.00 91.31 748 GLY A O 1
ATOM 5705 N N . GLY A 1 749 ? 29.011 19.953 -28.334 1.00 91.62 749 GLY A N 1
ATOM 5706 C CA . GLY A 1 749 ? 30.402 19.941 -27.872 1.00 91.62 749 GLY A CA 1
ATOM 5707 C C . GLY A 1 749 ? 30.658 19.001 -26.685 1.00 91.62 749 GLY A C 1
ATOM 5708 O O . GLY A 1 749 ? 29.722 18.375 -26.151 1.00 91.62 749 GLY A O 1
ATOM 5709 N N . ASP A 1 750 ? 31.933 18.858 -26.322 1.00 93.88 750 ASP A N 1
ATOM 5710 C CA . ASP A 1 750 ? 32.420 18.153 -25.138 1.00 93.88 750 ASP A CA 1
ATOM 5711 C C . ASP A 1 750 ? 32.768 19.170 -24.031 1.00 93.88 750 ASP A C 1
ATOM 5713 O O . ASP A 1 750 ? 33.756 19.882 -24.149 1.00 93.88 750 ASP A O 1
ATOM 5717 N N . PRO A 1 751 ? 32.049 19.184 -22.891 1.00 95.06 751 PRO A N 1
ATOM 5718 C CA . PRO A 1 751 ? 32.264 20.159 -21.813 1.00 95.06 751 PRO A CA 1
ATOM 5719 C C . PRO A 1 751 ? 33.604 20.025 -21.069 1.00 95.06 751 PRO A C 1
ATOM 5721 O O . PRO A 1 751 ? 33.812 20.664 -20.033 1.00 95.06 751 PRO A O 1
ATOM 5724 N N . MET A 1 752 ? 34.455 19.095 -21.496 1.00 94.69 752 MET A N 1
ATOM 5725 C CA . MET A 1 752 ? 35.776 18.842 -20.936 1.00 94.69 752 MET A CA 1
ATOM 5726 C C . MET A 1 752 ? 36.892 19.041 -21.974 1.00 94.69 752 MET A C 1
ATOM 5728 O O . MET A 1 752 ? 38.048 18.731 -21.651 1.00 94.69 752 MET A O 1
ATOM 5732 N N . ASP A 1 753 ? 36.575 19.512 -23.184 1.00 94.94 753 ASP A N 1
ATOM 5733 C CA . ASP A 1 753 ? 37.518 19.728 -24.281 1.00 94.94 753 ASP A CA 1
ATOM 5734 C C . ASP A 1 753 ? 37.328 21.117 -24.905 1.00 94.94 753 ASP A C 1
ATOM 5736 O O . ASP A 1 753 ? 36.323 21.395 -25.539 1.00 94.94 753 ASP A O 1
ATOM 5740 N N . GLU A 1 754 ? 38.348 21.976 -24.792 1.00 95.06 754 GLU A N 1
ATOM 5741 C CA . GLU A 1 754 ? 38.269 23.367 -25.263 1.00 95.06 754 GLU A CA 1
ATOM 5742 C C . GLU A 1 754 ? 38.174 23.517 -26.796 1.00 95.06 754 GLU A C 1
ATOM 5744 O O . GLU A 1 754 ? 38.120 24.652 -27.265 1.00 95.06 754 GLU A O 1
ATOM 5749 N N . ASP A 1 755 ? 38.277 22.416 -27.549 1.00 93.00 755 ASP A N 1
ATOM 5750 C CA . ASP A 1 755 ? 38.319 22.303 -29.017 1.00 93.00 755 ASP A CA 1
ATOM 5751 C C . ASP A 1 755 ? 37.803 20.903 -29.425 1.00 93.00 755 ASP A C 1
ATOM 5753 O O . ASP A 1 755 ? 38.586 19.969 -29.643 1.00 93.00 755 ASP A O 1
ATOM 5757 N N . THR A 1 756 ? 36.476 20.733 -29.460 1.00 93.12 756 THR A N 1
ATOM 5758 C CA . THR A 1 756 ? 35.804 19.427 -29.605 1.00 93.12 756 THR A CA 1
ATOM 5759 C C . THR A 1 756 ? 36.160 18.716 -30.913 1.00 93.12 756 THR A C 1
ATOM 5761 O O . THR A 1 756 ? 36.263 17.480 -30.958 1.00 93.12 756 THR A O 1
ATOM 5764 N N . ASP A 1 757 ? 36.309 19.459 -32.008 1.00 90.31 757 ASP A N 1
ATOM 5765 C CA . ASP A 1 757 ? 36.594 18.888 -33.323 1.00 90.31 757 ASP A CA 1
ATOM 5766 C C . ASP A 1 757 ? 38.095 18.835 -33.659 1.00 90.31 757 ASP A C 1
ATOM 5768 O O . ASP A 1 757 ? 38.493 18.110 -34.579 1.00 90.31 757 ASP A O 1
ATOM 5772 N N . GLY A 1 758 ? 38.938 19.491 -32.857 1.00 90.38 758 GLY A N 1
ATOM 5773 C CA . GLY A 1 758 ? 40.391 19.460 -32.956 1.00 90.38 758 GLY A CA 1
ATOM 5774 C C . GLY A 1 758 ? 40.947 20.295 -34.109 1.00 90.38 758 GLY A C 1
ATOM 5775 O O . GLY A 1 758 ? 42.083 20.048 -34.550 1.00 90.38 758 GLY A O 1
ATOM 5776 N N . ASP A 1 759 ? 40.173 21.243 -34.637 1.00 88.44 759 ASP A N 1
ATOM 5777 C CA . ASP A 1 759 ? 40.575 22.103 -35.746 1.00 88.44 759 ASP A CA 1
ATOM 5778 C C . ASP A 1 759 ? 41.475 23.276 -35.303 1.00 88.44 759 ASP A C 1
ATOM 5780 O O . ASP A 1 759 ? 42.091 23.951 -36.139 1.00 88.44 759 ASP A O 1
ATOM 5784 N N . CYS A 1 760 ? 41.673 23.427 -33.988 1.00 86.94 760 CYS A N 1
ATOM 5785 C CA . CYS A 1 760 ? 42.434 24.472 -33.311 1.00 86.94 760 CYS A CA 1
ATOM 5786 C C . CYS A 1 760 ? 41.733 25.842 -33.194 1.00 86.94 760 CYS A C 1
ATOM 5788 O O . CYS A 1 760 ? 42.422 26.861 -33.001 1.00 86.94 760 CYS A O 1
ATOM 5790 N N . ILE A 1 761 ? 40.408 25.886 -33.304 1.00 87.44 761 ILE A N 1
ATOM 5791 C CA . ILE A 1 761 ? 39.523 26.971 -32.876 1.00 87.44 761 ILE A CA 1
ATOM 5792 C C . ILE A 1 761 ? 38.802 26.484 -31.613 1.00 87.44 761 ILE A C 1
ATOM 5794 O O . ILE A 1 761 ? 38.337 25.362 -31.557 1.00 87.44 761 ILE A O 1
ATOM 5798 N N . LYS A 1 762 ? 38.730 27.319 -30.570 1.00 91.81 762 LYS A N 1
ATOM 5799 C CA . LYS A 1 762 ? 37.978 26.947 -29.364 1.00 91.81 762 LYS A CA 1
ATOM 5800 C C . LYS A 1 762 ? 36.483 26.942 -29.652 1.00 91.81 762 LYS A C 1
ATOM 5802 O O . LYS A 1 762 ? 36.039 27.898 -30.295 1.00 91.81 762 LYS A O 1
ATOM 5807 N N . ASP A 1 763 ? 35.718 26.013 -29.089 1.00 91.69 763 ASP A N 1
ATOM 5808 C CA . ASP A 1 763 ? 34.269 25.906 -29.327 1.00 91.69 763 ASP A CA 1
ATOM 5809 C C . ASP A 1 763 ? 33.553 27.252 -29.057 1.00 91.69 763 ASP A C 1
ATOM 5811 O O . ASP A 1 763 ? 32.777 27.765 -29.874 1.00 91.69 763 ASP A O 1
ATOM 5815 N N . GLY A 1 764 ? 33.919 27.943 -27.971 1.00 89.94 764 GLY A N 1
ATOM 5816 C CA . GLY A 1 764 ? 33.423 29.281 -27.628 1.00 89.94 764 GLY A CA 1
ATOM 5817 C C . GLY A 1 764 ? 33.761 30.415 -28.609 1.00 89.94 764 GLY A C 1
ATOM 5818 O O . GLY A 1 764 ? 33.114 31.473 -28.581 1.00 89.94 764 GLY A O 1
ATOM 5819 N N . ASP A 1 765 ? 34.731 30.222 -29.504 1.00 90.56 765 ASP A N 1
ATOM 5820 C CA . ASP A 1 765 ? 35.144 31.171 -30.545 1.00 90.56 765 ASP A CA 1
ATOM 5821 C C . ASP A 1 765 ? 34.574 30.828 -31.943 1.00 90.56 765 ASP A C 1
ATOM 5823 O O . ASP A 1 765 ? 34.556 31.687 -32.838 1.00 90.56 765 ASP A O 1
ATOM 5827 N N . GLU A 1 766 ? 34.028 29.630 -32.147 1.00 90.38 766 GLU A N 1
ATOM 5828 C CA . GLU A 1 766 ? 33.611 29.139 -33.468 1.00 90.38 766 GLU A CA 1
ATOM 5829 C C . GLU A 1 766 ? 32.375 29.819 -34.063 1.00 90.38 766 GLU A C 1
ATOM 5831 O O . GLU A 1 766 ? 32.164 29.828 -35.285 1.00 90.38 766 GLU A O 1
ATOM 5836 N N . TRP A 1 767 ? 31.563 30.478 -33.235 1.00 85.44 767 TRP A N 1
ATOM 5837 C CA . TRP A 1 767 ? 30.402 31.239 -33.701 1.00 85.44 767 TRP A CA 1
ATOM 5838 C C . TRP A 1 767 ? 30.773 32.283 -34.770 1.00 85.44 767 TRP A C 1
ATOM 5840 O O . TRP A 1 767 ? 29.969 32.571 -35.670 1.00 85.44 767 TRP A O 1
ATOM 5850 N N . GLU A 1 768 ? 31.975 32.876 -34.689 1.00 84.94 768 GLU A N 1
ATOM 5851 C CA . GLU A 1 768 ? 32.442 33.881 -35.649 1.00 84.94 768 GLU A CA 1
ATOM 5852 C C . GLU A 1 768 ? 32.710 33.237 -37.015 1.00 84.94 768 GLU A C 1
ATOM 5854 O O . GLU A 1 768 ? 32.322 33.795 -38.053 1.00 84.94 768 GLU A O 1
ATOM 5859 N N . PHE A 1 769 ? 33.293 32.037 -37.014 1.00 82.06 769 PHE A N 1
ATOM 5860 C CA . PHE A 1 769 ? 33.552 31.269 -38.220 1.00 82.06 769 PHE A CA 1
ATOM 5861 C C . PHE A 1 769 ? 32.250 30.762 -38.849 1.00 82.06 769 PHE A C 1
ATOM 5863 O O . PHE A 1 769 ? 31.967 31.103 -40.004 1.00 82.06 769 PHE A O 1
ATOM 5870 N N . ALA A 1 770 ? 31.383 30.100 -38.075 1.00 87.12 770 ALA A N 1
ATOM 5871 C CA . ALA A 1 770 ? 30.074 29.623 -38.525 1.00 87.12 770 ALA A CA 1
ATOM 5872 C C . ALA A 1 770 ? 29.234 30.742 -39.177 1.00 87.12 770 ALA A C 1
ATOM 5874 O O . ALA A 1 770 ? 28.618 30.564 -40.239 1.00 87.12 770 ALA A O 1
ATOM 5875 N N . ALA A 1 771 ? 29.260 31.949 -38.595 1.00 87.44 771 ALA A N 1
ATOM 5876 C CA . ALA A 1 771 ? 28.591 33.124 -39.148 1.00 87.44 771 ALA A CA 1
ATOM 5877 C C . ALA A 1 771 ? 29.182 33.583 -40.494 1.00 87.44 771 ALA A C 1
ATOM 5879 O O . ALA A 1 771 ? 28.442 34.089 -41.350 1.00 87.44 771 ALA A O 1
ATOM 5880 N N . SER A 1 772 ? 30.491 33.416 -40.696 1.00 87.19 772 SER A N 1
ATOM 5881 C CA . SER A 1 772 ? 31.197 33.801 -41.922 1.00 87.19 772 SER A CA 1
ATOM 5882 C C . SER A 1 772 ? 30.828 32.910 -43.118 1.00 87.19 772 SER A C 1
ATOM 5884 O O . SER A 1 772 ? 30.609 33.425 -44.222 1.00 87.19 772 SER A O 1
ATOM 5886 N N . VAL A 1 773 ? 30.627 31.612 -42.871 1.00 86.94 773 VAL A N 1
ATOM 5887 C CA . VAL A 1 773 ? 30.261 30.591 -43.871 1.00 86.94 773 VAL A CA 1
ATOM 5888 C C . VAL A 1 773 ? 28.752 30.300 -43.929 1.00 86.94 773 VAL A C 1
ATOM 5890 O O . VAL A 1 773 ? 28.288 29.477 -44.721 1.00 86.94 773 VAL A O 1
ATOM 5893 N N . LEU A 1 774 ? 27.945 31.045 -43.158 1.00 88.44 774 LEU A N 1
ATOM 5894 C CA . LEU A 1 774 ? 26.479 30.927 -43.075 1.00 88.44 774 LEU A CA 1
ATOM 5895 C C . LEU A 1 774 ? 26.004 29.524 -42.655 1.00 88.44 774 LEU A C 1
ATOM 5897 O O . LEU A 1 774 ? 24.991 29.020 -43.162 1.00 88.44 774 LEU A O 1
ATOM 5901 N N . ARG A 1 775 ? 26.727 28.905 -41.723 1.00 88.88 775 ARG A N 1
ATOM 5902 C CA . ARG A 1 775 ? 26.403 27.616 -41.103 1.00 88.88 775 ARG A CA 1
ATOM 5903 C C . ARG A 1 775 ? 25.947 27.820 -39.652 1.00 88.88 775 ARG A C 1
ATOM 5905 O O . ARG A 1 775 ? 26.168 28.894 -39.095 1.00 88.88 775 ARG A O 1
ATOM 5912 N N . PRO A 1 776 ? 25.190 26.870 -39.071 1.00 88.69 776 PRO A N 1
ATOM 5913 C CA . PRO A 1 776 ? 24.883 26.923 -37.647 1.00 88.69 776 PRO A CA 1
ATOM 5914 C C . PRO A 1 776 ? 26.162 26.712 -36.828 1.00 88.69 776 PRO A C 1
ATOM 5916 O O . PRO A 1 776 ? 27.020 25.942 -37.238 1.00 88.69 776 PRO A O 1
ATOM 5919 N N . GLU A 1 777 ? 26.246 27.381 -35.682 1.00 89.75 777 GLU A N 1
ATOM 5920 C CA . GLU A 1 777 ? 27.348 27.276 -34.710 1.00 89.75 777 GLU A CA 1
ATOM 5921 C C . GLU A 1 777 ? 27.589 25.827 -34.279 1.00 89.75 777 GLU A C 1
ATOM 5923 O O . GLU A 1 777 ? 28.702 25.345 -34.379 1.00 89.75 777 GLU A O 1
ATOM 5928 N N . SER A 1 778 ? 26.517 25.076 -34.011 1.00 90.56 778 SER A N 1
ATOM 5929 C CA . SER A 1 778 ? 26.566 23.640 -33.693 1.00 90.56 778 SER A CA 1
ATOM 5930 C C . SER A 1 778 ? 27.183 22.747 -34.777 1.00 90.56 778 SER A C 1
ATOM 5932 O O . SER A 1 778 ? 27.262 21.542 -34.596 1.00 90.56 778 SER A O 1
ATOM 5934 N N . ALA A 1 779 ? 27.418 23.266 -35.985 1.00 89.81 779 ALA A N 1
ATOM 5935 C CA . ALA A 1 779 ? 28.089 22.506 -37.031 1.00 89.81 779 ALA A CA 1
ATOM 5936 C C . ALA A 1 779 ? 29.585 22.797 -37.080 1.00 89.81 779 ALA A C 1
ATOM 5938 O O . ALA A 1 779 ? 30.272 21.955 -37.631 1.00 89.81 779 ALA A O 1
ATOM 5939 N N . ALA A 1 780 ? 30.038 23.946 -36.572 1.00 89.81 780 ALA A N 1
ATOM 5940 C CA . ALA A 1 780 ? 31.459 24.250 -36.456 1.00 89.81 780 ALA A CA 1
ATOM 5941 C C . ALA A 1 780 ? 32.057 23.358 -35.350 1.00 89.81 780 ALA A C 1
ATOM 5943 O O . ALA A 1 780 ? 32.787 22.449 -35.701 1.00 89.81 780 ALA A O 1
ATOM 5944 N N . ILE A 1 781 ? 31.465 23.384 -34.144 1.00 90.44 781 ILE A N 1
ATOM 5945 C CA . ILE A 1 781 ? 31.833 22.596 -32.934 1.00 90.44 781 ILE A CA 1
ATOM 5946 C C . ILE A 1 781 ? 32.078 21.100 -33.137 1.00 90.44 781 ILE A C 1
ATOM 5948 O O . ILE A 1 781 ? 32.721 20.441 -32.332 1.00 90.44 781 ILE A O 1
ATOM 5952 N N . ILE A 1 782 ? 31.553 20.509 -34.206 1.00 90.94 782 ILE A N 1
ATOM 5953 C CA . ILE A 1 782 ? 31.632 19.062 -34.427 1.00 90.94 782 ILE A CA 1
ATOM 5954 C C . ILE A 1 782 ? 32.281 18.687 -35.762 1.00 90.94 782 ILE A C 1
ATOM 5956 O O . ILE A 1 782 ? 32.135 17.537 -36.201 1.00 90.94 782 ILE A O 1
ATOM 5960 N N . SER A 1 783 ? 32.891 19.629 -36.489 1.00 89.88 783 SER A N 1
ATOM 5961 C CA . SER A 1 783 ? 33.345 19.384 -37.857 1.00 89.88 783 SER A CA 1
ATOM 5962 C C . SER A 1 783 ? 34.499 20.281 -38.294 1.00 89.88 783 SER A C 1
ATOM 5964 O O . SER A 1 783 ? 34.243 21.369 -38.792 1.00 89.88 783 SER A O 1
ATOM 5966 N N . GLU A 1 784 ? 35.683 19.668 -38.428 1.00 89.00 784 GLU A N 1
ATOM 5967 C CA . GLU A 1 784 ? 36.933 20.291 -38.911 1.00 89.00 784 GLU A CA 1
ATOM 5968 C C . GLU A 1 784 ? 36.850 21.035 -40.276 1.00 89.00 784 GLU A C 1
ATOM 5970 O O . GLU A 1 784 ? 37.813 21.676 -40.681 1.00 89.00 784 GLU A O 1
ATOM 5975 N N . ASP A 1 785 ? 35.769 20.872 -41.054 1.00 88.06 785 ASP A N 1
ATOM 5976 C CA . ASP A 1 785 ? 35.493 21.512 -42.363 1.00 88.06 785 ASP A CA 1
ATOM 5977 C C . ASP A 1 785 ? 33.967 21.708 -42.543 1.00 88.06 785 ASP A C 1
ATOM 5979 O O . ASP A 1 785 ? 33.275 20.949 -43.246 1.00 88.06 785 ASP A O 1
ATOM 5983 N N . VAL A 1 786 ? 33.391 22.690 -41.843 1.00 88.88 786 VAL A N 1
ATOM 5984 C CA . VAL A 1 786 ? 31.938 22.930 -41.771 1.00 88.88 786 VAL A CA 1
ATOM 5985 C C . VAL A 1 786 ? 31.332 23.331 -43.123 1.00 88.88 786 VAL A C 1
ATOM 5987 O O . VAL A 1 786 ? 30.140 23.093 -43.404 1.00 88.88 786 VAL A O 1
ATOM 5990 N N . ASP A 1 787 ? 32.119 23.984 -43.981 1.00 87.12 787 ASP A N 1
ATOM 5991 C CA . ASP A 1 787 ? 31.667 24.519 -45.262 1.00 87.12 787 ASP A CA 1
ATOM 5992 C C . ASP A 1 787 ? 31.863 23.529 -46.429 1.00 87.12 787 ASP A C 1
ATOM 5994 O O . ASP A 1 787 ? 31.129 23.614 -47.432 1.00 87.12 787 ASP A O 1
ATOM 5998 N N . GLN A 1 788 ? 32.673 22.490 -46.196 1.00 88.12 788 GLN A N 1
ATOM 5999 C CA . GLN A 1 788 ? 32.995 21.363 -47.069 1.00 88.12 788 GLN A CA 1
ATOM 6000 C C . GLN A 1 788 ? 33.742 21.779 -48.338 1.00 88.12 788 GLN A C 1
ATOM 6002 O O . GLN A 1 788 ? 33.538 21.183 -49.412 1.00 88.12 788 GLN A O 1
ATOM 6007 N N . ASP A 1 789 ? 34.570 22.820 -48.255 1.00 88.25 789 ASP A N 1
ATOM 6008 C CA . ASP A 1 789 ? 35.410 23.270 -49.360 1.00 88.25 789 ASP A CA 1
ATOM 6009 C C . ASP A 1 789 ? 36.737 22.490 -49.480 1.00 88.25 789 ASP A C 1
ATOM 6011 O O . ASP A 1 789 ? 37.387 22.526 -50.541 1.00 88.25 789 ASP A O 1
ATOM 6015 N N . GLY A 1 790 ? 37.053 21.670 -48.469 1.00 85.69 790 GLY A N 1
ATOM 6016 C CA . GLY A 1 790 ? 38.224 20.804 -48.400 1.00 85.69 790 GLY A CA 1
ATOM 6017 C C . GLY A 1 790 ? 39.463 21.457 -47.786 1.00 85.69 790 GLY A C 1
ATOM 6018 O O . GLY A 1 790 ? 40.557 20.898 -47.950 1.00 85.69 790 GLY A O 1
ATOM 6019 N N . ILE A 1 791 ? 39.319 22.619 -47.150 1.00 84.56 791 ILE A N 1
ATOM 6020 C CA . ILE A 1 791 ? 40.311 23.268 -46.292 1.00 84.56 791 ILE A CA 1
ATOM 6021 C C . ILE A 1 791 ? 39.767 23.213 -44.860 1.00 84.56 791 ILE A C 1
ATOM 6023 O O . ILE A 1 791 ? 38.644 23.650 -44.660 1.00 84.56 791 ILE A O 1
ATOM 6027 N N . PRO A 1 792 ? 40.530 22.698 -43.879 1.00 86.62 792 PRO A N 1
ATOM 6028 C CA . PRO A 1 792 ? 40.075 22.722 -42.499 1.00 86.62 792 PRO A CA 1
ATOM 6029 C C . PRO A 1 792 ? 39.829 24.147 -41.999 1.00 86.62 792 PRO A C 1
ATOM 6031 O O . PRO A 1 792 ? 40.597 25.061 -42.326 1.00 86.62 792 PRO A O 1
ATOM 6034 N N . ASP A 1 793 ? 38.804 24.317 -41.181 1.00 86.12 793 ASP A N 1
ATOM 6035 C CA . ASP A 1 793 ? 38.312 25.610 -40.710 1.00 86.12 793 ASP A CA 1
ATOM 6036 C C . ASP A 1 793 ? 39.417 26.383 -39.956 1.00 86.12 793 ASP A C 1
ATOM 6038 O O . ASP A 1 793 ? 39.733 27.536 -40.289 1.00 86.12 793 ASP A O 1
ATOM 6042 N N . GLY A 1 794 ? 40.164 25.705 -39.081 1.00 82.81 794 GLY A N 1
ATOM 6043 C CA . GLY A 1 794 ? 41.359 26.240 -38.428 1.00 82.81 794 GLY A CA 1
ATOM 6044 C C . GLY A 1 794 ? 42.494 26.682 -39.362 1.00 82.81 794 GLY A C 1
ATOM 6045 O O . GLY A 1 794 ? 43.226 27.630 -39.042 1.00 82.81 794 GLY A O 1
ATOM 6046 N N . GLU A 1 795 ? 42.642 26.091 -40.557 1.00 84.12 795 GLU A N 1
ATOM 6047 C CA . GLU A 1 795 ? 43.586 26.590 -41.573 1.00 84.12 795 GLU A CA 1
ATOM 6048 C C . GLU A 1 795 ? 43.093 27.902 -42.213 1.00 84.12 795 GLU A C 1
ATOM 6050 O O . GLU A 1 795 ? 43.911 28.787 -42.508 1.00 84.12 795 GLU A O 1
ATOM 6055 N N . GLU A 1 796 ? 41.779 28.064 -42.412 1.00 82.25 796 GLU A N 1
ATOM 6056 C CA . GLU A 1 796 ? 41.180 29.308 -42.913 1.00 82.25 796 GLU A CA 1
ATOM 6057 C C . GLU A 1 796 ? 41.239 30.428 -41.860 1.00 82.25 796 GLU A C 1
ATOM 6059 O O . GLU A 1 796 ? 41.538 31.587 -42.188 1.00 82.25 796 GLU A O 1
ATOM 6064 N N . PHE A 1 797 ? 41.043 30.074 -40.588 1.00 74.88 797 PHE A N 1
ATOM 6065 C CA . PHE A 1 797 ? 41.064 30.997 -39.455 1.00 74.88 797 PHE A CA 1
ATOM 6066 C C . PHE A 1 797 ? 42.485 31.391 -39.006 1.00 74.88 797 PHE A C 1
ATOM 6068 O O . PHE A 1 797 ? 42.687 32.406 -38.331 1.00 74.88 797 PHE A O 1
ATOM 6075 N N . GLY A 1 798 ? 43.505 30.673 -39.486 1.00 69.25 798 GLY A N 1
ATOM 6076 C CA . GLY A 1 798 ? 44.913 31.043 -39.342 1.00 69.25 798 GLY A CA 1
ATOM 6077 C C . GLY A 1 798 ? 45.629 30.381 -38.169 1.00 69.25 798 GLY A C 1
ATOM 6078 O O . GLY A 1 798 ? 46.631 30.931 -37.694 1.00 69.25 798 GLY A O 1
ATOM 6079 N N . CYS A 1 799 ? 45.168 29.211 -37.728 1.00 67.25 799 CYS A N 1
ATOM 6080 C CA . CYS A 1 799 ? 45.883 28.415 -36.752 1.00 67.25 799 CYS A CA 1
ATOM 6081 C C . CYS A 1 799 ? 47.154 27.821 -37.378 1.00 67.25 799 CYS A C 1
ATOM 6083 O O . CYS A 1 799 ? 47.132 27.047 -38.334 1.00 67.25 799 CYS A O 1
ATOM 6085 N N . THR A 1 800 ? 48.320 28.237 -36.884 1.00 53.50 800 THR A N 1
ATOM 6086 C CA . THR A 1 800 ? 49.594 27.641 -37.291 1.00 53.50 800 THR A CA 1
ATOM 6087 C C . THR A 1 800 ? 49.998 26.610 -36.255 1.00 53.50 800 THR A C 1
ATOM 6089 O O . THR A 1 800 ? 50.531 26.979 -35.208 1.00 53.50 800 THR A O 1
ATOM 6092 N N . VAL A 1 801 ? 49.813 25.328 -36.567 1.00 47.66 801 VAL A N 1
ATOM 6093 C CA . VAL A 1 801 ? 50.392 24.227 -35.791 1.00 47.66 801 VAL A CA 1
ATOM 6094 C C . VAL A 1 801 ? 51.923 24.359 -35.845 1.00 47.66 801 VAL A C 1
ATOM 6096 O O . VAL A 1 801 ? 52.564 23.980 -36.832 1.00 47.66 801 VAL A O 1
ATOM 6099 N N . GLU A 1 802 ? 52.554 24.931 -34.814 1.00 41.25 802 GLU A N 1
ATOM 6100 C CA . GLU A 1 802 ? 54.001 24.789 -34.632 1.00 41.25 802 GLU A CA 1
ATOM 6101 C C . GLU A 1 802 ? 54.274 23.337 -34.230 1.00 41.25 802 GLU A C 1
ATOM 6103 O O . GLU A 1 802 ? 54.267 22.964 -33.060 1.00 41.25 802 GLU A O 1
ATOM 6108 N N . ALA A 1 803 ? 54.497 22.495 -35.239 1.00 37.22 803 ALA A N 1
ATOM 6109 C CA . ALA A 1 803 ? 54.935 21.123 -35.065 1.00 37.22 803 ALA A CA 1
ATOM 6110 C C . ALA A 1 803 ? 56.184 21.072 -34.167 1.00 37.22 803 ALA A C 1
ATOM 6112 O O . ALA A 1 803 ? 57.276 21.488 -34.572 1.00 37.22 803 ALA A O 1
ATOM 6113 N N . ILE A 1 804 ? 56.041 20.510 -32.964 1.00 36.22 804 ILE A N 1
ATOM 6114 C CA . ILE A 1 804 ? 57.175 20.070 -32.152 1.00 36.22 804 ILE A CA 1
ATOM 6115 C C . ILE A 1 804 ? 57.815 18.892 -32.892 1.00 36.22 804 ILE A C 1
ATOM 6117 O O . ILE A 1 804 ? 57.416 17.737 -32.759 1.00 36.22 804 ILE A O 1
ATOM 6121 N N . ILE A 1 805 ? 58.819 19.194 -33.709 1.00 35.66 805 ILE A N 1
ATOM 6122 C CA . ILE A 1 805 ? 59.752 18.199 -34.228 1.00 35.66 805 ILE A CA 1
ATOM 6123 C C . ILE A 1 805 ? 60.633 17.775 -33.047 1.00 35.66 805 ILE A C 1
ATOM 6125 O O . ILE A 1 805 ? 61.496 18.533 -32.606 1.00 35.66 805 ILE A O 1
ATOM 6129 N N . GLN A 1 806 ? 60.411 16.567 -32.523 1.00 36.56 806 GLN A N 1
ATOM 6130 C CA . GLN A 1 806 ? 61.437 15.851 -31.765 1.00 36.56 806 GLN A CA 1
ATOM 6131 C C . GLN A 1 806 ? 62.555 15.464 -32.739 1.00 36.56 806 GLN A C 1
ATOM 6133 O O . GLN A 1 806 ? 62.384 14.554 -33.548 1.00 36.56 806 GLN A O 1
ATOM 6138 N N . ASP A 1 807 ? 63.682 16.172 -32.670 1.00 32.19 807 ASP A N 1
ATOM 6139 C CA . ASP A 1 807 ? 64.959 15.683 -33.187 1.00 32.19 807 ASP A CA 1
ATOM 6140 C C . ASP A 1 807 ? 65.671 14.925 -32.056 1.00 32.19 807 ASP A C 1
ATOM 6142 O O . ASP A 1 807 ? 65.936 15.470 -30.981 1.00 32.19 807 ASP A O 1
ATOM 6146 N N . ASP A 1 808 ? 65.962 13.654 -32.323 1.00 36.94 808 ASP A N 1
ATOM 6147 C CA . ASP A 1 808 ? 66.928 12.841 -31.593 1.00 36.94 808 ASP A CA 1
ATOM 6148 C C . ASP A 1 808 ? 68.320 13.495 -31.675 1.00 36.94 808 ASP A C 1
ATOM 6150 O O . ASP A 1 808 ? 68.823 13.666 -32.782 1.00 36.94 808 ASP A O 1
ATOM 6154 N N . GLU A 1 809 ? 68.984 13.779 -30.546 1.00 34.34 809 GLU A N 1
ATOM 6155 C CA . GLU A 1 809 ? 70.446 13.614 -30.411 1.00 34.34 809 GLU A CA 1
ATOM 6156 C C . GLU A 1 809 ? 70.941 13.727 -28.946 1.00 34.34 809 GLU A C 1
ATOM 6158 O O . GLU A 1 809 ? 70.777 14.742 -28.276 1.00 34.34 809 GLU A O 1
ATOM 6163 N N . GLU A 1 810 ? 71.536 12.613 -28.503 1.00 32.38 810 GLU A N 1
ATOM 6164 C CA . GLU A 1 810 ? 72.717 12.388 -27.645 1.00 32.38 810 GLU A CA 1
ATOM 6165 C C . GLU A 1 810 ? 73.008 13.206 -26.357 1.00 32.38 810 GLU A C 1
ATOM 6167 O O . GLU A 1 810 ? 73.160 14.424 -26.336 1.00 32.38 810 GLU A O 1
ATOM 6172 N N . ASP A 1 811 ? 73.219 12.412 -25.297 1.00 33.75 811 ASP A N 1
ATOM 6173 C CA . ASP A 1 811 ? 73.991 12.598 -24.057 1.00 33.75 811 ASP A CA 1
ATOM 6174 C C . ASP A 1 811 ? 75.040 13.739 -24.010 1.00 33.75 811 ASP A C 1
ATOM 6176 O O . ASP A 1 811 ? 75.921 13.814 -24.861 1.00 33.75 811 ASP A O 1
ATOM 6180 N N . GLU A 1 812 ? 75.069 14.517 -22.914 1.00 31.58 812 GLU A N 1
ATOM 6181 C CA . GLU A 1 812 ? 76.161 14.488 -21.908 1.00 31.58 812 GLU A CA 1
ATOM 6182 C C . GLU A 1 812 ? 76.065 15.606 -20.832 1.00 31.58 812 GLU A C 1
ATOM 6184 O O . GLU A 1 812 ? 75.961 16.794 -21.125 1.00 31.58 812 GLU A O 1
ATOM 6189 N N . ASP A 1 813 ? 76.250 15.149 -19.587 1.00 31.98 813 ASP A N 1
ATOM 6190 C CA . ASP A 1 813 ? 77.014 15.738 -18.467 1.00 31.98 813 ASP A CA 1
ATOM 6191 C C . ASP A 1 813 ? 76.398 16.763 -17.477 1.00 31.98 813 ASP A C 1
ATOM 6193 O O . ASP A 1 813 ? 76.165 17.936 -17.765 1.00 31.98 813 ASP A O 1
ATOM 6197 N N . ASP A 1 814 ? 76.234 16.240 -16.252 1.00 32.88 814 ASP A N 1
ATOM 6198 C CA . ASP A 1 814 ? 76.372 16.782 -14.891 1.00 32.88 814 ASP A CA 1
ATOM 6199 C C . ASP A 1 814 ? 76.332 18.304 -14.625 1.00 32.88 814 ASP A C 1
ATOM 6201 O O . ASP A 1 814 ? 77.145 19.091 -15.108 1.00 32.88 814 ASP A O 1
ATOM 6205 N N . THR A 1 815 ? 75.540 18.701 -13.611 1.00 31.00 815 THR A N 1
ATOM 6206 C CA . THR A 1 815 ? 76.066 19.040 -12.260 1.00 31.00 815 THR A CA 1
ATOM 6207 C C . THR A 1 815 ? 74.963 19.428 -11.239 1.00 31.00 815 THR A C 1
ATOM 6209 O O . THR A 1 815 ? 74.273 20.424 -11.410 1.00 31.00 815 THR A O 1
ATOM 6212 N N . VAL A 1 816 ? 74.810 18.608 -10.178 1.00 33.69 816 VAL A N 1
ATOM 6213 C CA . VAL A 1 816 ? 74.914 18.894 -8.708 1.00 33.69 816 VAL A CA 1
ATOM 6214 C C . VAL A 1 816 ? 74.572 20.337 -8.242 1.00 33.69 816 VAL A C 1
ATOM 6216 O O . VAL A 1 816 ? 75.148 21.276 -8.771 1.00 33.69 816 VAL A O 1
ATOM 6219 N N . ASP A 1 817 ? 73.768 20.674 -7.217 1.00 30.47 817 ASP A N 1
ATOM 6220 C CA . ASP A 1 817 ? 73.310 20.078 -5.936 1.00 30.47 817 ASP A CA 1
ATOM 6221 C C . ASP A 1 817 ? 72.083 20.906 -5.417 1.00 30.47 817 ASP A C 1
ATOM 6223 O O . ASP A 1 817 ? 71.844 22.002 -5.932 1.00 30.47 817 ASP A O 1
ATOM 6227 N N . PRO A 1 818 ? 71.353 20.464 -4.369 1.00 53.19 818 PRO A N 1
ATOM 6228 C CA . PRO A 1 818 ? 70.019 20.928 -3.985 1.00 53.19 818 PRO A CA 1
ATOM 6229 C C . PRO A 1 818 ? 69.975 21.819 -2.719 1.00 53.19 818 PRO A C 1
ATOM 6231 O O . PRO A 1 818 ? 71.003 22.219 -2.169 1.00 53.19 818 PRO A O 1
ATOM 6234 N N . THR A 1 819 ? 68.741 22.004 -2.215 1.00 30.73 819 THR A N 1
ATOM 6235 C CA . THR A 1 819 ? 68.283 22.375 -0.847 1.00 30.73 819 THR A CA 1
ATOM 6236 C C . THR A 1 819 ? 67.671 23.795 -0.699 1.00 30.73 819 THR A C 1
ATOM 6238 O O . THR A 1 819 ? 67.960 24.663 -1.517 1.00 30.73 819 THR A O 1
ATOM 6241 N N . PRO A 1 820 ? 66.814 24.053 0.320 1.00 51.25 820 PRO A N 1
ATOM 6242 C CA . PRO A 1 820 ? 65.359 23.781 0.326 1.00 51.25 820 PRO A CA 1
ATOM 6243 C C . PRO A 1 820 ? 64.536 24.978 0.901 1.00 51.25 820 PRO A C 1
ATOM 6245 O O . PRO A 1 820 ? 65.115 26.036 1.143 1.00 51.25 820 PRO A O 1
ATOM 6248 N N . VAL A 1 821 ? 63.262 24.734 1.273 1.00 31.06 821 VAL A N 1
ATOM 6249 C CA . VAL A 1 821 ? 62.441 25.499 2.262 1.00 31.06 821 VAL A CA 1
ATOM 6250 C C . VAL A 1 821 ? 61.675 26.695 1.638 1.00 31.06 821 VAL A C 1
ATOM 6252 O O . VAL A 1 821 ? 62.243 27.385 0.804 1.00 31.06 821 VAL A O 1
ATOM 6255 N N . GLU A 1 822 ? 60.400 27.009 1.902 1.00 28.42 822 GLU A N 1
ATOM 6256 C CA . GLU A 1 822 ? 59.436 26.743 2.990 1.00 28.42 822 GLU A CA 1
ATOM 6257 C C . GLU A 1 822 ? 58.004 26.923 2.432 1.00 28.42 822 GLU A C 1
ATOM 6259 O O . GLU A 1 822 ? 57.818 27.674 1.471 1.00 28.42 822 GLU A O 1
ATOM 6264 N N . ASP A 1 823 ? 57.022 26.273 3.063 1.00 42.59 823 ASP A N 1
ATOM 6265 C CA . ASP A 1 823 ? 55.621 26.711 3.054 1.00 42.59 823 ASP A CA 1
ATOM 6266 C C . ASP A 1 823 ? 55.514 28.124 3.644 1.00 42.59 823 ASP A C 1
ATOM 6268 O O . ASP A 1 823 ? 56.201 28.422 4.619 1.00 42.59 823 ASP A O 1
ATOM 6272 N N . ASP A 1 824 ? 54.621 28.954 3.107 1.00 31.44 824 ASP A N 1
ATOM 6273 C CA . ASP A 1 824 ? 53.771 29.804 3.940 1.00 31.44 824 ASP A CA 1
ATOM 6274 C C . ASP A 1 824 ? 52.524 30.253 3.165 1.00 31.44 824 ASP A C 1
ATOM 6276 O O . ASP A 1 824 ? 52.546 30.556 1.969 1.00 31.44 824 ASP A O 1
ATOM 6280 N N . ASP A 1 825 ? 51.452 30.230 3.938 1.00 38.69 825 ASP A N 1
ATOM 6281 C CA . ASP A 1 825 ? 50.065 30.588 3.703 1.00 38.69 825 ASP A CA 1
ATOM 6282 C C . ASP A 1 825 ? 49.880 32.093 3.382 1.00 38.69 825 ASP A C 1
ATOM 6284 O O . ASP A 1 825 ? 50.796 32.907 3.527 1.00 38.69 825 ASP A O 1
ATOM 6288 N N . ASP A 1 826 ? 48.643 32.443 3.022 1.00 34.94 826 ASP A N 1
ATOM 6289 C CA . ASP A 1 826 ? 48.038 33.784 2.969 1.00 34.94 826 ASP A CA 1
ATOM 6290 C C . ASP A 1 826 ? 47.976 34.506 1.598 1.00 34.94 826 ASP A C 1
ATOM 6292 O O . ASP A 1 826 ? 48.850 35.277 1.201 1.00 34.94 826 ASP A O 1
ATOM 6296 N N . GLY A 1 827 ? 46.776 34.483 1.003 1.00 29.81 827 GLY A N 1
ATOM 6297 C CA . GLY A 1 827 ? 46.021 35.739 0.928 1.00 29.81 827 GLY A CA 1
ATOM 6298 C C . GLY A 1 827 ? 45.699 36.352 -0.444 1.00 29.81 827 GLY A C 1
ATOM 6299 O O . GLY A 1 827 ? 46.531 36.968 -1.098 1.00 29.81 827 GLY A O 1
ATOM 6300 N N . PHE A 1 828 ? 44.387 36.396 -0.690 1.00 31.92 828 PHE A N 1
ATOM 6301 C CA . PHE A 1 828 ? 43.625 37.472 -1.338 1.00 31.92 828 PHE A CA 1
ATOM 6302 C C . PHE A 1 828 ? 43.620 37.603 -2.872 1.00 31.92 828 PHE A C 1
ATOM 6304 O O . PHE A 1 828 ? 44.555 38.048 -3.531 1.00 31.92 828 PHE A O 1
ATOM 6311 N N . VAL A 1 829 ? 42.406 37.355 -3.377 1.00 37.66 829 VAL A N 1
ATOM 6312 C CA . VAL A 1 829 ? 41.778 37.837 -4.612 1.00 37.66 829 VAL A CA 1
ATOM 6313 C C . VAL A 1 829 ? 42.269 39.233 -5.021 1.00 37.66 829 VAL A C 1
ATOM 6315 O O . VAL A 1 829 ? 42.122 40.212 -4.285 1.00 37.66 829 VAL A O 1
ATOM 6318 N N . ASN A 1 830 ? 42.781 39.337 -6.248 1.00 36.03 830 ASN A N 1
ATOM 6319 C CA . ASN A 1 830 ? 43.074 40.609 -6.903 1.00 36.03 830 ASN A CA 1
ATOM 6320 C C . ASN A 1 830 ? 41.764 41.333 -7.270 1.00 36.03 830 ASN A C 1
ATOM 6322 O O . ASN A 1 830 ? 41.175 41.097 -8.324 1.00 36.03 830 ASN A O 1
ATOM 6326 N N . LEU A 1 831 ? 41.322 42.263 -6.421 1.00 43.62 831 LEU A N 1
ATOM 6327 C CA . LEU A 1 831 ? 40.326 43.274 -6.785 1.00 43.62 831 LEU A CA 1
ATOM 6328 C C . LEU A 1 831 ? 40.946 44.258 -7.789 1.00 43.62 831 LEU A C 1
ATOM 6330 O O . LEU A 1 831 ? 41.799 45.073 -7.436 1.00 43.62 831 LEU A O 1
ATOM 6334 N N . ARG A 1 832 ? 40.503 44.212 -9.049 1.00 42.06 832 ARG A N 1
ATOM 6335 C CA . ARG A 1 832 ? 40.809 45.252 -10.043 1.00 42.06 832 ARG A CA 1
ATOM 6336 C C . ARG A 1 832 ? 39.953 46.497 -9.777 1.00 42.06 832 ARG A C 1
ATOM 6338 O O . ARG A 1 832 ? 38.727 46.432 -9.763 1.00 42.06 832 ARG A O 1
ATOM 6345 N N . GLU A 1 833 ? 40.617 47.634 -9.574 1.00 48.84 833 GLU A N 1
ATOM 6346 C CA . GLU A 1 833 ? 40.003 48.949 -9.365 1.00 48.84 833 GLU A CA 1
ATOM 6347 C C . GLU A 1 833 ? 39.480 49.572 -10.684 1.00 48.84 833 GLU A C 1
ATOM 6349 O O . GLU A 1 833 ? 40.180 49.607 -11.695 1.00 48.84 833 GLU A O 1
ATOM 6354 N N . ASP A 1 834 ? 38.268 50.136 -10.605 1.00 54.31 834 ASP A N 1
ATOM 6355 C CA . ASP A 1 834 ? 37.490 50.921 -11.591 1.00 54.31 834 ASP A CA 1
ATOM 6356 C C . ASP A 1 834 ? 36.580 50.153 -12.596 1.00 54.31 834 ASP A C 1
ATOM 6358 O O . ASP A 1 834 ? 36.976 49.888 -13.740 1.00 54.31 834 ASP A O 1
ATOM 6362 N N . PRO A 1 835 ? 35.302 49.895 -12.221 1.00 53.97 835 PRO A N 1
ATOM 6363 C CA . PRO A 1 835 ? 34.324 49.146 -13.022 1.00 53.97 835 PRO A CA 1
ATOM 6364 C C . PRO A 1 835 ? 33.777 49.889 -14.259 1.00 53.97 835 PRO A C 1
ATOM 6366 O O . PRO A 1 835 ? 32.914 49.360 -14.953 1.00 53.97 835 PRO A O 1
ATOM 6369 N N . LEU A 1 836 ? 34.245 51.106 -14.573 1.00 56.41 836 LEU A N 1
ATOM 6370 C CA . LEU A 1 836 ? 33.774 51.888 -15.732 1.00 56.41 836 LEU A CA 1
ATOM 6371 C C . LEU A 1 836 ? 34.851 52.151 -16.798 1.00 56.41 836 LEU A C 1
ATOM 6373 O O . LEU A 1 836 ? 34.610 52.904 -17.750 1.00 56.41 836 LEU A O 1
ATOM 6377 N N . SER A 1 837 ? 36.033 51.546 -16.674 1.00 59.72 837 SER A N 1
ATOM 6378 C CA . SER A 1 837 ? 37.143 51.761 -17.613 1.00 59.72 837 SER A CA 1
ATOM 6379 C C . SER A 1 837 ? 37.021 50.953 -18.917 1.00 59.72 837 SER A C 1
ATOM 6381 O O . SER A 1 837 ? 37.515 51.402 -19.956 1.00 59.72 837 SER A O 1
ATOM 6383 N N . ALA A 1 838 ? 36.293 49.831 -18.911 1.00 57.75 838 ALA A N 1
ATOM 6384 C CA . ALA A 1 838 ? 36.092 48.985 -20.086 1.00 57.75 838 ALA A CA 1
ATOM 6385 C C . ALA A 1 838 ? 35.024 49.554 -21.053 1.00 57.75 838 ALA A C 1
ATOM 6387 O O . ALA A 1 838 ? 33.970 50.023 -20.606 1.00 57.75 838 ALA A O 1
ATOM 6388 N N . PRO A 1 839 ? 35.232 49.484 -22.387 1.00 51.31 839 PRO A N 1
ATOM 6389 C CA . PRO A 1 839 ? 34.214 49.847 -23.378 1.00 51.31 839 PRO A CA 1
ATOM 6390 C C . PRO A 1 839 ? 32.894 49.085 -23.172 1.00 51.31 839 PRO A C 1
ATOM 6392 O O . PRO A 1 839 ? 31.826 49.689 -23.273 1.00 51.31 839 PRO A O 1
ATOM 6395 N N . GLY A 1 840 ? 32.977 47.805 -22.782 1.00 53.53 840 GLY A N 1
ATOM 6396 C CA . GLY A 1 840 ? 31.833 46.937 -22.485 1.00 53.53 840 GLY A CA 1
ATOM 6397 C C . GLY A 1 840 ? 30.976 47.417 -21.312 1.00 53.53 840 GLY A C 1
ATOM 6398 O O . GLY A 1 840 ? 29.760 47.451 -21.436 1.00 53.53 840 GLY A O 1
ATOM 6399 N N . ALA A 1 841 ? 31.570 47.919 -20.223 1.00 56.22 841 ALA A N 1
ATOM 6400 C CA . ALA A 1 841 ? 30.817 48.421 -19.064 1.00 56.22 841 ALA A CA 1
ATOM 6401 C C . ALA A 1 841 ? 30.009 49.698 -19.378 1.00 56.22 841 ALA A C 1
ATOM 6403 O O . ALA A 1 841 ? 28.929 49.923 -18.830 1.00 56.22 841 ALA A O 1
ATOM 6404 N N . LYS A 1 842 ? 30.493 50.529 -20.314 1.00 56.88 842 LYS A N 1
ATOM 6405 C CA . LYS A 1 842 ? 29.751 51.701 -20.819 1.00 56.88 842 LYS A CA 1
ATOM 6406 C C . LYS A 1 842 ? 28.631 51.304 -21.777 1.00 56.88 842 LYS A C 1
ATOM 6408 O O . LYS A 1 842 ? 27.599 51.974 -21.801 1.00 56.88 842 LYS A O 1
ATOM 6413 N N . ILE A 1 843 ? 28.829 50.228 -22.541 1.00 63.41 843 ILE A N 1
ATOM 6414 C CA . ILE A 1 843 ? 27.795 49.624 -23.387 1.00 63.41 843 ILE A CA 1
ATOM 6415 C C . ILE A 1 843 ? 26.721 48.986 -22.506 1.00 63.41 843 ILE A C 1
ATOM 6417 O O . ILE A 1 843 ? 25.547 49.255 -22.736 1.00 63.41 843 ILE A O 1
ATOM 6421 N N . LEU A 1 844 ? 27.104 48.264 -21.447 1.00 58.62 844 LEU A N 1
ATOM 6422 C CA . LEU A 1 844 ? 26.179 47.672 -20.484 1.00 58.62 844 LEU A CA 1
ATOM 6423 C C . LEU A 1 844 ? 25.354 48.754 -19.790 1.00 58.62 844 LEU A C 1
ATOM 6425 O O . LEU A 1 844 ? 24.139 48.694 -19.854 1.00 58.62 844 LEU A O 1
ATOM 6429 N N . LEU A 1 845 ? 25.979 49.811 -19.251 1.00 67.00 845 LEU A N 1
ATOM 6430 C CA . LEU A 1 845 ? 25.256 50.937 -18.643 1.00 67.00 845 LEU A CA 1
ATOM 6431 C C . LEU A 1 845 ? 24.331 51.645 -19.652 1.00 67.00 845 LEU A C 1
ATOM 6433 O O . LEU A 1 845 ? 23.225 52.064 -19.305 1.00 67.00 845 LEU A O 1
ATOM 6437 N N . GLY A 1 846 ? 24.760 51.760 -20.912 1.00 73.69 846 GLY A N 1
ATOM 6438 C CA . GLY A 1 846 ? 23.930 52.254 -22.010 1.00 73.69 846 GLY A CA 1
ATOM 6439 C C . GLY A 1 846 ? 22.718 51.357 -22.277 1.00 73.69 846 GLY A C 1
ATOM 6440 O O . GLY A 1 846 ? 21.601 51.863 -22.383 1.00 73.69 846 GLY A O 1
ATOM 6441 N N . LEU A 1 847 ? 22.916 50.038 -22.312 1.00 68.44 847 LEU A N 1
ATOM 6442 C CA . LEU A 1 847 ? 21.868 49.031 -22.463 1.00 68.44 847 LEU A CA 1
ATOM 6443 C C . LEU A 1 847 ? 20.936 48.998 -21.252 1.00 68.44 847 LEU A C 1
ATOM 6445 O O . LEU A 1 847 ? 19.734 48.899 -21.448 1.00 68.44 847 LEU A O 1
ATOM 6449 N N . THR A 1 848 ? 21.428 49.184 -20.025 1.00 68.25 848 THR A N 1
ATOM 6450 C CA . THR A 1 848 ? 20.595 49.250 -18.815 1.00 68.25 848 THR A CA 1
ATOM 6451 C C . THR A 1 848 ? 19.718 50.502 -18.812 1.00 68.25 848 THR A C 1
ATOM 6453 O O . THR A 1 848 ? 18.549 50.441 -18.438 1.00 68.25 848 THR A O 1
ATOM 6456 N N . ILE A 1 849 ? 20.233 51.643 -19.284 1.00 72.88 849 ILE A N 1
ATOM 6457 C CA . ILE A 1 849 ? 19.439 52.873 -19.441 1.00 72.88 849 ILE A CA 1
ATOM 6458 C C . ILE A 1 849 ? 18.398 52.701 -20.554 1.00 72.88 849 ILE A C 1
ATOM 6460 O O . ILE A 1 849 ? 17.249 53.110 -20.389 1.00 72.88 849 ILE A O 1
ATOM 6464 N N . ILE A 1 850 ? 18.769 52.071 -21.672 1.00 74.75 850 ILE A N 1
ATOM 6465 C CA . ILE A 1 850 ? 17.854 51.767 -22.779 1.00 74.75 850 ILE A CA 1
ATOM 6466 C C . ILE A 1 850 ? 16.772 50.775 -22.331 1.00 74.75 850 ILE A C 1
ATOM 6468 O O . ILE A 1 850 ? 15.595 51.017 -22.585 1.00 74.75 850 ILE A O 1
ATOM 6472 N N . ALA A 1 851 ? 17.140 49.724 -21.600 1.00 68.31 851 ALA A N 1
ATOM 6473 C CA . ALA A 1 851 ? 16.226 48.760 -21.002 1.00 68.31 851 ALA A CA 1
ATOM 6474 C C . ALA A 1 851 ? 15.300 49.439 -19.990 1.00 68.31 851 ALA A C 1
ATOM 6476 O O . ALA A 1 851 ? 14.097 49.228 -20.048 1.00 68.31 851 ALA A O 1
ATOM 6477 N N . GLY A 1 852 ? 15.807 50.346 -19.148 1.00 74.38 852 GLY A N 1
ATOM 6478 C CA . GLY A 1 852 ? 14.990 51.153 -18.238 1.00 74.38 852 GLY A CA 1
ATOM 6479 C C . GLY A 1 852 ? 13.991 52.062 -18.966 1.00 74.38 852 GLY A C 1
ATOM 6480 O O . GLY A 1 852 ? 12.851 52.215 -18.526 1.00 74.38 852 GLY A O 1
ATOM 6481 N N . VAL A 1 853 ? 14.369 52.620 -20.122 1.00 74.56 853 VAL A N 1
ATOM 6482 C CA . VAL A 1 853 ? 13.463 53.394 -20.988 1.00 74.56 853 VAL A CA 1
ATOM 6483 C C . VAL A 1 853 ? 12.436 52.489 -21.676 1.00 74.56 853 VAL A C 1
ATOM 6485 O O . VAL A 1 853 ? 11.263 52.856 -21.733 1.00 74.56 853 VAL A O 1
ATOM 6488 N N . PHE A 1 854 ? 12.824 51.303 -22.154 1.00 70.69 854 PHE A N 1
ATOM 6489 C CA . PHE A 1 854 ? 11.892 50.317 -22.710 1.00 70.69 854 PHE A CA 1
ATOM 6490 C C . PHE A 1 854 ? 10.936 49.770 -21.652 1.00 70.69 854 PHE A C 1
ATOM 6492 O O . PHE A 1 854 ? 9.757 49.617 -21.948 1.00 70.69 854 PHE A O 1
ATOM 6499 N N . LEU A 1 855 ? 11.393 49.579 -20.416 1.00 62.53 855 LEU A N 1
ATOM 6500 C CA . LEU A 1 855 ? 10.575 49.167 -19.281 1.00 62.53 855 LEU A CA 1
ATOM 6501 C C . LEU A 1 855 ? 9.569 50.267 -18.908 1.00 62.53 855 LEU A C 1
ATOM 6503 O O . LEU A 1 855 ? 8.385 49.991 -18.723 1.00 62.53 855 LEU A O 1
ATOM 6507 N N . ALA A 1 856 ? 9.994 51.535 -18.902 1.00 62.34 856 ALA A N 1
ATOM 6508 C CA . ALA A 1 856 ? 9.100 52.676 -18.690 1.00 62.34 856 ALA A CA 1
ATOM 6509 C C . ALA A 1 856 ? 8.084 52.854 -19.839 1.00 62.34 856 ALA A C 1
ATOM 6511 O O . ALA A 1 856 ? 6.921 53.184 -19.596 1.00 62.34 856 ALA A O 1
ATOM 6512 N N . LEU A 1 857 ? 8.489 52.607 -21.091 1.00 61.31 857 LEU A N 1
ATOM 6513 C CA . LEU A 1 857 ? 7.606 52.631 -22.265 1.00 61.31 857 LEU A CA 1
ATOM 6514 C C . LEU A 1 857 ? 6.653 51.426 -22.308 1.00 61.31 857 LEU A C 1
ATOM 6516 O O . LEU A 1 857 ? 5.498 51.593 -22.699 1.00 61.31 857 LEU A O 1
ATOM 6520 N N . ALA A 1 858 ? 7.091 50.243 -21.872 1.00 58.25 858 ALA A N 1
ATOM 6521 C CA . ALA A 1 858 ? 6.266 49.048 -21.718 1.00 58.25 858 ALA A CA 1
ATOM 6522 C C . ALA A 1 858 ? 5.232 49.245 -20.601 1.00 58.25 858 ALA A C 1
ATOM 6524 O O . ALA A 1 858 ? 4.044 49.018 -20.831 1.00 58.25 858 ALA A O 1
ATOM 6525 N N . GLY A 1 859 ? 5.643 49.803 -19.456 1.00 53.22 859 GLY A N 1
ATOM 6526 C CA . GLY A 1 859 ? 4.742 50.207 -18.374 1.00 53.22 859 GLY A CA 1
ATOM 6527 C C . GLY A 1 859 ? 3.719 51.263 -18.815 1.00 53.22 859 GLY A C 1
ATOM 6528 O O . GLY A 1 859 ? 2.531 51.153 -18.515 1.00 53.22 859 GLY A O 1
ATOM 6529 N N . ALA A 1 860 ? 4.127 52.244 -19.628 1.00 49.66 860 ALA A N 1
ATOM 6530 C CA . ALA A 1 860 ? 3.208 53.225 -20.214 1.00 49.66 860 ALA A CA 1
ATOM 6531 C C . ALA A 1 860 ? 2.287 52.633 -21.307 1.00 49.66 860 ALA A C 1
ATOM 6533 O O . ALA A 1 860 ? 1.152 53.089 -21.468 1.00 49.66 860 ALA A O 1
ATOM 6534 N N . SER A 1 861 ? 2.748 51.615 -22.046 1.00 47.00 861 SER A N 1
ATOM 6535 C CA . SER A 1 861 ? 1.975 50.853 -23.042 1.00 47.00 861 SER A CA 1
ATOM 6536 C C . SER A 1 861 ? 0.930 49.945 -22.385 1.00 47.00 861 SER A C 1
ATOM 6538 O O . SER A 1 861 ? -0.179 49.823 -22.904 1.00 47.00 861 SER A O 1
ATOM 6540 N N . MET A 1 862 ? 1.236 49.363 -21.222 1.00 44.84 862 MET A N 1
ATOM 6541 C CA . MET A 1 862 ? 0.271 48.593 -20.426 1.00 44.84 862 MET A CA 1
ATOM 6542 C C . MET A 1 862 ? -0.877 49.472 -19.905 1.00 44.84 862 MET A C 1
ATOM 6544 O O . MET A 1 862 ? -2.021 49.030 -19.875 1.00 44.84 862 MET A O 1
ATOM 6548 N N . LEU A 1 863 ? -0.622 50.752 -19.609 1.00 47.16 863 LEU A N 1
ATOM 6549 C CA . LEU A 1 863 ? -1.659 51.718 -19.206 1.00 47.16 863 LEU A CA 1
ATOM 6550 C C . LEU A 1 863 ? -2.555 52.198 -20.367 1.00 47.16 863 LEU A C 1
ATOM 6552 O O . LEU A 1 863 ? -3.554 52.886 -20.141 1.00 47.16 863 LEU A O 1
ATOM 6556 N N . ARG A 1 864 ? -2.221 51.861 -21.621 1.00 46.19 864 ARG A N 1
ATOM 6557 C CA . ARG A 1 864 ? -2.994 52.228 -22.817 1.00 46.19 864 ARG A CA 1
ATOM 6558 C C . ARG A 1 864 ? -2.895 51.160 -23.910 1.00 46.19 864 ARG A C 1
ATOM 6560 O O . ARG A 1 864 ? -2.285 51.421 -24.945 1.00 46.19 864 ARG A O 1
ATOM 6567 N N . LYS A 1 865 ? -3.586 50.020 -23.779 1.00 36.28 865 LYS A N 1
ATOM 6568 C CA . LYS A 1 865 ? -3.940 49.218 -24.967 1.00 36.28 865 LYS A CA 1
ATOM 6569 C C . LYS A 1 865 ? -5.371 48.659 -24.968 1.00 36.28 865 LYS A C 1
ATOM 6571 O O . LYS A 1 865 ? -5.939 48.400 -23.911 1.00 36.28 865 LYS A O 1
ATOM 6576 N N . PRO A 1 866 ? -5.980 48.568 -26.168 1.00 36.22 866 PRO A N 1
ATOM 6577 C CA . PRO A 1 866 ? -7.398 48.300 -26.373 1.00 36.22 866 PRO A CA 1
ATOM 6578 C C . PRO A 1 866 ? -7.718 46.804 -26.304 1.00 36.22 866 PRO A C 1
ATOM 6580 O O . PRO A 1 866 ? -6.893 45.961 -26.642 1.00 36.22 866 PRO A O 1
ATOM 6583 N N . LYS A 1 867 ? -8.962 46.501 -25.918 1.00 35.44 867 LYS A N 1
ATOM 6584 C CA . LYS A 1 867 ? -9.523 45.148 -25.828 1.00 35.44 867 LYS A CA 1
ATOM 6585 C C . LYS A 1 867 ? -9.439 44.420 -27.179 1.00 35.44 867 LYS A C 1
ATOM 6587 O O . LYS A 1 867 ? -10.122 44.812 -28.126 1.00 35.44 867 LYS A O 1
ATOM 6592 N N . THR A 1 868 ? -8.682 43.329 -27.248 1.00 32.53 868 THR A N 1
ATOM 6593 C CA . THR A 1 868 ? -8.761 42.329 -28.324 1.00 32.53 868 THR A CA 1
ATOM 6594 C C . THR A 1 868 ? -9.345 41.040 -27.760 1.00 32.53 868 THR A C 1
ATOM 6596 O O . THR A 1 868 ? -8.751 40.420 -26.886 1.00 32.53 868 THR A O 1
ATOM 6599 N N . LYS A 1 869 ? -10.534 40.663 -28.247 1.00 32.41 869 LYS A N 1
ATOM 6600 C CA . LYS A 1 869 ? -11.179 39.371 -27.980 1.00 32.41 869 LYS A CA 1
ATOM 6601 C C . LYS A 1 869 ? -10.476 38.283 -28.798 1.00 32.41 869 LYS A C 1
ATOM 6603 O O . LYS A 1 869 ? -10.370 38.435 -30.016 1.00 32.41 869 LYS A O 1
ATOM 6608 N N . ALA A 1 870 ? -10.037 37.205 -28.149 1.00 28.83 870 ALA A N 1
ATOM 6609 C CA . ALA A 1 870 ? -9.664 35.969 -28.830 1.00 28.83 870 ALA A CA 1
ATOM 6610 C C . ALA A 1 870 ? -10.917 35.342 -29.464 1.00 28.83 870 ALA A C 1
ATOM 6612 O O . ALA A 1 870 ? -12.024 35.456 -28.934 1.00 28.83 870 ALA A O 1
ATOM 6613 N N . LYS A 1 871 ? -10.754 34.767 -30.654 1.00 36.16 871 LYS A N 1
ATOM 6614 C CA . LYS A 1 871 ? -11.839 34.316 -31.526 1.00 36.16 871 LYS A CA 1
ATOM 6615 C C . LYS A 1 871 ? -11.553 32.877 -31.945 1.00 36.16 871 LYS A C 1
ATOM 6617 O O . LYS A 1 871 ? -11.092 32.647 -33.056 1.00 36.16 871 LYS A O 1
ATOM 6622 N N . THR A 1 872 ? -11.830 31.931 -31.060 1.00 35.22 872 THR A N 1
ATOM 6623 C CA . THR A 1 872 ? -11.826 30.493 -31.356 1.00 35.22 872 THR A CA 1
ATOM 6624 C C . THR A 1 872 ? -12.947 29.841 -30.550 1.00 35.22 872 THR A C 1
ATOM 6626 O O . THR A 1 872 ? -13.102 30.111 -29.366 1.00 35.22 872 THR A O 1
ATOM 6629 N N . MET A 1 873 ? -13.792 29.076 -31.242 1.00 39.75 873 MET A N 1
ATOM 6630 C CA . MET A 1 873 ? -15.045 28.496 -30.750 1.00 39.75 873 MET A CA 1
ATOM 6631 C C . MET A 1 873 ? -14.929 26.978 -30.901 1.00 39.75 873 MET A C 1
ATOM 6633 O O . MET A 1 873 ? -14.597 26.516 -31.994 1.00 39.75 873 MET A O 1
ATOM 6637 N N . LEU A 1 874 ? -15.148 26.237 -29.814 1.00 33.53 874 LEU A N 1
ATOM 6638 C CA . LEU A 1 874 ? -15.093 24.773 -29.783 1.00 33.53 874 LEU A CA 1
ATOM 6639 C C . LEU A 1 874 ? -16.329 24.180 -30.485 1.00 33.53 874 LEU A C 1
ATOM 6641 O O . LEU A 1 874 ? -17.430 24.725 -30.378 1.00 33.53 874 LEU A O 1
ATOM 6645 N N . ILE A 1 875 ? -16.116 23.098 -31.234 1.00 42.06 875 ILE A N 1
ATOM 6646 C CA . ILE A 1 875 ? -17.135 22.308 -31.941 1.00 42.06 875 ILE A CA 1
ATOM 6647 C C . ILE A 1 875 ? -16.920 20.865 -31.495 1.00 42.06 875 ILE A C 1
ATOM 6649 O O . ILE A 1 875 ? -15.773 20.419 -31.534 1.00 42.06 875 ILE A O 1
ATOM 6653 N N . ASP A 1 876 ? -17.975 20.169 -31.076 1.00 38.41 876 ASP A N 1
ATOM 6654 C CA . ASP A 1 876 ? -17.860 18.752 -30.720 1.00 38.41 876 ASP A CA 1
ATOM 6655 C C . ASP A 1 876 ? -17.880 17.824 -31.951 1.00 38.41 876 ASP A C 1
ATOM 6657 O O . ASP A 1 876 ? -18.039 18.246 -33.104 1.00 38.41 876 ASP A O 1
ATOM 6661 N N . ASP A 1 877 ? -17.686 16.545 -31.674 1.00 35.22 877 ASP A N 1
ATOM 6662 C CA . ASP A 1 877 ? -17.539 15.405 -32.569 1.00 35.22 877 ASP A CA 1
ATOM 6663 C C . ASP A 1 877 ? -18.823 14.978 -33.315 1.00 35.22 877 ASP A C 1
ATOM 6665 O O . ASP A 1 877 ? -18.733 14.209 -34.275 1.00 35.22 877 ASP A O 1
ATOM 6669 N N . GLU A 1 878 ? -19.982 15.581 -33.019 1.00 36.16 878 GLU A N 1
ATOM 6670 C CA . GLU A 1 878 ? -21.191 15.509 -33.862 1.00 36.16 878 GLU A CA 1
ATOM 6671 C C . GLU A 1 878 ? -21.475 16.818 -34.632 1.00 36.16 878 GLU A C 1
ATOM 6673 O O . GLU A 1 878 ? -22.440 16.925 -35.399 1.00 36.16 878 GLU A O 1
ATOM 6678 N N . GLY A 1 879 ? -20.592 17.815 -34.514 1.00 40.03 879 GLY A N 1
ATOM 6679 C CA . GLY A 1 879 ? -20.645 19.068 -35.265 1.00 40.03 879 GLY A CA 1
ATOM 6680 C C . GLY A 1 879 ? -21.469 20.173 -34.601 1.00 40.03 879 GLY A C 1
ATOM 6681 O O . GLY A 1 879 ? -21.815 21.156 -35.275 1.00 40.03 879 GLY A O 1
ATOM 6682 N N . TYR A 1 880 ? -21.774 20.055 -33.306 1.00 39.12 880 TYR A N 1
ATOM 6683 C CA . TYR A 1 880 ? -22.518 21.069 -32.564 1.00 39.12 880 TYR A CA 1
ATOM 6684 C C . TYR A 1 880 ? -21.664 22.320 -32.297 1.00 39.12 880 TYR A C 1
ATOM 6686 O O . TYR A 1 880 ? -20.510 22.249 -31.878 1.00 39.12 880 TYR A O 1
ATOM 6694 N N . ARG A 1 881 ? -22.234 23.503 -32.566 1.00 43.88 881 ARG A N 1
ATOM 6695 C CA . ARG A 1 881 ? -21.595 24.818 -32.386 1.00 43.88 881 ARG A CA 1
ATOM 6696 C C . ARG A 1 881 ? -22.384 25.609 -31.354 1.00 43.88 881 ARG A C 1
ATOM 6698 O O . ARG A 1 881 ? -23.546 25.926 -31.597 1.00 43.88 881 ARG A O 1
ATOM 6705 N N . PHE A 1 882 ? -21.762 25.956 -30.231 1.00 34.06 882 PHE A N 1
ATOM 6706 C CA . PHE A 1 882 ? -22.429 26.736 -29.192 1.00 34.06 882 PHE A CA 1
ATOM 6707 C C . PHE A 1 882 ? -22.756 28.158 -29.670 1.00 34.06 882 PHE A C 1
ATOM 6709 O O . PHE A 1 882 ? -21.858 28.949 -29.959 1.00 34.06 882 PHE A O 1
ATOM 6716 N N . GLY A 1 883 ? -24.053 28.474 -29.691 1.00 43.94 883 GLY A N 1
ATOM 6717 C CA . GLY A 1 883 ? -24.593 29.819 -29.881 1.00 43.94 883 GLY A CA 1
ATOM 6718 C C . GLY A 1 883 ? -25.348 30.003 -31.195 1.00 43.94 883 GLY A C 1
ATOM 6719 O O . GLY A 1 883 ? -24.748 30.382 -32.192 1.00 43.94 883 GLY A O 1
ATOM 6720 N N . ASP A 1 884 ? -26.658 29.747 -31.172 1.00 32.44 884 ASP A N 1
ATOM 6721 C CA . ASP A 1 884 ? -27.697 30.662 -31.668 1.00 32.44 884 ASP A CA 1
ATOM 6722 C C . ASP A 1 884 ? -29.094 30.035 -31.432 1.00 32.44 884 ASP A C 1
ATOM 6724 O O . ASP A 1 884 ? -29.423 28.995 -31.996 1.00 32.44 884 ASP A O 1
ATOM 6728 N N . ASP A 1 885 ? -29.906 30.738 -30.632 1.00 35.84 885 ASP A N 1
ATOM 6729 C CA . ASP A 1 885 ? -31.345 30.578 -30.309 1.00 35.84 885 ASP A CA 1
ATOM 6730 C C . ASP A 1 885 ? -31.722 29.936 -28.931 1.00 35.84 885 ASP A C 1
ATOM 6732 O O . ASP A 1 885 ? -31.116 28.949 -28.513 1.00 35.84 885 ASP A O 1
ATOM 6736 N N . PRO A 1 886 ? -32.677 30.530 -28.164 1.00 37.38 886 PRO A N 1
ATOM 6737 C CA . PRO A 1 886 ? -32.577 30.686 -26.709 1.00 37.38 886 PRO A CA 1
ATOM 6738 C C . PRO A 1 886 ? -33.591 29.874 -25.880 1.00 37.38 886 PRO A C 1
ATOM 6740 O O . PRO A 1 886 ? -34.166 30.412 -24.934 1.00 37.38 886 PRO A O 1
ATOM 6743 N N . GLU A 1 887 ? -33.824 28.597 -26.170 1.00 37.50 887 GLU A N 1
ATOM 6744 C CA . GLU A 1 887 ? -34.619 27.754 -25.264 1.00 37.50 887 GLU A CA 1
ATOM 6745 C C . GLU A 1 887 ? -34.006 26.360 -25.093 1.00 37.50 887 GLU A C 1
ATOM 6747 O O . GLU A 1 887 ? -34.113 25.499 -25.959 1.00 37.50 887 GLU A O 1
ATOM 6752 N N . GLY A 1 888 ? -33.415 26.149 -23.911 1.00 39.50 888 GLY A N 1
ATOM 6753 C CA . GLY A 1 888 ? -33.268 24.831 -23.293 1.00 39.50 888 GLY A CA 1
ATOM 6754 C C . GLY A 1 888 ? -31.961 24.086 -23.558 1.00 39.50 888 GLY A C 1
ATOM 6755 O O . GLY A 1 888 ? -31.948 23.120 -24.308 1.00 39.50 888 GLY A O 1
ATOM 6756 N N . ALA A 1 889 ? -30.901 24.438 -22.825 1.00 26.70 889 ALA A N 1
ATOM 6757 C CA . ALA A 1 889 ? -29.862 23.483 -22.437 1.00 26.70 889 ALA A CA 1
ATOM 6758 C C . ALA A 1 889 ? -29.467 23.723 -20.971 1.00 26.70 889 ALA A C 1
ATOM 6760 O O . ALA A 1 889 ? -29.386 24.856 -20.492 1.00 26.70 889 ALA A O 1
ATOM 6761 N N . ILE A 1 890 ? -29.340 22.614 -20.254 1.00 34.41 890 ILE A N 1
ATOM 6762 C CA . ILE A 1 890 ? -29.350 22.457 -18.801 1.00 34.41 890 ILE A CA 1
ATOM 6763 C C . ILE A 1 890 ? -28.066 23.047 -18.212 1.00 34.41 890 ILE A C 1
ATOM 6765 O O . ILE A 1 890 ? -27.055 22.376 -18.208 1.00 34.41 890 ILE A O 1
ATOM 6769 N N . LEU A 1 891 ? -28.105 24.322 -17.812 1.00 33.44 891 LEU A N 1
ATOM 6770 C CA . LEU A 1 891 ? -27.348 24.985 -16.727 1.00 33.44 891 LEU A CA 1
ATOM 6771 C C . LEU A 1 891 ? -27.818 26.460 -16.654 1.00 33.44 891 LEU A C 1
ATOM 6773 O O . LEU A 1 891 ? -27.047 27.426 -16.716 1.00 33.44 891 LEU A O 1
ATOM 6777 N N . ALA A 1 892 ? -29.139 26.643 -16.599 1.00 26.22 892 ALA A N 1
ATOM 6778 C CA . ALA A 1 892 ? -29.775 27.931 -16.356 1.00 26.22 892 ALA A CA 1
ATOM 6779 C C . ALA A 1 892 ? -30.108 28.023 -14.860 1.00 26.22 892 ALA A C 1
ATOM 6781 O O . ALA A 1 892 ? -31.063 27.386 -14.424 1.00 26.22 892 ALA A O 1
ATOM 6782 N N . GLY A 1 893 ? -29.344 28.794 -14.071 1.00 34.03 893 GLY A N 1
ATOM 6783 C CA . GLY A 1 893 ? -29.745 29.026 -12.677 1.00 34.03 893 GLY A CA 1
ATOM 6784 C C . GLY A 1 893 ? -28.741 29.579 -11.666 1.00 34.03 893 GLY A C 1
ATOM 6785 O O . GLY A 1 893 ? -29.203 30.077 -10.649 1.00 34.03 893 GLY A O 1
ATOM 6786 N N . THR A 1 894 ? -27.424 29.574 -11.879 1.00 37.88 894 THR A N 1
ATOM 6787 C CA . THR A 1 894 ? -26.491 30.088 -10.850 1.00 37.88 894 THR A CA 1
ATOM 6788 C C . THR A 1 894 ? -26.223 31.579 -11.029 1.00 37.88 894 THR A C 1
ATOM 6790 O O . THR A 1 894 ? -25.162 32.005 -11.477 1.00 37.88 894 THR A O 1
ATOM 6793 N N . ARG A 1 895 ? -27.231 32.381 -10.690 1.00 38.22 895 ARG A N 1
ATOM 6794 C CA . ARG A 1 895 ? -27.117 33.826 -10.464 1.00 38.22 895 ARG A CA 1
ATOM 6795 C C . ARG A 1 895 ? -27.706 34.103 -9.089 1.00 38.22 895 ARG A C 1
ATOM 6797 O O . ARG A 1 895 ? -28.867 33.786 -8.859 1.00 38.22 895 ARG A O 1
ATOM 6804 N N . PHE A 1 896 ? -26.896 34.646 -8.183 1.00 40.41 896 PHE A N 1
ATOM 6805 C CA . PHE A 1 896 ? -27.313 34.943 -6.809 1.00 40.41 896 PHE A CA 1
ATOM 6806 C C . PHE A 1 896 ? -27.989 36.328 -6.670 1.00 40.41 896 PHE A C 1
ATOM 6808 O O . PHE A 1 896 ? -28.562 36.605 -5.623 1.00 40.41 896 PHE A O 1
ATOM 6815 N N . ASP A 1 897 ? -27.986 37.168 -7.722 1.00 40.03 897 ASP A N 1
ATOM 6816 C CA . ASP A 1 897 ? -28.733 38.440 -7.833 1.00 40.03 897 ASP A CA 1
ATOM 6817 C C . ASP A 1 897 ? -28.888 38.876 -9.319 1.00 40.03 897 ASP A C 1
ATOM 6819 O O . ASP A 1 897 ? -28.054 38.536 -10.157 1.00 40.03 897 ASP A O 1
ATOM 6823 N N . GLU A 1 898 ? -29.944 39.633 -9.657 1.00 40.66 898 GLU A N 1
ATOM 6824 C CA . GLU A 1 898 ? -30.227 40.221 -10.983 1.00 40.66 898 GLU A CA 1
ATOM 6825 C C . GLU A 1 898 ? -29.350 41.440 -11.331 1.00 40.66 898 GLU A C 1
ATOM 6827 O O . GLU A 1 898 ? -29.334 41.863 -12.490 1.00 40.66 898 GLU A O 1
ATOM 6832 N N . SER A 1 899 ? -28.626 42.023 -10.368 1.00 43.19 899 SER A N 1
ATOM 6833 C CA . SER A 1 899 ? -27.789 43.210 -10.605 1.00 43.19 899 SER A CA 1
ATOM 6834 C C . SER A 1 899 ? -26.317 42.919 -10.944 1.00 43.19 899 SER A C 1
ATOM 6836 O O . SER A 1 899 ? -25.566 43.853 -11.239 1.00 43.19 899 SER A O 1
ATOM 6838 N N . VAL A 1 900 ? -25.906 41.643 -10.959 1.00 46.38 900 VAL A N 1
ATOM 6839 C CA . VAL A 1 900 ? -24.508 41.213 -11.148 1.00 46.38 900 VAL A CA 1
ATOM 6840 C C . VAL A 1 900 ? -24.376 40.283 -12.364 1.00 46.38 900 VAL A C 1
ATOM 6842 O O . VAL A 1 900 ? -25.222 39.419 -12.586 1.00 46.38 900 VAL A O 1
ATOM 6845 N N . GLU A 1 901 ? -23.322 40.478 -13.167 1.00 43.09 901 GLU A N 1
ATOM 6846 C CA . GLU A 1 901 ? -23.024 39.670 -14.366 1.00 43.09 901 GLU A CA 1
ATOM 6847 C C . GLU A 1 901 ? -22.771 38.186 -14.014 1.00 43.09 901 GLU A C 1
ATOM 6849 O O . GLU A 1 901 ? -22.138 37.877 -13.000 1.00 43.09 901 GLU A O 1
ATOM 6854 N N . ASP A 1 902 ? -23.273 37.277 -14.863 1.00 47.91 902 ASP A N 1
ATOM 6855 C CA . ASP A 1 902 ? -23.143 35.812 -14.740 1.00 47.91 902 ASP A CA 1
ATOM 6856 C C . ASP A 1 902 ? -21.653 35.423 -14.655 1.00 47.91 902 ASP A C 1
ATOM 6858 O O . ASP A 1 902 ? -20.807 35.999 -15.343 1.00 47.91 902 ASP A O 1
ATOM 6862 N N . ALA A 1 903 ? -21.308 34.443 -13.813 1.00 42.12 903 ALA A N 1
ATOM 6863 C CA . ALA A 1 903 ? -19.925 34.008 -13.592 1.00 42.12 903 ALA A CA 1
ATOM 6864 C C . ALA A 1 903 ? -19.207 33.585 -14.890 1.00 42.12 903 ALA A C 1
ATOM 6866 O O . ALA A 1 903 ? -17.987 33.705 -14.985 1.00 42.12 903 ALA A O 1
ATOM 6867 N N . ARG A 1 904 ? -19.959 33.175 -15.921 1.00 40.72 904 ARG A N 1
ATOM 6868 C CA . ARG A 1 904 ? -19.432 32.840 -17.254 1.00 40.72 904 ARG A CA 1
ATOM 6869 C C . ARG A 1 904 ? -19.089 34.060 -18.121 1.00 40.72 904 ARG A C 1
ATOM 6871 O O . ARG A 1 904 ? -18.468 33.898 -19.168 1.00 40.72 904 ARG A O 1
ATOM 6878 N N . GLU A 1 905 ? -19.458 35.274 -17.709 1.00 38.47 905 GLU A N 1
ATOM 6879 C CA . GLU A 1 905 ? -19.137 36.528 -18.412 1.00 38.47 905 GLU A CA 1
ATOM 6880 C C . GLU A 1 905 ? -17.857 37.214 -17.886 1.00 38.47 905 GLU A C 1
ATOM 6882 O O . GLU A 1 905 ? -17.374 38.179 -18.490 1.00 38.47 905 GLU A O 1
ATOM 6887 N N . ARG A 1 906 ? -17.232 36.696 -16.815 1.00 40.00 906 ARG A N 1
ATOM 6888 C CA . ARG A 1 906 ? -15.950 37.210 -16.303 1.00 40.00 906 ARG A CA 1
ATOM 6889 C C . ARG A 1 906 ? -14.780 36.720 -17.159 1.00 40.00 906 ARG A C 1
ATOM 6891 O O . ARG A 1 906 ? -14.388 35.565 -17.089 1.00 40.00 906 ARG A O 1
ATOM 6898 N N . THR A 1 907 ? -14.161 37.618 -17.929 1.00 32.84 907 THR A N 1
ATOM 6899 C CA . THR A 1 907 ? -12.993 37.277 -18.771 1.00 32.84 907 THR A CA 1
ATOM 6900 C C . THR A 1 907 ? -11.627 37.670 -18.187 1.00 32.84 907 THR A C 1
ATOM 6902 O O . THR A 1 907 ? -10.630 37.500 -18.879 1.00 32.84 907 THR A O 1
ATOM 6905 N N . THR A 1 908 ? -11.550 38.224 -16.966 1.00 34.16 908 THR A N 1
ATOM 6906 C CA . THR A 1 908 ? -10.288 38.555 -16.253 1.00 34.16 908 THR A CA 1
ATOM 6907 C C . THR A 1 908 ? -10.520 38.722 -14.741 1.00 34.16 908 THR A C 1
ATOM 6909 O O . THR A 1 908 ? -11.423 39.473 -14.364 1.00 34.16 908 THR A O 1
ATOM 6912 N N . GLY A 1 909 ? -9.688 38.096 -13.897 1.00 34.94 909 GLY A N 1
ATOM 6913 C CA . GLY A 1 909 ? -9.643 38.281 -12.434 1.00 34.94 909 GLY A CA 1
ATOM 6914 C C . GLY A 1 909 ? -8.858 39.527 -11.988 1.00 34.94 909 GLY A C 1
ATOM 6915 O O . GLY A 1 909 ? -8.146 40.144 -12.785 1.00 34.94 909 GLY A O 1
ATOM 6916 N N . ARG A 1 910 ? -9.018 39.933 -10.721 1.00 32.31 910 ARG A N 1
ATOM 6917 C CA . ARG A 1 910 ? -8.339 41.089 -10.104 1.00 32.31 910 ARG A CA 1
ATOM 6918 C C . ARG A 1 910 ? -7.135 40.594 -9.290 1.00 32.31 910 ARG A C 1
ATOM 6920 O O . ARG A 1 910 ? -7.240 39.586 -8.617 1.00 32.31 910 ARG A O 1
ATOM 6927 N N . ASN A 1 911 ? -6.018 41.307 -9.401 1.00 34.31 911 ASN A N 1
ATOM 6928 C CA . ASN A 1 911 ? -4.686 40.948 -8.905 1.00 34.31 911 ASN A CA 1
ATOM 6929 C C . ASN A 1 911 ? -4.391 41.717 -7.602 1.00 34.31 911 ASN A C 1
ATOM 6931 O O . ASN A 1 911 ? -4.485 42.949 -7.622 1.00 34.31 911 ASN A O 1
ATOM 6935 N N . ASP A 1 912 ? -4.064 41.035 -6.503 1.00 43.19 912 ASP A N 1
ATOM 6936 C CA . ASP A 1 912 ? -3.759 41.641 -5.193 1.00 43.19 912 ASP A CA 1
ATOM 6937 C C . ASP A 1 912 ? -2.311 41.426 -4.703 1.00 43.19 912 ASP A C 1
ATOM 6939 O O . ASP A 1 912 ? -1.927 41.952 -3.660 1.00 43.19 912 ASP A O 1
ATOM 6943 N N . GLY A 1 913 ? -1.441 40.851 -5.535 1.00 39.06 913 GLY A N 1
ATOM 6944 C CA . GLY A 1 913 ? -0.020 41.193 -5.503 1.00 39.06 913 GLY A CA 1
ATOM 6945 C C . GLY A 1 913 ? 0.872 40.458 -4.500 1.00 39.06 913 GLY A C 1
ATOM 6946 O O . GLY A 1 913 ? 1.845 41.064 -4.045 1.00 39.06 913 GLY A O 1
ATOM 6947 N N . LYS A 1 914 ? 0.650 39.163 -4.235 1.00 39.38 914 LYS A N 1
ATOM 6948 C CA . LYS A 1 914 ? 1.737 38.255 -3.817 1.00 39.38 914 LYS A CA 1
ATOM 6949 C C . LYS A 1 914 ? 1.405 36.778 -4.096 1.00 39.38 914 LYS A C 1
ATOM 6951 O O . LYS A 1 914 ? 0.526 36.222 -3.465 1.00 39.38 914 LYS A O 1
ATOM 6956 N N . HIS A 1 915 ? 2.162 36.183 -5.022 1.00 31.61 915 HIS A N 1
ATOM 6957 C CA . HIS A 1 915 ? 2.360 34.736 -5.219 1.00 31.61 915 HIS A CA 1
ATOM 6958 C C . HIS A 1 915 ? 1.140 33.835 -5.503 1.00 31.61 915 HIS A C 1
ATOM 6960 O O . HIS A 1 915 ? 0.881 32.888 -4.784 1.00 31.61 915 HIS A O 1
ATOM 6966 N N . GLY A 1 916 ? 0.492 34.041 -6.651 1.00 38.56 916 GLY A N 1
ATOM 6967 C CA . GLY A 1 916 ? 0.311 32.937 -7.611 1.00 38.56 916 GLY A CA 1
ATOM 6968 C C . GLY A 1 916 ? -0.636 31.759 -7.328 1.00 38.56 916 GLY A C 1
ATOM 6969 O O . GLY A 1 916 ? -0.777 30.957 -8.242 1.00 38.56 916 GLY A O 1
ATOM 6970 N N . GLU A 1 917 ? -1.324 31.644 -6.193 1.00 31.95 917 GLU A N 1
ATOM 6971 C CA . GLU A 1 917 ? -2.301 30.558 -5.979 1.00 31.95 917 GLU A CA 1
ATOM 6972 C C . GLU A 1 917 ? -3.731 30.892 -6.450 1.00 31.95 917 GLU A C 1
ATOM 6974 O O . GLU A 1 917 ? -4.192 32.038 -6.399 1.00 31.95 917 GLU A O 1
ATOM 6979 N N . ILE A 1 918 ? -4.468 29.861 -6.883 1.00 29.14 918 ILE A N 1
ATOM 6980 C CA . ILE A 1 918 ? -5.920 29.925 -7.101 1.00 29.14 918 ILE A CA 1
ATOM 6981 C C . ILE A 1 918 ? -6.609 29.842 -5.735 1.00 29.14 918 ILE A C 1
ATOM 6983 O O . ILE A 1 918 ? -6.713 28.768 -5.152 1.00 29.14 918 ILE A O 1
ATOM 6987 N N . VAL A 1 919 ? -7.164 30.955 -5.254 1.00 33.31 919 VAL A N 1
ATOM 6988 C CA . VAL A 1 919 ? -8.089 30.931 -4.113 1.00 33.31 919 VAL A CA 1
ATOM 6989 C C . VAL A 1 919 ? -9.510 30.703 -4.629 1.00 33.31 919 VAL A C 1
ATOM 6991 O O . VAL A 1 919 ? -10.056 31.517 -5.374 1.00 33.31 919 VAL A O 1
ATOM 6994 N N . LEU A 1 920 ? -10.128 29.594 -4.222 1.00 36.16 920 LEU A N 1
ATOM 6995 C CA . LEU A 1 920 ? -11.569 29.369 -4.351 1.00 36.16 920 LEU A CA 1
ATOM 6996 C C . LEU A 1 920 ? -12.291 30.068 -3.187 1.00 36.16 920 LEU A C 1
ATOM 6998 O O . LEU A 1 920 ? -12.636 29.435 -2.191 1.00 36.16 920 LEU A O 1
ATOM 7002 N N . ASP A 1 921 ? -12.558 31.370 -3.290 1.00 40.75 921 ASP A N 1
ATOM 7003 C CA . ASP A 1 921 ? -13.403 32.097 -2.333 1.00 40.75 921 ASP A CA 1
ATOM 7004 C C . ASP A 1 921 ? -14.896 31.902 -2.655 1.00 40.75 921 ASP A C 1
ATOM 7006 O O . ASP A 1 921 ? -15.658 32.834 -2.906 1.00 40.75 921 ASP A O 1
ATOM 7010 N N . GLY A 1 922 ? -15.351 30.648 -2.618 1.00 44.22 922 GLY A N 1
ATOM 7011 C CA . GLY A 1 922 ? -16.726 30.252 -2.954 1.00 44.22 922 GLY A CA 1
ATOM 7012 C C . GLY A 1 922 ? -17.834 30.840 -2.065 1.00 44.22 922 GLY A C 1
ATOM 7013 O O . GLY A 1 922 ? -19.010 30.588 -2.323 1.00 44.22 922 GLY A O 1
ATOM 7014 N N . PHE A 1 923 ? -17.497 31.632 -1.043 1.00 48.47 923 PHE A N 1
ATOM 7015 C CA . PHE A 1 923 ? -18.450 32.116 -0.040 1.00 48.47 923 PHE A CA 1
ATOM 7016 C C . PHE A 1 923 ? -18.536 33.651 0.089 1.00 48.47 923 PHE A C 1
ATOM 7018 O O . PHE A 1 923 ? -19.500 34.163 0.664 1.00 48.47 923 PHE A O 1
ATOM 7025 N N . GLY A 1 924 ? -17.606 34.409 -0.509 1.00 54.94 924 GLY A N 1
ATOM 7026 C CA . GLY A 1 924 ? -17.669 35.878 -0.558 1.00 54.94 924 GLY A CA 1
ATOM 7027 C C . GLY A 1 924 ? -17.501 36.595 0.792 1.00 54.94 924 GLY A C 1
ATOM 7028 O O . GLY A 1 924 ? -18.122 37.638 0.999 1.00 54.94 924 GLY A O 1
ATOM 7029 N N . PHE A 1 925 ? -16.691 36.050 1.705 1.00 63.41 925 PHE A N 1
ATOM 7030 C CA . PHE A 1 925 ? -16.354 36.663 2.995 1.00 63.41 925 PHE A CA 1
ATOM 7031 C C . PHE A 1 925 ? -14.953 37.292 2.944 1.00 63.41 925 PHE A C 1
ATOM 7033 O O . PHE A 1 925 ? -13.967 36.584 2.804 1.00 63.41 925 PHE A O 1
ATOM 7040 N N . GLU A 1 926 ? -14.844 38.620 3.077 1.00 55.78 926 GLU A N 1
ATOM 7041 C CA . GLU A 1 926 ? -13.546 39.327 2.999 1.00 55.78 926 GLU A CA 1
ATOM 7042 C C . GLU A 1 926 ? -12.699 39.234 4.285 1.00 55.78 926 GLU A C 1
ATOM 7044 O O . GLU A 1 926 ? -11.511 39.548 4.261 1.00 55.78 926 GLU A O 1
ATOM 7049 N N . LYS A 1 927 ? -13.304 38.872 5.426 1.00 60.88 927 LYS A N 1
ATOM 7050 C CA . LYS A 1 927 ? -12.661 38.929 6.757 1.00 60.88 927 LYS A CA 1
ATOM 7051 C C . LYS A 1 927 ? -12.634 37.607 7.527 1.00 60.88 927 LYS A C 1
ATOM 7053 O O . LYS A 1 927 ? -12.029 37.577 8.591 1.00 60.88 927 LYS A O 1
ATOM 7058 N N . MET A 1 928 ? -13.290 36.563 7.026 1.00 65.25 928 MET A N 1
ATOM 7059 C CA . MET A 1 928 ? -13.254 35.218 7.610 1.00 65.25 928 MET A CA 1
ATOM 7060 C C . MET A 1 928 ? -12.542 34.289 6.632 1.00 65.25 928 MET A C 1
ATOM 7062 O O . MET A 1 928 ? -12.810 34.345 5.431 1.00 65.25 928 MET A O 1
ATOM 7066 N N . GLY A 1 929 ? -11.637 33.454 7.142 1.00 63.84 929 GLY A N 1
ATOM 7067 C CA . GLY A 1 929 ? -10.979 32.422 6.339 1.00 63.84 929 GLY A CA 1
ATOM 7068 C C . GLY A 1 929 ? -11.965 31.331 5.911 1.00 63.84 929 GLY A C 1
ATOM 7069 O O . GLY A 1 929 ? -12.999 31.145 6.551 1.00 63.84 929 GLY A O 1
ATOM 7070 N N . ARG A 1 930 ? -11.642 30.587 4.844 1.00 58.78 930 ARG A N 1
ATOM 7071 C CA . ARG A 1 930 ? -12.459 29.457 4.359 1.00 58.78 930 ARG A CA 1
ATOM 7072 C C . ARG A 1 930 ? -12.800 28.487 5.489 1.00 58.78 930 ARG A C 1
ATOM 7074 O O . ARG A 1 930 ? -13.964 28.135 5.645 1.00 58.78 930 ARG A O 1
ATOM 7081 N N . ASP A 1 931 ? -11.799 28.111 6.275 1.00 50.72 931 ASP A N 1
ATOM 7082 C CA . ASP A 1 931 ? -11.952 27.107 7.327 1.00 50.72 931 ASP A CA 1
ATOM 7083 C C . ASP A 1 931 ? -12.780 27.646 8.495 1.00 50.72 931 ASP A C 1
ATOM 7085 O O . ASP A 1 931 ? -13.572 26.912 9.068 1.00 50.72 931 ASP A O 1
ATOM 7089 N N . GLU A 1 932 ? -12.705 28.951 8.781 1.00 64.38 932 GLU A N 1
ATOM 7090 C CA . GLU A 1 932 ? -13.566 29.595 9.778 1.00 64.38 932 GLU A CA 1
ATOM 7091 C C . GLU A 1 932 ? -15.030 29.640 9.314 1.00 64.38 932 GLU A C 1
ATOM 7093 O O . GLU A 1 932 ? -15.936 29.359 10.097 1.00 64.38 932 GLU A O 1
ATOM 7098 N N . VAL A 1 933 ? -15.277 29.963 8.041 1.00 63.66 933 VAL A N 1
ATOM 7099 C CA . VAL A 1 933 ? -16.631 29.957 7.466 1.00 63.66 933 VAL A CA 1
ATOM 7100 C C . VAL A 1 933 ? -17.197 28.541 7.473 1.00 63.66 933 VAL A C 1
ATOM 7102 O O . VAL A 1 933 ? -18.324 28.347 7.920 1.00 63.66 933 VAL A O 1
ATOM 7105 N N . GLN A 1 934 ? -16.419 27.556 7.019 1.00 51.69 934 GLN A N 1
ATOM 7106 C CA . GLN A 1 934 ? -16.849 26.163 6.951 1.00 51.69 934 GLN A CA 1
ATOM 7107 C C . GLN A 1 934 ? -17.120 25.599 8.351 1.00 51.69 934 GLN A C 1
ATOM 7109 O O . GLN A 1 934 ? -18.226 25.133 8.607 1.00 51.69 934 GLN A O 1
ATOM 7114 N N . TRP A 1 935 ? -16.190 25.787 9.291 1.00 60.03 935 TRP A N 1
ATOM 7115 C CA . TRP A 1 935 ? -16.355 25.391 10.690 1.00 60.03 935 TRP A CA 1
ATOM 7116 C C . TRP A 1 935 ? -17.617 25.988 11.328 1.00 60.03 935 TRP A C 1
ATOM 7118 O O . TRP A 1 935 ? -18.342 25.294 12.039 1.00 60.03 935 TRP A O 1
ATOM 7128 N N . ARG A 1 936 ? -17.942 27.262 11.055 1.00 65.06 936 ARG A N 1
ATOM 7129 C CA . ARG A 1 936 ? -19.159 27.879 11.611 1.00 65.06 936 ARG A CA 1
ATOM 7130 C C . ARG A 1 936 ? -20.446 27.410 10.943 1.00 65.06 936 ARG A C 1
ATOM 7132 O O . ARG A 1 936 ? -21.466 27.327 11.627 1.00 65.06 936 ARG A O 1
ATOM 7139 N N . LEU A 1 937 ? -20.422 27.114 9.645 1.00 52.84 937 LEU A N 1
ATOM 7140 C CA . LEU A 1 937 ? -21.562 26.498 8.959 1.00 52.84 937 LEU A CA 1
ATOM 7141 C C . LEU A 1 937 ? -21.831 25.093 9.513 1.00 52.84 937 LEU A C 1
ATOM 7143 O O . LEU A 1 937 ? -22.984 24.765 9.795 1.00 52.84 937 LEU A O 1
ATOM 7147 N N . ASP A 1 938 ? -20.776 24.320 9.760 1.00 46.09 938 ASP A N 1
ATOM 7148 C CA . ASP A 1 938 ? -20.860 22.983 10.357 1.00 46.09 938 ASP A CA 1
ATOM 7149 C C . ASP A 1 938 ? -21.315 23.050 11.829 1.00 46.09 938 ASP A C 1
ATOM 7151 O O . ASP A 1 938 ? -22.078 22.205 12.294 1.00 46.09 938 ASP A O 1
ATOM 7155 N N . ALA A 1 939 ? -20.978 24.136 12.536 1.00 50.38 939 ALA A N 1
ATOM 7156 C CA . ALA A 1 939 ? -21.512 24.469 13.860 1.00 50.38 939 ALA A CA 1
ATOM 7157 C C . ALA A 1 939 ? -22.966 25.005 13.845 1.00 50.38 939 ALA A C 1
ATOM 7159 O O . ALA A 1 939 ? -23.506 25.370 14.895 1.00 50.38 939 ALA A O 1
ATOM 7160 N N . GLY A 1 940 ? -23.618 25.051 12.677 1.00 50.12 940 GLY A N 1
ATOM 7161 C CA . GLY A 1 940 ? -25.032 25.397 12.512 1.00 50.12 940 GLY A CA 1
ATOM 7162 C C . GLY A 1 940 ? -25.335 26.881 12.282 1.00 50.12 940 GLY A C 1
ATOM 7163 O O . GLY A 1 940 ? -26.511 27.257 12.308 1.00 50.12 940 GLY A O 1
ATOM 7164 N N . ALA A 1 941 ? -24.324 27.727 12.055 1.00 63.53 941 ALA A N 1
ATOM 7165 C CA . ALA A 1 941 ? -24.537 29.118 11.657 1.00 63.53 941 ALA A CA 1
ATOM 7166 C C . ALA A 1 941 ? -25.091 29.196 10.228 1.00 63.53 941 ALA A C 1
ATOM 7168 O O . ALA A 1 941 ? -24.765 28.393 9.356 1.00 63.53 941 ALA A O 1
ATOM 7169 N N . THR A 1 942 ? -25.919 30.198 9.954 1.00 71.62 942 THR A N 1
ATOM 7170 C CA . THR A 1 942 ? -26.374 30.478 8.589 1.00 71.62 942 THR A CA 1
ATOM 7171 C C . THR A 1 942 ? -25.399 31.407 7.867 1.00 71.62 942 THR A C 1
ATOM 7173 O O . THR A 1 942 ? -24.784 32.282 8.475 1.00 71.62 942 THR A O 1
ATOM 7176 N N . ILE A 1 943 ? -25.303 31.293 6.536 1.00 62.09 943 ILE A N 1
ATOM 7177 C CA . ILE A 1 943 ? -24.499 32.224 5.716 1.00 62.09 943 ILE A CA 1
ATOM 7178 C C . ILE A 1 943 ? -24.894 33.691 5.967 1.00 62.09 943 ILE A C 1
ATOM 7180 O O . ILE A 1 943 ? -24.036 34.572 5.946 1.00 62.09 943 ILE A O 1
ATOM 7184 N N . GLU A 1 944 ? -26.173 33.964 6.236 1.00 68.38 944 GLU A N 1
ATOM 7185 C CA . GLU A 1 944 ? -26.664 35.316 6.517 1.00 68.38 944 GLU A CA 1
ATOM 7186 C C . GLU A 1 944 ? -26.146 35.855 7.865 1.00 68.38 944 GLU A C 1
ATOM 7188 O O . GLU A 1 944 ? -25.796 37.029 7.964 1.00 68.38 944 GLU A O 1
ATOM 7193 N N . GLU A 1 945 ? -26.051 35.009 8.898 1.00 70.75 945 GLU A N 1
ATOM 7194 C CA . GLU A 1 945 ? -25.467 35.371 10.200 1.00 70.75 945 GLU A CA 1
ATOM 7195 C C . GLU A 1 945 ? -23.976 35.676 10.072 1.00 70.75 945 GLU A C 1
ATOM 7197 O O . GLU A 1 945 ? -23.525 36.725 10.533 1.00 70.75 945 GLU A O 1
ATOM 7202 N N . LEU A 1 946 ? -23.237 34.834 9.345 1.00 74.25 946 LEU A N 1
ATOM 7203 C CA . LEU A 1 946 ? -21.815 35.051 9.074 1.00 74.25 946 LEU A CA 1
ATOM 7204 C C . LEU A 1 946 ? -21.572 36.351 8.298 1.00 74.25 946 LEU A C 1
ATOM 7206 O O . LEU A 1 946 ? -20.584 37.049 8.534 1.00 74.25 946 LEU A O 1
ATOM 7210 N N . ARG A 1 947 ? -22.486 36.717 7.386 1.00 70.75 947 ARG A N 1
ATOM 7211 C CA . ARG A 1 947 ? -22.375 37.964 6.608 1.00 70.75 947 ARG A CA 1
ATOM 7212 C C . ARG A 1 947 ? -22.601 39.182 7.482 1.00 70.75 947 ARG A C 1
ATOM 7214 O O . ARG A 1 947 ? -21.817 40.124 7.416 1.00 70.75 947 ARG A O 1
ATOM 7221 N N . ASN A 1 948 ? -23.618 39.132 8.337 1.00 73.56 948 ASN A N 1
ATOM 7222 C CA . ASN A 1 948 ? -23.897 40.210 9.279 1.00 73.56 948 ASN A CA 1
ATOM 7223 C C . ASN A 1 948 ? -22.727 40.410 10.263 1.00 73.56 948 ASN A C 1
ATOM 7225 O O . ASN A 1 948 ? -22.343 41.548 10.529 1.00 73.56 948 ASN A O 1
ATOM 7229 N N . GLU A 1 949 ? -22.095 39.330 10.734 1.00 71.81 949 GLU A N 1
ATOM 7230 C CA . GLU A 1 949 ? -20.908 39.401 11.602 1.00 71.81 949 GLU A CA 1
ATOM 7231 C C . GLU A 1 949 ? -19.668 39.971 10.887 1.00 71.81 949 GLU A C 1
ATOM 7233 O O . GLU A 1 949 ? -18.934 40.785 11.460 1.00 71.81 949 GLU A O 1
ATOM 7238 N N . ALA A 1 950 ? -19.446 39.601 9.621 1.00 65.62 950 ALA A N 1
ATOM 7239 C CA . ALA A 1 950 ? -18.338 40.115 8.811 1.00 65.62 950 ALA A CA 1
ATOM 7240 C C . ALA A 1 950 ? -18.489 41.615 8.464 1.00 65.62 950 ALA A C 1
ATOM 7242 O O . ALA A 1 950 ? -17.489 42.353 8.385 1.00 65.62 950 ALA A O 1
ATOM 7243 N N . GLU A 1 951 ? -19.730 42.077 8.269 1.00 62.31 951 GLU A N 1
ATOM 7244 C CA . GLU A 1 951 ? -20.063 43.462 7.917 1.00 62.31 951 GLU A CA 1
ATOM 7245 C C . GLU A 1 951 ? -20.089 44.407 9.126 1.00 62.31 951 GLU A C 1
ATOM 7247 O O . GLU A 1 951 ? -19.609 45.540 9.012 1.00 62.31 951 GLU A O 1
ATOM 7252 N N . GLU A 1 952 ? -20.582 43.970 10.291 1.00 55.22 952 GLU A N 1
ATOM 7253 C CA . GLU A 1 952 ? -20.746 44.868 11.444 1.00 55.22 952 GLU A CA 1
ATOM 7254 C C . GLU A 1 952 ? -19.462 45.118 12.244 1.00 55.22 952 GLU A C 1
ATOM 7256 O O . GLU A 1 952 ? -19.410 46.092 12.993 1.00 55.22 952 GLU A O 1
ATOM 7261 N N . GLY A 1 953 ? -18.395 44.337 12.032 1.00 56.41 953 GLY A N 1
ATOM 7262 C CA . GLY A 1 953 ? -17.169 44.465 12.819 1.00 56.41 953 GLY A CA 1
ATOM 7263 C C . GLY A 1 953 ? -17.465 44.163 14.286 1.00 56.41 953 GLY A C 1
ATOM 7264 O O . GLY A 1 953 ? -17.747 45.069 15.070 1.00 56.41 953 GLY A O 1
ATOM 7265 N N . GLY A 1 954 ? -17.437 42.876 14.630 1.00 42.22 954 GLY A N 1
ATOM 7266 C CA . GLY A 1 954 ? -17.697 42.411 15.990 1.00 42.22 954 GLY A CA 1
ATOM 7267 C C . GLY A 1 954 ? -16.817 43.095 17.058 1.00 42.22 954 GLY A C 1
ATOM 7268 O O . GLY A 1 954 ? -15.762 43.643 16.727 1.00 42.22 954 GLY A O 1
ATOM 7269 N N . PRO A 1 955 ? -17.277 43.103 18.324 1.00 38.94 955 PRO A N 1
ATOM 7270 C CA . PRO A 1 955 ? -16.571 43.696 19.463 1.00 38.94 955 PRO A CA 1
ATOM 7271 C C . PRO A 1 955 ? -15.175 43.123 19.723 1.00 38.94 955 PRO A C 1
ATOM 7273 O O . PRO A 1 955 ? -14.960 41.922 19.450 1.00 38.94 955 PRO A O 1
#